Protein AF-0000000066988384 (afdb_homodimer)

Structure (mmCIF, N/CA/C/O backbone):
data_AF-0000000066988384-model_v1
#
loop_
_entity.id
_entity.type
_entity.pdbx_description
1 polymer 'Beta-lactamase-like protein 2'
#
loop_
_atom_site.group_PDB
_atom_site.id
_atom_site.type_symbol
_atom_site.label_atom_id
_atom_site.label_alt_id
_atom_site.label_comp_id
_atom_site.label_asym_id
_atom_site.label_entity_id
_atom_site.label_seq_id
_atom_site.pdbx_PDB_ins_code
_atom_site.Cartn_x
_atom_site.Cartn_y
_atom_site.Cartn_z
_atom_site.occupancy
_atom_site.B_iso_or_equiv
_atom_site.auth_seq_id
_atom_site.auth_comp_id
_atom_site.auth_asym_id
_atom_site.auth_atom_id
_atom_site.pdbx_PDB_model_num
ATOM 1 N N . MET A 1 1 ? -15.297 34.312 -57.562 1 18.7 1 MET A N 1
ATOM 2 C CA . MET A 1 1 ? -14.156 34.062 -56.656 1 18.7 1 MET A CA 1
ATOM 3 C C . MET A 1 1 ? -14.609 33.281 -55.438 1 18.7 1 MET A C 1
ATOM 5 O O . MET A 1 1 ? -14.172 32.156 -55.188 1 18.7 1 MET A O 1
ATOM 9 N N . LYS A 1 2 ? -14.352 33.844 -54.031 1 24.3 2 LYS A N 1
ATOM 10 C CA . LYS A 1 2 ? -13.492 33.5 -52.875 1 24.3 2 LYS A CA 1
ATOM 11 C C . LYS A 1 2 ? -14.242 32.656 -51.844 1 24.3 2 LYS A C 1
ATOM 13 O O . LYS A 1 2 ? -15.133 33.156 -51.156 1 24.3 2 LYS A O 1
ATOM 18 N N . LEU A 1 3 ? -14.469 31.438 -52.031 1 27.95 3 LEU A N 1
ATOM 19 C CA . LEU A 1 3 ? -15.047 30.469 -51.094 1 27.95 3 LEU A CA 1
ATOM 20 C C . LEU A 1 3 ? -14.148 30.266 -49.906 1 27.95 3 LEU A C 1
ATOM 22 O O . LEU A 1 3 ? -13.031 29.75 -50.031 1 27.95 3 LEU A O 1
ATOM 26 N N . ARG A 1 4 ? -14.102 31.203 -48.938 1 29.36 4 ARG A N 1
ATOM 27 C CA . ARG A 1 4 ? -13.352 31.156 -47.688 1 29.36 4 ARG A CA 1
ATOM 28 C C . ARG A 1 4 ? -13.672 29.891 -46.906 1 29.36 4 ARG A C 1
ATOM 30 O O . ARG A 1 4 ? -14.797 29.703 -46.469 1 29.36 4 ARG A O 1
ATOM 37 N N . LEU A 1 5 ? -12.984 28.734 -47.125 1 30.89 5 LEU A N 1
ATOM 38 C CA . LEU A 1 5 ? -13.039 27.562 -46.281 1 30.89 5 LEU A CA 1
ATOM 39 C C . LEU A 1 5 ? -12.562 27.891 -44.875 1 30.89 5 LEU A C 1
ATOM 41 O O . LEU A 1 5 ? -11.375 28.188 -44.656 1 30.89 5 LEU A O 1
ATOM 45 N N . ALA A 1 6 ? -13.367 28.516 -44.125 1 32.84 6 ALA A N 1
ATOM 46 C CA . ALA A 1 6 ? -13.078 28.703 -42.688 1 32.84 6 ALA A CA 1
ATOM 47 C C . ALA A 1 6 ? -12.797 27.375 -42 1 32.84 6 ALA A C 1
ATOM 49 O O . ALA A 1 6 ? -13.664 26.5 -41.969 1 32.84 6 ALA A O 1
ATOM 50 N N . HIS A 1 7 ? -11.492 26.891 -42.031 1 31.17 7 HIS A N 1
ATOM 51 C CA . HIS A 1 7 ? -11.008 25.766 -41.219 1 31.17 7 HIS A CA 1
ATOM 52 C C . HIS A 1 7 ? -11.328 25.969 -39.75 1 31.17 7 HIS A C 1
ATOM 54 O O . HIS A 1 7 ? -10.867 26.938 -39.125 1 31.17 7 HIS A O 1
ATOM 60 N N . TYR A 1 8 ? -12.453 25.531 -39.281 1 34.94 8 TYR A N 1
ATOM 61 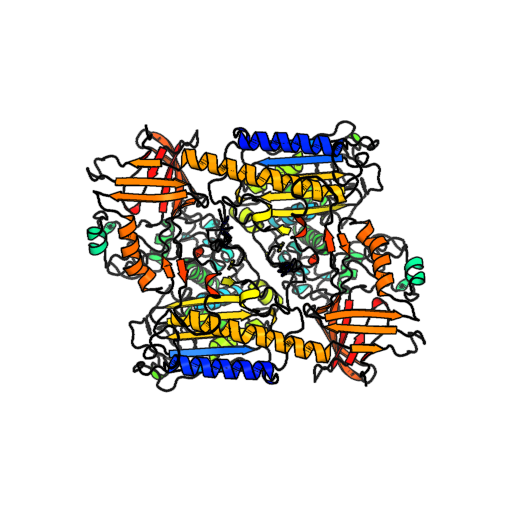C CA . TYR A 1 8 ? -12.719 25.375 -37.844 1 34.94 8 TYR A CA 1
ATOM 62 C C . TYR A 1 8 ? -11.734 24.406 -37.219 1 34.94 8 TYR A C 1
ATOM 64 O O . TYR A 1 8 ? -11.789 23.203 -37.469 1 34.94 8 TYR A O 1
ATOM 72 N N . LEU A 1 9 ? -10.531 24.859 -36.906 1 31.22 9 LEU A N 1
ATOM 73 C CA . LEU A 1 9 ? -9.68 24.109 -35.969 1 31.22 9 LEU A CA 1
ATOM 74 C C . LEU A 1 9 ? -10.328 23.984 -34.594 1 31.22 9 LEU A C 1
ATOM 76 O O . LEU A 1 9 ? -10.484 24.984 -33.906 1 31.22 9 LEU A O 1
ATOM 80 N N . ALA A 1 10 ? -11.148 22.969 -34.312 1 34.12 10 ALA A N 1
ATOM 81 C CA . ALA A 1 10 ? -11.562 22.578 -32.969 1 34.12 10 ALA A CA 1
ATOM 82 C C . ALA A 1 10 ? -10.344 22.297 -32.094 1 34.12 10 ALA A C 1
ATOM 84 O O . ALA A 1 10 ? -9.633 21.312 -32.312 1 34.12 10 ALA A O 1
ATOM 85 N N . THR A 1 11 ? -9.852 23.281 -31.516 1 32.22 11 THR A N 1
ATOM 86 C CA . THR A 1 11 ? -8.891 23.016 -30.438 1 32.22 11 THR A CA 1
ATOM 87 C C . THR A 1 11 ? -9.484 22.094 -29.391 1 32.22 11 THR A C 1
ATOM 89 O O . THR A 1 11 ? -10.508 22.406 -28.781 1 32.22 11 THR A O 1
ATOM 92 N N . ILE A 1 12 ? -9.398 20.797 -29.594 1 35.62 12 ILE A N 1
ATOM 93 C CA . ILE A 1 12 ? -9.617 19.891 -28.484 1 35.62 12 ILE A CA 1
ATOM 94 C C . ILE A 1 12 ? -8.836 20.375 -27.266 1 35.62 12 ILE A C 1
ATOM 96 O O . ILE A 1 12 ? -7.609 20.281 -27.219 1 35.62 12 ILE A O 1
ATOM 100 N N . GLN A 1 13 ? -9.352 21.359 -26.656 1 30.22 13 GLN A N 1
ATOM 101 C CA . GLN A 1 13 ? -8.797 21.641 -25.328 1 30.22 13 GLN A CA 1
ATOM 102 C C . GLN A 1 13 ? -8.805 20.406 -24.453 1 30.22 13 GLN A C 1
ATOM 104 O O . GLN A 1 13 ? -9.859 19.859 -24.141 1 30.22 13 GLN A O 1
ATOM 109 N N . ALA A 1 14 ? -7.785 19.703 -24.484 1 35.88 14 ALA A N 1
ATOM 110 C CA . ALA A 1 14 ? -7.594 18.75 -23.391 1 35.88 14 ALA A CA 1
ATOM 111 C C . ALA A 1 14 ? -7.863 19.391 -22.047 1 35.88 14 ALA A C 1
ATOM 113 O O . ALA A 1 14 ? -7.109 20.281 -21.609 1 35.88 14 ALA A O 1
ATOM 114 N N . ALA A 1 15 ? -9 19.438 -21.641 1 35.81 15 ALA A N 1
ATOM 115 C CA . ALA A 1 15 ? -9.211 19.781 -20.234 1 35.81 15 ALA A CA 1
ATOM 116 C C . ALA A 1 15 ? -8.195 19.078 -19.344 1 35.81 15 ALA A C 1
ATOM 118 O O . ALA A 1 15 ? -8.062 17.859 -19.375 1 35.81 15 ALA A O 1
ATOM 119 N N . ALA A 1 16 ? -7.18 19.672 -18.953 1 40.66 16 ALA A N 1
ATOM 120 C CA . ALA A 1 16 ? -6.301 19.203 -17.891 1 40.66 16 ALA A CA 1
ATOM 121 C C . ALA A 1 16 ? -7.098 18.516 -16.781 1 40.66 16 ALA A C 1
ATOM 123 O O . ALA A 1 16 ? -7.949 19.141 -16.141 1 40.66 16 ALA A O 1
ATOM 124 N N . VAL A 1 17 ? -7.367 17.234 -16.922 1 46.34 17 VAL A N 1
ATOM 125 C CA . VAL A 1 17 ? -8.016 16.5 -15.844 1 46.34 17 VAL A CA 1
ATOM 126 C C . VAL A 1 17 ? -7.406 16.906 -14.5 1 46.34 17 VAL A C 1
ATOM 128 O O . VAL A 1 17 ? -6.207 16.734 -14.281 1 46.34 17 VAL A O 1
ATOM 131 N N . ALA A 1 18 ? -8.008 17.75 -13.773 1 58.94 18 ALA A N 1
ATOM 132 C CA . ALA A 1 18 ? -7.625 18.125 -12.414 1 58.94 18 ALA A CA 1
ATOM 133 C C . ALA A 1 18 ? -7.199 16.906 -11.609 1 58.94 18 ALA A C 1
ATOM 135 O O . ALA A 1 18 ? -7.746 15.812 -11.789 1 58.94 18 ALA A O 1
ATOM 136 N N . LEU A 1 19 ? -6.035 17.047 -10.969 1 65.88 19 LEU A N 1
ATOM 137 C CA . LEU A 1 19 ? -5.539 16 -10.078 1 65.88 19 LEU A CA 1
ATOM 138 C C . LEU A 1 19 ? -6.652 15.477 -9.18 1 65.88 19 LEU A C 1
ATOM 140 O O . LEU A 1 19 ? -7.352 16.266 -8.531 1 65.88 19 LEU A O 1
ATOM 144 N N . GLU A 1 20 ? -6.941 14.242 -9.344 1 84 20 GLU A N 1
ATOM 145 C CA . GLU A 1 20 ? -7.766 13.609 -8.312 1 84 20 GLU A CA 1
ATOM 146 C C . GLU A 1 20 ? -7.094 13.672 -6.949 1 84 20 GLU A C 1
ATOM 148 O O . GLU A 1 20 ? -6.008 13.117 -6.762 1 84 20 GLU A O 1
ATOM 153 N N . CYS A 1 21 ? -7.629 14.406 -6.047 1 89.81 21 CYS A N 1
ATOM 154 C CA . CYS A 1 21 ? -7.066 14.547 -4.707 1 89.81 21 CYS A CA 1
ATOM 155 C C . CYS A 1 21 ? -8.172 14.695 -3.668 1 89.81 21 CYS A C 1
ATOM 157 O O . CYS A 1 21 ? -8.688 15.797 -3.459 1 89.81 21 CYS A O 1
ATOM 159 N N . HIS A 1 22 ? -8.609 13.641 -3.074 1 90.88 22 HIS A N 1
ATOM 160 C CA . HIS A 1 22 ? -9.609 13.578 -2.018 1 90.88 22 HIS A CA 1
ATOM 161 C C . HIS A 1 22 ? -9.211 12.578 -0.938 1 90.88 22 HIS A C 1
ATOM 163 O O . HIS A 1 22 ? -8.312 11.758 -1.145 1 90.88 22 HIS A O 1
ATOM 169 N N . PRO A 1 23 ? -9.812 12.695 0.206 1 93.19 23 PRO A N 1
ATOM 170 C CA . PRO A 1 23 ? -9.508 11.672 1.212 1 93.19 23 PRO A CA 1
ATOM 171 C C . PRO A 1 23 ? -9.852 10.266 0.749 1 93.19 23 PRO A C 1
ATOM 173 O O . PRO A 1 23 ? -10.867 10.062 0.075 1 93.19 23 PRO A O 1
ATOM 176 N N . GLN A 1 24 ? -8.961 9.336 1.068 1 93.38 24 GLN A N 1
ATOM 177 C CA . GLN A 1 24 ? -9.25 7.938 0.756 1 93.38 24 GLN A CA 1
ATOM 178 C C . GLN A 1 24 ? -10.555 7.488 1.403 1 93.38 24 GLN A C 1
ATOM 180 O O . GLN A 1 24 ? -10.805 7.781 2.576 1 93.38 24 GLN A O 1
ATOM 185 N N . GLY A 1 25 ? -11.375 6.77 0.621 1 92.5 25 GLY A N 1
ATOM 186 C CA . GLY A 1 25 ? -12.672 6.332 1.118 1 92.5 25 GLY A CA 1
ATOM 187 C C . GLY A 1 25 ? -13.828 6.82 0.271 1 92.5 25 GLY A C 1
ATOM 188 O O . GLY A 1 25 ? -13.625 7.316 -0.84 1 92.5 25 GLY A O 1
ATOM 189 N N . PRO A 1 26 ? -15 6.766 0.813 1 95 26 PRO A N 1
ATOM 190 C CA . PRO A 1 26 ? -16.188 7.156 0.039 1 95 26 PRO A CA 1
ATOM 191 C C . PRO A 1 26 ? -16.234 8.656 -0.239 1 95 26 PRO A C 1
ATOM 193 O O . PRO A 1 26 ? -15.891 9.461 0.629 1 95 26 PRO A O 1
ATOM 196 N N . ILE A 1 27 ? -16.656 9 -1.405 1 94.5 27 ILE A N 1
ATOM 197 C CA . ILE A 1 27 ? -16.828 10.391 -1.798 1 94.5 27 ILE A CA 1
ATOM 198 C C . ILE A 1 27 ? -18.141 10.93 -1.233 1 94.5 27 ILE A C 1
ATOM 200 O O . ILE A 1 27 ? -18.219 12.078 -0.808 1 94.5 27 ILE A O 1
ATOM 204 N N . VAL A 1 28 ? -19.125 10.141 -1.332 1 96.38 28 VAL A N 1
ATOM 205 C CA . VAL A 1 28 ? -20.422 10.32 -0.669 1 96.38 28 VAL A CA 1
ATOM 206 C C . VAL A 1 28 ? -20.75 9.086 0.167 1 96.38 28 VAL A C 1
ATOM 208 O O . VAL A 1 28 ? -20.109 8.039 0.011 1 96.38 28 VAL A O 1
ATOM 211 N N . PRO A 1 29 ? -21.641 9.25 1.114 1 95.75 29 PRO A N 1
ATOM 212 C CA . PRO A 1 29 ? -21.953 8.07 1.932 1 95.75 29 PRO A CA 1
ATOM 213 C C . PRO A 1 29 ? -22.375 6.867 1.097 1 95.75 29 PRO A C 1
ATOM 215 O O . PRO A 1 29 ? -23.016 7.031 0.057 1 95.75 29 PRO A O 1
ATOM 218 N N . ARG A 1 30 ? -22.016 5.672 1.595 1 93.44 30 ARG A N 1
ATOM 219 C CA . ARG A 1 30 ? -22.453 4.426 0.962 1 93.44 30 ARG A CA 1
ATOM 220 C C . ARG A 1 30 ? -23.953 4.402 0.769 1 93.44 30 ARG A C 1
ATOM 222 O O . ARG A 1 30 ? -24.703 4.906 1.609 1 93.44 30 ARG A O 1
ATOM 229 N N . PRO A 1 31 ? -24.312 3.877 -0.341 1 86.69 31 PRO A N 1
ATOM 230 C CA . PRO A 1 31 ? -25.766 3.852 -0.577 1 86.69 31 PRO A CA 1
ATOM 231 C C . PRO A 1 31 ? -26.5 2.941 0.399 1 86.69 31 PRO A C 1
ATOM 233 O O . PRO A 1 31 ? -26.016 1.87 0.751 1 86.69 31 PRO A O 1
ATOM 236 N N . LEU A 1 32 ? -27.5 3.594 0.838 1 79.81 32 LEU A N 1
ATOM 237 C CA . LEU A 1 32 ? -28.422 2.799 1.647 1 79.81 32 LEU A CA 1
ATOM 238 C C . LEU A 1 32 ? -29.625 2.342 0.823 1 79.81 32 LEU A C 1
ATOM 240 O O . LEU A 1 32 ? -30.078 3.064 -0.066 1 79.81 32 LEU A O 1
ATOM 244 N N . ASN A 1 33 ? -30.078 1.243 0.959 1 84.75 33 ASN A N 1
ATOM 245 C CA . ASN A 1 33 ? -31.234 0.698 0.268 1 84.75 33 ASN A CA 1
ATOM 246 C C . ASN A 1 33 ? -31.047 0.691 -1.245 1 84.75 33 ASN A C 1
ATOM 248 O O . ASN A 1 33 ? -31.859 1.243 -1.985 1 84.75 33 ASN A O 1
ATOM 252 N N . LEU A 1 34 ? -29.969 0.211 -1.708 1 90.81 34 LEU A N 1
ATOM 253 C CA . LEU A 1 34 ? -29.594 0.144 -3.117 1 90.81 34 LEU A CA 1
ATOM 254 C C . LEU A 1 34 ? -30.75 -0.408 -3.957 1 90.81 34 LEU A C 1
ATOM 256 O O . LEU A 1 34 ? -30.984 0.059 -5.07 1 90.81 34 LEU A O 1
ATOM 260 N N . SER A 1 35 ? -31.453 -1.311 -3.416 1 89.19 35 SER A N 1
ATOM 261 C CA . SER A 1 35 ? -32.5 -1.999 -4.156 1 89.19 35 SER A CA 1
ATOM 262 C C . SER A 1 35 ? -33.656 -1.06 -4.469 1 89.19 35 SER A C 1
ATOM 264 O O . SER A 1 35 ? -34.5 -1.364 -5.316 1 89.19 35 SER A O 1
ATOM 266 N N . ALA A 1 36 ? -33.688 0.049 -3.814 1 88.56 36 ALA A N 1
ATOM 267 C CA . ALA A 1 36 ? -34.781 1 -4.031 1 88.56 36 ALA A CA 1
ATOM 268 C C . ALA A 1 36 ? -34.438 1.975 -5.156 1 88.56 36 ALA A C 1
ATOM 270 O O . ALA A 1 36 ? -35.312 2.703 -5.637 1 88.56 36 ALA A O 1
ATOM 271 N N . SER A 1 37 ? -33.25 2.002 -5.598 1 92.31 37 SER A N 1
ATOM 272 C CA . SER A 1 37 ? -32.812 2.906 -6.66 1 92.31 37 SER A CA 1
ATOM 273 C C . SER A 1 37 ? -33.25 2.387 -8.031 1 92.31 37 SER A C 1
ATOM 275 O O . SER A 1 37 ? -32.844 1.292 -8.43 1 92.31 37 SER A O 1
ATOM 277 N N . ASP A 1 38 ? -33.906 3.264 -8.812 1 93.06 38 ASP A N 1
ATOM 278 C CA . ASP A 1 38 ? -34.312 2.885 -10.156 1 93.06 38 ASP A CA 1
ATOM 279 C C . ASP A 1 38 ? -33.125 2.672 -11.07 1 93.06 38 ASP A C 1
ATOM 281 O O . ASP A 1 38 ? -33.094 1.744 -11.883 1 93.06 38 ASP A O 1
ATOM 285 N N . THR A 1 39 ? -32.156 3.541 -10.891 1 91.12 39 THR A N 1
ATOM 286 C CA . THR A 1 39 ? -30.953 3.438 -11.688 1 91.12 39 THR A CA 1
ATOM 287 C C . THR A 1 39 ? -30.25 2.1 -11.445 1 91.12 39 THR A C 1
ATOM 289 O O . THR A 1 39 ? -29.828 1.436 -12.391 1 91.12 39 THR A O 1
ATOM 292 N N . PHE A 1 40 ? -30.219 1.744 -10.297 1 94.81 40 PHE A N 1
ATOM 293 C CA . PHE A 1 40 ? -29.562 0.502 -9.906 1 94.81 40 PHE A CA 1
ATOM 294 C C . PHE A 1 40 ? -30.359 -0.705 -10.391 1 94.81 40 PHE A C 1
ATOM 296 O O . PHE A 1 40 ? -29.797 -1.644 -10.953 1 94.81 40 PHE A O 1
ATOM 303 N N . ARG A 1 41 ? -31.594 -0.66 -10.242 1 96.12 41 ARG A N 1
ATOM 304 C CA . ARG A 1 41 ? -32.469 -1.759 -10.664 1 96.12 41 ARG A CA 1
ATOM 305 C C . ARG A 1 41 ? -32.375 -1.961 -12.18 1 96.12 41 ARG A C 1
ATOM 307 O O . ARG A 1 41 ? -32.375 -3.096 -12.656 1 96.12 41 ARG A O 1
ATOM 314 N N . ARG A 1 42 ? -32.375 -0.882 -12.883 1 96.62 42 ARG A N 1
ATOM 315 C CA . ARG A 1 42 ? -32.281 -0.974 -14.336 1 96.62 42 ARG A CA 1
ATOM 316 C C . ARG A 1 42 ? -30.953 -1.629 -14.742 1 96.62 42 ARG A C 1
ATOM 318 O O . ARG A 1 42 ? -30.922 -2.432 -15.68 1 96.62 42 ARG A O 1
ATOM 325 N N . ALA A 1 43 ? -29.938 -1.255 -14.055 1 96.94 43 ALA A N 1
ATOM 326 C CA . ALA A 1 43 ? -28.641 -1.85 -14.344 1 96.94 43 ALA A CA 1
ATOM 327 C C . ALA A 1 43 ? -28.656 -3.352 -14.07 1 96.94 43 ALA A C 1
ATOM 329 O O . ALA A 1 43 ? -28.078 -4.129 -14.844 1 96.94 43 ALA A O 1
ATOM 330 N N . LEU A 1 44 ? -29.281 -3.795 -12.984 1 97.44 44 LEU A N 1
ATOM 331 C CA . LEU A 1 44 ? -29.375 -5.211 -12.641 1 97.44 44 LEU A CA 1
ATOM 332 C C . LEU A 1 44 ? -30.172 -5.969 -13.703 1 97.44 44 LEU A C 1
ATOM 334 O O . LEU A 1 44 ? -29.781 -7.07 -14.102 1 97.44 44 LEU A O 1
ATOM 338 N N . ASP A 1 45 ? -31.25 -5.316 -14.117 1 97.69 45 ASP A N 1
ATOM 339 C CA . ASP A 1 45 ? -32.094 -5.934 -15.148 1 97.69 45 ASP A CA 1
ATOM 340 C C . ASP A 1 45 ? -31.297 -6.102 -16.453 1 97.69 45 ASP A C 1
ATOM 342 O O . ASP A 1 45 ? -31.375 -7.148 -17.094 1 97.69 45 ASP A O 1
ATOM 346 N N . ASN A 1 46 ? -30.641 -5.082 -16.766 1 97.44 46 ASN A N 1
ATOM 347 C CA . ASN A 1 46 ? -29.828 -5.129 -17.984 1 97.44 46 ASN A CA 1
ATOM 348 C C . ASN A 1 46 ? -28.734 -6.199 -17.891 1 97.44 46 ASN A C 1
ATOM 350 O O . ASN A 1 46 ? -28.469 -6.902 -18.875 1 97.44 46 ASN A O 1
ATOM 354 N N . LEU A 1 47 ? -28.094 -6.27 -16.797 1 98.19 47 LEU A N 1
ATOM 355 C CA . LEU A 1 47 ? -27.047 -7.258 -16.609 1 98.19 47 LEU A CA 1
ATOM 356 C C . LEU A 1 47 ? -27.594 -8.672 -16.703 1 98.19 47 LEU A C 1
ATOM 358 O O . LEU A 1 47 ? -26.984 -9.547 -17.312 1 98.19 47 LEU A O 1
ATOM 362 N N . THR A 1 48 ? -28.75 -8.891 -16.109 1 98.5 48 THR A N 1
ATOM 363 C CA . THR A 1 48 ? -29.422 -10.188 -16.172 1 98.5 48 THR A CA 1
ATOM 364 C C . THR A 1 48 ? -29.719 -10.57 -17.609 1 98.5 48 THR A C 1
ATOM 366 O O . THR A 1 48 ? -29.422 -11.688 -18.047 1 98.5 48 THR A O 1
ATOM 369 N N . LYS A 1 49 ? -30.281 -9.641 -18.359 1 98.19 49 LYS A N 1
ATOM 370 C CA . LYS A 1 49 ? -30.594 -9.875 -19.766 1 98.19 49 LYS A CA 1
ATOM 371 C C . LYS A 1 49 ? -29.328 -10.188 -20.562 1 98.19 49 LYS A C 1
ATOM 373 O O . LYS A 1 49 ? -29.359 -11.031 -21.453 1 98.19 49 LYS A O 1
ATOM 378 N N . THR A 1 50 ? -28.328 -9.469 -20.203 1 98.12 50 THR A N 1
ATOM 379 C CA . THR A 1 50 ? -27.047 -9.672 -20.875 1 98.12 50 THR A CA 1
ATOM 380 C C . THR A 1 50 ? -26.516 -11.086 -20.625 1 98.12 50 THR A C 1
ATOM 382 O O . THR A 1 50 ? -26.078 -11.766 -21.547 1 98.12 50 THR A O 1
ATOM 385 N N . PHE A 1 51 ? -26.578 -11.57 -19.391 1 98.12 51 PHE A N 1
ATOM 386 C CA . PHE A 1 51 ? -26.078 -12.898 -19.047 1 98.12 51 PHE A CA 1
ATOM 387 C C . PHE A 1 51 ? -26.984 -13.977 -19.641 1 98.12 51 PHE A C 1
ATOM 389 O O . PHE A 1 51 ? -26.516 -15.031 -20.062 1 98.12 51 PHE A O 1
ATOM 396 N N . ASP A 1 52 ? -28.281 -13.695 -19.734 1 97.75 52 ASP A N 1
ATOM 397 C CA . ASP A 1 52 ? -29.203 -14.609 -20.422 1 97.75 52 ASP A CA 1
ATOM 398 C C . ASP A 1 52 ? -28.812 -14.766 -21.891 1 97.75 52 ASP A C 1
ATOM 400 O O . ASP A 1 52 ? -28.734 -15.883 -22.406 1 97.75 52 ASP A O 1
ATOM 404 N N . ALA A 1 53 ? -28.594 -13.664 -22.484 1 97.81 53 ALA A N 1
ATOM 405 C CA . ALA A 1 53 ? -28.234 -13.664 -23.906 1 97.81 53 ALA A CA 1
ATOM 406 C C . ALA A 1 53 ? -26.922 -14.391 -24.141 1 97.81 53 ALA A C 1
ATOM 408 O O . ALA A 1 53 ? -26.781 -15.133 -25.125 1 97.81 53 ALA A O 1
ATOM 409 N N . ALA A 1 54 ? -25.984 -14.156 -23.297 1 96.75 54 ALA A N 1
ATOM 410 C CA . ALA A 1 54 ? -24.688 -14.812 -23.422 1 96.75 54 ALA A CA 1
ATOM 411 C C . ALA A 1 54 ? -24.797 -16.312 -23.172 1 96.75 54 ALA A C 1
ATOM 413 O O . ALA A 1 54 ? -24.172 -17.109 -23.859 1 96.75 54 ALA A O 1
ATOM 414 N N . SER A 1 55 ? -25.641 -16.688 -22.172 1 95.06 55 SER A N 1
ATOM 415 C CA . SER A 1 55 ? -25.75 -18.078 -21.75 1 95.06 55 SER A CA 1
ATOM 416 C C . SER A 1 55 ? -26.547 -18.891 -22.766 1 95.06 55 SER A C 1
ATOM 418 O O . SER A 1 55 ? -26.453 -20.125 -22.797 1 95.06 55 SER A O 1
ATOM 420 N N . THR A 1 56 ? -27.297 -18.203 -23.656 1 93.31 56 THR A N 1
ATOM 421 C CA . THR A 1 56 ? -28.078 -18.891 -24.688 1 93.31 56 THR A CA 1
ATOM 422 C C . THR A 1 56 ? -27.375 -18.781 -26.031 1 93.31 56 THR A C 1
ATOM 424 O O . THR A 1 56 ? -27.812 -19.406 -27.016 1 93.31 56 THR A O 1
ATOM 427 N N . GLY A 1 57 ? -26.375 -18 -26.078 1 93.75 57 GLY A N 1
ATOM 428 C CA . GLY A 1 57 ? -25.594 -17.859 -27.297 1 93.75 57 GLY A CA 1
ATOM 429 C C . GLY A 1 57 ? -26.109 -16.75 -28.203 1 93.75 57 GLY A C 1
ATOM 430 O O . GLY A 1 57 ? -25.656 -16.609 -29.344 1 93.75 57 GLY A O 1
ATOM 431 N N . GLU A 1 58 ? -27.078 -16.047 -27.75 1 96.44 58 GLU A N 1
ATOM 432 C CA . GLU A 1 58 ? -27.562 -14.914 -28.531 1 96.44 58 GLU A CA 1
ATOM 433 C C . GLU A 1 58 ? -26.469 -13.875 -28.75 1 96.44 58 GLU A C 1
ATOM 435 O O . GLU A 1 58 ? -26.406 -13.234 -29.797 1 96.44 58 GLU A O 1
ATOM 440 N N . ILE A 1 59 ? -25.625 -13.664 -27.766 1 96.56 59 ILE A N 1
ATOM 441 C CA . ILE A 1 59 ? -24.406 -12.867 -27.891 1 96.56 59 ILE A CA 1
ATOM 442 C C . ILE A 1 59 ? -23.203 -13.703 -27.484 1 96.56 59 ILE A C 1
ATOM 444 O O . ILE A 1 59 ? -23.344 -14.734 -26.812 1 96.56 59 ILE A O 1
ATOM 448 N N . LYS A 1 60 ? -22.094 -13.211 -27.906 1 95.69 60 LYS A N 1
ATOM 449 C CA . LYS A 1 60 ? -20.859 -13.938 -27.594 1 95.69 60 LYS A CA 1
ATOM 450 C C . LYS A 1 60 ? -20.391 -13.625 -26.188 1 95.69 60 LYS A C 1
ATOM 452 O O . LYS A 1 60 ? -19.953 -12.508 -25.906 1 95.69 60 LYS A O 1
ATOM 457 N N . GLY A 1 61 ? -20.422 -14.633 -25.375 1 93.06 61 GLY A N 1
ATOM 458 C CA . GLY A 1 61 ? -19.922 -14.461 -24.016 1 93.06 61 GLY A CA 1
ATOM 459 C C . GLY A 1 61 ? -18.422 -14.672 -23.922 1 93.06 61 GLY A C 1
ATOM 460 O O . GLY A 1 61 ? -17.766 -14.141 -23.016 1 93.06 61 GLY A O 1
ATOM 461 N N . GLY A 1 62 ? -17.891 -15.375 -24.844 1 89 62 GLY A N 1
ATOM 462 C CA . GLY A 1 62 ? -16.484 -15.695 -24.828 1 89 62 GLY A CA 1
ATOM 463 C C . GLY A 1 62 ? -16.172 -17.078 -24.297 1 89 62 GLY A C 1
ATOM 464 O O . GLY A 1 62 ? -15.047 -17.375 -23.922 1 89 62 GLY A O 1
ATOM 465 N N . TRP A 1 63 ? -17.234 -17.922 -24.109 1 90.5 63 TRP A N 1
ATOM 466 C CA . TRP A 1 63 ? -17.109 -19.297 -23.641 1 90.5 63 TRP A CA 1
ATOM 467 C C . TRP A 1 63 ? -18.094 -20.203 -24.344 1 90.5 63 TRP A C 1
ATOM 469 O O . TRP A 1 63 ? -19.031 -19.734 -25 1 90.5 63 TRP A O 1
ATOM 479 N N . ASP A 1 64 ? -17.844 -21.5 -24.266 1 89.62 64 ASP A N 1
ATOM 480 C CA . ASP A 1 64 ? -18.812 -22.469 -24.766 1 89.62 64 ASP A CA 1
ATOM 481 C C . ASP A 1 64 ? -20.031 -22.547 -23.844 1 89.62 64 ASP A C 1
ATOM 483 O O . ASP A 1 64 ? -19.953 -23.078 -22.734 1 89.62 64 ASP A O 1
ATOM 487 N N . VAL A 1 65 ? -21.156 -22.172 -24.359 1 91.12 65 VAL A N 1
ATOM 488 C CA . VAL A 1 65 ? -22.359 -21.984 -23.562 1 91.12 65 VAL A CA 1
ATOM 489 C C . VAL A 1 65 ? -22.797 -23.328 -22.969 1 91.12 65 VAL A C 1
ATOM 491 O O . VAL A 1 65 ? -23.422 -23.375 -21.906 1 91.12 65 VAL A O 1
ATOM 494 N N . ARG A 1 66 ? -22.469 -24.422 -23.594 1 93.31 66 ARG A N 1
ATOM 495 C CA . ARG A 1 66 ? -22.906 -25.734 -23.109 1 93.31 66 ARG A CA 1
ATOM 496 C C . ARG A 1 66 ? -22.062 -26.188 -21.922 1 93.31 66 ARG A C 1
ATOM 498 O O . ARG A 1 66 ? -22.438 -27.109 -21.203 1 93.31 66 ARG A O 1
ATOM 505 N N . ASN A 1 67 ? -21.016 -25.469 -21.672 1 94.06 67 ASN A N 1
ATOM 506 C CA . ASN A 1 67 ? -20.031 -26.031 -20.766 1 94.06 67 ASN A CA 1
ATOM 507 C C . ASN A 1 67 ? -19.859 -25.172 -19.516 1 94.06 67 ASN A C 1
ATOM 509 O O . ASN A 1 67 ? -19.141 -25.562 -18.578 1 94.06 67 ASN A O 1
ATOM 513 N N . VAL A 1 68 ? -20.469 -24.031 -19.422 1 96.12 68 VAL A N 1
ATOM 514 C CA . VAL A 1 68 ? -20.156 -23.141 -18.297 1 96.12 68 VAL A CA 1
ATOM 515 C C . VAL A 1 68 ? -21.406 -22.938 -17.453 1 96.12 68 VAL A C 1
ATOM 517 O O . VAL A 1 68 ? -22.391 -22.359 -17.906 1 96.12 68 VAL A O 1
ATOM 520 N N . SER A 1 69 ? -21.375 -23.469 -16.25 1 97.69 69 SER A N 1
ATOM 521 C CA . SER A 1 69 ? -22.328 -23.109 -15.203 1 97.69 69 SER A CA 1
ATOM 522 C C . SER A 1 69 ? -21.797 -21.969 -14.344 1 97.69 69 SER A C 1
ATOM 524 O O . SER A 1 69 ? -20.594 -21.812 -14.188 1 97.69 69 SER A O 1
ATOM 526 N N . MET A 1 70 ? -22.703 -21.156 -13.836 1 98.25 70 MET A N 1
ATOM 527 C CA . MET A 1 70 ? -22.219 -20 -13.094 1 98.25 70 MET A CA 1
ATOM 528 C C . MET A 1 70 ? -23.203 -19.578 -12.016 1 98.25 70 MET A C 1
ATOM 530 O O . MET A 1 70 ? -24.406 -19.812 -12.148 1 98.25 70 MET A O 1
ATOM 534 N N . SER A 1 71 ? -22.703 -19.078 -10.953 1 98.81 71 SER A N 1
ATOM 535 C CA . SER A 1 71 ? -23.406 -18.344 -9.898 1 98.81 71 SER A CA 1
ATOM 536 C C . SER A 1 71 ? -22.734 -17.016 -9.609 1 98.81 71 SER A C 1
ATOM 538 O O . SER A 1 71 ? -21.547 -16.969 -9.289 1 98.81 71 SER A O 1
ATOM 540 N N . ILE A 1 72 ? -23.422 -15.93 -9.766 1 98.81 72 ILE A N 1
ATOM 541 C CA . ILE A 1 72 ? -22.938 -14.57 -9.562 1 98.81 72 ILE A CA 1
ATOM 542 C C . ILE A 1 72 ? -23.766 -13.867 -8.492 1 98.81 72 ILE A C 1
ATOM 544 O O . ILE A 1 72 ? -25 -14.023 -8.453 1 98.81 72 ILE A O 1
ATOM 548 N N . GLY A 1 73 ? -23.125 -13.211 -7.598 1 98.81 73 GLY A N 1
ATOM 549 C CA . GLY A 1 73 ? -23.844 -12.477 -6.57 1 98.81 73 GLY A CA 1
ATOM 550 C C . GLY A 1 73 ? -23.281 -11.094 -6.316 1 98.81 73 GLY A C 1
ATOM 551 O O . GLY A 1 73 ? -22.062 -10.898 -6.336 1 98.81 73 GLY A O 1
ATOM 552 N N . LEU A 1 74 ? -24.141 -10.141 -6.145 1 98.56 74 LEU A N 1
ATOM 553 C CA . LEU A 1 74 ? -23.812 -8.836 -5.582 1 98.56 74 LEU A CA 1
ATOM 554 C C . LEU A 1 74 ? -24.219 -8.766 -4.113 1 98.56 74 LEU A C 1
ATOM 556 O O . LEU A 1 74 ? -25.406 -8.852 -3.783 1 98.56 74 LEU A O 1
ATOM 560 N N . VAL A 1 75 ? -23.234 -8.641 -3.301 1 98.5 75 VAL A N 1
ATOM 561 C CA . VAL A 1 75 ? -23.438 -8.531 -1.861 1 98.5 75 VAL A CA 1
ATOM 562 C C . VAL A 1 75 ? -23.422 -7.066 -1.442 1 98.5 75 VAL A C 1
ATOM 564 O O . VAL A 1 75 ? -22.578 -6.293 -1.892 1 98.5 75 VAL A O 1
ATOM 567 N N . SER A 1 76 ? -24.391 -6.652 -0.642 1 97.5 76 SER A N 1
ATOM 568 C CA . SER A 1 76 ? -24.453 -5.277 -0.158 1 97.5 76 SER A CA 1
ATOM 569 C C . SER A 1 76 ? -24.531 -5.23 1.365 1 97.5 76 SER A C 1
ATOM 571 O O . SER A 1 76 ? -25.109 -6.113 1.992 1 97.5 76 SER A O 1
ATOM 573 N N . LEU A 1 77 ? -23.953 -4.266 1.901 1 95.75 77 LEU A N 1
ATOM 574 C CA . LEU A 1 77 ? -23.969 -4.035 3.342 1 95.75 77 LEU A CA 1
ATOM 575 C C . LEU A 1 77 ? -25.391 -3.947 3.863 1 95.75 77 LEU A C 1
ATOM 577 O O . LEU A 1 77 ? -25.672 -4.371 4.984 1 95.75 77 LEU A O 1
ATOM 581 N N . ASP A 1 78 ? -26.328 -3.496 3.088 1 92.12 78 ASP A N 1
ATOM 582 C CA . ASP A 1 78 ? -27.672 -3.23 3.566 1 92.12 78 ASP A CA 1
ATOM 583 C C . ASP A 1 78 ? -28.609 -4.402 3.256 1 92.12 78 ASP A C 1
ATOM 585 O O . ASP A 1 78 ? -29.828 -4.273 3.369 1 92.12 78 ASP A O 1
ATOM 589 N N . GLN A 1 79 ? -28.031 -5.527 2.801 1 95.25 79 GLN A N 1
ATOM 590 C CA . GLN A 1 79 ? -28.906 -6.66 2.5 1 95.25 79 GLN A CA 1
ATOM 591 C C . GLN A 1 79 ? -29.547 -7.215 3.768 1 95.25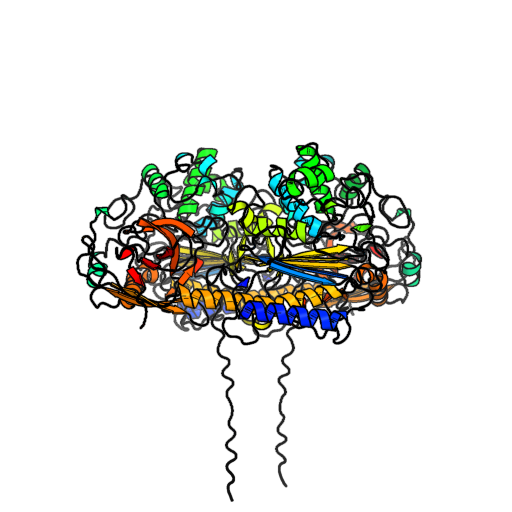 79 GLN A C 1
ATOM 593 O O . GLN A 1 79 ? -29 -7.066 4.863 1 95.25 79 GLN A O 1
ATOM 598 N N . ALA A 1 80 ? -30.656 -7.855 3.639 1 94.25 80 ALA A N 1
ATOM 599 C CA . ALA A 1 80 ? -31.453 -8.305 4.773 1 94.25 80 ALA A CA 1
ATOM 600 C C . ALA A 1 80 ? -30.797 -9.484 5.484 1 94.25 80 ALA A C 1
ATOM 602 O O . ALA A 1 80 ? -30.812 -9.555 6.715 1 94.25 80 ALA A O 1
ATOM 603 N N . GLU A 1 81 ? -30.266 -10.383 4.75 1 97.38 81 GLU A N 1
ATOM 604 C CA . GLU A 1 81 ? -29.594 -11.578 5.273 1 97.38 81 GLU A CA 1
ATOM 605 C C . GLU A 1 81 ? -28.203 -11.727 4.68 1 97.38 81 GLU A C 1
ATOM 607 O O . GLU A 1 81 ? -28.016 -11.633 3.465 1 97.38 81 GLU A O 1
ATOM 612 N N . PRO A 1 82 ? -27.219 -11.969 5.59 1 98.31 82 PRO A N 1
ATOM 613 C CA . PRO A 1 82 ? -25.844 -12.07 5.105 1 98.31 82 PRO A CA 1
ATOM 614 C C . PRO A 1 82 ? -25.672 -13.109 4.004 1 98.31 82 PRO A C 1
ATOM 616 O O . PRO A 1 82 ? -24.891 -12.914 3.074 1 98.31 82 PRO A O 1
ATOM 619 N N . ALA A 1 83 ? -26.453 -14.164 4.016 1 98.62 83 ALA A N 1
ATOM 620 C CA . ALA A 1 83 ? -26.25 -15.297 3.119 1 98.62 83 ALA A CA 1
ATOM 621 C C . ALA A 1 83 ? -27.031 -15.102 1.816 1 98.62 83 ALA A C 1
ATOM 623 O O . ALA A 1 83 ? -26.891 -15.898 0.882 1 98.62 83 ALA A O 1
ATOM 624 N N . VAL A 1 84 ? -27.875 -14.094 1.697 1 98.44 84 VAL A N 1
ATOM 625 C CA . VAL A 1 84 ? -28.688 -13.852 0.514 1 98.44 84 VAL A CA 1
ATOM 626 C C . VAL A 1 84 ? -28.25 -12.555 -0.166 1 98.44 84 VAL A C 1
ATOM 628 O O . VAL A 1 84 ? -28.641 -11.469 0.247 1 98.44 84 VAL A O 1
ATOM 631 N N . PRO A 1 85 ? -27.547 -12.672 -1.231 1 98.06 85 PRO A N 1
ATOM 632 C CA . PRO A 1 85 ? -27.078 -11.469 -1.928 1 98.06 85 PRO A CA 1
ATOM 633 C C . PRO A 1 85 ? -28.234 -10.57 -2.369 1 98.06 85 PRO A C 1
ATOM 635 O O . PRO A 1 85 ? -29.344 -11.047 -2.6 1 98.06 85 PRO A O 1
ATOM 638 N N . THR A 1 86 ? -27.938 -9.305 -2.537 1 96.69 86 THR A N 1
ATOM 639 C CA . THR A 1 86 ? -28.891 -8.32 -3.039 1 96.69 86 THR A CA 1
ATOM 640 C C . THR A 1 86 ? -29.359 -8.695 -4.441 1 96.69 86 THR A C 1
ATOM 642 O O . THR A 1 86 ? -30.516 -8.43 -4.805 1 96.69 86 THR A O 1
ATOM 645 N N . TRP A 1 87 ? -28.547 -9.25 -5.176 1 97.75 87 TRP A N 1
ATOM 646 C CA . TRP A 1 87 ? -28.828 -9.773 -6.508 1 97.75 87 TRP A CA 1
ATOM 647 C C . TRP A 1 87 ? -28.031 -11.047 -6.77 1 97.75 87 TRP A C 1
ATOM 649 O O . TRP A 1 87 ? -26.875 -11.156 -6.355 1 97.75 87 TRP A O 1
ATOM 659 N N . GLU A 1 88 ? -28.625 -12.016 -7.406 1 98.31 88 GLU A N 1
ATOM 660 C CA . GLU A 1 88 ? -27.922 -13.234 -7.781 1 98.31 88 GLU A CA 1
ATOM 661 C C . GLU A 1 88 ? -28.391 -13.742 -9.148 1 98.31 88 GLU A C 1
ATOM 663 O O . GLU A 1 88 ? -29.531 -13.523 -9.539 1 98.31 88 GLU A O 1
ATOM 668 N N . TYR A 1 89 ? -27.547 -14.289 -9.867 1 98.62 89 TYR A N 1
ATOM 669 C CA . TYR A 1 89 ? -27.766 -14.914 -11.164 1 98.62 89 TYR A CA 1
ATOM 670 C C . TYR A 1 89 ? -27.203 -16.328 -11.195 1 98.62 89 TYR A C 1
ATOM 672 O O . TYR A 1 89 ? -26.062 -16.547 -10.766 1 98.62 89 TYR A O 1
ATOM 680 N N . HIS A 1 90 ? -28.031 -17.281 -11.664 1 98.44 90 HIS A N 1
ATOM 681 C CA . HIS A 1 90 ? -27.609 -18.656 -11.789 1 98.44 90 HIS A CA 1
ATOM 682 C C . HIS A 1 90 ? -27.906 -19.203 -13.18 1 98.44 90 HIS A C 1
ATOM 684 O O . HIS A 1 90 ? -28.953 -18.891 -13.766 1 98.44 90 HIS A O 1
ATOM 690 N N . HIS A 1 91 ? -26.984 -19.938 -13.688 1 97.81 91 HIS A N 1
ATOM 691 C CA . HIS A 1 91 ? -27.156 -20.641 -14.945 1 97.81 91 HIS A CA 1
ATOM 692 C C . HIS A 1 91 ? -26.5 -22.016 -14.891 1 97.81 91 HIS A C 1
ATOM 694 O O . HIS A 1 91 ? -25.297 -22.125 -14.625 1 97.81 91 HIS A O 1
ATOM 700 N N . LEU A 1 92 ? -27.281 -23.047 -15.07 1 97.19 92 LEU A N 1
ATOM 701 C CA . LEU A 1 92 ? -26.766 -24.406 -15.203 1 97.19 92 LEU A CA 1
ATOM 702 C C . LEU A 1 92 ? -26.609 -24.781 -16.672 1 97.19 92 LEU A C 1
ATOM 704 O O . LEU A 1 92 ? -27.594 -24.859 -17.406 1 97.19 92 LEU A O 1
ATOM 708 N N . ALA A 1 93 ? -25.438 -25.016 -17.062 1 95.56 93 ALA A N 1
ATOM 709 C CA . ALA A 1 93 ? -25.172 -25.344 -18.453 1 95.56 93 ALA A CA 1
ATOM 710 C C . ALA A 1 93 ? -25.781 -26.703 -18.828 1 95.56 93 ALA A C 1
ATOM 712 O O . ALA A 1 93 ? -25.828 -27.609 -18 1 95.56 93 ALA A O 1
ATOM 713 N N . SER A 1 94 ? -26.156 -26.844 -20.125 1 93.69 94 SER A N 1
ATOM 714 C CA . SER A 1 94 ? -26.828 -28.047 -20.594 1 93.69 94 SER A CA 1
ATOM 715 C C . SER A 1 94 ? -25.891 -29.25 -20.562 1 93.69 94 SER A C 1
ATOM 717 O O . SER A 1 94 ? -26.328 -30.391 -20.453 1 93.69 94 SER A O 1
ATOM 719 N N . GLY A 1 95 ? -24.672 -29 -20.594 1 93 95 GLY A N 1
ATOM 720 C CA . GLY A 1 95 ? -23.688 -30.078 -20.578 1 93 95 GLY A CA 1
ATOM 721 C C . GLY A 1 95 ? -23.406 -30.594 -19.188 1 93 95 GLY A C 1
ATOM 722 O O . GLY A 1 95 ? -22.75 -31.625 -19.031 1 93 95 GLY A O 1
ATOM 723 N N . ASN A 1 96 ? -23.828 -29.875 -18.234 1 91.19 96 ASN A N 1
ATOM 724 C CA . ASN A 1 96 ? -23.625 -30.312 -16.859 1 91.19 96 ASN A CA 1
ATOM 725 C C . ASN A 1 96 ? -24.547 -31.484 -16.5 1 91.19 96 ASN A C 1
ATOM 727 O O . ASN A 1 96 ? -25.656 -31.281 -16.031 1 91.19 96 ASN A O 1
ATOM 731 N N . VAL A 1 97 ? -24.047 -32.656 -16.672 1 88.75 97 VAL A N 1
ATOM 732 C CA . VAL A 1 97 ? -24.906 -33.812 -16.453 1 88.75 97 VAL A CA 1
ATOM 733 C C . VAL A 1 97 ? -24.641 -34.406 -15.078 1 88.75 97 VAL A C 1
ATOM 735 O O . VAL A 1 97 ? -25.516 -35.031 -14.484 1 88.75 97 VAL A O 1
ATOM 738 N N . ASN A 1 98 ? -23.484 -34.219 -14.656 1 91.25 98 ASN A N 1
ATOM 739 C CA . ASN A 1 98 ? -23.141 -34.688 -13.312 1 91.25 98 ASN A CA 1
ATOM 740 C C . ASN A 1 98 ? -23.375 -33.594 -12.266 1 91.25 98 ASN A C 1
ATOM 742 O O . ASN A 1 98 ? -23.422 -32.406 -12.586 1 91.25 98 ASN A O 1
ATOM 746 N N . GLY A 1 99 ? -23.828 -33.969 -11.039 1 94.12 99 GLY A N 1
ATOM 747 C CA . GLY A 1 99 ? -23.969 -33.031 -9.945 1 94.12 99 GLY A CA 1
ATOM 748 C C . GLY A 1 99 ? -25.391 -32.531 -9.773 1 94.12 99 GLY A C 1
ATOM 749 O O . GLY A 1 99 ? -26.344 -33.281 -9.961 1 94.12 99 GLY A O 1
ATOM 750 N N . THR A 1 100 ? -25.438 -31.234 -9.43 1 95.38 100 THR A N 1
ATOM 751 C CA . THR A 1 100 ? -26.734 -30.688 -9.102 1 95.38 100 THR A CA 1
ATOM 752 C C . THR A 1 100 ? -27.609 -30.547 -10.344 1 95.38 100 THR A C 1
ATOM 754 O O . THR A 1 100 ? -27.094 -30.281 -11.438 1 95.38 100 THR A O 1
ATOM 757 N N . LYS A 1 101 ? -28.922 -30.656 -10.133 1 94.88 101 LYS A N 1
ATOM 758 C CA . LYS A 1 101 ? -29.891 -30.438 -11.203 1 94.88 101 LYS A CA 1
ATOM 759 C C . LYS A 1 101 ? -30.672 -29.141 -10.984 1 94.88 101 LYS A C 1
ATOM 761 O O . LYS A 1 101 ? -31.422 -28.703 -11.859 1 94.88 101 LYS A O 1
ATOM 766 N N . SER A 1 102 ? -30.453 -28.625 -9.891 1 94.62 102 SER A N 1
ATOM 767 C CA . SER A 1 102 ? -31.062 -27.359 -9.508 1 94.62 102 SER A CA 1
ATOM 768 C C . SER A 1 102 ? -30.031 -26.391 -8.945 1 94.62 102 SER A C 1
ATOM 770 O O . SER A 1 102 ? -29.828 -26.344 -7.73 1 94.62 102 SER A O 1
ATOM 772 N N . LEU A 1 103 ? -29.484 -25.609 -9.797 1 97.62 103 LEU A N 1
ATOM 773 C CA . LEU A 1 103 ? -28.422 -24.703 -9.391 1 97.62 103 LEU A CA 1
ATOM 774 C C . LEU A 1 103 ? -28.984 -23.5 -8.648 1 97.62 103 LEU A C 1
ATOM 776 O O . LEU A 1 103 ? -29.891 -22.828 -9.156 1 97.62 103 LEU A O 1
ATOM 780 N N . ASN A 1 104 ? -28.562 -23.281 -7.461 1 97.88 104 ASN A N 1
ATOM 781 C CA . ASN A 1 104 ? -28.938 -22.141 -6.637 1 97.88 104 ASN A CA 1
ATOM 782 C C . ASN A 1 104 ? -27.766 -21.672 -5.77 1 97.88 104 ASN A C 1
ATOM 784 O O . ASN A 1 104 ? -26.641 -22.109 -5.957 1 97.88 104 ASN A O 1
ATOM 788 N N . ARG A 1 105 ? -27.984 -20.734 -4.844 1 98.38 105 ARG A N 1
ATOM 789 C CA . ARG A 1 105 ? -26.906 -20.078 -4.113 1 98.38 105 ARG A CA 1
ATOM 790 C C . ARG A 1 105 ? -26.25 -21.031 -3.127 1 98.38 105 ARG A C 1
ATOM 792 O O . ARG A 1 105 ? -25.141 -20.766 -2.635 1 98.38 105 ARG A O 1
ATOM 799 N N . ASP A 1 106 ? -26.812 -22.219 -2.877 1 97.25 106 ASP A N 1
ATOM 800 C CA . ASP A 1 106 ? -26.281 -23.172 -1.923 1 97.25 106 ASP A CA 1
ATOM 801 C C . ASP A 1 106 ? -25.5 -24.281 -2.637 1 97.25 106 ASP A C 1
ATOM 803 O O . ASP A 1 106 ? -24.906 -25.141 -1.991 1 97.25 106 ASP A O 1
ATOM 807 N N . SER A 1 107 ? -25.531 -24.25 -3.953 1 97.75 107 SER A N 1
ATOM 808 C CA . SER A 1 107 ? -24.766 -25.234 -4.707 1 97.75 107 SER A CA 1
ATOM 809 C C . SER A 1 107 ? -23.266 -25.062 -4.469 1 97.75 107 SER A C 1
ATOM 811 O O . SER A 1 107 ? -22.797 -23.953 -4.242 1 97.75 107 SER A O 1
ATOM 813 N N . GLN A 1 108 ? -22.562 -26.203 -4.508 1 96.94 108 GLN A N 1
ATOM 814 C CA . GLN A 1 108 ? -21.172 -26.25 -4.074 1 96.94 108 GLN A CA 1
ATOM 815 C C . GLN A 1 108 ? -20.219 -26.141 -5.266 1 96.94 108 GLN A C 1
ATOM 817 O O . GLN A 1 108 ? -20.422 -26.797 -6.289 1 96.94 108 GLN A O 1
ATOM 822 N N . TYR A 1 109 ? -19.219 -25.25 -5.156 1 97.69 109 TYR A N 1
ATOM 823 C CA . TYR A 1 109 ? -18.141 -25.062 -6.117 1 97.69 109 TYR A CA 1
ATOM 824 C C . TYR A 1 109 ? -16.781 -25.281 -5.461 1 97.69 109 TYR A C 1
ATOM 826 O O . TYR A 1 109 ? -16.609 -25.031 -4.266 1 97.69 109 TYR A O 1
ATOM 834 N N . LEU A 1 110 ? -15.789 -25.812 -6.207 1 97.44 110 LEU A N 1
ATOM 835 C CA . LEU A 1 110 ? -14.398 -25.578 -5.824 1 97.44 110 LEU A CA 1
ATOM 836 C C . LEU A 1 110 ? -14.023 -24.125 -6.043 1 97.44 110 LEU A C 1
ATOM 838 O O . LEU A 1 110 ? -14.227 -23.578 -7.129 1 97.44 110 LEU A O 1
ATOM 842 N N . ILE A 1 111 ? -13.445 -23.469 -5 1 98.25 111 ILE A N 1
ATOM 843 C CA . ILE A 1 111 ? -13.281 -22.031 -5.109 1 98.25 111 ILE A CA 1
ATOM 844 C C . ILE A 1 111 ? -11.805 -21.688 -5.277 1 98.25 111 ILE A C 1
ATOM 846 O O . ILE A 1 111 ? -11.43 -20.516 -5.34 1 98.25 111 ILE A O 1
ATOM 850 N N . GLY A 1 112 ? -10.938 -22.672 -5.371 1 97.44 112 GLY A N 1
ATOM 851 C CA . GLY A 1 112 ? -9.531 -22.453 -5.645 1 97.44 112 GLY A CA 1
ATOM 852 C C . GLY A 1 112 ? -8.867 -21.516 -4.652 1 97.44 112 GLY A C 1
ATOM 853 O O . GLY A 1 112 ? -9.023 -21.672 -3.441 1 97.44 112 GLY A O 1
ATOM 854 N N . SER A 1 113 ? -8.141 -20.547 -5.09 1 98.19 113 SER A N 1
ATOM 855 C CA . SER A 1 113 ? -7.262 -19.688 -4.301 1 98.19 113 SER A CA 1
ATOM 856 C C . SER A 1 113 ? -8.055 -18.719 -3.434 1 98.19 113 SER A C 1
ATOM 858 O O . SER A 1 113 ? -7.492 -18.031 -2.58 1 98.19 113 SER A O 1
ATOM 860 N N . ILE A 1 114 ? -9.344 -18.641 -3.586 1 98.69 114 ILE A N 1
ATOM 861 C CA . ILE A 1 114 ? -10.125 -17.891 -2.604 1 98.69 114 ILE A CA 1
ATOM 862 C C . ILE A 1 114 ? -9.93 -18.516 -1.22 1 98.69 114 ILE A C 1
ATOM 864 O O . ILE A 1 114 ? -10.094 -17.828 -0.203 1 98.69 114 ILE A O 1
ATOM 868 N N . SER A 1 115 ? -9.523 -19.781 -1.215 1 98.81 115 SER A N 1
ATOM 869 C CA . SER A 1 115 ? -9.141 -20.453 0.021 1 98.81 115 SER A CA 1
ATOM 870 C C . SER A 1 115 ? -8.133 -19.625 0.812 1 98.81 115 SER A C 1
ATOM 872 O O . SER A 1 115 ? -8.141 -19.641 2.045 1 98.81 115 SER A O 1
ATOM 874 N N . LYS A 1 116 ? -7.312 -18.922 0.136 1 98.81 116 LYS A N 1
ATOM 875 C CA . LYS A 1 116 ? -6.277 -18.125 0.791 1 98.81 116 LYS A CA 1
ATOM 876 C C . LYS A 1 116 ? -6.887 -17 1.616 1 98.81 116 LYS A C 1
ATOM 878 O O . LYS A 1 116 ? -6.34 -16.609 2.652 1 98.81 116 LYS A O 1
ATOM 883 N N . VAL A 1 117 ? -8.008 -16.438 1.212 1 98.88 117 VAL A N 1
ATOM 884 C CA . VAL A 1 117 ? -8.711 -15.438 2.002 1 98.88 117 VAL A CA 1
ATOM 885 C C . VAL A 1 117 ? -9.164 -16.047 3.328 1 98.88 117 VAL A C 1
ATOM 887 O O . VAL A 1 117 ? -8.984 -15.438 4.387 1 98.88 117 VAL A O 1
ATOM 890 N N . ILE A 1 118 ? -9.703 -17.219 3.258 1 98.88 118 ILE A N 1
ATOM 891 C CA . ILE A 1 118 ? -10.172 -17.938 4.445 1 98.88 118 ILE A CA 1
ATOM 892 C C . ILE A 1 118 ? -8.977 -18.266 5.344 1 98.88 118 ILE A C 1
ATOM 894 O O . ILE A 1 118 ? -9.039 -18.062 6.562 1 98.88 118 ILE A O 1
ATOM 898 N N . SER A 1 119 ? -7.926 -18.719 4.762 1 98.88 119 SER A N 1
ATOM 899 C CA . SER A 1 119 ? -6.727 -19.078 5.516 1 98.88 119 SER A CA 1
ATOM 900 C C . SER A 1 119 ? -6.129 -17.844 6.203 1 98.88 119 SER A C 1
ATOM 902 O O . SER A 1 119 ? -5.672 -17.938 7.344 1 98.88 119 SER A O 1
ATOM 904 N N . ASP A 1 120 ? -6.066 -16.719 5.535 1 98.75 120 ASP A N 1
ATOM 905 C CA . ASP A 1 120 ? -5.578 -15.5 6.16 1 98.75 120 ASP A CA 1
ATOM 906 C C . ASP A 1 120 ? -6.492 -15.07 7.305 1 98.75 120 ASP A C 1
ATOM 908 O O . ASP A 1 120 ? -6.02 -14.57 8.328 1 98.75 120 ASP A O 1
ATOM 912 N N . ALA A 1 121 ? -7.816 -15.188 7.094 1 98.81 121 ALA A N 1
ATOM 913 C CA . ALA A 1 121 ? -8.734 -14.891 8.188 1 98.81 121 ALA A CA 1
ATOM 914 C C . ALA A 1 121 ? -8.469 -15.781 9.391 1 98.81 121 ALA A C 1
ATOM 916 O O . ALA A 1 121 ? -8.5 -15.32 10.531 1 98.81 121 ALA A O 1
ATOM 917 N N . ILE A 1 122 ? -8.211 -17.078 9.156 1 98.81 122 ILE A N 1
ATOM 918 C CA . ILE A 1 122 ? -7.859 -18 10.227 1 98.81 122 ILE A CA 1
ATOM 919 C C . ILE A 1 122 ? -6.609 -17.516 10.945 1 98.81 122 ILE A C 1
ATOM 921 O O . ILE A 1 122 ? -6.566 -17.469 12.18 1 98.81 122 ILE A O 1
ATOM 925 N N . LEU A 1 123 ? -5.598 -17.109 10.188 1 98.75 123 LEU A N 1
ATOM 926 C CA . LEU A 1 123 ? -4.371 -16.578 10.766 1 98.75 123 LEU A CA 1
ATOM 927 C C . LEU A 1 123 ? -4.68 -15.398 11.68 1 98.75 123 LEU A C 1
ATOM 929 O O . LEU A 1 123 ? -4.227 -15.359 12.828 1 98.75 123 LEU A O 1
ATOM 933 N N . LEU A 1 124 ? -5.461 -14.477 11.195 1 98.12 124 LEU A N 1
ATOM 934 C CA . LEU A 1 124 ? -5.742 -13.234 11.906 1 98.12 124 LEU A CA 1
ATOM 935 C C . LEU A 1 124 ? -6.617 -13.492 13.133 1 98.12 124 LEU A C 1
ATOM 937 O O . LEU A 1 124 ? -6.578 -12.734 14.102 1 98.12 124 LEU A O 1
ATOM 941 N N . ARG A 1 125 ? -7.367 -14.594 13.125 1 97.88 125 ARG A N 1
ATOM 942 C CA . ARG A 1 125 ? -8.258 -14.938 14.234 1 97.88 125 ARG A CA 1
ATOM 943 C C . ARG A 1 125 ? -7.574 -15.898 15.203 1 97.88 125 ARG A C 1
ATOM 945 O O . ARG A 1 125 ? -8.086 -16.156 16.297 1 97.88 125 ARG A O 1
ATOM 952 N N . SER A 1 126 ? -6.438 -16.406 14.883 1 96.94 126 SER A N 1
ATOM 953 C CA . SER A 1 126 ? -5.84 -17.516 15.602 1 96.94 126 SER A CA 1
ATOM 954 C C . SER A 1 126 ? -5.176 -17.047 16.891 1 96.94 126 SER A C 1
ATOM 956 O O . SER A 1 126 ? -4.879 -17.859 17.781 1 96.94 126 SER A O 1
ATOM 958 N N . GLY A 1 127 ? -4.785 -15.812 16.984 1 93.12 127 GLY A N 1
ATOM 959 C CA . GLY A 1 127 ? -4.141 -15.273 18.172 1 93.12 127 GLY A CA 1
ATOM 960 C C . GLY A 1 127 ? -2.627 -15.312 18.094 1 93.12 127 GLY A C 1
ATOM 961 O O . GLY A 1 127 ? -1.942 -14.797 18.984 1 93.12 127 GLY A O 1
ATOM 962 N N . VAL A 1 128 ? -2.088 -15.828 17 1 95 128 VAL A N 1
ATOM 963 C CA . VAL A 1 128 ? -0.635 -15.836 16.859 1 95 128 VAL A CA 1
ATOM 964 C C . VAL A 1 128 ? -0.139 -14.422 16.562 1 95 128 VAL A C 1
ATOM 966 O O . VAL A 1 128 ? -0.886 -13.594 16.047 1 95 128 VAL A O 1
ATOM 969 N N . ASN A 1 129 ? 1.08 -14.156 17.016 1 94.56 129 ASN A N 1
ATOM 970 C CA . ASN A 1 129 ? 1.729 -12.93 16.562 1 94.56 129 ASN A CA 1
ATOM 971 C C . ASN A 1 129 ? 2.242 -13.055 15.133 1 94.56 129 ASN A C 1
ATOM 973 O O . ASN A 1 129 ? 3.211 -13.773 14.875 1 94.56 129 ASN A O 1
ATOM 977 N N . ILE A 1 130 ? 1.666 -12.344 14.227 1 96.56 130 ILE A N 1
ATOM 978 C CA . ILE A 1 130 ? 1.908 -12.617 12.812 1 96.56 130 ILE A CA 1
ATOM 979 C C . ILE A 1 130 ? 3.246 -12.008 12.391 1 96.56 130 ILE A C 1
ATOM 981 O O . ILE A 1 130 ? 3.727 -12.258 11.289 1 96.56 130 ILE A O 1
ATOM 985 N N . ASP A 1 131 ? 3.941 -11.242 13.281 1 95.62 131 ASP A N 1
ATOM 986 C CA . ASP A 1 131 ? 5.262 -10.703 12.977 1 95.62 131 ASP A CA 1
ATOM 987 C C . ASP A 1 131 ? 6.367 -11.609 13.508 1 95.62 131 ASP A C 1
ATOM 989 O O . ASP A 1 131 ? 7.551 -11.297 13.383 1 95.62 131 ASP A O 1
ATOM 993 N N . ASP A 1 132 ? 6.008 -12.758 14.062 1 96.75 132 ASP A N 1
ATOM 994 C CA . ASP A 1 132 ? 6.996 -13.758 14.453 1 96.75 132 ASP A CA 1
ATOM 995 C C . ASP A 1 132 ? 7.59 -14.453 13.227 1 96.75 132 ASP A C 1
ATOM 997 O O . ASP A 1 132 ? 6.883 -14.711 12.25 1 96.75 132 ASP A O 1
ATOM 1001 N N . PRO A 1 133 ? 8.898 -14.766 13.328 1 97.75 133 PRO A N 1
ATOM 1002 C CA . PRO A 1 133 ? 9.453 -15.617 12.273 1 97.75 133 PRO A CA 1
ATOM 1003 C C . PRO A 1 133 ? 8.797 -17 12.219 1 97.75 133 PRO A C 1
ATOM 1005 O O . PRO A 1 133 ? 8.469 -17.562 13.266 1 97.75 133 PRO A O 1
ATOM 1008 N N . VAL A 1 134 ? 8.625 -17.531 11.086 1 98.62 134 VAL A N 1
ATOM 1009 C CA . VAL A 1 134 ? 7.961 -18.812 10.898 1 98.62 134 VAL A CA 1
ATOM 1010 C C . VAL A 1 134 ? 8.711 -19.906 11.656 1 98.62 134 VAL A C 1
ATOM 1012 O O . VAL A 1 134 ? 8.102 -20.875 12.133 1 98.62 134 VAL A O 1
ATOM 1015 N N . THR A 1 135 ? 10.031 -19.781 11.945 1 98.62 135 THR A N 1
ATOM 1016 C CA . THR A 1 135 ? 10.867 -20.781 12.586 1 98.62 135 THR A CA 1
ATOM 1017 C C . THR A 1 135 ? 10.508 -20.922 14.07 1 98.62 135 THR A C 1
ATOM 1019 O O . THR A 1 135 ? 10.852 -21.906 14.711 1 98.62 135 THR A O 1
ATOM 1022 N N . ASP A 1 136 ? 9.812 -19.891 14.648 1 98.12 136 ASP A N 1
ATOM 1023 C CA . ASP A 1 136 ? 9.336 -20.016 16.016 1 98.12 136 ASP A CA 1
ATOM 1024 C C . ASP A 1 136 ? 8.281 -21.109 16.141 1 98.12 136 ASP A C 1
ATOM 1026 O O . ASP A 1 136 ? 8.094 -21.688 17.219 1 98.12 136 ASP A O 1
ATOM 1030 N N . TYR A 1 137 ? 7.656 -21.422 15.047 1 98.44 137 TYR A N 1
ATOM 1031 C CA . TYR A 1 137 ? 6.555 -22.375 15.055 1 98.44 137 TYR A CA 1
ATOM 1032 C C . TYR A 1 137 ? 6.953 -23.672 14.359 1 98.44 137 TYR A C 1
ATOM 1034 O O . TYR A 1 137 ? 6.383 -24.719 14.625 1 98.44 137 TYR A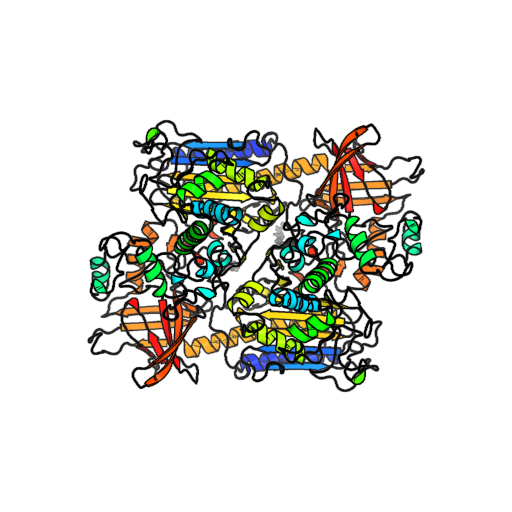 O 1
ATOM 1042 N N . ILE A 1 138 ? 7.902 -23.516 13.461 1 98.5 138 ILE A N 1
ATOM 1043 C CA . ILE A 1 138 ? 8.43 -24.672 12.742 1 98.5 138 ILE A CA 1
ATOM 1044 C C . ILE A 1 138 ? 9.953 -24.703 12.852 1 98.5 138 ILE A C 1
ATOM 1046 O O . ILE A 1 138 ? 10.656 -24.422 11.875 1 98.5 138 ILE A O 1
ATOM 1050 N N . PRO A 1 139 ? 10.484 -25.172 13.859 1 97.81 139 PRO A N 1
ATOM 1051 C CA . PRO A 1 139 ? 11.922 -25.062 14.148 1 97.81 139 PRO A CA 1
ATOM 1052 C C . PRO A 1 139 ? 12.781 -25.828 13.133 1 97.81 139 PRO A C 1
ATOM 1054 O O . PRO A 1 139 ? 13.953 -25.484 12.938 1 97.81 139 PRO A O 1
ATOM 1057 N N . SER A 1 140 ? 12.227 -26.844 12.453 1 97.12 140 SER A N 1
ATOM 1058 C CA . SER A 1 140 ? 13 -27.625 11.492 1 97.12 140 SER A CA 1
ATOM 1059 C C . SER A 1 140 ? 13.438 -26.781 10.305 1 97.12 140 SER A C 1
ATOM 1061 O O . SER A 1 140 ? 14.352 -27.156 9.562 1 97.12 140 SER A O 1
ATOM 1063 N N . LEU A 1 141 ? 12.805 -25.656 10.125 1 98.19 141 LEU A N 1
ATOM 1064 C CA . LEU A 1 141 ? 13.172 -24.766 9.023 1 98.19 141 LEU A CA 1
ATOM 1065 C C . LEU A 1 141 ? 14.406 -23.953 9.375 1 98.19 141 LEU A C 1
ATOM 1067 O O . LEU A 1 141 ? 15.039 -23.359 8.5 1 98.19 141 LEU A O 1
ATOM 1071 N N . ASP A 1 142 ? 14.656 -23.812 10.648 1 96.62 142 ASP A N 1
ATOM 1072 C CA . ASP A 1 142 ? 15.852 -23.094 11.078 1 96.62 142 ASP A CA 1
ATOM 1073 C C . ASP A 1 142 ? 17.109 -23.938 10.883 1 96.62 142 ASP A C 1
ATOM 1075 O O . ASP A 1 142 ? 17.625 -24.531 11.836 1 96.62 142 ASP A O 1
ATOM 1079 N N . ASN A 1 143 ? 17.578 -24 9.68 1 95.19 143 ASN A N 1
ATOM 1080 C CA . ASN A 1 143 ? 18.688 -24.844 9.266 1 95.19 143 ASN A CA 1
ATOM 1081 C C . ASN A 1 143 ? 19.703 -24.062 8.43 1 95.19 143 ASN A C 1
ATOM 1083 O O . ASN A 1 143 ? 19.359 -23.5 7.391 1 95.19 143 ASN A O 1
ATOM 1087 N N . PRO A 1 144 ? 20.938 -24.062 8.844 1 91.75 144 PRO A N 1
ATOM 1088 C CA . PRO A 1 144 ? 21.953 -23.281 8.148 1 91.75 144 PRO A CA 1
ATOM 1089 C C . PRO A 1 144 ? 22.219 -23.781 6.73 1 91.75 144 PRO A C 1
ATOM 1091 O O . PRO A 1 144 ? 22.797 -23.062 5.914 1 91.75 144 PRO A O 1
ATOM 1094 N N . SER A 1 145 ? 21.844 -24.953 6.453 1 92.81 145 SER A N 1
ATOM 1095 C CA . SER A 1 145 ? 22.078 -25.516 5.121 1 92.81 145 SER A CA 1
ATOM 1096 C C . SER A 1 145 ? 21.016 -25.031 4.137 1 92.81 145 SER A C 1
ATOM 1098 O O . SER A 1 145 ? 21.141 -25.25 2.928 1 92.81 145 SER A O 1
ATOM 1100 N N . SER A 1 146 ? 19.953 -24.453 4.668 1 95.62 146 SER A N 1
ATOM 1101 C CA . SER A 1 146 ? 18.875 -23.984 3.799 1 95.62 146 SER A CA 1
ATOM 1102 C C . SER A 1 146 ? 19.344 -22.859 2.889 1 95.62 146 SER A C 1
ATOM 1104 O O . SER A 1 146 ? 20.094 -21.969 3.318 1 95.62 146 SER A O 1
ATOM 1106 N N . LEU A 1 147 ? 18.906 -22.875 1.673 1 92.62 147 LEU A N 1
ATOM 1107 C CA . LEU A 1 147 ? 19.188 -21.797 0.74 1 92.62 147 LEU A CA 1
ATOM 1108 C C . LEU A 1 147 ? 18.344 -20.562 1.061 1 92.62 147 LEU A C 1
ATOM 1110 O O . LEU A 1 147 ? 18.703 -19.453 0.7 1 92.62 147 LEU A O 1
ATOM 1114 N N . ILE A 1 148 ? 17.219 -20.781 1.662 1 96.5 148 ILE A N 1
ATOM 1115 C CA . ILE A 1 148 ? 16.328 -19.719 2.125 1 96.5 148 ILE A CA 1
ATOM 1116 C C . ILE A 1 148 ? 16.547 -19.469 3.613 1 96.5 148 ILE A C 1
ATOM 1118 O O . ILE A 1 148 ? 16.641 -20.406 4.406 1 96.5 148 ILE A O 1
ATOM 1122 N N . SER A 1 149 ? 16.719 -18.172 3.982 1 95.38 149 SER A N 1
ATOM 1123 C CA . SER A 1 149 ? 16.812 -17.812 5.391 1 95.38 149 SER A CA 1
ATOM 1124 C C . SER A 1 149 ? 15.438 -17.719 6.035 1 95.38 149 SER A C 1
ATOM 1126 O O . SER A 1 149 ? 14.922 -16.625 6.25 1 95.38 149 SER A O 1
ATOM 1128 N N . TRP A 1 150 ? 14.945 -18.812 6.473 1 98.12 150 TRP A N 1
ATOM 1129 C CA . TRP A 1 150 ? 13.57 -18.922 6.953 1 98.12 150 TRP A CA 1
ATOM 1130 C C . TRP A 1 150 ? 13.375 -18.109 8.227 1 98.12 150 TRP A C 1
ATOM 1132 O O . TRP A 1 150 ? 12.258 -17.688 8.531 1 98.12 150 TRP A O 1
ATOM 1142 N N . ASP A 1 151 ? 14.422 -17.891 9.016 1 96.81 151 ASP A N 1
ATOM 1143 C CA . ASP A 1 151 ? 14.344 -17.109 10.25 1 96.81 151 ASP A CA 1
ATOM 1144 C C . ASP A 1 151 ? 14.102 -15.633 9.961 1 96.81 151 ASP A C 1
ATOM 1146 O O . ASP A 1 151 ? 13.734 -14.867 10.859 1 96.81 151 ASP A O 1
ATOM 1150 N N . ASN A 1 152 ? 14.188 -15.219 8.727 1 96.12 152 ASN A N 1
ATOM 1151 C CA . ASN A 1 152 ? 13.906 -13.844 8.32 1 96.12 152 ASN A CA 1
ATOM 1152 C C . ASN A 1 152 ? 12.523 -13.719 7.688 1 96.12 152 ASN A C 1
ATOM 1154 O O . ASN A 1 152 ? 12.172 -12.656 7.16 1 96.12 152 ASN A O 1
ATOM 1158 N N . ILE A 1 153 ? 11.773 -14.734 7.688 1 98.44 153 ILE A N 1
ATOM 1159 C CA . ILE A 1 153 ? 10.445 -14.734 7.09 1 98.44 153 ILE A CA 1
ATOM 1160 C C . ILE A 1 153 ? 9.383 -14.82 8.18 1 98.44 153 ILE A C 1
ATOM 1162 O O . ILE A 1 153 ? 9.32 -15.805 8.922 1 98.44 153 ILE A O 1
ATOM 1166 N N . THR A 1 154 ? 8.586 -13.805 8.305 1 98.38 154 THR A N 1
ATOM 1167 C CA . THR A 1 154 ? 7.52 -13.773 9.305 1 98.38 154 THR A CA 1
ATOM 1168 C C . THR A 1 154 ? 6.246 -14.414 8.758 1 98.38 154 THR A C 1
ATOM 1170 O O . THR A 1 154 ? 6.145 -14.68 7.562 1 98.38 154 THR A O 1
ATOM 1173 N N . LEU A 1 155 ? 5.285 -14.68 9.664 1 98.56 155 LEU A N 1
ATOM 1174 C CA . LEU A 1 155 ? 3.973 -15.148 9.227 1 98.56 155 LEU A CA 1
ATOM 1175 C C . LEU A 1 155 ? 3.289 -14.094 8.359 1 98.56 155 LEU A C 1
ATOM 1177 O O . LEU A 1 155 ? 2.598 -14.438 7.395 1 98.56 155 LEU A O 1
ATOM 1181 N N . ARG A 1 156 ? 3.51 -12.836 8.672 1 98.06 156 ARG A N 1
ATOM 1182 C CA . ARG A 1 156 ? 2.98 -11.75 7.859 1 98.06 156 ARG A CA 1
ATOM 1183 C C . ARG A 1 156 ? 3.535 -11.805 6.441 1 98.06 156 ARG A C 1
ATOM 1185 O O . ARG A 1 156 ? 2.803 -11.594 5.473 1 98.06 156 ARG A O 1
ATOM 1192 N N . ALA A 1 157 ? 4.82 -12.039 6.332 1 98.62 157 ALA A N 1
ATOM 1193 C CA . ALA A 1 157 ? 5.445 -12.141 5.012 1 98.62 157 ALA A CA 1
ATOM 1194 C C . ALA A 1 157 ? 4.828 -13.281 4.203 1 98.62 157 ALA A C 1
ATOM 1196 O O . ALA A 1 157 ? 4.566 -13.125 3.006 1 98.62 157 ALA A O 1
ATOM 1197 N N . LEU A 1 158 ? 4.586 -14.391 4.848 1 98.81 158 LEU A N 1
ATOM 1198 C CA . LEU A 1 158 ? 3.945 -15.516 4.18 1 98.81 158 LEU A CA 1
ATOM 1199 C C . LEU A 1 158 ? 2.537 -15.148 3.727 1 98.81 158 LEU A C 1
ATOM 1201 O O . LEU A 1 158 ? 2.203 -15.297 2.549 1 98.81 158 LEU A O 1
ATOM 1205 N N . ALA A 1 159 ? 1.769 -14.555 4.562 1 98.69 159 ALA A N 1
ATOM 1206 C CA . ALA A 1 159 ? 0.353 -14.281 4.324 1 98.69 159 ALA A CA 1
ATOM 1207 C C . ALA A 1 159 ? 0.173 -13.219 3.246 1 98.69 159 ALA A C 1
ATOM 1209 O O . ALA A 1 159 ? -0.83 -13.219 2.527 1 98.69 159 ALA A O 1
ATOM 1210 N N . SER A 1 160 ? 1.14 -12.336 3.086 1 98.19 160 SER A N 1
ATOM 1211 C CA . SER A 1 160 ? 1.029 -11.219 2.152 1 98.19 160 SER A CA 1
ATOM 1212 C C . SER A 1 160 ? 1.775 -11.508 0.854 1 98.19 160 SER A C 1
ATOM 1214 O O . SER A 1 160 ? 1.978 -10.609 0.036 1 98.19 160 SER A O 1
ATOM 1216 N N . GLN A 1 161 ? 2.285 -12.766 0.679 1 98.38 161 GLN A N 1
ATOM 1217 C CA . GLN A 1 161 ? 3 -13.172 -0.526 1 98.38 161 GLN A CA 1
ATOM 1218 C C . GLN A 1 161 ? 4.301 -12.383 -0.684 1 98.38 161 GLN A C 1
ATOM 1220 O O . GLN A 1 161 ? 4.672 -12 -1.796 1 98.38 161 GLN A O 1
ATOM 1225 N N . LEU A 1 162 ? 4.934 -12.055 0.455 1 98.5 162 LEU A N 1
ATOM 1226 C CA . LEU A 1 162 ? 6.164 -11.273 0.425 1 98.5 162 LEU A CA 1
ATOM 1227 C C . LEU A 1 162 ? 7.328 -12.078 0.995 1 98.5 162 LEU A C 1
ATOM 1229 O O . LEU A 1 162 ? 8.344 -11.508 1.396 1 98.5 162 LEU A O 1
ATOM 1233 N N . ALA A 1 163 ? 7.188 -13.367 1.051 1 98.62 163 ALA A N 1
ATOM 1234 C CA . ALA A 1 163 ? 8.25 -14.219 1.565 1 98.62 163 ALA A CA 1
ATOM 1235 C C . ALA A 1 163 ? 9.344 -14.43 0.52 1 98.62 163 ALA A C 1
ATOM 1237 O O . ALA A 1 163 ? 10.477 -14.797 0.855 1 98.62 163 ALA A O 1
ATOM 1238 N N . GLY A 1 164 ? 9.016 -14.266 -0.783 1 98.12 164 GLY A N 1
ATOM 1239 C CA . GLY A 1 164 ? 9.992 -14.453 -1.846 1 98.12 164 GLY A CA 1
ATOM 1240 C C . GLY A 1 164 ? 10.32 -15.914 -2.098 1 98.12 164 GLY A C 1
ATOM 1241 O O . GLY A 1 164 ? 11.461 -16.25 -2.445 1 98.12 164 GLY A O 1
ATOM 1242 N N . ILE A 1 165 ? 9.383 -16.828 -1.899 1 98.44 165 ILE A N 1
ATOM 1243 C CA . ILE A 1 165 ? 9.625 -18.25 -2.025 1 98.44 165 ILE A CA 1
ATOM 1244 C C . ILE A 1 165 ? 8.805 -18.828 -3.182 1 98.44 165 ILE A C 1
ATOM 1246 O O . ILE A 1 165 ? 7.891 -18.172 -3.682 1 98.44 165 ILE A O 1
ATOM 1250 N N . PRO A 1 166 ? 9.047 -20.031 -3.613 1 97.69 166 PRO A N 1
ATOM 1251 C CA . PRO A 1 166 ? 8.367 -20.609 -4.773 1 97.69 166 PRO A CA 1
ATOM 1252 C C . PRO A 1 166 ? 6.879 -20.844 -4.531 1 97.69 166 PRO A C 1
ATOM 1254 O O . PRO A 1 166 ? 6.445 -20.969 -3.381 1 97.69 166 PRO A O 1
ATOM 1257 N N . PRO A 1 167 ? 6.145 -20.938 -5.578 1 96.81 167 PRO A N 1
ATOM 1258 C CA . PRO A 1 167 ? 4.707 -21.172 -5.469 1 96.81 167 PRO A CA 1
ATOM 1259 C C . PRO A 1 167 ? 4.375 -22.609 -5.051 1 96.81 167 PRO A C 1
ATOM 1261 O O . PRO A 1 167 ? 3.426 -22.828 -4.297 1 96.81 167 PRO A O 1
ATOM 1264 N N . ASN A 1 168 ? 5.211 -23.547 -5.598 1 95.38 168 ASN A N 1
ATOM 1265 C CA . ASN A 1 168 ? 4.898 -24.969 -5.383 1 95.38 168 ASN A CA 1
ATOM 1266 C C . ASN A 1 168 ? 6.16 -25.781 -5.109 1 95.38 168 ASN A C 1
ATOM 1268 O O . ASN A 1 168 ? 7.273 -25.297 -5.328 1 95.38 168 ASN A O 1
ATOM 1272 N N . TYR A 1 169 ? 5.949 -26.969 -4.625 1 95.19 169 TYR A N 1
ATOM 1273 C CA . TYR A 1 169 ? 6.996 -27.984 -4.473 1 95.19 169 TYR A CA 1
ATOM 1274 C C . TYR A 1 169 ? 6.586 -29.297 -5.117 1 95.19 169 TYR A C 1
ATOM 1276 O O . TYR A 1 169 ? 5.605 -29.922 -4.703 1 95.19 169 TYR A O 1
ATOM 1284 N N . GLY A 1 170 ? 7.246 -29.703 -6.078 1 91.56 170 GLY A N 1
ATOM 1285 C CA . GLY A 1 170 ? 6.961 -30.938 -6.801 1 91.56 170 GLY A CA 1
ATOM 1286 C C . GLY A 1 170 ? 6.016 -30.734 -7.969 1 91.56 170 GLY A C 1
ATOM 1287 O O . GLY A 1 170 ? 6.312 -31.141 -9.094 1 91.56 170 GLY A O 1
ATOM 1288 N N . PHE A 1 171 ? 4.969 -30.031 -7.812 1 86.62 171 PHE A N 1
ATOM 1289 C CA . PHE A 1 171 ? 3.889 -29.828 -8.773 1 86.62 171 PHE A CA 1
ATOM 1290 C C . PHE A 1 171 ? 4.418 -29.203 -10.055 1 86.62 171 PHE A C 1
ATOM 1292 O O . PHE A 1 171 ? 3.949 -29.516 -11.148 1 86.62 171 PHE A O 1
ATOM 1299 N N . SER A 1 172 ? 5.48 -28.422 -10.023 1 89.75 172 SER A N 1
ATOM 1300 C CA . SER A 1 172 ? 5.973 -27.609 -11.133 1 89.75 172 SER A CA 1
ATOM 1301 C C . SER A 1 172 ? 6.887 -28.422 -12.039 1 89.75 172 SER A C 1
ATOM 1303 O O . SER A 1 172 ? 7.336 -27.938 -13.078 1 89.75 172 SER A O 1
ATOM 1305 N N . GLU A 1 173 ? 7.305 -29.719 -11.836 1 91.56 173 GLU A N 1
ATOM 1306 C CA . GLU A 1 173 ? 8.234 -30.562 -12.586 1 91.56 173 GLU A CA 1
ATOM 1307 C C . GLU A 1 173 ? 7.57 -31.156 -13.828 1 91.56 173 GLU A C 1
ATOM 1309 O O . GLU A 1 173 ? 8.25 -31.516 -14.789 1 91.56 173 GLU A O 1
ATOM 1314 N N . TYR A 1 174 ? 6.391 -31.094 -14.125 1 92.69 174 TYR A N 1
ATOM 1315 C CA . TYR A 1 174 ? 5.621 -31.672 -15.219 1 92.69 174 TYR A CA 1
ATOM 1316 C C . TYR A 1 174 ? 6.324 -32.875 -15.797 1 92.69 174 TYR A C 1
ATOM 1318 O O . TYR A 1 174 ? 6.523 -32.969 -17.016 1 92.69 174 TYR A O 1
ATOM 1326 N N . TYR A 1 175 ? 6.734 -33.844 -15.008 1 95 175 TYR A N 1
ATOM 1327 C CA . TYR A 1 175 ? 7.496 -35.031 -15.344 1 95 175 TYR A CA 1
ATOM 1328 C C . TYR A 1 175 ? 6.723 -35.906 -16.328 1 95 175 TYR A C 1
ATOM 1330 O O . TYR A 1 175 ? 7.324 -36.594 -17.156 1 95 175 TYR A O 1
ATOM 1338 N N . TYR A 1 176 ? 5.438 -35.906 -16.281 1 93.12 176 TYR A N 1
ATOM 1339 C CA . TYR A 1 176 ? 4.59 -36.781 -17.078 1 93.12 176 TYR A CA 1
ATOM 1340 C C . TYR A 1 176 ? 4.73 -36.469 -18.562 1 93.12 176 TYR A C 1
ATOM 1342 O O . TYR A 1 176 ? 4.336 -37.25 -19.422 1 93.12 176 TYR A O 1
ATOM 1350 N N . ILE A 1 177 ? 5.34 -35.312 -18.906 1 95.19 177 ILE A N 1
ATOM 1351 C CA . ILE A 1 177 ? 5.613 -35 -20.312 1 95.19 177 ILE A CA 1
ATOM 1352 C C . ILE A 1 177 ? 7.121 -34.906 -20.531 1 95.19 177 ILE A C 1
ATOM 1354 O O . ILE A 1 177 ? 7.574 -34.125 -21.391 1 95.19 177 ILE A O 1
ATOM 1358 N N . LYS A 1 178 ? 7.871 -35.5 -19.75 1 95.62 178 LYS A N 1
ATOM 1359 C CA . LYS A 1 178 ? 9.328 -35.469 -19.844 1 95.62 178 LYS A CA 1
ATOM 1360 C C . LYS A 1 178 ? 9.797 -35.812 -21.25 1 95.62 178 LYS A C 1
ATOM 1362 O O . LYS A 1 178 ? 10.703 -35.156 -21.781 1 95.62 178 LYS A O 1
ATOM 1367 N N . GLY A 1 179 ? 9.195 -36.875 -21.891 1 95.94 179 GLY A N 1
ATOM 1368 C CA . GLY A 1 179 ? 9.539 -37.219 -23.266 1 95.94 179 GLY A CA 1
ATOM 1369 C C . GLY A 1 179 ? 9.336 -36.062 -24.234 1 95.94 179 GLY A C 1
ATOM 1370 O O . GLY A 1 179 ? 10.109 -35.906 -25.188 1 95.94 179 GLY A O 1
ATOM 1371 N N . TYR A 1 180 ? 8.297 -35.344 -23.984 1 96.44 180 TYR A N 1
ATOM 1372 C CA . TYR A 1 180 ? 8.016 -34.188 -24.844 1 96.44 180 TYR A CA 1
ATOM 1373 C C . TYR A 1 180 ? 9.07 -33.125 -24.672 1 96.44 180 TYR A C 1
ATOM 1375 O O . TYR A 1 180 ? 9.523 -32.531 -25.656 1 96.44 180 TYR A O 1
ATOM 1383 N N . PHE A 1 181 ? 9.539 -32.812 -23.453 1 96.38 181 PHE A N 1
ATOM 1384 C CA . PHE A 1 181 ? 10.648 -31.906 -23.219 1 96.38 181 PHE A CA 1
ATOM 1385 C C . PHE A 1 181 ? 11.867 -32.312 -24.031 1 96.38 181 PHE A C 1
ATOM 1387 O O . PHE A 1 181 ? 12.453 -31.484 -24.734 1 96.38 181 PHE A O 1
ATOM 1394 N N . GLU A 1 182 ? 12.164 -33.594 -23.969 1 95.44 182 GLU A N 1
ATOM 1395 C CA . GLU A 1 182 ? 13.344 -34.094 -24.641 1 95.44 182 GLU A CA 1
ATOM 1396 C C . GLU A 1 182 ? 13.203 -33.969 -26.156 1 95.44 182 GLU A C 1
ATOM 1398 O O . GLU A 1 182 ? 14.172 -33.625 -26.844 1 95.44 182 GLU A O 1
ATOM 1403 N N . SER A 1 183 ? 12.039 -34.156 -26.625 1 96.81 183 SER A N 1
ATOM 1404 C CA . SER A 1 183 ? 11.805 -34.031 -28.062 1 96.81 183 SER A CA 1
ATOM 1405 C C . SER A 1 183 ? 11.938 -32.594 -28.531 1 96.81 183 SER A C 1
ATOM 1407 O O . SER A 1 183 ? 12.18 -32.344 -29.719 1 96.81 183 SER A O 1
ATOM 1409 N N . LEU A 1 184 ? 11.805 -31.688 -27.594 1 96.69 184 LEU A N 1
ATOM 1410 C CA . LEU A 1 184 ? 11.875 -30.266 -27.922 1 96.69 184 LEU A CA 1
ATOM 1411 C C . LEU A 1 184 ? 13.266 -29.719 -27.625 1 96.69 184 LEU A C 1
ATOM 1413 O O . LEU A 1 184 ? 13.438 -28.5 -27.5 1 96.69 184 LEU A O 1
ATOM 1417 N N . GLY A 1 185 ? 14.195 -30.516 -27.406 1 94.44 185 GLY A N 1
ATOM 1418 C CA . GLY A 1 185 ? 15.594 -30.094 -27.359 1 94.44 185 GLY A CA 1
ATOM 1419 C C . GLY A 1 185 ? 16.125 -30 -25.938 1 94.44 185 GLY A C 1
ATOM 1420 O O . GLY A 1 185 ? 17.297 -29.641 -25.734 1 94.44 185 GLY A O 1
ATOM 1421 N N . PHE A 1 186 ? 15.344 -30.344 -24.938 1 94.69 186 PHE A N 1
ATOM 1422 C CA . PHE A 1 186 ? 15.82 -30.359 -23.562 1 94.69 186 PHE A CA 1
ATOM 1423 C C . PHE A 1 186 ? 16.75 -31.547 -23.312 1 94.69 186 PHE A C 1
ATOM 1425 O O . PHE A 1 186 ? 16.656 -32.562 -24 1 94.69 186 PHE A O 1
ATOM 1432 N N . PRO A 1 187 ? 17.656 -31.422 -22.391 1 93 187 PRO A N 1
ATOM 1433 C CA . PRO A 1 187 ? 18.562 -32.531 -22.141 1 93 187 PRO A CA 1
ATOM 1434 C C . PRO A 1 187 ? 17.859 -33.719 -21.469 1 93 187 PRO A C 1
ATOM 1436 O O . PRO A 1 187 ? 16.875 -33.531 -20.75 1 93 187 PRO A O 1
ATOM 1439 N N . GLN A 1 188 ? 18.438 -34.875 -21.734 1 92.81 188 GLN A N 1
ATOM 1440 C CA . GLN A 1 188 ? 17.984 -36.031 -20.984 1 92.81 188 GLN A CA 1
ATOM 1441 C C . GLN A 1 188 ? 18.484 -36 -19.547 1 92.81 188 GLN A C 1
ATOM 1443 O O . GLN A 1 188 ? 19.688 -35.812 -19.297 1 92.81 188 GLN A O 1
ATOM 1448 N N . ILE A 1 189 ? 17.547 -36.125 -18.672 1 92.25 189 ILE A N 1
ATOM 1449 C CA . ILE A 1 189 ? 17.875 -36.031 -17.25 1 92.25 189 ILE A CA 1
ATOM 1450 C C . ILE A 1 189 ? 17.406 -37.312 -16.531 1 92.25 189 ILE A C 1
ATOM 1452 O O . ILE A 1 189 ? 16.328 -37.844 -16.828 1 92.25 189 ILE A O 1
ATOM 1456 N N . ASN A 1 190 ? 18.281 -37.719 -15.57 1 94 190 ASN A N 1
ATOM 1457 C CA . ASN A 1 190 ? 17.906 -38.875 -14.75 1 94 190 ASN A CA 1
ATOM 1458 C C . ASN A 1 190 ? 16.75 -38.531 -13.828 1 94 190 ASN A C 1
ATOM 1460 O O . ASN A 1 190 ? 16.625 -37.406 -13.328 1 94 190 ASN A O 1
ATOM 1464 N N . ASP A 1 191 ? 15.945 -39.562 -13.539 1 94.75 191 ASP A N 1
ATOM 1465 C CA . ASP A 1 191 ? 14.766 -39.375 -12.695 1 94.75 191 ASP A CA 1
ATOM 1466 C C . ASP A 1 191 ? 15.156 -38.875 -11.305 1 94.75 191 ASP A C 1
ATOM 1468 O O . ASP A 1 191 ? 14.367 -38.219 -10.633 1 94.75 191 ASP A O 1
ATOM 1472 N N . SER A 1 192 ? 16.375 -39.156 -10.859 1 94.12 192 SER A N 1
ATOM 1473 C CA . SER A 1 192 ? 16.844 -38.781 -9.531 1 94.12 192 SER A CA 1
ATOM 1474 C C . SER A 1 192 ? 17 -37.281 -9.406 1 94.12 192 SER A C 1
ATOM 1476 O O . SER A 1 192 ? 17.141 -36.75 -8.305 1 94.12 192 SER A O 1
ATOM 1478 N N . ALA A 1 193 ? 16.969 -36.594 -10.531 1 93.62 193 ALA A N 1
ATOM 1479 C CA . ALA A 1 193 ? 17.109 -35.125 -10.516 1 93.62 193 ALA A CA 1
ATOM 1480 C C . ALA A 1 193 ? 15.805 -34.469 -10.109 1 93.62 193 ALA A C 1
ATOM 1482 O O . ALA A 1 193 ? 15.797 -33.281 -9.734 1 93.62 193 ALA A O 1
ATOM 1483 N N . PHE A 1 194 ? 14.773 -35.25 -10.25 1 94.88 194 PHE A N 1
ATOM 1484 C CA . PHE A 1 194 ? 13.461 -34.719 -9.883 1 94.88 194 PHE A CA 1
ATOM 1485 C C . PHE A 1 194 ? 13.219 -34.875 -8.383 1 94.88 194 PHE A C 1
ATOM 1487 O O . PHE A 1 194 ? 13.867 -35.688 -7.73 1 94.88 194 PHE A O 1
ATOM 1494 N N . GLY A 1 195 ? 12.375 -34.156 -7.793 1 91.25 195 GLY A N 1
ATOM 1495 C CA . GLY A 1 195 ? 12.102 -34.188 -6.363 1 91.25 195 GLY A CA 1
ATOM 1496 C C . GLY A 1 195 ? 11.656 -35.531 -5.855 1 91.25 195 GLY A C 1
ATOM 1497 O O . GLY A 1 195 ? 11.117 -36.344 -6.613 1 91.25 195 GLY A O 1
ATOM 1498 N N . PRO A 1 196 ? 11.812 -35.781 -4.586 1 93.56 196 PRO A N 1
ATOM 1499 C CA . PRO A 1 196 ? 11.547 -37.094 -4.008 1 93.56 196 PRO A CA 1
ATOM 1500 C C . PRO A 1 196 ? 10.062 -37.312 -3.734 1 93.56 196 PRO A C 1
ATOM 1502 O O . PRO A 1 196 ? 9.656 -38.438 -3.441 1 93.56 196 PRO A O 1
ATOM 1505 N N . CYS A 1 197 ? 9.242 -36.344 -3.814 1 94.31 197 CYS A N 1
ATOM 1506 C CA . CYS A 1 197 ? 7.801 -36.438 -3.602 1 94.31 197 CYS A CA 1
ATOM 1507 C C . CYS A 1 197 ? 7.059 -35.344 -4.336 1 94.31 197 CYS A C 1
ATOM 1509 O O . CYS A 1 197 ? 7.668 -34.344 -4.75 1 94.31 197 CYS A O 1
ATOM 1511 N N . GLY A 1 198 ? 5.754 -35.625 -4.609 1 93 198 GLY A N 1
ATOM 1512 C CA . GLY A 1 198 ? 4.871 -34.594 -5.133 1 93 198 GLY A CA 1
ATOM 1513 C C . GLY A 1 198 ? 5.031 -34.375 -6.625 1 93 198 GLY A C 1
ATOM 1514 O O . GLY A 1 198 ? 4.426 -33.438 -7.188 1 93 198 GLY A O 1
ATOM 1515 N N . VAL A 1 199 ? 5.82 -35.156 -7.266 1 95.25 199 VAL A N 1
ATOM 1516 C CA . VAL A 1 199 ? 6.035 -35.031 -8.703 1 95.25 199 VAL A CA 1
ATOM 1517 C C . VAL A 1 199 ? 5.043 -35.938 -9.445 1 95.25 199 VAL A C 1
ATOM 1519 O O . VAL A 1 199 ? 5.18 -37.156 -9.453 1 95.25 199 VAL A O 1
ATOM 1522 N N . ILE A 1 200 ? 4.137 -35.281 -10.117 1 90.88 200 ILE A N 1
ATOM 1523 C CA . ILE A 1 200 ? 3.072 -36.031 -10.797 1 90.88 200 ILE A CA 1
ATOM 1524 C C . ILE A 1 200 ? 3.668 -36.938 -11.875 1 90.88 200 ILE A C 1
ATOM 1526 O O . ILE A 1 200 ? 4.449 -36.469 -12.711 1 90.88 200 ILE A O 1
ATOM 1530 N N . GLY A 1 201 ? 3.281 -38.156 -11.859 1 92.44 201 GLY A N 1
ATOM 1531 C CA . GLY A 1 201 ? 3.754 -39.125 -12.844 1 92.44 201 GLY A CA 1
ATOM 1532 C C . GLY A 1 201 ? 4.996 -39.875 -12.391 1 92.44 201 GLY A C 1
ATOM 1533 O O . GLY A 1 201 ? 5.398 -40.844 -13.023 1 92.44 201 GLY A O 1
ATOM 1534 N N . LEU A 1 202 ? 5.594 -39.438 -11.289 1 94.69 202 LEU A N 1
ATOM 1535 C CA . LEU A 1 202 ? 6.84 -40.062 -10.859 1 94.69 202 LEU A CA 1
ATOM 1536 C C . LEU A 1 202 ? 6.695 -40.688 -9.469 1 94.69 202 LEU A C 1
ATOM 1538 O O . LEU A 1 202 ? 7.094 -41.812 -9.242 1 94.69 202 LEU A O 1
ATOM 1542 N N . ASN A 1 203 ? 6.195 -39.938 -8.539 1 94.31 203 ASN A N 1
ATOM 1543 C CA . ASN A 1 203 ? 6.113 -40.406 -7.16 1 94.31 203 ASN A CA 1
ATOM 1544 C C . ASN A 1 203 ? 4.871 -39.875 -6.457 1 94.31 203 ASN A C 1
ATOM 1546 O O . ASN A 1 203 ? 4.082 -39.125 -7.055 1 94.31 203 ASN A O 1
ATOM 1550 N N . ASP A 1 204 ? 4.645 -40.312 -5.172 1 91.75 204 ASP A N 1
ATOM 1551 C CA . ASP A 1 204 ? 3.451 -39.938 -4.406 1 91.75 204 ASP A CA 1
ATOM 1552 C C . ASP A 1 204 ? 3.564 -38.562 -3.816 1 91.75 204 ASP A C 1
ATOM 1554 O O . ASP A 1 204 ? 4.629 -37.938 -3.871 1 91.75 204 ASP A O 1
ATOM 1558 N N . GLY A 1 205 ? 2.447 -38.094 -3.275 1 92.12 205 GLY A N 1
ATOM 1559 C CA . GLY A 1 205 ? 2.439 -36.812 -2.566 1 92.12 205 GLY A CA 1
ATOM 1560 C C . GLY A 1 205 ? 3.393 -36.781 -1.388 1 92.12 205 GLY A C 1
ATOM 1561 O O . GLY A 1 205 ? 3.793 -37.844 -0.876 1 92.12 205 GLY A O 1
ATOM 1562 N N . CYS A 1 206 ? 3.748 -35.625 -1.004 1 95.19 206 CYS A N 1
ATOM 1563 C CA . CYS A 1 206 ? 4.695 -35.469 0.094 1 95.19 206 CYS A CA 1
ATOM 1564 C C . CYS A 1 206 ? 4.012 -35.688 1.439 1 95.19 206 CYS A C 1
ATOM 1566 O O . CYS A 1 206 ? 2.893 -35.219 1.651 1 95.19 206 CYS A O 1
ATOM 1568 N N . SER A 1 207 ? 4.734 -36.375 2.357 1 95.31 207 SER A N 1
ATOM 1569 C CA . SER A 1 207 ? 4.402 -36.25 3.771 1 95.31 207 SER A CA 1
ATOM 1570 C C . SER A 1 207 ? 4.809 -34.875 4.305 1 95.31 207 SER A C 1
ATOM 1572 O O . SER A 1 207 ? 5.555 -34.156 3.654 1 95.31 207 SER A O 1
ATOM 1574 N N . LYS A 1 208 ? 4.25 -34.594 5.477 1 96.19 208 LYS A N 1
ATOM 1575 C CA . LYS A 1 208 ? 4.637 -33.344 6.105 1 96.19 208 LYS A CA 1
ATOM 1576 C C . LYS A 1 208 ? 6.148 -33.25 6.301 1 96.19 208 LYS A C 1
ATOM 1578 O O . LYS A 1 208 ? 6.762 -32.219 6.031 1 96.19 208 LYS A O 1
ATOM 1583 N N . GLU A 1 209 ? 6.746 -34.312 6.762 1 96.5 209 GLU A N 1
ATOM 1584 C CA . GLU A 1 209 ? 8.188 -34.344 6.996 1 96.5 209 GLU A CA 1
ATOM 1585 C C . GLU A 1 209 ? 8.961 -34.156 5.695 1 96.5 209 GLU A C 1
ATOM 1587 O O . GLU A 1 209 ? 9.945 -33.406 5.648 1 96.5 209 GLU A O 1
ATOM 1592 N N . GLN A 1 210 ? 8.547 -34.875 4.652 1 96.25 210 GLN A N 1
ATOM 1593 C CA . GLN A 1 210 ? 9.195 -34.75 3.348 1 96.25 210 GLN A CA 1
ATOM 1594 C C . GLN A 1 210 ? 9.07 -33.312 2.814 1 96.25 210 GLN A C 1
ATOM 1596 O O . GLN A 1 210 ? 10.031 -32.781 2.268 1 96.25 210 GLN A O 1
ATOM 1601 N N . PHE A 1 211 ? 7.902 -32.812 2.98 1 96.81 211 PHE A N 1
ATOM 1602 C CA . PHE A 1 211 ? 7.641 -31.469 2.529 1 96.81 211 PHE A CA 1
ATOM 1603 C C . PHE A 1 211 ? 8.57 -30.469 3.219 1 96.81 211 PHE A C 1
ATOM 1605 O O . PHE A 1 211 ? 9.242 -29.688 2.557 1 96.81 211 PHE A O 1
ATOM 1612 N N . LEU A 1 212 ? 8.648 -30.5 4.555 1 97.62 212 LEU A N 1
ATOM 1613 C CA . LEU A 1 212 ? 9.477 -29.578 5.328 1 97.62 212 LEU A CA 1
ATOM 1614 C C . LEU A 1 212 ? 10.953 -29.766 4.988 1 97.62 212 LEU A C 1
ATOM 1616 O O . LEU A 1 212 ? 11.703 -28.781 4.93 1 97.62 212 LEU A O 1
ATOM 1620 N N . HIS A 1 213 ? 11.375 -30.953 4.762 1 96.44 213 HIS A N 1
ATOM 1621 C CA . HIS A 1 213 ? 12.742 -31.188 4.324 1 96.44 213 HIS A CA 1
ATOM 1622 C C . HIS A 1 213 ? 13.008 -30.562 2.961 1 96.44 213 HIS A C 1
ATOM 1624 O O . HIS A 1 213 ? 14.078 -30 2.723 1 96.44 213 HIS A O 1
ATOM 1630 N N . GLY A 1 214 ? 12 -30.656 2.068 1 96.31 214 GLY A N 1
ATOM 1631 C CA . GLY A 1 214 ? 12.109 -30.062 0.748 1 96.31 214 GLY A CA 1
ATOM 1632 C C . GLY A 1 214 ? 12.289 -28.562 0.79 1 96.31 214 GLY A C 1
ATOM 1633 O O . GLY A 1 214 ? 12.953 -27.984 -0.075 1 96.31 214 GLY A O 1
ATOM 1634 N N . MET A 1 215 ? 11.703 -27.875 1.802 1 97.75 215 MET A N 1
ATOM 1635 C CA . MET A 1 215 ? 11.789 -26.422 1.937 1 97.75 215 MET A CA 1
ATOM 1636 C C . MET A 1 215 ? 13.234 -25.984 2.094 1 97.75 215 MET A C 1
ATOM 1638 O O . MET A 1 215 ? 13.586 -24.844 1.75 1 97.75 215 MET A O 1
ATOM 1642 N N . LEU A 1 216 ? 14.102 -26.891 2.596 1 96.94 216 LEU A N 1
ATOM 1643 C CA . LEU A 1 216 ? 15.492 -26.547 2.854 1 96.94 216 LEU A CA 1
ATOM 1644 C C . LEU A 1 216 ? 16.281 -26.484 1.552 1 96.94 216 LEU A C 1
ATOM 1646 O O . LEU A 1 216 ? 17.391 -25.922 1.518 1 96.94 216 LEU A O 1
ATOM 1650 N N . ASN A 1 217 ? 15.719 -27 0.444 1 94.25 217 ASN A N 1
ATOM 1651 C CA . ASN A 1 217 ? 16.453 -27.094 -0.815 1 94.25 217 ASN A CA 1
ATOM 1652 C C . ASN A 1 217 ? 15.867 -26.156 -1.874 1 94.25 217 ASN A C 1
ATOM 1654 O O . ASN A 1 217 ? 16.344 -26.141 -3.014 1 94.25 217 ASN A O 1
ATOM 1658 N N . LEU A 1 218 ? 14.898 -25.406 -1.523 1 95.94 218 LEU A N 1
ATOM 1659 C CA . LEU A 1 218 ? 14.281 -24.5 -2.471 1 95.94 218 LEU A CA 1
ATOM 1660 C C . LEU A 1 218 ? 15.172 -23.281 -2.715 1 95.94 218 LEU A C 1
ATOM 1662 O O . LEU A 1 218 ? 15.82 -22.781 -1.79 1 95.94 218 LEU A O 1
ATOM 1666 N N . TYR A 1 219 ? 15.156 -22.812 -4.004 1 96.38 219 TYR A N 1
ATOM 1667 C CA . TYR A 1 219 ? 15.805 -21.547 -4.32 1 96.38 219 TYR A CA 1
ATOM 1668 C C . TYR A 1 219 ? 14.914 -20.359 -3.938 1 96.38 219 TYR A C 1
ATOM 1670 O O . TYR A 1 219 ? 13.719 -20.359 -4.242 1 96.38 219 TYR A O 1
ATOM 1678 N N . PRO A 1 220 ? 15.445 -19.344 -3.201 1 97.62 220 PRO A N 1
ATOM 1679 C CA . PRO A 1 220 ? 14.664 -18.125 -3.062 1 97.62 220 PRO A CA 1
ATOM 1680 C C . PRO A 1 220 ? 14.398 -17.438 -4.402 1 97.62 220 PRO A C 1
ATOM 1682 O O . PRO A 1 220 ? 15.242 -17.484 -5.301 1 97.62 220 PRO A O 1
ATOM 1685 N N . ILE A 1 221 ? 13.312 -16.797 -4.559 1 97.75 221 ILE A N 1
ATOM 1686 C CA . ILE A 1 221 ? 12.945 -16.109 -5.793 1 97.75 221 ILE A CA 1
ATOM 1687 C C . ILE A 1 221 ? 13.258 -14.617 -5.664 1 97.75 221 ILE A C 1
ATOM 1689 O O . ILE A 1 221 ? 13.711 -13.984 -6.621 1 97.75 221 ILE A O 1
ATOM 1693 N N . ALA A 1 222 ? 13.016 -14.031 -4.539 1 97.5 222 ALA A N 1
ATOM 1694 C CA . ALA A 1 222 ? 13.289 -12.641 -4.191 1 97.5 222 ALA A CA 1
ATOM 1695 C C . ALA A 1 222 ? 13.594 -12.5 -2.701 1 97.5 222 ALA A C 1
ATOM 1697 O O . ALA A 1 222 ? 13.25 -13.383 -1.906 1 97.5 222 ALA A O 1
ATOM 1698 N N . PRO A 1 223 ? 14.273 -11.406 -2.312 1 97.75 223 PRO A N 1
ATOM 1699 C CA . PRO A 1 223 ? 14.438 -11.188 -0.873 1 97.75 223 PRO A CA 1
ATOM 1700 C C . PRO A 1 223 ? 13.109 -11.008 -0.144 1 97.75 223 PRO A C 1
ATOM 1702 O O . PRO A 1 223 ? 12.188 -10.391 -0.682 1 97.75 223 PRO A O 1
ATOM 1705 N N . PRO A 1 224 ? 13.031 -11.539 1.094 1 98.12 224 PRO A N 1
ATOM 1706 C CA . PRO A 1 224 ? 11.797 -11.344 1.855 1 98.12 224 PRO A CA 1
ATOM 1707 C C . PRO A 1 224 ? 11.406 -9.867 1.97 1 98.12 224 PRO A C 1
ATOM 1709 O O . PRO A 1 224 ? 12.273 -9.008 2.131 1 98.12 224 PRO A O 1
ATOM 1712 N N . MET A 1 225 ? 10.102 -9.555 1.791 1 97.94 225 MET A N 1
ATOM 1713 C CA . MET A 1 225 ? 9.469 -8.258 1.979 1 97.94 225 MET A CA 1
ATOM 1714 C C . MET A 1 225 ? 9.883 -7.281 0.884 1 97.94 225 MET A C 1
ATOM 1716 O O . MET A 1 225 ? 9.727 -6.07 1.031 1 97.94 225 MET A O 1
ATOM 1720 N N . SER A 1 226 ? 10.406 -7.77 -0.273 1 96.88 226 SER A N 1
ATOM 1721 C CA . SER A 1 226 ? 10.852 -6.879 -1.341 1 96.88 226 SER A CA 1
ATOM 1722 C C . SER A 1 226 ? 9.773 -6.711 -2.404 1 96.88 226 SER A C 1
ATOM 1724 O O . SER A 1 226 ? 9.523 -5.598 -2.873 1 96.88 226 SER A O 1
ATOM 1726 N N . ARG A 1 227 ? 9.133 -7.809 -2.787 1 96.75 227 ARG A N 1
ATOM 1727 C CA . ARG A 1 227 ? 8.141 -7.82 -3.854 1 96.75 227 ARG A CA 1
ATOM 1728 C C . ARG A 1 227 ? 7.234 -9.039 -3.748 1 96.75 227 ARG A C 1
ATOM 1730 O O . ARG A 1 227 ? 7.594 -10.031 -3.107 1 96.75 227 ARG A O 1
ATOM 1737 N N . PRO A 1 228 ? 6.102 -8.961 -4.348 1 97 228 PRO A N 1
ATOM 1738 C CA . PRO A 1 228 ? 5.223 -10.125 -4.277 1 97 228 PRO A CA 1
ATOM 1739 C C . PRO A 1 228 ? 5.691 -11.273 -5.168 1 97 228 PRO A C 1
ATOM 1741 O O . PRO A 1 228 ? 6.105 -11.047 -6.309 1 97 228 PRO A O 1
ATOM 1744 N N . VAL A 1 229 ? 5.633 -12.414 -4.625 1 97.31 229 VAL A N 1
ATOM 1745 C CA . VAL A 1 229 ? 5.812 -13.695 -5.297 1 97.31 229 VAL A CA 1
ATOM 1746 C C . VAL A 1 229 ? 4.707 -14.664 -4.875 1 97.31 229 VAL A C 1
ATOM 1748 O O . VAL A 1 229 ? 4.555 -14.961 -3.688 1 97.31 229 VAL A O 1
ATOM 1751 N N . TYR A 1 230 ? 3.988 -15.039 -5.844 1 96.56 230 TYR A N 1
ATOM 1752 C CA . TYR A 1 230 ? 2.891 -15.953 -5.535 1 96.56 230 TYR A CA 1
ATOM 1753 C C . TYR A 1 230 ? 3.408 -17.25 -4.918 1 96.56 230 TYR A C 1
ATOM 1755 O O . TYR A 1 230 ? 4.371 -17.828 -5.414 1 96.56 230 TYR A O 1
ATOM 1763 N N . SER A 1 231 ? 2.697 -17.719 -3.787 1 98.31 231 SER A N 1
ATOM 1764 C CA . SER A 1 231 ? 3.176 -18.953 -3.164 1 98.31 231 SER A CA 1
ATOM 1765 C C . SER A 1 231 ? 2.035 -19.719 -2.504 1 98.31 231 SER A C 1
ATOM 1767 O O . SER A 1 231 ? 1.413 -19.234 -1.56 1 98.31 231 SER A O 1
ATOM 1769 N N . ASN A 1 232 ? 1.773 -20.922 -2.988 1 97.94 232 ASN A N 1
ATOM 1770 C CA . ASN A 1 232 ? 0.913 -21.875 -2.287 1 97.94 232 ASN A CA 1
ATOM 1771 C C . ASN A 1 232 ? 1.604 -22.453 -1.059 1 97.94 232 ASN A C 1
ATOM 1773 O O . ASN A 1 232 ? 0.957 -22.734 -0.045 1 97.94 232 ASN A O 1
ATOM 1777 N N . ILE A 1 233 ? 2.91 -22.594 -1.146 1 97.94 233 ILE A N 1
ATOM 1778 C CA . ILE A 1 233 ? 3.727 -23.125 -0.062 1 97.94 233 ILE A CA 1
ATOM 1779 C C . ILE A 1 233 ? 3.527 -22.297 1.199 1 97.94 233 ILE A C 1
ATOM 1781 O O . ILE A 1 233 ? 3.438 -22.828 2.303 1 97.94 233 ILE A O 1
ATOM 1785 N N . ALA A 1 234 ? 3.434 -21.016 1.028 1 98.75 234 ALA A N 1
ATOM 1786 C CA . ALA A 1 234 ? 3.27 -20.094 2.15 1 98.75 234 ALA A CA 1
ATOM 1787 C C . ALA A 1 234 ? 2.057 -20.469 2.996 1 98.75 234 ALA A C 1
ATOM 1789 O O . ALA A 1 234 ? 2.115 -20.438 4.227 1 98.75 234 ALA A O 1
ATOM 1790 N N . TYR A 1 235 ? 1.026 -20.891 2.387 1 98.75 235 TYR A N 1
ATOM 1791 C CA . TYR A 1 235 ? -0.217 -21.156 3.1 1 98.75 235 TYR A CA 1
ATOM 1792 C C . TYR A 1 235 ? -0.179 -22.531 3.773 1 98.75 235 TYR A C 1
ATOM 1794 O O . TYR A 1 235 ? -0.783 -22.719 4.832 1 98.75 235 TYR A O 1
ATOM 1802 N N . THR A 1 236 ? 0.54 -23.453 3.16 1 98.5 236 THR A N 1
ATOM 1803 C CA . THR A 1 236 ? 0.802 -24.703 3.871 1 98.5 236 THR A CA 1
ATOM 1804 C C . THR A 1 236 ? 1.59 -24.438 5.152 1 98.5 236 THR A C 1
ATOM 1806 O O . THR A 1 236 ? 1.214 -24.906 6.227 1 98.5 236 THR A O 1
ATOM 1809 N N . LEU A 1 237 ? 2.613 -23.641 5.039 1 98.81 237 LEU A N 1
ATOM 1810 C CA . LEU A 1 237 ? 3.463 -23.344 6.188 1 98.81 237 LEU A CA 1
ATOM 1811 C C . LEU A 1 237 ? 2.691 -22.547 7.242 1 98.81 237 LEU A C 1
ATOM 1813 O O . LEU A 1 237 ? 2.863 -22.781 8.445 1 98.81 237 LEU A O 1
ATOM 1817 N N . LEU A 1 238 ? 1.847 -21.594 6.836 1 98.81 238 LEU A N 1
ATOM 1818 C CA . LEU A 1 238 ? 1.024 -20.828 7.766 1 98.81 238 LEU A CA 1
ATOM 1819 C C . LEU A 1 238 ? 0.157 -21.75 8.609 1 98.81 238 LEU A C 1
ATOM 1821 O O . LEU A 1 238 ? 0.089 -21.609 9.836 1 98.81 238 LEU A O 1
ATOM 1825 N N . MET A 1 239 ? -0.465 -22.719 7.98 1 98.69 239 MET A N 1
ATOM 1826 C CA . MET A 1 239 ? -1.371 -23.594 8.711 1 98.69 239 MET A CA 1
ATOM 1827 C C . MET A 1 239 ? -0.595 -24.547 9.609 1 98.69 239 MET A C 1
ATOM 1829 O O . MET A 1 239 ? -1.058 -24.906 10.695 1 98.69 239 MET A O 1
ATOM 1833 N N . TYR A 1 240 ? 0.647 -25.031 9.141 1 98.5 240 TYR A N 1
ATOM 1834 C CA . TYR A 1 240 ? 1.507 -25.797 10.039 1 98.5 240 TYR A CA 1
ATOM 1835 C C . TYR A 1 240 ? 1.845 -24.984 11.289 1 98.5 240 TYR A C 1
ATOM 1837 O O . TYR A 1 240 ? 1.825 -25.531 12.398 1 98.5 240 TYR A O 1
ATOM 1845 N N . ALA A 1 241 ? 2.141 -23.703 11.102 1 98.56 241 ALA A N 1
ATOM 1846 C CA . ALA A 1 241 ? 2.475 -22.844 12.227 1 98.56 241 ALA A CA 1
ATOM 1847 C C . ALA A 1 241 ? 1.3 -22.719 13.195 1 98.56 241 ALA A C 1
ATOM 1849 O O . ALA A 1 241 ? 1.466 -22.875 14.406 1 98.56 241 ALA A O 1
ATOM 1850 N N . ILE A 1 242 ? 0.111 -22.469 12.68 1 98.56 242 ILE A N 1
ATOM 1851 C CA . ILE A 1 242 ? -1.073 -22.281 13.516 1 98.56 242 ILE A CA 1
ATOM 1852 C C . ILE A 1 242 ? -1.413 -23.594 14.219 1 98.56 242 ILE A C 1
ATOM 1854 O O . ILE A 1 242 ? -1.831 -23.594 15.383 1 98.56 242 ILE A O 1
ATOM 1858 N N . GLU A 1 243 ? -1.258 -24.688 13.516 1 98.12 243 GLU A N 1
ATOM 1859 C CA . GLU A 1 243 ? -1.485 -26 14.117 1 98.12 243 GLU A CA 1
ATOM 1860 C C . GLU A 1 243 ? -0.556 -26.219 15.305 1 98.12 243 GLU A C 1
ATOM 1862 O O . GLU A 1 243 ? -0.968 -26.781 16.328 1 98.12 243 GLU A O 1
ATOM 1867 N N . THR A 1 244 ? 0.653 -25.844 15.141 1 97.38 244 THR A N 1
ATOM 1868 C CA . THR A 1 244 ? 1.614 -25.969 16.234 1 97.38 244 THR A CA 1
ATOM 1869 C C . THR A 1 244 ? 1.146 -25.188 17.453 1 97.38 244 THR A C 1
ATOM 1871 O O . THR A 1 244 ? 1.261 -25.672 18.578 1 97.38 244 THR A O 1
ATOM 1874 N N . LYS A 1 245 ? 0.586 -24.062 17.234 1 95.81 245 LYS A N 1
ATOM 1875 C CA . LYS A 1 245 ? 0.177 -23.188 18.328 1 95.81 245 LYS A CA 1
ATOM 1876 C C . LYS A 1 245 ? -1.144 -23.641 18.938 1 95.81 245 LYS A C 1
ATOM 1878 O O . LYS A 1 245 ? -1.319 -23.594 20.156 1 95.81 245 LYS A O 1
ATOM 1883 N N . THR A 1 246 ? -2.057 -24.125 18.125 1 97 246 THR A N 1
ATOM 1884 C CA . THR A 1 246 ? -3.432 -24.328 18.578 1 97 246 THR A CA 1
ATOM 1885 C C . THR A 1 246 ? -3.719 -25.797 18.812 1 97 246 THR A C 1
ATOM 1887 O O . THR A 1 246 ? -4.691 -26.156 19.484 1 97 246 THR A O 1
ATOM 1890 N N . GLY A 1 247 ? -2.988 -26.719 18.125 1 97.69 247 GLY A N 1
ATOM 1891 C CA . GLY A 1 247 ? -3.264 -28.141 18.156 1 97.69 247 GLY A CA 1
ATOM 1892 C C . GLY A 1 247 ? -4.359 -28.547 17.188 1 97.69 247 GLY A C 1
ATOM 1893 O O . GLY A 1 247 ? -4.73 -29.719 17.125 1 97.69 247 GLY A O 1
ATOM 1894 N N . LYS A 1 248 ? -4.844 -27.672 16.406 1 97.81 248 LYS A N 1
ATOM 1895 C CA . LYS A 1 248 ? -5.949 -27.953 15.492 1 97.81 248 LYS A CA 1
ATOM 1896 C C . LYS A 1 248 ? -5.461 -28.047 14.047 1 97.81 248 LYS A C 1
ATOM 1898 O O . LYS A 1 248 ? -4.613 -27.25 13.625 1 97.81 248 LYS A O 1
ATOM 1903 N N . ASN A 1 249 ? -5.945 -29.031 13.312 1 96.94 249 ASN A N 1
ATOM 1904 C CA . ASN A 1 249 ? -5.598 -29.125 11.898 1 96.94 249 ASN A CA 1
ATOM 1905 C C . ASN A 1 249 ? -6.441 -28.172 11.055 1 96.94 249 ASN A C 1
ATOM 1907 O O . ASN A 1 249 ? -7.332 -27.5 11.578 1 96.94 249 ASN A O 1
ATOM 1911 N N . TYR A 1 250 ? -6.219 -28.109 9.789 1 97.62 250 TYR A N 1
ATOM 1912 C CA . TYR A 1 250 ? -6.84 -27.125 8.922 1 97.62 250 TYR A CA 1
ATOM 1913 C C . TYR A 1 250 ? -8.352 -27.312 8.859 1 97.62 250 TYR A C 1
ATOM 1915 O O . TYR A 1 250 ? -9.109 -26.344 8.875 1 97.62 250 TYR A O 1
ATOM 1923 N N . THR A 1 251 ? -8.781 -28.516 8.727 1 97.06 251 THR A N 1
ATOM 1924 C CA . THR A 1 251 ? -10.203 -28.797 8.672 1 97.06 251 THR A CA 1
ATOM 1925 C C . THR A 1 251 ? -10.914 -28.266 9.914 1 97.06 251 THR A C 1
ATOM 1927 O O . THR A 1 251 ? -11.969 -27.625 9.805 1 97.06 251 THR A O 1
ATOM 1930 N N . GLU A 1 252 ? -10.336 -28.5 11.047 1 97.38 252 GLU A N 1
ATOM 1931 C CA . GLU A 1 252 ? -10.891 -28.016 12.305 1 97.38 252 GLU A CA 1
ATOM 1932 C C . GLU A 1 252 ? -10.859 -26.484 12.367 1 97.38 252 GLU A C 1
ATOM 1934 O O . GLU A 1 252 ? -11.805 -25.859 12.844 1 97.38 252 GLU A O 1
ATOM 1939 N N . LEU A 1 253 ? -9.773 -25.922 11.898 1 98.25 253 LEU A N 1
ATOM 1940 C CA . LEU A 1 253 ? -9.633 -24.469 11.93 1 98.25 253 LEU A CA 1
ATOM 1941 C C . LEU A 1 253 ? -10.68 -23.812 11.039 1 98.25 253 LEU A C 1
ATOM 1943 O O . LEU A 1 253 ? -11.281 -22.797 11.43 1 98.25 253 LEU A O 1
ATOM 1947 N N . VAL A 1 254 ? -10.922 -24.344 9.836 1 98.38 254 VAL A N 1
ATOM 1948 C CA . VAL A 1 254 ? -11.945 -23.812 8.945 1 98.38 254 VAL A CA 1
ATOM 1949 C C . VAL A 1 254 ? -13.312 -23.906 9.617 1 98.38 254 VAL A C 1
ATOM 1951 O O . VAL A 1 254 ? -14.078 -22.938 9.609 1 98.38 254 VAL A O 1
ATOM 1954 N N . ARG A 1 255 ? -13.594 -25.016 10.195 1 97.12 255 ARG A N 1
ATOM 1955 C CA . ARG A 1 255 ? -14.883 -25.234 10.852 1 97.12 255 ARG A CA 1
ATOM 1956 C C . ARG A 1 255 ? -15.055 -24.281 12.031 1 97.12 255 ARG A C 1
ATOM 1958 O O . ARG A 1 255 ? -16.047 -23.547 12.102 1 97.12 255 ARG A O 1
ATOM 1965 N N . ASP A 1 256 ? -14.062 -24.203 12.945 1 97.75 256 ASP A N 1
ATOM 1966 C CA . ASP A 1 256 ? -14.211 -23.562 14.25 1 97.75 256 ASP A CA 1
ATOM 1967 C C . ASP A 1 256 ? -14.094 -22.047 14.125 1 97.75 256 ASP A C 1
ATOM 1969 O O . ASP A 1 256 ? -14.766 -21.297 14.852 1 97.75 256 ASP A O 1
ATOM 1973 N N . LEU A 1 257 ? -13.242 -21.594 13.195 1 98.38 257 LEU A N 1
ATOM 1974 C CA . LEU A 1 257 ? -12.922 -20.172 13.195 1 98.38 257 LEU A CA 1
ATOM 1975 C C . LEU A 1 257 ? -13.664 -19.453 12.07 1 98.38 257 LEU A C 1
ATOM 1977 O O . LEU A 1 257 ? -13.781 -18.219 12.078 1 98.38 257 LEU A O 1
ATOM 1981 N N . ILE A 1 258 ? -14.219 -20.188 11.117 1 98.56 258 ILE A N 1
ATOM 1982 C CA . ILE A 1 258 ? -14.812 -19.5 9.977 1 98.56 258 ILE A CA 1
ATOM 1983 C C . ILE A 1 258 ? -16.203 -20.047 9.711 1 98.56 258 ILE A C 1
ATOM 1985 O O . ILE A 1 258 ? -17.203 -19.359 9.891 1 98.56 258 ILE A O 1
ATOM 1989 N N . ALA A 1 259 ? -16.328 -21.328 9.414 1 97.81 259 ALA A N 1
ATOM 1990 C CA . ALA A 1 259 ? -17.578 -21.906 8.922 1 97.81 259 ALA A CA 1
ATOM 1991 C C . ALA A 1 259 ? -18.688 -21.781 9.977 1 97.81 259 ALA A C 1
ATOM 1993 O O . ALA A 1 259 ? -19.812 -21.391 9.664 1 97.81 259 ALA A O 1
ATOM 1994 N N . THR A 1 260 ? -18.375 -22.125 11.203 1 97.88 260 THR A N 1
ATOM 1995 C CA . THR A 1 260 ? -19.375 -22.109 12.258 1 97.88 260 THR A CA 1
ATOM 1996 C C . THR A 1 260 ? -19.75 -20.672 12.617 1 97.88 260 THR A C 1
ATOM 1998 O O . THR A 1 260 ? -20.922 -20.297 12.57 1 97.88 260 THR A O 1
ATOM 2001 N N . PRO A 1 261 ? -18.781 -19.828 12.875 1 98.31 261 PRO A N 1
ATOM 2002 C CA . PRO A 1 261 ? -19.141 -18.469 13.281 1 98.31 261 PRO A CA 1
ATOM 2003 C C . PRO A 1 261 ? -19.922 -17.719 12.211 1 98.31 261 PRO A C 1
ATOM 2005 O O . PRO A 1 261 ? -20.75 -16.859 12.531 1 98.31 261 PRO A O 1
ATOM 2008 N N . PHE A 1 262 ? -19.734 -18.062 10.961 1 98.5 262 PHE A N 1
ATOM 2009 C CA . PHE A 1 262 ? -20.375 -17.281 9.898 1 98.5 262 PHE A CA 1
ATOM 2010 C C . PHE A 1 262 ? -21.438 -18.125 9.18 1 98.5 262 PHE A C 1
ATOM 2012 O O . PHE A 1 262 ? -21.891 -17.75 8.102 1 98.5 262 PHE A O 1
ATOM 2019 N N . ASN A 1 263 ? -21.75 -19.281 9.734 1 97.69 263 ASN A N 1
ATOM 2020 C CA . ASN A 1 263 ? -22.781 -20.172 9.227 1 97.69 263 ASN A CA 1
ATOM 2021 C C . ASN A 1 263 ? -22.516 -20.562 7.777 1 97.69 263 ASN A C 1
ATOM 2023 O O . ASN A 1 263 ? -23.406 -20.438 6.93 1 97.69 263 ASN A O 1
ATOM 2027 N N . MET A 1 264 ? -21.328 -20.922 7.516 1 97.88 264 MET A N 1
ATOM 2028 C CA . MET A 1 264 ? -20.891 -21.328 6.188 1 97.88 264 MET A CA 1
ATOM 2029 C C . MET A 1 264 ? -20.844 -22.859 6.082 1 97.88 264 MET A C 1
ATOM 2031 O O . MET A 1 264 ? -19.766 -23.438 5.906 1 97.88 264 MET A O 1
ATOM 2035 N N . THR A 1 265 ? -21.906 -23.438 5.938 1 93.75 265 THR A N 1
ATOM 2036 C CA . THR A 1 265 ? -22.031 -24.891 6.074 1 93.75 265 THR A CA 1
ATOM 2037 C C . THR A 1 265 ? -21.547 -25.594 4.812 1 93.75 265 THR A C 1
ATOM 2039 O O . THR A 1 265 ? -21.281 -26.797 4.828 1 93.75 265 THR A O 1
ATOM 2042 N N . ASN A 1 266 ? -21.469 -24.891 3.705 1 95.69 266 ASN A N 1
ATOM 2043 C CA . ASN A 1 266 ? -20.984 -25.484 2.459 1 95.69 266 ASN A CA 1
ATOM 2044 C C . ASN A 1 266 ? -19.484 -25.234 2.264 1 95.69 266 ASN A C 1
ATOM 2046 O O . ASN A 1 266 ? -18.953 -25.438 1.169 1 95.69 266 ASN A O 1
ATOM 2050 N N . THR A 1 267 ? -18.781 -24.75 3.268 1 97.5 267 THR A N 1
ATOM 2051 C CA . THR A 1 267 ? -17.359 -24.406 3.143 1 97.5 267 THR A CA 1
ATOM 2052 C C . THR A 1 267 ? -16.5 -25.375 3.961 1 97.5 267 THR A C 1
ATOM 2054 O O . THR A 1 267 ? -16.609 -25.406 5.188 1 97.5 267 THR A O 1
ATOM 2057 N N . PHE A 1 268 ? -15.734 -26.125 3.301 1 96.81 268 PHE A N 1
ATOM 2058 C CA . PHE A 1 268 ? -14.867 -27.141 3.896 1 96.81 268 PHE A CA 1
ATOM 2059 C C . PHE A 1 268 ? -13.797 -27.578 2.908 1 96.81 268 PHE A C 1
ATOM 2061 O O . PHE A 1 268 ? -13.906 -27.328 1.707 1 96.81 268 PHE A O 1
ATOM 2068 N N . PRO A 1 269 ? -12.727 -28.172 3.438 1 96.69 269 PRO A N 1
ATOM 2069 C CA . PRO A 1 269 ? -11.727 -28.719 2.51 1 96.69 269 PRO A CA 1
ATOM 2070 C C . PRO A 1 269 ? -12.281 -29.828 1.629 1 96.69 269 PRO A C 1
ATOM 2072 O O . PRO A 1 269 ? -13 -30.703 2.119 1 96.69 269 PRO A O 1
ATOM 2075 N N . SER A 1 270 ? -11.984 -29.734 0.338 1 94 270 SER A N 1
ATOM 2076 C CA . SER A 1 270 ? -12.398 -30.75 -0.618 1 94 270 SER A CA 1
ATOM 2077 C C . SER A 1 270 ? -11.977 -32.156 -0.157 1 94 270 SER A C 1
ATOM 2079 O O . SER A 1 270 ? -10.852 -32.344 0.311 1 94 270 SER A O 1
ATOM 2081 N N . GLY A 1 271 ? -12.883 -33.094 -0.276 1 86.44 271 GLY A N 1
ATOM 2082 C CA . GLY A 1 271 ? -12.633 -34.469 0.146 1 86.44 271 GLY A CA 1
ATOM 2083 C C . GLY A 1 271 ? -12.922 -34.688 1.616 1 86.44 271 GLY A C 1
ATOM 2084 O O . GLY A 1 271 ? -12.891 -35.844 2.09 1 86.44 271 GLY A O 1
ATOM 2085 N N . HIS A 1 272 ? -13.188 -33.656 2.314 1 81.19 272 HIS A N 1
ATOM 2086 C CA . HIS A 1 272 ? -13.445 -33.75 3.746 1 81.19 272 HIS A CA 1
ATOM 2087 C C . HIS A 1 272 ? -14.734 -33.031 4.129 1 81.19 272 HIS A C 1
ATOM 2089 O O . HIS A 1 272 ? -14.711 -32.094 4.934 1 81.19 272 HIS A O 1
ATOM 2095 N N . PRO A 1 273 ? -15.844 -33.531 3.674 1 77.88 273 PRO A N 1
ATOM 2096 C CA . PRO A 1 273 ? -17.109 -32.875 4.035 1 77.88 273 PRO A CA 1
ATOM 2097 C C . PRO A 1 273 ? -17.5 -33.125 5.492 1 77.88 273 PRO A C 1
ATOM 2099 O O . PRO A 1 273 ? -17.016 -34.062 6.117 1 77.88 273 PRO A O 1
ATOM 2102 N N . PRO A 1 274 ? -18.203 -32.062 6.059 1 70.12 274 PRO A N 1
ATOM 2103 C CA . PRO A 1 274 ? -18.656 -32.281 7.434 1 70.12 274 PRO A CA 1
ATOM 2104 C C . PRO A 1 274 ? -19.453 -33.562 7.594 1 70.12 274 PRO A C 1
ATOM 2106 O O . PRO A 1 274 ? -19.438 -34.188 8.664 1 70.12 274 PRO A O 1
ATOM 2109 N N . SER A 1 275 ? -20.344 -33.75 6.645 1 63.09 275 SER A N 1
ATOM 2110 C CA . SER A 1 275 ? -21.016 -35.062 6.641 1 63.09 275 SER A CA 1
ATOM 2111 C C . SER A 1 275 ? -20.172 -36.125 5.969 1 63.09 275 SER A C 1
ATOM 2113 O O . SER A 1 275 ? -19.25 -35.812 5.211 1 63.09 275 SER A O 1
ATOM 2115 N N . PRO A 1 276 ? -20.281 -37.281 6.43 1 62.41 276 PRO A N 1
ATOM 2116 C CA . PRO A 1 276 ? -19.344 -38.344 6.051 1 62.41 276 PRO A CA 1
ATOM 2117 C C . PRO A 1 276 ? -19.047 -38.344 4.551 1 62.41 276 PRO A C 1
ATOM 2119 O O . PRO A 1 276 ? -17.938 -38.719 4.141 1 62.41 276 PRO A O 1
ATOM 2122 N N . ASP A 1 277 ? -20.016 -38.031 3.65 1 60.44 277 ASP A N 1
ATOM 2123 C CA . ASP A 1 277 ? -19.703 -38.094 2.227 1 60.44 277 ASP A CA 1
ATOM 2124 C C . ASP A 1 277 ? -20 -36.781 1.523 1 60.44 277 ASP A C 1
ATOM 2126 O O . ASP A 1 277 ? -20.875 -36.031 1.95 1 60.44 277 ASP A O 1
ATOM 2130 N N . MET A 1 278 ? -19.094 -36.562 0.617 1 68.06 278 MET A N 1
ATOM 2131 C CA . MET A 1 278 ? -19.422 -35.469 -0.308 1 68.06 278 MET A CA 1
ATOM 2132 C C . MET A 1 278 ? -20.766 -35.719 -0.978 1 68.06 278 MET A C 1
ATOM 2134 O O . MET A 1 278 ? -21.031 -36.844 -1.44 1 68.06 278 MET A O 1
ATOM 2138 N N . ASP A 1 279 ? -21.688 -34.875 -0.937 1 81.19 279 ASP A N 1
ATOM 2139 C CA . ASP A 1 279 ? -22.984 -34.969 -1.604 1 81.19 279 ASP A CA 1
ATOM 2140 C C . ASP A 1 279 ? -22.938 -34.312 -2.98 1 81.19 279 ASP A C 1
ATOM 2142 O O . ASP A 1 279 ? -23.125 -33.094 -3.1 1 81.19 279 ASP A O 1
ATOM 2146 N N . ASP A 1 280 ? -22.75 -35.094 -3.957 1 88.88 280 ASP A N 1
ATOM 2147 C CA . ASP A 1 280 ? -22.609 -34.625 -5.324 1 88.88 280 ASP A CA 1
ATOM 2148 C C . ASP A 1 280 ? -23.891 -33.938 -5.797 1 88.88 280 ASP A C 1
ATOM 2150 O O . ASP A 1 280 ? -23.875 -33.188 -6.777 1 88.88 280 ASP A O 1
ATOM 2154 N N . SER A 1 281 ? -24.953 -34.219 -5.133 1 90.62 281 SER A N 1
ATOM 2155 C CA . SER A 1 281 ? -26.219 -33.625 -5.562 1 90.62 281 SER A CA 1
ATOM 2156 C C . SER A 1 281 ? -26.25 -32.125 -5.324 1 90.62 281 SER A C 1
ATOM 2158 O O . SER A 1 281 ? -27.094 -31.422 -5.875 1 90.62 281 SER A O 1
ATOM 2160 N N . LEU A 1 282 ? -25.328 -31.609 -4.57 1 93.31 282 LEU A N 1
ATOM 2161 C CA . LEU A 1 282 ? -25.234 -30.172 -4.312 1 93.31 282 LEU A CA 1
ATOM 2162 C C . LEU A 1 282 ? -24.141 -29.531 -5.145 1 93.31 282 LEU A C 1
ATOM 2164 O O . LEU A 1 282 ? -24.016 -28.312 -5.191 1 93.31 282 LEU A O 1
ATOM 2168 N N . ALA A 1 283 ? -23.422 -30.375 -5.832 1 95.81 283 ALA A N 1
ATOM 2169 C CA . ALA A 1 283 ? -22.188 -29.922 -6.473 1 95.81 283 ALA A CA 1
ATOM 2170 C C . ALA A 1 283 ? -22.453 -29.469 -7.91 1 95.81 283 ALA A C 1
ATOM 2172 O O . ALA A 1 283 ? -23.234 -30.094 -8.625 1 95.81 283 ALA A O 1
ATOM 2173 N N . VAL A 1 284 ? -21.828 -28.406 -8.281 1 97.38 284 VAL A N 1
ATOM 2174 C CA 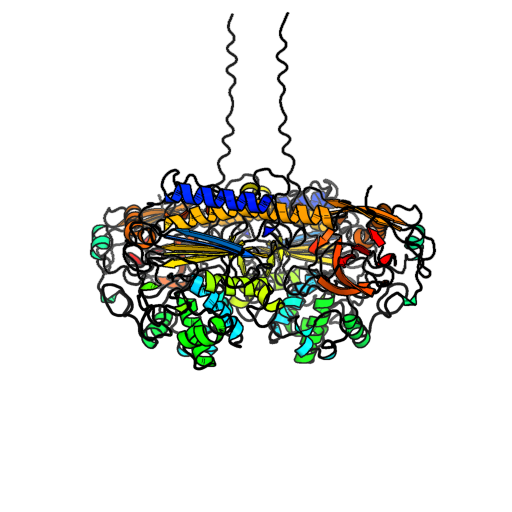. VAL A 1 284 ? -21.766 -28.016 -9.688 1 97.38 284 VAL A CA 1
ATOM 2175 C C . VAL A 1 284 ? -20.547 -28.672 -10.344 1 97.38 284 VAL A C 1
ATOM 2177 O O . VAL A 1 284 ? -19.438 -28.141 -10.273 1 97.38 284 VAL A O 1
ATOM 2180 N N . ILE A 1 285 ? -20.766 -29.75 -11.078 1 96.44 285 ILE A N 1
ATOM 2181 C CA . ILE A 1 285 ? -19.672 -30.516 -11.68 1 96.44 285 ILE A CA 1
ATOM 2182 C C . ILE A 1 285 ? -19.656 -30.297 -13.188 1 96.44 285 ILE A C 1
ATOM 2184 O O . ILE A 1 285 ? -20.562 -30.734 -13.898 1 96.44 285 ILE A O 1
ATOM 2188 N N . PRO A 1 286 ? -18.703 -29.578 -13.68 1 95.06 286 PRO A N 1
ATOM 2189 C CA . PRO A 1 286 ? -18.688 -29.281 -15.109 1 95.06 286 PRO A CA 1
ATOM 2190 C C . PRO A 1 286 ? -18.406 -30.516 -15.969 1 95.06 286 PRO A C 1
ATOM 2192 O O . PRO A 1 286 ? -17.875 -31.5 -15.477 1 95.06 286 PRO A O 1
ATOM 2195 N N . PRO A 1 287 ? -18.734 -30.469 -17.312 1 93.06 287 PRO A N 1
ATOM 2196 C CA . PRO A 1 287 ? -18.547 -31.609 -18.219 1 93.06 287 PRO A CA 1
ATOM 2197 C C . PRO A 1 287 ? -17.125 -31.672 -18.781 1 93.06 287 PRO A C 1
ATOM 2199 O O . PRO A 1 287 ? -16.875 -32.438 -19.719 1 93.06 287 PRO A O 1
ATOM 2202 N N . VAL A 1 288 ? -16.25 -30.891 -18.297 1 90.25 288 VAL A N 1
ATOM 2203 C CA . VAL A 1 288 ? -14.852 -30.906 -18.703 1 90.25 288 VAL A CA 1
ATOM 2204 C C . VAL A 1 288 ? -14 -31.562 -17.625 1 90.25 288 VAL A C 1
ATOM 2206 O O . VAL A 1 288 ? -14.484 -31.844 -16.531 1 90.25 288 VAL A O 1
ATOM 2209 N N . ASP A 1 289 ? -12.773 -31.906 -18 1 89.25 289 ASP A N 1
ATOM 2210 C CA . ASP A 1 289 ? -11.859 -32.406 -16.969 1 89.25 289 ASP A CA 1
ATOM 2211 C C . ASP A 1 289 ? -11.797 -31.453 -15.781 1 89.25 289 ASP A C 1
ATOM 2213 O O . ASP A 1 289 ? -11.719 -30.234 -15.969 1 89.25 289 ASP A O 1
ATOM 2217 N N . ASN A 1 290 ? -12.008 -31.984 -14.586 1 91.75 290 ASN A N 1
ATOM 2218 C CA . ASN A 1 290 ? -12.039 -31.172 -13.383 1 91.75 290 ASN A CA 1
ATOM 2219 C C . ASN A 1 290 ? -11.508 -31.922 -12.172 1 91.75 290 ASN A C 1
ATOM 2221 O O . ASN A 1 290 ? -11.25 -33.125 -12.242 1 91.75 290 ASN A O 1
ATOM 2225 N N . THR A 1 291 ? -11.406 -31.203 -11.055 1 91.62 291 THR A N 1
ATOM 2226 C CA . THR A 1 291 ? -10.828 -31.812 -9.859 1 91.62 291 THR A CA 1
ATOM 2227 C C . THR A 1 291 ? -11.859 -31.875 -8.734 1 91.62 291 THR A C 1
ATOM 2229 O O . THR A 1 291 ? -11.5 -31.859 -7.559 1 91.62 291 THR A O 1
ATOM 2232 N N . TRP A 1 292 ? -13.141 -31.891 -9.047 1 93.44 292 TRP A N 1
ATOM 2233 C CA . TRP A 1 292 ? -14.156 -32.031 -8 1 93.44 292 TRP A CA 1
ATOM 2234 C C . TRP A 1 292 ? -13.93 -33.281 -7.184 1 93.44 292 TRP A C 1
ATOM 2236 O O . TRP A 1 292 ? -13.719 -34.375 -7.742 1 93.44 292 TRP A O 1
ATOM 2246 N N . GLY A 1 293 ? -13.898 -33.125 -5.926 1 90.56 293 GLY A N 1
ATOM 2247 C CA . GLY A 1 293 ? -13.797 -34.281 -5.043 1 90.56 293 GLY A CA 1
ATOM 2248 C C . GLY A 1 293 ? -12.367 -34.656 -4.723 1 90.56 293 GLY A C 1
ATOM 2249 O O . GLY A 1 293 ? -12.117 -35.5 -3.857 1 90.56 293 GLY A O 1
ATOM 2250 N N . SER A 1 294 ? -11.438 -34 -5.352 1 90.5 294 SER A N 1
ATOM 2251 C CA . SER A 1 294 ? -10.039 -34.312 -5.102 1 90.5 294 SER A CA 1
ATOM 2252 C C . SER A 1 294 ? -9.633 -33.906 -3.684 1 90.5 294 SER A C 1
ATOM 2254 O O . SER A 1 294 ? -10.07 -32.875 -3.168 1 90.5 294 SER A O 1
ATOM 2256 N N . ASP A 1 295 ? -8.82 -34.719 -3.086 1 91.31 295 ASP A N 1
ATOM 2257 C CA . ASP A 1 295 ? -8.219 -34.406 -1.793 1 91.31 295 ASP A CA 1
ATOM 2258 C C . ASP A 1 295 ? -6.949 -33.562 -1.966 1 91.31 295 ASP A C 1
ATOM 2260 O O . ASP A 1 295 ? -5.93 -34.094 -2.436 1 91.31 295 ASP A O 1
ATOM 2264 N N . TYR A 1 296 ? -6.973 -32.375 -1.5 1 92.38 296 TYR A N 1
ATOM 2265 C CA . TYR A 1 296 ? -5.844 -31.469 -1.648 1 92.38 296 TYR A CA 1
ATOM 2266 C C . TYR A 1 296 ? -4.848 -31.641 -0.507 1 92.38 296 TYR A C 1
ATOM 2268 O O . TYR A 1 296 ? -3.719 -31.156 -0.579 1 92.38 296 TYR A O 1
ATOM 2276 N N . GLY A 1 297 ? -5.246 -32.312 0.538 1 91.94 297 GLY A N 1
ATOM 2277 C CA . GLY A 1 297 ? -4.352 -32.531 1.666 1 91.94 297 GLY A CA 1
ATOM 2278 C C . GLY A 1 297 ? -3.785 -31.266 2.234 1 91.94 297 GLY A C 1
ATOM 2279 O O . GLY A 1 297 ? -4.527 -30.312 2.52 1 91.94 297 GLY A O 1
ATOM 2280 N N . ASP A 1 298 ? -2.455 -31.234 2.354 1 94.44 298 ASP A N 1
ATOM 2281 C CA . ASP A 1 298 ? -1.772 -30.109 2.965 1 94.44 298 ASP A CA 1
ATOM 2282 C C . ASP A 1 298 ? -1.792 -28.891 2.041 1 94.44 298 ASP A C 1
ATOM 2284 O O . ASP A 1 298 ? -1.483 -27.781 2.467 1 94.44 298 ASP A O 1
ATOM 2288 N N . ALA A 1 299 ? -2.234 -29.031 0.843 1 95.25 299 ALA A N 1
ATOM 2289 C CA . ALA A 1 299 ? -2.307 -27.922 -0.107 1 95.25 299 ALA A CA 1
ATOM 2290 C C . ALA A 1 299 ? -3.66 -27.219 -0.027 1 95.25 299 ALA A C 1
ATOM 2292 O O . ALA A 1 299 ? -3.863 -26.188 -0.655 1 95.25 299 ALA A O 1
ATOM 2293 N N . ALA A 1 300 ? -4.609 -27.719 0.768 1 97.19 300 ALA A N 1
ATOM 2294 C CA . ALA A 1 300 ? -5.973 -27.203 0.836 1 97.19 300 ALA A CA 1
ATOM 2295 C C . ALA A 1 300 ? -5.984 -25.734 1.249 1 97.19 300 ALA A C 1
ATOM 2297 O O . ALA A 1 300 ? -6.738 -24.938 0.695 1 97.19 300 ALA A O 1
ATOM 2298 N N . PRO A 1 301 ? -5.09 -25.312 2.166 1 98.44 301 PRO A N 1
ATOM 2299 C CA . PRO A 1 301 ? -5.109 -23.906 2.586 1 98.44 301 PRO A CA 1
ATOM 2300 C C . PRO A 1 301 ? -4.848 -22.938 1.433 1 98.44 301 PRO A C 1
ATOM 2302 O O . PRO A 1 301 ? -5.281 -21.797 1.479 1 98.44 301 PRO A O 1
ATOM 2305 N N . GLY A 1 302 ? -4.195 -23.422 0.444 1 98 302 GLY A N 1
ATOM 2306 C CA . GLY A 1 302 ? -3.855 -22.562 -0.683 1 98 302 GLY A CA 1
ATOM 2307 C C . GLY A 1 302 ? -4.898 -22.594 -1.785 1 98 302 GLY A C 1
ATOM 2308 O O . GLY A 1 302 ? -4.961 -21.688 -2.607 1 98 302 GLY A O 1
ATOM 2309 N N . GLY A 1 303 ? -5.75 -23.719 -1.815 1 97.62 303 GLY A N 1
ATOM 2310 C CA . GLY A 1 303 ? -6.621 -23.719 -2.979 1 97.62 303 GLY A CA 1
ATOM 2311 C C . GLY A 1 303 ? -7.66 -24.828 -2.949 1 97.62 303 GLY A C 1
ATOM 2312 O O . GLY A 1 303 ? -8.32 -25.078 -3.955 1 97.62 303 GLY A O 1
ATOM 2313 N N . GLY A 1 304 ? -7.883 -25.484 -1.831 1 97.38 304 GLY A N 1
ATOM 2314 C CA . GLY A 1 304 ? -8.656 -26.719 -1.864 1 97.38 304 GLY A CA 1
ATOM 2315 C C . GLY A 1 304 ? -9.969 -26.609 -1.113 1 97.38 304 GLY A C 1
ATOM 2316 O O . GLY A 1 304 ? -10.453 -27.609 -0.554 1 97.38 304 GLY A O 1
ATOM 2317 N N . LEU A 1 305 ? -10.547 -25.453 -1.037 1 98 305 LEU A N 1
ATOM 2318 C CA . LEU A 1 305 ? -11.828 -25.344 -0.343 1 98 305 LEU A CA 1
ATOM 2319 C C . LEU A 1 305 ? -12.992 -25.438 -1.327 1 98 305 LEU A C 1
ATOM 2321 O O . LEU A 1 305 ? -12.891 -24.938 -2.453 1 98 305 LEU A O 1
ATOM 2325 N N . VAL A 1 306 ? -14.016 -26.062 -0.877 1 97.56 306 VAL A N 1
ATOM 2326 C CA . VAL A 1 306 ? -15.359 -26 -1.448 1 97.56 306 VAL A CA 1
ATOM 2327 C C . VAL A 1 306 ? -16.172 -24.906 -0.75 1 97.56 306 VAL A C 1
ATOM 2329 O O . VAL A 1 306 ? -16.047 -24.703 0.46 1 97.56 306 VAL A O 1
ATOM 2332 N N . SER A 1 307 ? -16.969 -24.219 -1.496 1 98.19 307 SER A N 1
ATOM 2333 C CA . SER A 1 307 ? -17.891 -23.266 -0.902 1 98.19 307 SER A CA 1
ATOM 2334 C C . SER A 1 307 ? -19.078 -23 -1.822 1 98.19 307 SER A C 1
ATOM 2336 O O . SER A 1 307 ? -19.328 -23.75 -2.76 1 98.19 307 SER A O 1
ATOM 2338 N N . SER A 1 308 ? -19.922 -22.078 -1.423 1 98.44 308 SER A N 1
ATOM 2339 C CA . SER A 1 308 ? -21.125 -21.703 -2.176 1 98.44 308 SER A CA 1
ATOM 2340 C C . SER A 1 308 ? -21.312 -20.188 -2.195 1 98.44 308 SER A C 1
ATOM 2342 O O . SER A 1 308 ? -20.641 -19.453 -1.464 1 98.44 308 SER A O 1
ATOM 2344 N N . LEU A 1 309 ? -22.125 -19.75 -3.104 1 98.88 309 LEU A N 1
ATOM 2345 C CA . LEU A 1 309 ? -22.438 -18.328 -3.176 1 98.88 309 LEU A CA 1
ATOM 2346 C C . LEU A 1 309 ? -23 -17.828 -1.852 1 98.88 309 LEU A C 1
ATOM 2348 O O . LEU A 1 309 ? -22.609 -16.75 -1.378 1 98.88 309 LEU A O 1
ATOM 2352 N N . SER A 1 310 ? -23.906 -18.594 -1.21 1 98.81 310 SER A N 1
ATOM 2353 C CA . SER A 1 310 ? -24.5 -18.172 0.052 1 98.81 310 SER A CA 1
ATOM 2354 C C . SER A 1 310 ? -23.453 -18.031 1.146 1 98.81 310 SER A C 1
ATOM 2356 O O . SER A 1 310 ? -23.453 -17.062 1.899 1 98.81 310 SER A O 1
ATOM 2358 N N . ASP A 1 311 ? -22.594 -19.047 1.255 1 98.81 311 ASP A N 1
ATOM 2359 C CA . ASP A 1 311 ? -21.547 -19.016 2.271 1 98.81 311 ASP A CA 1
ATOM 2360 C C . ASP A 1 311 ? -20.609 -17.828 2.057 1 98.81 311 ASP A C 1
ATOM 2362 O O . ASP A 1 311 ? -20.312 -17.094 2.996 1 98.81 311 ASP A O 1
ATOM 2366 N N . LEU A 1 312 ? -20.141 -17.656 0.815 1 98.94 312 LEU A N 1
ATOM 2367 C CA . LEU A 1 312 ? -19.219 -16.562 0.515 1 98.94 312 LEU A CA 1
ATOM 2368 C C . LEU A 1 312 ? -19.906 -15.219 0.699 1 98.94 312 LEU A C 1
ATOM 2370 O O . LEU A 1 312 ? -19.266 -14.242 1.097 1 98.94 312 LEU A O 1
ATOM 2374 N N . SER A 1 313 ? -21.172 -15.164 0.406 1 98.94 313 SER A N 1
ATOM 2375 C CA . SER A 1 313 ? -21.938 -13.953 0.679 1 98.94 313 SER A CA 1
ATOM 2376 C C . SER A 1 313 ? -21.906 -13.602 2.164 1 98.94 313 SER A C 1
ATOM 2378 O O . SER A 1 313 ? -21.703 -12.438 2.529 1 98.94 313 SER A O 1
ATOM 2380 N N . SER A 1 314 ? -22.094 -14.57 3.012 1 98.94 314 SER A N 1
ATOM 2381 C CA . SER A 1 314 ? -22.078 -14.359 4.453 1 98.94 314 SER A CA 1
ATOM 2382 C C . SER A 1 314 ? -20.734 -13.812 4.91 1 98.94 314 SER A C 1
ATOM 2384 O O . SER A 1 314 ? -20.672 -12.867 5.703 1 98.94 314 SER A O 1
ATOM 2386 N N . PHE A 1 315 ? -19.734 -14.453 4.43 1 98.94 315 PHE A N 1
ATOM 2387 C CA . PHE A 1 315 ? -18.406 -14.047 4.848 1 98.94 315 PHE A CA 1
ATOM 2388 C C . PHE A 1 315 ? -18.078 -12.648 4.324 1 98.94 315 PHE A C 1
ATOM 2390 O O . PHE A 1 315 ? -17.5 -11.828 5.043 1 98.94 315 PHE A O 1
ATOM 2397 N N . LEU A 1 316 ? -18.359 -12.391 3.01 1 98.94 316 LEU A N 1
ATOM 2398 C CA . LEU A 1 316 ? -18.156 -11.07 2.42 1 98.94 316 LEU A CA 1
ATOM 2399 C C . LEU A 1 316 ? -18.922 -10 3.188 1 98.94 316 LEU A C 1
ATOM 2401 O O . LEU A 1 316 ? -18.391 -8.922 3.453 1 98.94 316 LEU A O 1
ATOM 2405 N N . HIS A 1 317 ? -20.141 -10.297 3.576 1 98.75 317 HIS A N 1
ATOM 2406 C CA . HIS A 1 317 ? -20.953 -9.367 4.355 1 98.75 317 HIS A CA 1
ATOM 2407 C C . HIS A 1 317 ? -20.297 -9.062 5.703 1 98.75 317 HIS A C 1
ATOM 2409 O O . HIS A 1 317 ? -20.312 -7.918 6.16 1 98.75 317 HIS A O 1
ATOM 2415 N N . ALA A 1 318 ? -19.703 -10.07 6.324 1 98.88 318 ALA A N 1
ATOM 2416 C CA . ALA A 1 318 ? -19.016 -9.883 7.594 1 98.88 318 ALA A CA 1
ATOM 2417 C C . ALA A 1 318 ? -17.828 -8.938 7.434 1 98.88 318 ALA A C 1
ATOM 2419 O O . ALA A 1 318 ? -17.5 -8.18 8.352 1 98.88 318 ALA A O 1
ATOM 2420 N N . ILE A 1 319 ? -17.125 -9.008 6.305 1 98.81 319 ILE A N 1
ATOM 2421 C CA . ILE A 1 319 ? -16.047 -8.07 6.023 1 98.81 319 ILE A CA 1
ATOM 2422 C C . ILE A 1 319 ? -16.609 -6.652 5.895 1 98.81 319 ILE A C 1
ATOM 2424 O O . ILE A 1 319 ? -16.094 -5.715 6.5 1 98.81 319 ILE A O 1
ATOM 2428 N N . LEU A 1 320 ? -17.703 -6.508 5.18 1 98.25 320 LEU A N 1
ATOM 2429 C CA . LEU A 1 320 ? -18.312 -5.203 4.926 1 98.25 320 LEU A CA 1
ATOM 2430 C C . LEU A 1 320 ? -18.828 -4.59 6.219 1 98.25 320 LEU A C 1
ATOM 2432 O O . LEU A 1 320 ? -18.734 -3.377 6.422 1 98.25 320 LEU A O 1
ATOM 2436 N N . ASP A 1 321 ? -19.375 -5.422 7.082 1 97.44 321 ASP A N 1
ATOM 2437 C CA . ASP A 1 321 ? -19.969 -4.859 8.297 1 97.44 321 ASP A CA 1
ATOM 2438 C C . ASP A 1 321 ? -18.969 -4.844 9.445 1 97.44 321 ASP A C 1
ATOM 2440 O O . ASP A 1 321 ? -19.328 -4.555 10.586 1 97.44 321 ASP A O 1
ATOM 2444 N N . ARG A 1 322 ? -17.734 -5.25 9.188 1 98.06 322 ARG A N 1
ATOM 2445 C CA . ARG A 1 322 ? -16.578 -5.098 10.07 1 98.06 322 ARG A CA 1
ATOM 2446 C C . ARG A 1 322 ? -16.641 -6.105 11.211 1 98.06 322 ARG A C 1
ATOM 2448 O O . ARG A 1 322 ? -16.125 -5.844 12.305 1 98.06 322 ARG A O 1
ATOM 2455 N N . THR A 1 323 ? -17.188 -7.293 10.977 1 98.38 323 THR A N 1
ATOM 2456 C CA . THR A 1 323 ? -17.297 -8.281 12.047 1 98.38 323 THR A CA 1
ATOM 2457 C C . THR A 1 323 ? -16.484 -9.531 11.703 1 98.38 323 THR A C 1
ATOM 2459 O O . THR A 1 323 ? -16.469 -10.492 12.477 1 98.38 323 THR A O 1
ATOM 2462 N N . ALA A 1 324 ? -15.82 -9.516 10.57 1 98.69 324 ALA A N 1
ATOM 2463 C CA . ALA A 1 324 ? -15.109 -10.703 10.109 1 98.69 324 ALA A CA 1
ATOM 2464 C C . ALA A 1 324 ? -13.953 -11.055 11.047 1 98.69 324 ALA A C 1
ATOM 2466 O O . ALA A 1 324 ? -13.516 -12.203 11.102 1 98.69 324 ALA A O 1
ATOM 2467 N N . LEU A 1 325 ? -13.461 -10.039 11.742 1 98.25 325 LEU A N 1
ATOM 2468 C CA . LEU A 1 325 ? -12.352 -10.219 12.664 1 98.25 325 LEU A CA 1
ATOM 2469 C C . LEU A 1 325 ? -12.711 -9.695 14.055 1 98.25 325 LEU A C 1
ATOM 2471 O O . LEU A 1 325 ? -13.891 -9.602 14.398 1 98.25 325 LEU A O 1
ATOM 2475 N N . GLY A 1 326 ? -11.672 -9.453 14.891 1 96.19 326 GLY A N 1
ATOM 2476 C CA . GLY A 1 326 ? -11.922 -9.148 16.297 1 96.19 326 GLY A CA 1
ATOM 2477 C C . GLY A 1 326 ? -12.391 -7.73 16.516 1 96.19 326 GLY A C 1
ATOM 2478 O O . GLY A 1 326 ? -13.016 -7.434 17.531 1 96.19 326 GLY A O 1
ATOM 2479 N N . SER A 1 327 ? -12.164 -6.797 15.609 1 96.81 327 SER A N 1
ATOM 2480 C CA . SER A 1 327 ? -12.594 -5.406 15.68 1 96.81 327 SER A CA 1
ATOM 2481 C C . SER A 1 327 ? -12.742 -4.801 14.289 1 96.81 327 SER A C 1
ATOM 2483 O O . SER A 1 327 ? -12.227 -5.344 13.312 1 96.81 327 SER A O 1
ATOM 2485 N N . ALA A 1 328 ? -13.469 -3.721 14.211 1 97.75 328 ALA A N 1
ATOM 2486 C CA . ALA A 1 328 ? -13.625 -3.004 12.945 1 97.75 328 ALA A CA 1
ATOM 2487 C C . ALA A 1 328 ? -12.273 -2.516 12.43 1 97.75 328 ALA A C 1
ATOM 2489 O O . ALA A 1 328 ? -12.008 -2.566 11.227 1 97.75 328 ALA A O 1
ATOM 2490 N N . ALA A 1 329 ? -11.414 -2.082 13.32 1 97.88 329 ALA A N 1
ATOM 2491 C CA . ALA A 1 329 ? -10.094 -1.59 12.938 1 97.88 329 ALA A CA 1
ATOM 2492 C C . ALA A 1 329 ? -9.258 -2.699 12.305 1 97.88 329 ALA A C 1
ATOM 2494 O O . ALA A 1 329 ? -8.547 -2.467 11.328 1 97.88 329 ALA A O 1
ATOM 2495 N N . GLU A 1 330 ? -9.336 -3.887 12.828 1 97.62 330 GLU A N 1
ATOM 2496 C CA . GLU A 1 330 ? -8.594 -5.02 12.281 1 97.62 330 GLU A CA 1
ATOM 2497 C C . GLU A 1 330 ? -9.062 -5.348 10.867 1 97.62 330 GLU A C 1
ATOM 2499 O O . GLU A 1 330 ? -8.25 -5.688 10 1 97.62 330 GLU A O 1
ATOM 2504 N N . VAL A 1 331 ? -10.367 -5.305 10.648 1 98.56 331 VAL A N 1
ATOM 2505 C CA . VAL A 1 331 ? -10.898 -5.582 9.312 1 98.56 331 VAL A CA 1
ATOM 2506 C C . VAL A 1 331 ? -10.422 -4.516 8.336 1 98.56 331 VAL A C 1
ATOM 2508 O O . VAL A 1 331 ? -10.016 -4.828 7.211 1 98.56 331 VAL A O 1
ATOM 2511 N N . ARG A 1 332 ? -10.445 -3.23 8.75 1 98.12 332 ARG A N 1
ATOM 2512 C CA . ARG A 1 332 ? -9.953 -2.16 7.891 1 98.12 332 ARG A CA 1
ATOM 2513 C C . ARG A 1 332 ? -8.469 -2.342 7.582 1 98.12 332 ARG A C 1
ATOM 2515 O O . ARG A 1 332 ? -8.039 -2.133 6.445 1 98.12 332 ARG A O 1
ATOM 2522 N N . GLU A 1 333 ? -7.707 -2.709 8.586 1 97.75 333 GLU A N 1
ATOM 2523 C CA . GLU A 1 333 ? -6.285 -2.973 8.367 1 97.75 333 GLU A CA 1
ATOM 2524 C C . GLU A 1 333 ? -6.086 -4.105 7.359 1 97.75 333 GLU A C 1
ATOM 2526 O O . GLU A 1 333 ? -5.188 -4.043 6.52 1 97.75 333 GLU A O 1
ATOM 2531 N N . TRP A 1 334 ? -6.918 -5.152 7.492 1 98.38 334 TRP A N 1
ATOM 2532 C CA . TRP A 1 334 ? -6.836 -6.309 6.609 1 98.38 334 TRP A CA 1
ATOM 2533 C C . TRP A 1 334 ? -7.031 -5.898 5.152 1 98.38 334 TRP A C 1
ATOM 2535 O O . TRP A 1 334 ? -6.441 -6.496 4.25 1 98.38 334 TRP A O 1
ATOM 2545 N N . LEU A 1 335 ? -7.746 -4.824 4.906 1 97.94 335 LEU A N 1
ATOM 2546 C CA . LEU A 1 335 ? -8.062 -4.367 3.557 1 97.94 335 LEU A CA 1
ATOM 2547 C C . LEU A 1 335 ? -7.016 -3.373 3.062 1 97.94 335 LEU A C 1
ATOM 2549 O O . LEU A 1 335 ? -7.109 -2.873 1.939 1 97.94 335 LEU A O 1
ATOM 2553 N N . GLN A 1 336 ? -5.988 -3.105 3.807 1 97.12 336 GLN A N 1
ATOM 2554 C CA . GLN A 1 336 ? -4.969 -2.152 3.385 1 97.12 336 GLN A CA 1
ATOM 2555 C C . GLN A 1 336 ? -3.934 -2.818 2.482 1 97.12 336 GLN A C 1
ATOM 2557 O O . GLN A 1 336 ? -3.725 -4.031 2.559 1 97.12 336 GLN A O 1
ATOM 2562 N N . PRO A 1 337 ? -3.242 -2.072 1.593 1 97.5 337 PRO A N 1
ATOM 2563 C CA . PRO A 1 337 ? -2.156 -2.627 0.781 1 97.5 337 PRO A CA 1
ATOM 2564 C C . PRO A 1 337 ? -0.911 -2.951 1.604 1 97.5 337 PRO A C 1
ATOM 2566 O O . PRO A 1 337 ? -0.682 -2.342 2.65 1 97.5 337 PRO A O 1
ATOM 2569 N N . ARG A 1 338 ? -0.138 -3.9 1.055 1 97.69 338 ARG A N 1
ATOM 2570 C CA . ARG A 1 338 ? 1.098 -4.297 1.721 1 97.69 338 ARG A CA 1
ATOM 2571 C C . ARG A 1 338 ? 2.297 -4.133 0.793 1 97.69 338 ARG A C 1
ATOM 2573 O O . ARG A 1 338 ? 3.441 -4.102 1.249 1 97.69 338 ARG A O 1
ATOM 2580 N N . SER A 1 339 ? 2 -4.082 -0.503 1 97.69 339 SER A N 1
ATOM 2581 C CA . SER A 1 339 ? 3.092 -3.906 -1.456 1 97.69 339 SER A CA 1
ATOM 2582 C C . SER A 1 339 ? 2.578 -3.402 -2.801 1 97.69 339 SER A C 1
ATOM 2584 O O . SER A 1 339 ? 1.382 -3.488 -3.086 1 97.69 339 SER A O 1
ATOM 2586 N N . PHE A 1 340 ? 3.459 -2.812 -3.477 1 96 340 PHE A N 1
ATOM 2587 C CA . PHE A 1 340 ? 3.225 -2.531 -4.887 1 96 340 PHE A CA 1
ATOM 2588 C C . PHE A 1 340 ? 3.426 -3.785 -5.73 1 96 340 PHE A C 1
ATOM 2590 O O . PHE A 1 340 ? 4.117 -4.719 -5.312 1 96 340 PHE A O 1
ATOM 2597 N N . ALA A 1 341 ? 2.674 -3.602 -6.793 1 90.19 341 ALA A N 1
ATOM 2598 C CA . ALA A 1 341 ? 2.922 -4.609 -7.82 1 90.19 341 ALA A CA 1
ATOM 2599 C C . ALA A 1 341 ? 3.445 -3.967 -9.102 1 90.19 341 ALA A C 1
ATOM 2601 O O . ALA A 1 341 ? 3.627 -2.75 -9.164 1 90.19 341 ALA A O 1
ATOM 2602 N N . GLY A 1 342 ? 4.062 -4.551 -10.055 1 80.75 342 GLY A N 1
ATOM 2603 C CA . GLY A 1 342 ? 4.852 -4.133 -11.203 1 80.75 342 GLY A CA 1
ATOM 2604 C C . GLY A 1 342 ? 4.105 -3.195 -12.133 1 80.75 342 GLY A C 1
ATOM 2605 O O . GLY A 1 342 ? 4.488 -3.029 -13.289 1 80.75 342 GLY A O 1
ATOM 2606 N N . SER A 1 343 ? 2.844 -2.559 -11.672 1 86.81 343 SER A N 1
ATOM 2607 C CA . SER A 1 343 ? 2.121 -1.54 -12.43 1 86.81 343 SER A CA 1
ATOM 2608 C C . SER A 1 343 ? 1.57 -0.455 -11.508 1 86.81 343 SER A C 1
ATOM 2610 O O . SER A 1 343 ? 1.465 -0.656 -10.297 1 86.81 343 SER A O 1
ATOM 2612 N N . PRO A 1 344 ? 1.16 0.709 -12.133 1 90.5 344 PRO A N 1
ATOM 2613 C CA . PRO A 1 344 ? 0.583 1.76 -11.289 1 90.5 344 PRO A CA 1
ATOM 2614 C C . PRO A 1 344 ? -0.806 1.4 -10.766 1 90.5 344 PRO A C 1
ATOM 2616 O O . PRO A 1 344 ? -1.341 2.094 -9.898 1 90.5 344 PRO A O 1
ATOM 2619 N N . HIS A 1 345 ? -1.382 0.226 -11.211 1 93.88 345 HIS A N 1
ATOM 2620 C CA . HIS A 1 345 ? -2.779 -0.063 -10.914 1 93.88 345 HIS A CA 1
ATOM 2621 C C . HIS A 1 345 ? -2.91 -1.319 -10.055 1 93.88 345 HIS A C 1
ATOM 2623 O O . HIS A 1 345 ? -4.012 -1.672 -9.625 1 93.88 345 HIS A O 1
ATOM 2629 N N . SER A 1 346 ? -1.791 -1.974 -9.797 1 95.19 346 SER A N 1
ATOM 2630 C CA . SER A 1 346 ? -1.843 -3.279 -9.148 1 95.19 346 SER A CA 1
ATOM 2631 C C . SER A 1 346 ? -1.08 -3.268 -7.828 1 95.19 346 SER A C 1
ATOM 2633 O O . SER A 1 346 ? 0.045 -2.768 -7.758 1 95.19 346 SER A O 1
ATOM 2635 N N . PHE A 1 347 ? -1.714 -3.803 -6.812 1 97.06 347 PHE A N 1
ATOM 2636 C CA . PHE A 1 347 ? -1.146 -3.873 -5.473 1 97.06 347 PHE A CA 1
ATOM 2637 C C . PHE A 1 347 ? -1.499 -5.199 -4.805 1 97.06 347 PHE A C 1
ATOM 2639 O O . PHE A 1 347 ? -2.363 -5.934 -5.289 1 97.06 347 PHE A O 1
ATOM 2646 N N . LEU A 1 348 ? -0.774 -5.48 -3.746 1 97.5 348 LEU A N 1
ATOM 2647 C CA . LEU A 1 348 ? -1.083 -6.684 -2.982 1 97.5 348 LEU A CA 1
ATOM 2648 C C . LEU A 1 348 ? -1.344 -6.344 -1.518 1 97.5 348 LEU A C 1
ATOM 2650 O O . LEU A 1 348 ? -0.685 -5.469 -0.951 1 97.5 348 LEU A O 1
ATOM 2654 N N . GLY A 1 349 ? -2.361 -7.031 -0.985 1 97.75 349 GLY A N 1
ATOM 2655 C CA . GLY A 1 349 ? -2.629 -7.047 0.444 1 97.75 349 GLY A CA 1
ATOM 2656 C C . GLY A 1 349 ? -2.361 -8.391 1.088 1 97.75 349 GLY A C 1
ATOM 2657 O O . GLY A 1 349 ? -1.351 -9.039 0.798 1 97.75 349 GLY A O 1
ATOM 2658 N N . THR A 1 350 ? -3.266 -8.766 1.971 1 96.38 350 THR A N 1
ATOM 2659 C CA . THR A 1 350 ? -3.166 -10.031 2.697 1 96.38 350 THR A CA 1
ATOM 2660 C C . THR A 1 350 ? -4.453 -10.836 2.561 1 96.38 350 THR A C 1
ATOM 2662 O O . THR A 1 350 ? -5.336 -10.758 3.42 1 96.38 350 THR A O 1
ATOM 2665 N N . PRO A 1 351 ? -4.812 -11.641 1.59 1 95.44 351 PRO A N 1
ATOM 2666 C CA . PRO A 1 351 ? -3.963 -11.711 0.398 1 95.44 351 PRO A CA 1
ATOM 2667 C C . PRO A 1 351 ? -4.586 -11.023 -0.812 1 95.44 351 PRO A C 1
ATOM 2669 O O . PRO A 1 351 ? -4.582 -11.578 -1.914 1 95.44 351 PRO A O 1
ATOM 2672 N N . TRP A 1 352 ? -5.133 -9.898 -0.621 1 98.06 352 TRP A N 1
ATOM 2673 C CA . TRP A 1 352 ? -5.906 -9.18 -1.626 1 98.06 352 TRP A CA 1
ATOM 2674 C C . TRP A 1 352 ? -5.035 -8.82 -2.826 1 98.06 352 TRP A C 1
ATOM 2676 O O . TRP A 1 352 ? -3.928 -8.305 -2.664 1 98.06 352 TRP A O 1
ATOM 2686 N N . GLU A 1 353 ? -5.543 -9.242 -3.969 1 97.12 353 GLU A N 1
ATOM 2687 C CA . GLU A 1 353 ? -5.027 -8.734 -5.234 1 97.12 353 GLU A CA 1
ATOM 2688 C C . GLU A 1 353 ? -5.73 -7.438 -5.637 1 97.12 353 GLU A C 1
ATOM 2690 O O . GLU A 1 353 ? -6.699 -7.457 -6.395 1 97.12 353 GLU A O 1
ATOM 2695 N N . ILE A 1 354 ? -5.188 -6.34 -5.156 1 97.88 354 ILE A N 1
ATOM 2696 C CA . ILE A 1 354 ? -5.871 -5.055 -5.211 1 97.88 354 ILE A CA 1
ATOM 2697 C C . ILE A 1 354 ? -5.688 -4.43 -6.59 1 97.88 354 ILE A C 1
ATOM 2699 O O . ILE A 1 354 ? -4.562 -4.332 -7.09 1 97.88 354 ILE A O 1
ATOM 2703 N N . PHE A 1 355 ? -6.809 -4.051 -7.16 1 96.56 355 PHE A N 1
ATOM 2704 C CA . PHE A 1 355 ? -6.824 -3.441 -8.484 1 96.56 355 PHE A CA 1
ATOM 2705 C C . PHE A 1 355 ? -7.496 -2.074 -8.445 1 96.56 355 PHE A C 1
ATOM 2707 O O . PHE A 1 355 ? -8.602 -1.938 -7.922 1 96.56 355 PHE A O 1
ATOM 2714 N N . ARG A 1 356 ? -6.805 -1.058 -8.891 1 95.81 356 ARG A N 1
ATOM 2715 C CA . ARG A 1 356 ? -7.34 0.281 -9.117 1 95.81 356 ARG A CA 1
ATOM 2716 C C . ARG A 1 356 ? -7.355 0.625 -10.602 1 95.81 356 ARG A C 1
ATOM 2718 O O . ARG A 1 356 ? -6.422 1.245 -11.109 1 95.81 356 ARG A O 1
ATOM 2725 N N . PRO A 1 357 ? -8.469 0.305 -11.281 1 94.12 357 PRO A N 1
ATOM 2726 C CA . PRO A 1 357 ? -8.516 0.555 -12.719 1 94.12 357 PRO A CA 1
ATOM 2727 C C . PRO A 1 357 ? -8.484 2.043 -13.062 1 94.12 357 PRO A C 1
ATOM 2729 O O . PRO A 1 357 ? -8.953 2.871 -12.281 1 94.12 357 PRO A O 1
ATOM 2732 N N . PRO A 1 358 ? -7.984 2.352 -14.266 1 90.62 358 PRO A N 1
ATOM 2733 C CA . PRO A 1 358 ? -8.227 3.719 -14.734 1 90.62 358 PRO A CA 1
ATOM 2734 C C . PRO A 1 358 ? -9.703 4.105 -14.68 1 90.62 358 PRO A C 1
ATOM 2736 O O . PRO A 1 358 ? -10.562 3.346 -15.141 1 90.62 358 PRO A O 1
ATOM 2739 N N . PRO A 1 359 ? -9.953 5.246 -14.148 1 91.44 359 PRO A N 1
ATOM 2740 C CA . PRO A 1 359 ? -11.352 5.625 -13.922 1 91.44 359 PRO A CA 1
ATOM 2741 C C . PRO A 1 359 ? -12.188 5.574 -15.203 1 91.44 359 PRO A C 1
ATOM 2743 O O . PRO A 1 359 ? -13.375 5.258 -15.156 1 91.44 359 PRO A O 1
ATOM 2746 N N . GLU A 1 360 ? -11.594 5.793 -16.391 1 90.62 360 GLU A N 1
ATOM 2747 C CA . GLU A 1 360 ? -12.328 5.855 -17.641 1 90.62 360 GLU A CA 1
ATOM 2748 C C . GLU A 1 360 ? -12.898 4.492 -18.016 1 90.62 360 GLU A C 1
ATOM 2750 O O . GLU A 1 360 ? -13.828 4.402 -18.812 1 90.62 360 GLU A O 1
ATOM 2755 N N . LEU A 1 361 ? -12.336 3.473 -17.453 1 90.88 361 LEU A N 1
ATOM 2756 C CA . LEU A 1 361 ? -12.812 2.131 -17.766 1 90.88 361 LEU A CA 1
ATOM 2757 C C . LEU A 1 361 ? -14.102 1.822 -17 1 90.88 361 LEU A C 1
ATOM 2759 O O . LEU A 1 361 ? -14.93 1.036 -17.469 1 90.88 361 LEU A O 1
ATOM 2763 N N . LEU A 1 362 ? -14.273 2.432 -15.867 1 93.25 362 LEU A N 1
ATOM 2764 C CA . LEU A 1 362 ? -15.461 2.213 -15.055 1 93.25 362 LEU A CA 1
ATOM 2765 C C . LEU A 1 362 ? -16.5 3.303 -15.312 1 93.25 362 LEU A C 1
ATOM 2767 O O . LEU A 1 362 ? -17.703 3.07 -15.164 1 93.25 362 LEU A O 1
ATOM 2771 N N . PHE A 1 363 ? -15.977 4.473 -15.641 1 92.38 363 PHE A N 1
ATOM 2772 C CA . PHE A 1 363 ? -16.828 5.637 -15.852 1 92.38 363 PHE A CA 1
ATOM 2773 C C . PHE A 1 363 ? -16.594 6.246 -17.234 1 92.38 363 PHE A C 1
ATOM 2775 O O . PHE A 1 363 ? -16.062 7.355 -17.344 1 92.38 363 PHE A O 1
ATOM 2782 N N . PRO A 1 364 ? -17.062 5.66 -18.266 1 82.94 364 PRO A N 1
ATOM 2783 C CA . PRO A 1 364 ? -16.734 6.109 -19.625 1 82.94 364 PRO A CA 1
ATOM 2784 C C . PRO A 1 364 ? -17.312 7.484 -19.938 1 82.94 364 PRO A C 1
ATOM 2786 O O . PRO A 1 364 ? -16.797 8.203 -20.797 1 82.94 364 PRO A O 1
ATOM 2789 N N . GLU A 1 365 ? -18.344 7.906 -19.328 1 78.81 365 GLU A N 1
ATOM 2790 C CA . GLU A 1 365 ? -18.953 9.195 -19.625 1 78.81 365 GLU A CA 1
ATOM 2791 C C . GLU A 1 365 ? -18.219 10.328 -18.906 1 78.81 365 GLU A C 1
ATOM 2793 O O . GLU A 1 365 ? -18.469 11.508 -19.188 1 78.81 365 GLU A O 1
ATOM 2798 N N . GLY A 1 366 ? -17.266 9.992 -18.109 1 69.12 366 GLY A N 1
ATOM 2799 C CA . GLY A 1 366 ? -16.359 10.953 -17.5 1 69.12 366 GLY A CA 1
ATOM 2800 C C . GLY A 1 366 ? -16.953 11.664 -16.312 1 69.12 366 GLY A C 1
ATOM 2801 O O . GLY A 1 366 ? -16.234 12.078 -15.398 1 69.12 366 GLY A O 1
ATOM 2802 N N . ALA A 1 367 ? -18.188 11.844 -16.312 1 68.56 367 ALA A N 1
ATOM 2803 C CA . ALA A 1 367 ? -18.75 12.633 -15.219 1 68.56 367 ALA A CA 1
ATOM 2804 C C . ALA A 1 367 ? -18.656 11.883 -13.891 1 68.56 367 ALA A C 1
ATOM 2806 O O . ALA A 1 367 ? -19.219 10.789 -13.75 1 68.56 367 ALA A O 1
ATOM 2807 N N . GLY A 1 368 ? -17.703 12.414 -12.992 1 76.5 368 GLY A N 1
ATOM 2808 C CA . GLY A 1 368 ? -17.594 11.859 -11.648 1 76.5 368 GLY A CA 1
ATOM 2809 C C . GLY A 1 368 ? -16.609 10.711 -11.562 1 76.5 368 GLY A C 1
ATOM 2810 O O . GLY A 1 368 ? -16.531 10.031 -10.531 1 76.5 368 GLY A O 1
ATOM 2811 N N . GLY A 1 369 ? -16.031 10.461 -12.68 1 86.69 369 GLY A N 1
ATOM 2812 C CA . GLY A 1 369 ? -15.062 9.375 -12.656 1 86.69 369 GLY A CA 1
ATOM 2813 C C . GLY A 1 369 ? -13.945 9.586 -11.656 1 86.69 369 GLY A C 1
ATOM 2814 O O . GLY A 1 369 ? -13.453 10.711 -11.5 1 86.69 369 GLY A O 1
ATOM 2815 N N . HIS A 1 370 ? -13.695 8.57 -10.836 1 91.88 370 HIS A N 1
ATOM 2816 C CA . HIS A 1 370 ? -12.648 8.578 -9.82 1 91.88 370 HIS A CA 1
ATOM 2817 C C . HIS A 1 370 ? -12.055 7.191 -9.633 1 91.88 370 HIS A C 1
ATOM 2819 O O . HIS A 1 370 ? -12.578 6.207 -10.164 1 91.88 370 HIS A O 1
ATOM 2825 N N . THR A 1 371 ? -10.969 7.176 -9.023 1 93.25 371 THR A N 1
ATOM 2826 C CA . THR A 1 371 ? -10.305 5.906 -8.742 1 93.25 371 THR A CA 1
ATOM 2827 C C . THR A 1 371 ? -11.125 5.078 -7.75 1 93.25 371 THR A C 1
ATOM 2829 O O . THR A 1 371 ? -11.523 5.578 -6.699 1 93.25 371 THR A O 1
ATOM 2832 N N . VAL A 1 372 ? -11.438 3.889 -8.156 1 95.5 372 VAL A N 1
ATOM 2833 C CA . VAL A 1 372 ? -12.117 2.926 -7.293 1 95.5 372 VAL A CA 1
ATOM 2834 C C . VAL A 1 372 ? -11.141 1.823 -6.883 1 95.5 372 VAL A C 1
ATOM 2836 O O . VAL A 1 372 ? -10.422 1.279 -7.719 1 95.5 372 VAL A O 1
ATOM 2839 N N . THR A 1 373 ? -11.055 1.552 -5.629 1 96.69 373 THR A N 1
ATOM 2840 C CA . THR A 1 373 ? -10.195 0.477 -5.133 1 96.69 373 THR A CA 1
ATOM 2841 C C . THR A 1 373 ? -10.977 -0.832 -5.039 1 96.69 373 THR A C 1
ATOM 2843 O O . THR A 1 373 ? -11.992 -0.907 -4.34 1 96.69 373 THR A O 1
ATOM 2846 N N . ILE A 1 374 ? -10.508 -1.851 -5.68 1 97.88 374 ILE A N 1
ATOM 2847 C CA . ILE A 1 374 ? -11.148 -3.164 -5.664 1 97.88 374 ILE A CA 1
ATOM 2848 C C . ILE A 1 374 ? -10.234 -4.168 -4.961 1 97.88 374 ILE A C 1
ATOM 2850 O O . ILE A 1 374 ? -9.133 -4.453 -5.434 1 97.88 374 ILE A O 1
ATOM 2854 N N . PHE A 1 375 ? -10.672 -4.68 -3.842 1 98.44 375 PHE A N 1
ATOM 2855 C CA . PHE A 1 375 ? -9.961 -5.738 -3.131 1 98.44 375 PHE A CA 1
ATOM 2856 C C . PHE A 1 375 ? -10.422 -7.109 -3.605 1 98.44 375 PHE A C 1
ATOM 2858 O O . PHE A 1 375 ? -11.445 -7.625 -3.139 1 98.44 375 PHE A O 1
ATOM 2865 N N . ASN A 1 376 ? -9.609 -7.676 -4.422 1 97.31 376 ASN A N 1
ATOM 2866 C CA . ASN A 1 376 ? -10.008 -8.891 -5.129 1 97.31 376 ASN A CA 1
ATOM 2867 C C . ASN A 1 376 ? -9.148 -10.078 -4.727 1 97.31 376 ASN A C 1
ATOM 2869 O O . ASN A 1 376 ? -8.039 -9.906 -4.223 1 97.31 376 ASN A O 1
ATOM 2873 N N . LYS A 1 377 ? -9.711 -11.211 -4.805 1 98.19 377 LYS A N 1
ATOM 2874 C CA . LYS A 1 377 ? -8.961 -12.469 -4.824 1 98.19 377 LYS A CA 1
ATOM 2875 C C . LYS A 1 377 ? -9.523 -13.422 -5.879 1 98.19 377 LYS A C 1
ATOM 2877 O O . LYS A 1 377 ? -10.703 -13.773 -5.836 1 98.19 377 LYS A O 1
ATOM 2882 N N . ASP A 1 378 ? -8.695 -13.82 -6.793 1 95.25 378 ASP A N 1
ATOM 2883 C CA . ASP A 1 378 ? -9.055 -14.805 -7.809 1 95.25 378 ASP A CA 1
ATOM 2884 C C . ASP A 1 378 ? -8.852 -16.219 -7.285 1 95.25 378 ASP A C 1
ATOM 2886 O O . ASP A 1 378 ? -8.031 -16.453 -6.391 1 95.25 378 ASP A O 1
ATOM 2890 N N . GLY A 1 379 ? -9.664 -17.156 -7.766 1 96.38 379 GLY A N 1
ATOM 2891 C CA . GLY A 1 379 ? -9.523 -18.578 -7.496 1 96.38 379 GLY A CA 1
ATOM 2892 C C . GLY A 1 379 ? -9.602 -19.438 -8.742 1 96.38 379 GLY A C 1
ATOM 2893 O O . GLY A 1 379 ? -10.453 -19.203 -9.609 1 96.38 379 GLY A O 1
ATOM 2894 N N . ALA A 1 380 ? -8.672 -20.344 -8.828 1 94.94 380 ALA A N 1
ATOM 2895 C CA . ALA A 1 380 ? -8.688 -21.281 -9.945 1 94.94 380 ALA A CA 1
ATOM 2896 C C . ALA A 1 380 ? -8.367 -22.703 -9.484 1 94.94 380 ALA A C 1
ATOM 2898 O O . ALA A 1 380 ? -7.512 -22.906 -8.617 1 94.94 380 ALA A O 1
ATOM 2899 N N . ALA A 1 381 ? -9.125 -23.594 -9.891 1 94.44 381 ALA A N 1
ATOM 2900 C CA . ALA A 1 381 ? -8.914 -25.047 -9.875 1 94.44 381 ALA A CA 1
ATOM 2901 C C . ALA A 1 381 ? -9.305 -25.672 -11.219 1 94.44 381 ALA A C 1
ATOM 2903 O O . ALA A 1 381 ? -9.984 -25.031 -12.023 1 94.44 381 ALA A O 1
ATOM 2904 N N . TYR A 1 382 ? -8.828 -26.828 -11.5 1 92.12 382 TYR A N 1
ATOM 2905 C CA . TYR A 1 382 ? -9.148 -27.438 -12.789 1 92.12 382 TYR A CA 1
ATOM 2906 C C . TYR A 1 382 ? -10.648 -27.531 -12.992 1 92.12 382 TYR A C 1
ATOM 2908 O O . TYR A 1 382 ? -11.352 -28.172 -12.211 1 92.12 382 TYR A O 1
ATOM 2916 N N . GLY A 1 383 ? -11.109 -26.828 -13.945 1 93.81 383 GLY A N 1
ATOM 2917 C CA . GLY A 1 383 ? -12.516 -26.828 -14.297 1 93.81 383 GLY A CA 1
ATOM 2918 C C . GLY A 1 383 ? -13.32 -25.781 -13.547 1 93.81 383 GLY A C 1
ATOM 2919 O O . GLY A 1 383 ? -14.531 -25.656 -13.742 1 93.81 383 GLY A O 1
ATOM 2920 N N . TYR A 1 384 ? -12.711 -25.016 -12.688 1 95.62 384 TYR A N 1
ATOM 2921 C CA . TYR A 1 384 ? -13.406 -24.016 -11.883 1 95.62 384 TYR A CA 1
ATOM 2922 C C . TYR A 1 384 ? -12.648 -22.688 -11.875 1 95.62 384 TYR A C 1
ATOM 2924 O O . TYR A 1 384 ? -11.414 -22.688 -11.883 1 95.62 384 TYR A O 1
ATOM 2932 N N . ARG A 1 385 ? -13.281 -21.562 -11.875 1 95.69 385 ARG A N 1
ATOM 2933 C CA . ARG A 1 385 ? -12.766 -20.203 -11.68 1 95.69 385 ARG A CA 1
ATOM 2934 C C . ARG A 1 385 ? -13.695 -19.391 -10.797 1 95.69 385 ARG A C 1
ATOM 2936 O O . ARG A 1 385 ? -14.922 -19.531 -10.883 1 95.69 385 ARG A O 1
ATOM 2943 N N . ALA A 1 386 ? -13.117 -18.625 -9.953 1 97.12 386 ALA A N 1
ATOM 2944 C CA . ALA A 1 386 ? -13.93 -17.844 -9.016 1 97.12 386 ALA A CA 1
ATOM 2945 C C . ALA A 1 386 ? -13.305 -16.469 -8.773 1 97.12 386 ALA A C 1
ATOM 2947 O O . ALA A 1 386 ? -12.117 -16.266 -9.031 1 97.12 386 ALA A O 1
ATOM 2948 N N . ARG A 1 387 ? -14.141 -15.547 -8.43 1 97.62 387 ARG A N 1
ATOM 2949 C CA . ARG A 1 387 ? -13.742 -14.203 -8.016 1 97.62 387 ARG A CA 1
ATOM 2950 C C . ARG A 1 387 ? -14.461 -13.781 -6.734 1 97.62 387 ARG A C 1
ATOM 2952 O O . ARG A 1 387 ? -15.656 -14.055 -6.574 1 97.62 387 ARG A O 1
ATOM 2959 N N . PHE A 1 388 ? -13.742 -13.297 -5.809 1 98.69 388 PHE A N 1
ATOM 2960 C CA . PHE A 1 388 ? -14.211 -12.719 -4.555 1 98.69 388 PHE A CA 1
ATOM 2961 C C . PHE A 1 388 ? -13.711 -11.289 -4.395 1 98.69 388 PHE A C 1
ATOM 2963 O O . PHE A 1 388 ? -12.523 -11.07 -4.148 1 98.69 388 PHE A O 1
ATOM 2970 N N . SER A 1 389 ? -14.641 -10.258 -4.492 1 98.62 389 SER A N 1
ATOM 2971 C CA . SER A 1 389 ? -14.195 -8.867 -4.555 1 98.62 389 SER A CA 1
ATOM 2972 C C . SER A 1 389 ? -14.961 -8 -3.553 1 98.62 389 SER A C 1
ATOM 2974 O O . SER A 1 389 ? -16.172 -8.148 -3.396 1 98.62 389 SER A O 1
ATOM 2976 N N . VAL A 1 390 ? -14.227 -7.137 -2.908 1 98.75 390 VAL A N 1
ATOM 2977 C CA . VAL A 1 390 ? -14.789 -6.172 -1.973 1 98.75 390 VAL A CA 1
ATOM 2978 C C . VAL A 1 390 ? -14.594 -4.754 -2.512 1 98.75 390 VAL A C 1
ATOM 2980 O O . VAL A 1 390 ? -13.469 -4.352 -2.818 1 98.75 390 VAL A O 1
ATOM 2983 N N . LEU A 1 391 ? -15.641 -4.062 -2.719 1 98.19 391 LEU A N 1
ATOM 2984 C CA . LEU A 1 391 ? -15.633 -2.629 -2.994 1 98.19 391 LEU A CA 1
ATOM 2985 C C . LEU A 1 391 ? -16.109 -1.841 -1.777 1 98.19 391 LEU A C 1
ATOM 2987 O O . LEU A 1 391 ? -17.219 -1.305 -1.773 1 98.19 391 LEU A O 1
ATOM 2991 N N . ASP A 1 392 ? -15.219 -1.668 -0.916 1 97.44 392 ASP A N 1
ATOM 2992 C CA . ASP A 1 392 ? -15.523 -1.188 0.429 1 97.44 392 ASP A CA 1
ATOM 2993 C C . ASP A 1 392 ? -16.125 0.216 0.39 1 97.44 392 ASP A C 1
ATOM 2995 O O . ASP A 1 392 ? -17 0.548 1.193 1 97.44 392 ASP A O 1
ATOM 2999 N N . GLU A 1 393 ? -15.68 1.105 -0.45 1 95.38 393 GLU A N 1
ATOM 3000 C CA . GLU A 1 393 ? -16.141 2.49 -0.472 1 95.38 393 GLU A CA 1
ATOM 3001 C C . GLU A 1 393 ? -17.609 2.574 -0.841 1 95.38 393 GLU A C 1
ATOM 3003 O O . GLU A 1 393 ? -18.266 3.594 -0.603 1 95.38 393 GLU A O 1
ATOM 3008 N N . TYR A 1 394 ? -18.094 1.496 -1.436 1 96.88 394 TYR A N 1
ATOM 3009 C CA . TYR A 1 394 ? -19.516 1.462 -1.808 1 96.88 394 TYR A CA 1
ATOM 3010 C C . TYR A 1 394 ? -20.297 0.545 -0.879 1 96.88 394 TYR A C 1
ATOM 3012 O O . TYR A 1 394 ? -21.531 0.466 -0.968 1 96.88 394 TYR A O 1
ATOM 3020 N N . GLY A 1 395 ? -19.578 -0.213 -0.03 1 97.38 395 GLY A N 1
ATOM 3021 C CA . GLY A 1 395 ? -20.25 -1.159 0.842 1 97.38 395 GLY A CA 1
ATOM 3022 C C . GLY A 1 395 ? -20.859 -2.332 0.095 1 97.38 395 GLY A C 1
ATOM 3023 O O . GLY A 1 395 ? -21.953 -2.797 0.438 1 97.38 395 GLY A O 1
ATOM 3024 N N . VAL A 1 396 ? -20.156 -2.736 -0.951 1 98.31 396 VAL A N 1
ATOM 3025 C CA . VAL A 1 396 ? -20.672 -3.873 -1.713 1 98.31 396 VAL A CA 1
ATOM 3026 C C . VAL A 1 396 ? -19.531 -4.852 -1.999 1 98.31 396 VAL A C 1
ATOM 3028 O O . VAL A 1 396 ? -18.359 -4.543 -1.748 1 98.31 396 VAL A O 1
ATOM 3031 N N . GLY A 1 397 ? -19.891 -6.004 -2.43 1 98.56 397 GLY A N 1
ATOM 3032 C CA . GLY A 1 397 ? -18.953 -7.008 -2.93 1 98.56 397 GLY A CA 1
ATOM 3033 C C . GLY A 1 397 ? -19.531 -7.844 -4.059 1 98.56 397 GLY A C 1
ATOM 3034 O O . GLY A 1 397 ? -20.75 -7.832 -4.289 1 98.56 397 GLY A O 1
ATOM 3035 N N . ILE A 1 398 ? -18.656 -8.445 -4.836 1 98.81 398 ILE A N 1
ATOM 3036 C CA . ILE A 1 398 ? -19.016 -9.258 -5.996 1 98.81 398 ILE A CA 1
ATOM 3037 C C . ILE A 1 398 ? -18.422 -10.656 -5.852 1 98.81 398 ILE A C 1
ATOM 3039 O O . ILE A 1 398 ? -17.266 -10.812 -5.488 1 98.81 398 ILE A O 1
ATOM 3043 N N . ILE A 1 399 ? -19.219 -11.648 -6.074 1 98.94 399 ILE A N 1
ATOM 3044 C CA . ILE A 1 399 ? -18.781 -13.039 -6.109 1 98.94 399 ILE A CA 1
ATOM 3045 C C . ILE A 1 399 ? -19.125 -13.648 -7.469 1 98.94 399 ILE A C 1
ATOM 3047 O O . ILE A 1 399 ? -20.266 -13.547 -7.934 1 98.94 399 ILE A O 1
ATOM 3051 N N . VAL A 1 400 ? -18.172 -14.188 -8.133 1 98.75 400 VAL A N 1
ATOM 3052 C CA . VAL A 1 400 ? -18.359 -14.93 -9.375 1 98.75 400 VAL A CA 1
ATOM 3053 C C . VAL A 1 400 ? -17.828 -16.344 -9.219 1 98.75 400 VAL A C 1
ATOM 3055 O O . VAL A 1 400 ? -16.641 -16.547 -8.914 1 98.75 400 VAL A O 1
ATOM 3058 N N . LEU A 1 401 ? -18.672 -17.312 -9.359 1 98.69 401 LEU A N 1
ATOM 3059 C CA . LEU A 1 401 ? -18.312 -18.734 -9.352 1 98.69 401 LEU A CA 1
ATOM 3060 C C . LEU A 1 401 ? -18.656 -19.391 -10.68 1 98.69 401 LEU A C 1
ATOM 3062 O O . LEU A 1 401 ? -19.812 -19.328 -11.125 1 98.69 401 LEU A O 1
ATOM 3066 N N . THR A 1 402 ? -17.688 -19.984 -11.312 1 97.38 402 THR A N 1
ATOM 3067 C CA . THR A 1 402 ? -17.938 -20.656 -12.578 1 97.38 402 THR A CA 1
ATOM 3068 C C . THR A 1 402 ? -17.344 -22.078 -12.555 1 97.38 402 THR A C 1
ATOM 3070 O O . THR A 1 402 ? -16.359 -22.328 -11.867 1 97.38 402 THR A O 1
ATOM 3073 N N . ALA A 1 403 ? -18 -23 -13.188 1 97.31 403 ALA A N 1
ATOM 3074 C CA . ALA A 1 403 ? -17.547 -24.375 -13.461 1 97.31 403 ALA A CA 1
ATOM 3075 C C . ALA A 1 403 ? -17.594 -24.672 -14.953 1 97.31 403 ALA A C 1
ATOM 3077 O O . ALA A 1 403 ? -18.641 -24.609 -15.578 1 97.31 403 ALA A O 1
ATOM 3078 N N . GLY A 1 404 ? -16.516 -24.922 -15.547 1 94.38 404 GLY A N 1
ATOM 3079 C CA . GLY A 1 404 ? -16.375 -25.125 -16.984 1 94.38 404 GLY A CA 1
ATOM 3080 C C . GLY A 1 404 ? -15.188 -24.406 -17.578 1 94.38 404 GLY A C 1
ATOM 3081 O O . GLY A 1 404 ? -14.094 -24.438 -17.016 1 94.38 404 GLY A O 1
ATOM 3082 N N . ASP A 1 405 ? -15.445 -23.812 -18.719 1 88.56 405 ASP A N 1
ATOM 3083 C CA . ASP A 1 405 ? -14.406 -23.031 -19.391 1 88.56 405 ASP A CA 1
ATOM 3084 C C . ASP A 1 405 ? -13.867 -21.938 -18.484 1 88.56 405 ASP A C 1
ATOM 3086 O O . ASP A 1 405 ? -14.609 -21.047 -18.078 1 88.56 405 ASP A O 1
ATOM 3090 N N . GLN A 1 406 ? -12.617 -21.875 -18.297 1 87.25 406 GLN A N 1
ATOM 3091 C CA . GLN A 1 406 ? -12.016 -21.031 -17.266 1 87.25 406 GLN A CA 1
ATOM 3092 C C . GLN A 1 406 ? -11.883 -19.594 -17.75 1 87.25 406 GLN A C 1
ATOM 3094 O O . GLN A 1 406 ? -11.656 -18.672 -16.953 1 87.25 406 GLN A O 1
ATOM 3099 N N . THR A 1 407 ? -12.055 -19.328 -18.953 1 85.88 407 THR A N 1
ATOM 3100 C CA . THR A 1 407 ? -11.93 -17.984 -19.5 1 85.88 407 THR A CA 1
ATOM 3101 C C . THR A 1 407 ? -13.203 -17.172 -19.234 1 85.88 407 THR A C 1
ATOM 3103 O O . THR A 1 407 ? -13.203 -15.953 -19.359 1 85.88 407 THR A O 1
ATOM 3106 N N . ALA A 1 408 ? -14.242 -17.828 -18.828 1 91.62 408 ALA A N 1
ATOM 3107 C CA . ALA A 1 408 ? -15.547 -17.203 -18.688 1 91.62 408 ALA A CA 1
ATOM 3108 C C . ALA A 1 408 ? -15.547 -16.203 -17.531 1 91.62 408 ALA A C 1
ATOM 3110 O O . ALA A 1 408 ? -16.094 -15.102 -17.656 1 91.62 408 ALA A O 1
ATOM 3111 N N . ALA A 1 409 ? -14.93 -16.547 -16.453 1 92.44 409 ALA A N 1
ATOM 3112 C CA . ALA A 1 409 ? -15.047 -15.789 -15.211 1 92.44 409 ALA A CA 1
ATOM 3113 C C . ALA A 1 409 ? -14.57 -14.352 -15.398 1 92.44 409 ALA A C 1
ATOM 3115 O O . ALA A 1 409 ? -15.164 -13.422 -14.844 1 92.44 409 ALA A O 1
ATOM 3116 N N . THR A 1 410 ? -13.492 -14.125 -16.156 1 91.75 410 THR A N 1
ATOM 3117 C CA . THR A 1 410 ? -12.945 -12.781 -16.344 1 91.75 410 THR A CA 1
ATOM 3118 C C . THR A 1 410 ? -13.938 -11.891 -17.078 1 91.75 410 THR A C 1
ATOM 3120 O O . THR A 1 410 ? -14.172 -10.75 -16.688 1 91.75 410 THR A O 1
ATOM 3123 N N . SER A 1 411 ? -14.5 -12.438 -18.172 1 93.81 411 SER A N 1
ATOM 3124 C CA . SER A 1 411 ? -15.461 -11.672 -18.953 1 93.81 411 SER A CA 1
ATOM 3125 C C . SER A 1 411 ? -16.703 -11.352 -18.141 1 93.81 411 SER A C 1
ATOM 3127 O O . SER A 1 411 ? -17.25 -10.25 -18.234 1 93.81 411 SER A O 1
ATOM 3129 N N . ILE A 1 412 ? -17.109 -12.336 -17.406 1 96.31 412 ILE A N 1
ATOM 3130 C CA . ILE A 1 412 ? -18.281 -12.164 -16.562 1 96.31 412 ILE A CA 1
ATOM 3131 C C . ILE A 1 412 ? -18 -11.086 -15.5 1 96.31 412 ILE A C 1
ATOM 3133 O O . ILE A 1 412 ? -18.812 -10.172 -15.32 1 96.31 412 ILE A O 1
ATOM 3137 N N . TYR A 1 413 ? -16.922 -11.203 -14.891 1 96 413 TYR A N 1
ATOM 3138 C CA . TYR A 1 413 ? -16.531 -10.273 -13.844 1 96 413 TYR A CA 1
ATOM 3139 C C . TYR A 1 413 ? -16.422 -8.852 -14.383 1 96 413 TYR A C 1
ATOM 3141 O O . TYR A 1 413 ? -16.922 -7.906 -13.766 1 96 413 TYR A O 1
ATOM 3149 N N . ASP A 1 414 ? -15.781 -8.656 -15.516 1 95.62 414 ASP A N 1
ATOM 3150 C CA . ASP A 1 414 ? -15.641 -7.348 -16.141 1 95.62 414 ASP A CA 1
ATOM 3151 C C . ASP A 1 414 ? -17 -6.738 -16.453 1 95.62 414 ASP A C 1
ATOM 3153 O O . ASP A 1 414 ? -17.219 -5.539 -16.266 1 95.62 414 ASP A O 1
ATOM 3157 N N . ALA A 1 415 ? -17.859 -7.574 -16.906 1 97.25 415 ALA A N 1
ATOM 3158 C CA . ALA A 1 415 ? -19.203 -7.105 -17.203 1 97.25 415 ALA A CA 1
ATOM 3159 C C . ALA A 1 415 ? -19.922 -6.609 -15.953 1 97.25 415 ALA A C 1
ATOM 3161 O O . ALA A 1 415 ? -20.578 -5.578 -15.977 1 97.25 415 ALA A O 1
ATOM 3162 N N . VAL A 1 416 ? -19.75 -7.383 -14.867 1 98.25 416 VAL A N 1
ATOM 3163 C CA . VAL A 1 416 ? -20.375 -7 -13.602 1 98.25 416 VAL A CA 1
ATOM 3164 C C . VAL A 1 416 ? -19.812 -5.652 -13.141 1 98.25 416 VAL A C 1
ATOM 3166 O O . VAL A 1 416 ? -20.578 -4.738 -12.82 1 98.25 416 VAL A O 1
ATOM 3169 N N . LEU A 1 417 ? -18.547 -5.438 -13.172 1 97.44 417 LEU A N 1
ATOM 3170 C CA . LEU A 1 417 ? -17.906 -4.199 -12.727 1 97.44 417 LEU A CA 1
ATOM 3171 C C . LEU A 1 417 ? -18.344 -3.027 -13.602 1 97.44 417 LEU A C 1
ATOM 3173 O O . LEU A 1 417 ? -18.781 -1.991 -13.094 1 97.44 417 LEU A O 1
ATOM 3177 N N . ALA A 1 418 ? -18.25 -3.254 -14.875 1 95.88 418 ALA A N 1
ATOM 3178 C CA . ALA A 1 418 ? -18.5 -2.17 -15.828 1 95.88 418 ALA A CA 1
ATOM 3179 C C . ALA A 1 418 ? -19.953 -1.718 -15.773 1 95.88 418 ALA A C 1
ATOM 3181 O O . ALA A 1 418 ? -20.266 -0.546 -16.016 1 95.88 418 ALA A O 1
ATOM 3182 N N . THR A 1 419 ? -20.812 -2.637 -15.422 1 96.81 419 THR A N 1
ATOM 3183 C CA . THR A 1 419 ? -22.234 -2.318 -15.391 1 96.81 419 THR A CA 1
ATOM 3184 C C . THR A 1 419 ? -22.641 -1.785 -14.016 1 96.81 419 THR A C 1
ATOM 3186 O O . THR A 1 419 ? -23.359 -0.789 -13.922 1 96.81 419 THR A O 1
ATOM 3189 N N . LEU A 1 420 ? -22.141 -2.355 -12.977 1 96.56 420 LEU A N 1
ATOM 3190 C CA . LEU A 1 420 ? -22.734 -2.107 -11.664 1 96.56 420 LEU A CA 1
ATOM 3191 C C . LEU A 1 420 ? -22.016 -0.978 -10.945 1 96.56 420 LEU A C 1
ATOM 3193 O O . LEU A 1 420 ? -22.625 -0.229 -10.18 1 96.56 420 LEU A O 1
ATOM 3197 N N . VAL A 1 421 ? -20.734 -0.78 -11.109 1 96.25 421 VAL A N 1
ATOM 3198 C CA . VAL A 1 421 ? -20 0.218 -10.344 1 96.25 421 VAL A CA 1
ATOM 3199 C C . VAL A 1 421 ? -20.531 1.612 -10.656 1 96.25 421 VAL A C 1
ATOM 3201 O O . VAL A 1 421 ? -20.891 2.367 -9.75 1 96.25 421 VAL A O 1
ATOM 3204 N N . PRO A 1 422 ? -20.672 1.981 -11.961 1 94.94 422 PRO A N 1
ATOM 3205 C CA . PRO A 1 422 ? -21.219 3.311 -12.219 1 94.94 422 PRO A CA 1
ATOM 3206 C C . PRO A 1 422 ? -22.672 3.453 -11.727 1 94.94 422 PRO A C 1
ATOM 3208 O O . PRO A 1 422 ? -23.062 4.535 -11.297 1 94.94 422 PRO A O 1
ATOM 3211 N N . ALA A 1 423 ? -23.406 2.363 -11.797 1 95.06 423 ALA A N 1
ATOM 3212 C CA . ALA A 1 423 ? -24.797 2.408 -11.336 1 95.06 423 ALA A CA 1
ATOM 3213 C C . ALA A 1 423 ? -24.859 2.605 -9.82 1 95.06 423 ALA A C 1
ATOM 3215 O O . ALA A 1 423 ? -25.703 3.357 -9.328 1 95.06 423 ALA A O 1
ATOM 3216 N N . ILE A 1 424 ? -24.031 1.917 -9.109 1 96.31 424 ILE A N 1
ATOM 3217 C CA . ILE A 1 424 ? -23.984 2.037 -7.66 1 96.31 424 ILE A CA 1
ATOM 3218 C C . ILE A 1 424 ? -23.516 3.441 -7.273 1 96.31 424 ILE A C 1
ATOM 3220 O O . ILE A 1 424 ? -24.078 4.059 -6.367 1 96.31 424 ILE A O 1
ATOM 3224 N N . ASP A 1 425 ? -22.5 3.947 -7.934 1 95.25 425 ASP A N 1
ATOM 3225 C CA . ASP A 1 425 ? -22.047 5.316 -7.711 1 95.25 425 ASP A CA 1
ATOM 3226 C C . ASP A 1 425 ? -23.172 6.316 -7.969 1 95.25 425 ASP A C 1
ATOM 3228 O O . ASP A 1 425 ? -23.375 7.246 -7.188 1 95.25 425 ASP A O 1
ATOM 3232 N N . GLY A 1 426 ? -23.828 6.074 -9.094 1 92.94 426 GLY A N 1
ATOM 3233 C CA . GLY A 1 426 ? -24.969 6.93 -9.406 1 92.94 426 GLY A CA 1
ATOM 3234 C C . GLY A 1 426 ? -26.031 6.918 -8.336 1 92.94 426 GLY A C 1
ATOM 3235 O O . GLY A 1 426 ? -26.562 7.965 -7.961 1 92.94 426 GLY A O 1
ATOM 3236 N N . ALA A 1 427 ? -26.344 5.762 -7.832 1 94.44 427 ALA A N 1
ATOM 3237 C CA . ALA A 1 427 ? -27.344 5.629 -6.773 1 94.44 427 ALA A CA 1
ATOM 3238 C C . ALA A 1 427 ? -26.891 6.348 -5.508 1 94.44 427 ALA A C 1
ATOM 3240 O O . ALA A 1 427 ? -27.703 7 -4.836 1 94.44 427 ALA A O 1
ATOM 3241 N N . ALA A 1 428 ? -25.688 6.18 -5.16 1 94.62 428 ALA A N 1
ATOM 3242 C CA . ALA A 1 428 ? -25.125 6.855 -3.988 1 94.62 428 ALA A CA 1
ATOM 3243 C C . ALA A 1 428 ? -25.219 8.375 -4.137 1 94.62 428 ALA A C 1
ATOM 3245 O O . ALA A 1 428 ? -25.594 9.07 -3.197 1 94.62 428 ALA A O 1
ATOM 3246 N N . ARG A 1 429 ? -24.891 8.844 -5.289 1 93.94 429 ARG A N 1
ATOM 3247 C CA . ARG A 1 429 ? -24.906 10.281 -5.547 1 93.94 429 ARG A CA 1
ATOM 3248 C C . ARG A 1 429 ? -26.328 10.82 -5.547 1 93.94 429 ARG A C 1
ATOM 3250 O O . ARG A 1 429 ? -26.578 11.938 -5.09 1 93.94 429 ARG A O 1
ATOM 3257 N N . GLU A 1 430 ? -27.203 10.047 -6.121 1 92.94 430 GLU A N 1
ATOM 3258 C CA . GLU A 1 430 ? -28.609 10.438 -6.078 1 92.94 430 GLU A CA 1
ATOM 3259 C C . GLU A 1 430 ? -29.109 10.578 -4.641 1 92.94 430 GLU A C 1
ATOM 3261 O O . GLU A 1 430 ? -29.781 11.555 -4.297 1 92.94 430 GLU A O 1
ATOM 3266 N N . SER A 1 431 ? -28.797 9.617 -3.906 1 93.06 431 SER A N 1
ATOM 3267 C CA . SER A 1 431 ? -29.156 9.664 -2.494 1 93.06 431 SER A CA 1
ATOM 3268 C C . SER A 1 431 ? -28.516 10.852 -1.792 1 93.06 431 SER A C 1
ATOM 3270 O O . SER A 1 431 ? -29.172 11.547 -1.006 1 93.06 431 SER A O 1
ATOM 3272 N N . ALA A 1 432 ? -27.281 11.117 -2.035 1 95.12 432 ALA A N 1
ATOM 3273 C CA . ALA A 1 432 ? -26.578 12.242 -1.434 1 95.12 432 ALA A CA 1
ATOM 3274 C C . ALA A 1 432 ? -27.203 13.57 -1.849 1 95.12 432 ALA A C 1
ATOM 3276 O O . ALA A 1 432 ? -27.328 14.484 -1.033 1 95.12 432 ALA A O 1
ATOM 3277 N N . GLY A 1 433 ? -27.547 13.648 -3.137 1 94.5 433 GLY A N 1
ATOM 3278 C CA . GLY A 1 433 ? -28.203 14.844 -3.625 1 94.5 433 GLY A CA 1
ATOM 3279 C C . GLY A 1 433 ? -29.516 15.148 -2.916 1 94.5 433 GLY A C 1
ATOM 3280 O O . GLY A 1 433 ? -29.828 16.312 -2.65 1 94.5 433 GLY A O 1
ATOM 3281 N N . ARG A 1 434 ? -30.188 14.141 -2.576 1 92.94 434 ARG A N 1
ATOM 3282 C CA . ARG A 1 434 ? -31.469 14.289 -1.897 1 92.94 434 ARG A CA 1
ATOM 3283 C C . ARG A 1 434 ? -31.266 14.641 -0.427 1 92.94 434 ARG A C 1
ATOM 3285 O O . ARG A 1 434 ? -32 15.469 0.12 1 92.94 434 ARG A O 1
ATOM 3292 N N . GLU A 1 435 ? -30.281 14.047 0.141 1 95.19 435 GLU A N 1
ATOM 3293 C CA . GLU A 1 435 ? -30.172 14.117 1.595 1 95.19 435 GLU A CA 1
ATOM 3294 C C . GLU A 1 435 ? -29.266 15.266 2.021 1 95.19 435 GLU A C 1
ATOM 3296 O O . GLU A 1 435 ? -29.594 16.031 2.93 1 95.19 435 GLU A O 1
ATOM 3301 N N . TYR A 1 436 ? -28.141 15.492 1.37 1 97.19 436 TYR A N 1
ATOM 3302 C CA . TYR A 1 436 ? -27.094 16.328 1.927 1 97.19 436 TYR A CA 1
ATOM 3303 C C . TYR A 1 436 ? -27.031 17.672 1.216 1 97.19 436 TYR A C 1
ATOM 3305 O O . TYR A 1 436 ? -26.219 18.531 1.578 1 97.19 436 TYR A O 1
ATOM 3313 N N . VAL A 1 437 ? -27.812 17.844 0.167 1 97.06 437 VAL A N 1
ATOM 3314 C CA . VAL A 1 437 ? -27.828 19.078 -0.6 1 97.06 437 VAL A CA 1
ATOM 3315 C C . VAL A 1 437 ? -29.016 19.953 -0.165 1 97.06 437 VAL A C 1
ATOM 3317 O O . VAL A 1 437 ? -30.125 19.453 0.016 1 97.06 437 VAL A O 1
ATOM 3320 N N . GLY A 1 438 ? -28.719 21.25 0.079 1 96.81 438 GLY A N 1
ATOM 3321 C CA . GLY A 1 438 ? -29.781 22.156 0.431 1 96.81 438 GLY A CA 1
ATOM 3322 C C . GLY A 1 438 ? -29.297 23.375 1.211 1 96.81 438 GLY A C 1
ATOM 3323 O O . GLY A 1 438 ? -28.094 23.578 1.358 1 96.81 438 GLY A O 1
ATOM 3324 N N . ARG A 1 439 ? -30.328 24.141 1.563 1 96.94 439 ARG A N 1
ATOM 3325 C CA . ARG A 1 439 ? -30.078 25.281 2.434 1 96.94 439 ARG A CA 1
ATOM 3326 C C . ARG A 1 439 ? -30.422 24.953 3.883 1 96.94 439 ARG A C 1
ATOM 3328 O O . ARG A 1 439 ? -31.438 24.312 4.156 1 96.94 439 ARG A O 1
ATOM 3335 N N . PHE A 1 440 ? -29.562 25.312 4.766 1 96.62 440 PHE A N 1
ATOM 3336 C CA . PHE A 1 440 ? -29.75 25.125 6.199 1 96.62 440 PHE A CA 1
ATOM 3337 C C . PHE A 1 440 ? -29.766 26.469 6.922 1 96.62 440 PHE A C 1
ATOM 3339 O O . PHE A 1 440 ? -28.812 27.25 6.797 1 96.62 440 PHE A O 1
ATOM 3346 N N . ALA A 1 441 ? -30.812 26.703 7.68 1 93.19 441 ALA A N 1
ATOM 3347 C CA . ALA A 1 441 ? -30.984 28 8.336 1 93.19 441 ALA A CA 1
ATOM 3348 C C . ALA A 1 441 ? -31.047 27.844 9.852 1 93.19 441 ALA A C 1
ATOM 3350 O O . ALA A 1 441 ? -31.766 26.969 10.359 1 93.19 441 ALA A O 1
ATOM 3351 N N . GLY A 1 442 ? -30.203 28.625 10.445 1 86.19 442 GLY A N 1
ATOM 3352 C CA . GLY A 1 442 ? -30.219 28.656 11.898 1 86.19 442 GLY A CA 1
ATOM 3353 C C . GLY A 1 442 ? -31.453 29.297 12.477 1 86.19 442 GLY A C 1
ATOM 3354 O O . GLY A 1 442 ? -32.094 30.109 11.812 1 86.19 442 GLY A O 1
ATOM 3355 N N . ARG A 1 443 ? -31.812 28.672 13.68 1 72.5 443 ARG A N 1
ATOM 3356 C CA . ARG A 1 443 ? -32.906 29.266 14.438 1 72.5 443 ARG A CA 1
ATOM 3357 C C . ARG A 1 443 ? -32.406 30.031 15.648 1 72.5 443 ARG A C 1
ATOM 3359 O O . ARG A 1 443 ? -31.328 29.719 16.188 1 72.5 443 ARG A O 1
ATOM 3366 N N . SER A 1 444 ? -32.875 31.172 15.75 1 64.69 444 SER A N 1
ATOM 3367 C CA . SER A 1 444 ? -32.562 31.891 16.984 1 64.69 444 SER A CA 1
ATOM 3368 C C . SER A 1 444 ? -32.875 31.047 18.203 1 64.69 444 SER A C 1
ATOM 3370 O O . SER A 1 444 ? -33.938 30.391 18.266 1 64.69 444 SER A O 1
ATOM 3372 N N . THR A 1 445 ? -31.734 30.625 18.828 1 58.78 445 THR A N 1
ATOM 3373 C CA . THR A 1 445 ? -31.969 29.969 20.109 1 58.78 445 THR A CA 1
ATOM 3374 C C . THR A 1 445 ? -31.641 30.891 21.266 1 58.78 445 THR A C 1
ATOM 3376 O O . THR A 1 445 ? -31.188 32.031 21.062 1 58.78 445 THR A O 1
ATOM 3379 N N . ALA A 1 446 ? -32.062 30.516 22.5 1 56.38 446 ALA A N 1
ATOM 3380 C CA . ALA A 1 446 ? -31.672 31.266 23.703 1 56.38 446 ALA A CA 1
ATOM 3381 C C . ALA A 1 446 ? -30.172 31.438 23.781 1 56.38 446 ALA A C 1
ATOM 3383 O O . ALA A 1 446 ? -29.688 32.5 24.219 1 56.38 446 ALA A O 1
ATOM 3384 N N . GLU A 1 447 ? -29.422 30.531 23.344 1 53.19 447 GLU A N 1
ATOM 3385 C CA . GLU A 1 447 ? -27.969 30.5 23.438 1 53.19 447 GLU A CA 1
ATOM 3386 C C . GLU A 1 447 ? -27.328 31.312 22.312 1 53.19 447 GLU A C 1
ATOM 3388 O O . GLU A 1 447 ? -26.328 32 22.531 1 53.19 447 GLU A O 1
ATOM 3393 N N . THR A 1 448 ? -27.859 31.125 21.172 1 56.47 448 THR A N 1
ATOM 3394 C CA . THR A 1 448 ? -27.188 31.719 20.031 1 56.47 448 THR A CA 1
ATOM 3395 C C . THR A 1 448 ? -27.719 33.125 19.781 1 56.47 448 THR A C 1
ATOM 3397 O O . THR A 1 448 ? -27.078 33.938 19.078 1 56.47 448 THR A O 1
ATOM 3400 N N . GLY A 1 449 ? -28.703 33.469 20.578 1 59.97 449 GLY A N 1
ATOM 3401 C CA . GLY A 1 449 ? -29.391 34.719 20.266 1 59.97 449 GLY A CA 1
ATOM 3402 C C . GLY A 1 449 ? -29.938 34.75 18.859 1 59.97 449 GLY A C 1
ATOM 3403 O O . GLY A 1 449 ? -30.219 33.719 18.266 1 59.97 449 GLY A O 1
ATOM 3404 N N . ALA A 1 450 ? -30.297 35.969 18.312 1 64.56 450 ALA A N 1
ATOM 3405 C CA . ALA A 1 450 ? -31 36.219 17.062 1 64.56 450 ALA A CA 1
ATOM 3406 C C . ALA A 1 450 ? -30.031 36.312 15.883 1 64.56 450 ALA A C 1
ATOM 3408 O O . ALA A 1 450 ? -30.359 36.844 14.828 1 64.56 450 ALA A O 1
ATOM 3409 N N . VAL A 1 451 ? -28.75 35.75 16.109 1 84.44 451 VAL A N 1
ATOM 3410 C CA . VAL A 1 451 ? -27.859 36 14.984 1 84.44 451 VAL A CA 1
ATOM 3411 C C . VAL A 1 451 ? -28.094 34.938 13.906 1 84.44 451 VAL A C 1
ATOM 3413 O O . VAL A 1 451 ? -27.906 33.75 14.141 1 84.44 451 VAL A O 1
ATOM 3416 N N . PRO A 1 452 ? -28.531 35.375 12.789 1 88.12 452 PRO A N 1
ATOM 3417 C CA . PRO A 1 452 ? -28.828 34.406 11.719 1 88.12 452 PRO A CA 1
ATOM 3418 C C . PRO A 1 452 ? -27.562 33.75 11.172 1 88.12 452 PRO A C 1
ATOM 3420 O O . PRO A 1 452 ? -26.562 34.406 10.938 1 88.12 452 PRO A O 1
ATOM 3423 N N . VAL A 1 453 ? -27.609 32.406 11.047 1 93.5 453 VAL A N 1
ATOM 3424 C CA . VAL A 1 453 ? -26.578 31.609 10.375 1 93.5 453 VAL A CA 1
ATOM 3425 C C . VAL A 1 453 ? -27.203 30.766 9.281 1 93.5 453 VAL A C 1
ATOM 3427 O O . VAL A 1 453 ? -28.281 30.172 9.477 1 93.5 453 VAL A O 1
ATOM 3430 N N . ASP A 1 454 ? -26.594 30.828 8.102 1 93.75 454 ASP A N 1
ATOM 3431 C CA . ASP A 1 454 ? -27.078 30.062 6.961 1 93.75 454 ASP A CA 1
ATOM 3432 C C . ASP A 1 454 ? -25.938 29.297 6.297 1 93.75 454 ASP A C 1
ATOM 3434 O O . ASP A 1 454 ? -24.812 29.812 6.188 1 93.75 454 ASP A O 1
ATOM 3438 N N . ALA A 1 455 ? -26.234 28.094 5.895 1 96.81 455 ALA A N 1
ATOM 3439 C CA . ALA A 1 455 ? -25.297 27.297 5.098 1 96.81 455 ALA A CA 1
ATOM 3440 C C . ALA A 1 455 ? -26.016 26.688 3.893 1 96.81 455 ALA A C 1
ATOM 3442 O O . ALA A 1 455 ? -27.188 26.328 3.965 1 96.81 455 ALA A O 1
ATOM 3443 N N . THR A 1 456 ? -25.297 26.625 2.793 1 97.31 456 THR A N 1
ATOM 3444 C CA . THR A 1 456 ? -25.844 26 1.586 1 97.31 456 THR A CA 1
ATOM 3445 C C . THR A 1 456 ? -24.859 24.984 1.022 1 97.31 456 THR A C 1
ATOM 3447 O O . THR A 1 456 ? -23.672 25.281 0.844 1 97.31 456 THR A O 1
ATOM 3450 N N . THR A 1 457 ? -25.328 23.766 0.789 1 97.69 457 THR A N 1
ATOM 3451 C CA . THR A 1 457 ? -24.531 22.703 0.19 1 97.69 457 THR A CA 1
ATOM 3452 C C . THR A 1 457 ? -25.078 22.328 -1.185 1 97.69 457 THR A C 1
ATOM 3454 O O . THR A 1 457 ? -26.266 22.438 -1.436 1 97.69 457 THR A O 1
ATOM 3457 N N . GLU A 1 458 ? -24.172 21.953 -2.037 1 96.81 458 GLU A N 1
ATOM 3458 C CA . GLU A 1 458 ? -24.484 21.438 -3.363 1 96.81 458 GLU A CA 1
ATOM 3459 C C . GLU A 1 458 ? -23.703 20.156 -3.658 1 96.81 458 GLU A C 1
ATOM 3461 O O . GLU A 1 458 ? -22.797 19.797 -2.906 1 96.81 458 GLU A O 1
ATOM 3466 N N . LEU A 1 459 ? -24.125 19.453 -4.641 1 95.88 459 LEU A N 1
ATOM 3467 C CA . LEU A 1 459 ? -23.406 18.281 -5.168 1 95.88 459 LEU A CA 1
ATOM 3468 C C . LEU A 1 459 ? -23.016 18.516 -6.625 1 95.88 459 LEU A C 1
ATOM 3470 O O . LEU A 1 459 ? -23.875 18.781 -7.469 1 95.88 459 LEU A O 1
ATOM 3474 N N . ASP A 1 460 ? -21.703 18.516 -6.906 1 92.56 460 ASP A N 1
ATOM 3475 C CA . ASP A 1 460 ? -21.25 18.547 -8.297 1 92.56 460 ASP A CA 1
ATOM 3476 C C . ASP A 1 460 ? -20.672 17.203 -8.711 1 92.56 460 ASP A C 1
ATOM 3478 O O . ASP A 1 460 ? -20.953 16.172 -8.102 1 92.56 460 ASP A O 1
ATOM 3482 N N . SER A 1 461 ? -20 17.141 -9.797 1 89.5 461 SER A N 1
ATOM 3483 C CA . SER A 1 461 ? -19.516 15.875 -10.344 1 89.5 461 SER A CA 1
ATOM 3484 C C . SER A 1 461 ? -18.438 15.266 -9.461 1 89.5 461 SER A C 1
ATOM 3486 O O . SER A 1 461 ? -18.094 14.094 -9.617 1 89.5 461 SER A O 1
ATOM 3488 N N . VAL A 1 462 ? -17.906 16 -8.508 1 89.94 462 VAL A N 1
ATOM 3489 C CA . VAL A 1 462 ? -16.797 15.531 -7.688 1 89.94 462 VAL A CA 1
ATOM 3490 C C . VAL A 1 462 ? -17.312 15.102 -6.316 1 89.94 462 VAL A C 1
ATOM 3492 O O . VAL A 1 462 ? -17.234 13.922 -5.957 1 89.94 462 VAL A O 1
ATOM 3495 N N . SER A 1 463 ? -17.969 16.016 -5.637 1 94.44 463 SER A N 1
ATOM 3496 C CA . SER A 1 463 ? -18.422 15.742 -4.277 1 94.44 463 SER A CA 1
ATOM 3497 C C . SER A 1 463 ? -19.469 16.75 -3.828 1 94.44 463 SER A C 1
ATOM 3499 O O . SER A 1 463 ? -19.859 17.641 -4.59 1 94.44 463 SER A O 1
ATOM 3501 N N . VAL A 1 464 ? -19.969 16.531 -2.604 1 96.38 464 VAL A N 1
ATOM 3502 C CA . VAL A 1 464 ? -20.688 17.578 -1.894 1 96.38 464 VAL A CA 1
ATOM 3503 C C . VAL A 1 464 ? -19.734 18.734 -1.562 1 96.38 464 VAL A C 1
ATOM 3505 O O . VAL A 1 464 ? -18.547 18.516 -1.3 1 96.38 464 VAL A O 1
ATOM 3508 N N . LYS A 1 465 ? -20.266 19.953 -1.689 1 95.62 465 LYS A N 1
ATOM 3509 C CA . LYS A 1 465 ? -19.438 21.109 -1.356 1 95.62 465 LYS A CA 1
ATOM 3510 C C . LYS A 1 465 ? -20.266 22.188 -0.655 1 95.62 465 LYS A C 1
ATOM 3512 O O . LYS A 1 465 ? -21.484 22.234 -0.808 1 95.62 465 LYS A O 1
ATOM 3517 N N . LEU A 1 466 ? -19.625 22.875 0.175 1 95.5 466 LEU A N 1
ATOM 3518 C CA . LEU A 1 466 ? -20.203 24.078 0.782 1 95.5 466 LEU A CA 1
ATOM 3519 C C . LEU A 1 466 ? -20.094 25.266 -0.166 1 95.5 466 LEU A C 1
ATOM 3521 O O . LEU A 1 466 ? -19 25.656 -0.56 1 95.5 466 LEU A O 1
ATOM 3525 N N . VAL A 1 467 ? -21.219 25.812 -0.568 1 95.19 467 VAL A N 1
ATOM 3526 C CA . VAL A 1 467 ? -21.172 26.922 -1.523 1 95.19 467 VAL A CA 1
ATOM 3527 C C . VAL A 1 467 ? -21.5 28.234 -0.814 1 95.19 467 VAL A C 1
ATOM 3529 O O . VAL A 1 467 ? -21.266 29.312 -1.361 1 95.19 467 VAL A O 1
ATOM 3532 N N . GLY A 1 468 ? -22.016 28.078 0.405 1 95.44 468 GLY A N 1
ATOM 3533 C CA . GLY A 1 468 ? -22.281 29.25 1.208 1 95.44 468 GLY A CA 1
ATOM 3534 C C . GLY A 1 468 ? -22.266 28.984 2.699 1 95.44 468 GLY A C 1
ATOM 3535 O O . GLY A 1 468 ? -22.719 27.922 3.145 1 95.44 468 GLY A O 1
ATOM 3536 N N . LEU A 1 469 ? -21.766 29.859 3.434 1 96.56 469 LEU A N 1
ATOM 3537 C CA . LEU A 1 469 ? -21.812 29.922 4.891 1 96.56 469 LEU A CA 1
ATOM 3538 C C . LEU A 1 469 ? -21.781 31.375 5.363 1 96.56 469 LEU A C 1
ATOM 3540 O O . LEU A 1 469 ? -20.844 32.125 5.062 1 96.56 469 LEU A O 1
ATOM 3544 N N . SER A 1 470 ? -22.844 31.75 6.012 1 95.5 470 SER A N 1
ATOM 3545 C CA . SER A 1 470 ? -22.922 33.156 6.422 1 95.5 470 SER A CA 1
ATOM 3546 C C . SER A 1 470 ? -23.422 33.281 7.855 1 95.5 470 SER A C 1
ATOM 3548 O O . SER A 1 470 ? -24.172 32.438 8.336 1 95.5 470 SER A O 1
ATOM 3550 N N . ARG A 1 471 ? -23 34.219 8.516 1 93.81 471 ARG A N 1
ATOM 3551 C CA . ARG A 1 471 ? -23.422 34.594 9.859 1 93.81 471 ARG A CA 1
ATOM 3552 C C . ARG A 1 471 ? -23.594 36.125 9.961 1 93.81 471 ARG A C 1
ATOM 3554 O O . ARG A 1 471 ? -22.656 36.875 9.727 1 93.81 471 ARG A O 1
ATOM 3561 N N . ASN A 1 472 ? -24.797 36.5 10.305 1 90.62 472 ASN A N 1
ATOM 3562 C CA . ASN A 1 472 ? -25.125 37.906 10.438 1 90.62 472 ASN A CA 1
ATOM 3563 C C . ASN A 1 472 ? -24.703 38.688 9.203 1 90.62 472 ASN A C 1
ATOM 3565 O O . ASN A 1 472 ? -24.078 39.75 9.32 1 90.62 472 ASN A O 1
ATOM 3569 N N . GLY A 1 473 ? -24.891 38.125 8.094 1 90.06 473 GLY A N 1
ATOM 3570 C CA . GLY A 1 473 ? -24.656 38.781 6.824 1 90.06 473 GLY A CA 1
ATOM 3571 C C . GLY A 1 473 ? -23.219 38.688 6.355 1 90.06 473 GLY A C 1
ATOM 3572 O O . GLY A 1 473 ? -22.906 39.094 5.23 1 90.06 473 GLY A O 1
ATOM 3573 N N . THR A 1 474 ? -22.312 38.188 7.098 1 95.25 474 THR A N 1
ATOM 3574 C CA . THR A 1 474 ? -20.906 38.062 6.727 1 95.25 474 THR A CA 1
ATOM 3575 C C . THR A 1 474 ? -20.656 36.75 6.012 1 95.25 474 THR A C 1
ATOM 3577 O O . THR A 1 474 ? -21.156 35.688 6.438 1 95.25 474 THR A O 1
ATOM 3580 N N . ASP A 1 475 ? -19.922 36.781 4.93 1 96.5 475 ASP A N 1
ATOM 3581 C CA . ASP A 1 475 ? -19.516 35.562 4.211 1 96.5 475 ASP A CA 1
ATOM 3582 C C . ASP A 1 475 ? -18.359 34.875 4.926 1 96.5 475 ASP A C 1
ATOM 3584 O O . ASP A 1 475 ? -17.203 35.281 4.789 1 96.5 475 ASP A O 1
ATOM 3588 N N . LEU A 1 476 ? -18.625 33.844 5.516 1 96.12 476 LEU A N 1
ATOM 3589 C CA . LEU A 1 476 ? -17.641 33.188 6.348 1 96.12 476 LEU A CA 1
ATOM 3590 C C . LEU A 1 476 ? -16.672 32.344 5.496 1 96.12 476 LEU A C 1
ATOM 3592 O O . LEU A 1 476 ? -15.602 31.969 5.965 1 96.12 476 LEU A O 1
ATOM 3596 N N . LEU A 1 477 ? -17.016 31.953 4.312 1 94.44 477 LEU A N 1
ATOM 3597 C CA . LEU A 1 477 ? -16.062 31.266 3.445 1 94.44 477 LEU A CA 1
ATOM 3598 C C . LEU A 1 477 ? -14.914 32.188 3.066 1 94.44 477 LEU A C 1
ATOM 3600 O O . LEU A 1 477 ? -13.758 31.75 3.047 1 94.44 477 LEU A O 1
ATOM 3604 N N . GLU A 1 478 ? -15.234 33.375 2.779 1 94.06 478 GLU A N 1
ATOM 3605 C CA . GLU A 1 478 ? -14.188 34.375 2.547 1 94.06 478 GLU A CA 1
ATOM 3606 C C . GLU A 1 478 ? -13.352 34.594 3.803 1 94.06 478 GLU A C 1
ATOM 3608 O O . GLU A 1 478 ? -12.133 34.75 3.725 1 94.06 478 GLU A O 1
ATOM 3613 N N . SER A 1 479 ? -14.047 34.688 4.922 1 95.56 479 SER A N 1
ATOM 3614 C CA . SER A 1 479 ? -13.359 34.844 6.195 1 95.56 479 SER A CA 1
ATOM 3615 C C . SER A 1 479 ? -12.383 33.719 6.461 1 95.56 479 SER A C 1
ATOM 3617 O O . SER A 1 479 ? -11.273 33.938 6.945 1 95.56 479 SER A O 1
ATOM 3619 N N . LEU A 1 480 ? -12.82 32.531 6.191 1 93.25 480 LEU A N 1
ATOM 3620 C CA . LEU A 1 480 ? -11.977 31.359 6.41 1 93.25 480 LEU A CA 1
ATOM 3621 C C . LEU A 1 480 ? -10.75 31.406 5.504 1 93.25 480 LEU A C 1
ATOM 3623 O O . LEU A 1 480 ? -9.664 30.969 5.902 1 93.25 480 LEU A O 1
ATOM 3627 N N . GLU A 1 481 ? -10.867 31.844 4.301 1 91.25 481 GLU A N 1
ATOM 3628 C CA . GLU A 1 481 ? -9.719 32.031 3.42 1 91.25 481 GLU A CA 1
ATOM 3629 C C . GLU A 1 481 ? -8.703 33 4.027 1 91.25 481 GLU A C 1
ATOM 3631 O O . GLU A 1 481 ? -7.496 32.75 3.953 1 91.25 481 GLU A O 1
ATOM 3636 N N . GLU A 1 482 ? -9.258 34.031 4.578 1 92.62 482 GLU A N 1
ATOM 3637 C CA . GLU A 1 482 ? -8.398 35.031 5.223 1 92.62 482 GLU A CA 1
ATOM 3638 C C . GLU A 1 482 ? -7.672 34.438 6.426 1 92.62 482 GLU A C 1
ATOM 3640 O O . GLU A 1 482 ? -6.48 34.688 6.621 1 92.62 482 GLU A O 1
ATOM 3645 N N . ILE A 1 483 ? -8.414 33.719 7.207 1 93 483 ILE A N 1
ATOM 3646 C CA . ILE A 1 483 ? -7.828 33.094 8.391 1 93 483 ILE A CA 1
ATOM 3647 C C . ILE A 1 483 ? -6.75 32.125 7.969 1 93 483 ILE A C 1
ATOM 3649 O O . ILE A 1 483 ? -5.688 32.031 8.594 1 93 483 ILE A O 1
ATOM 3653 N N . TRP A 1 484 ? -7.016 31.312 6.953 1 90.06 484 TRP A N 1
ATOM 3654 C CA . TRP A 1 484 ? -6.027 30.375 6.441 1 90.06 484 TRP A CA 1
ATOM 3655 C C . TRP A 1 484 ? -4.73 31.078 6.074 1 90.06 484 TRP A C 1
ATOM 3657 O O . TRP A 1 484 ? -3.641 30.641 6.438 1 90.06 484 TRP A O 1
ATOM 3667 N N . LYS A 1 485 ? -4.812 32.125 5.395 1 87.88 485 LYS A N 1
ATOM 3668 C CA . LYS A 1 485 ? -3.646 32.906 4.957 1 87.88 485 LYS A CA 1
ATOM 3669 C C . LYS A 1 485 ? -2.809 33.344 6.148 1 87.88 485 LYS A C 1
ATOM 3671 O O . LYS A 1 485 ? -1.578 33.344 6.086 1 87.88 485 LYS A O 1
ATOM 3676 N N . GLU A 1 486 ? -3.49 33.688 7.199 1 90.06 486 GLU A N 1
ATOM 3677 C CA . GLU A 1 486 ? -2.822 34.25 8.359 1 90.06 486 GLU A CA 1
ATOM 3678 C C . GLU A 1 486 ? -2.307 33.188 9.305 1 90.06 486 GLU A C 1
ATOM 3680 O O . GLU A 1 486 ? -1.541 33.469 10.227 1 90.06 486 GLU A O 1
ATOM 3685 N N . THR A 1 487 ? -2.699 31.953 9.094 1 90.62 487 THR A N 1
ATOM 3686 C CA . THR A 1 487 ? -2.342 30.875 10.016 1 90.62 487 THR A CA 1
ATOM 3687 C C . THR A 1 487 ? -1.553 29.797 9.289 1 90.62 487 THR A C 1
ATOM 3689 O O . THR A 1 487 ? -0.359 29.953 9.031 1 90.62 487 THR A O 1
ATOM 3692 N N . VAL A 1 488 ? -2.27 28.766 8.781 1 86.06 488 VAL A N 1
ATOM 3693 C CA . VAL A 1 488 ? -1.627 27.609 8.164 1 86.06 488 VAL A CA 1
ATOM 3694 C C . VAL A 1 488 ? -0.866 28.047 6.91 1 86.06 488 VAL A C 1
ATOM 3696 O O . VAL A 1 488 ? 0.258 27.594 6.672 1 86.06 488 VAL A O 1
ATOM 3699 N N . GLY A 1 489 ? -1.45 28.891 6.141 1 80.88 489 GLY A N 1
ATOM 3700 C CA . GLY A 1 489 ? -0.815 29.375 4.926 1 80.88 489 GLY A CA 1
ATOM 3701 C C . GLY A 1 489 ? 0.433 30.188 5.199 1 80.88 489 GLY A C 1
ATOM 3702 O O . GLY A 1 489 ? 1.347 30.234 4.371 1 80.88 489 GLY A O 1
ATOM 3703 N N . GLY A 1 490 ? 0.436 30.875 6.262 1 77.75 490 GLY A N 1
ATOM 3704 C CA . GLY A 1 490 ? 1.629 31.609 6.664 1 77.75 490 GLY A CA 1
ATOM 3705 C C . GLY A 1 490 ? 2.77 30.703 7.078 1 77.75 490 GLY A C 1
ATOM 3706 O O . GLY A 1 490 ? 3.938 31 6.82 1 77.75 490 GLY A O 1
ATOM 3707 N N . PHE A 1 491 ? 2.367 29.672 7.621 1 77.38 491 PHE A N 1
ATOM 3708 C CA . PHE A 1 491 ? 3.344 28.688 8.07 1 77.38 491 PHE A CA 1
ATOM 3709 C C . PHE A 1 491 ? 3.811 27.828 6.902 1 77.38 491 PHE A C 1
ATOM 3711 O O . PHE A 1 491 ? 4.988 27.469 6.824 1 77.38 491 PHE A O 1
ATOM 3718 N N . LEU A 1 492 ? 2.855 27.516 6.008 1 77.62 492 LEU A N 1
ATOM 3719 C CA . LEU A 1 492 ? 3.143 26.688 4.832 1 77.62 492 LEU A CA 1
ATOM 3720 C C . LEU A 1 492 ? 2.764 27.438 3.553 1 77.62 492 LEU A C 1
ATOM 3722 O O . LEU A 1 492 ? 1.859 27.016 2.83 1 77.62 492 LEU A O 1
ATOM 3726 N N . PRO A 1 493 ? 3.572 28.375 3.211 1 67 493 PRO A N 1
ATOM 3727 C CA . PRO A 1 493 ? 3.182 29.234 2.096 1 67 493 PRO A CA 1
ATOM 3728 C C . PRO A 1 493 ? 3.162 28.5 0.757 1 67 493 PRO A C 1
ATOM 3730 O O . PRO A 1 493 ? 2.57 28.984 -0.209 1 67 493 PRO A O 1
ATOM 3733 N N . SER A 1 494 ? 3.717 27.391 0.801 1 68.06 494 SER A N 1
ATOM 3734 C CA . SER A 1 494 ? 3.744 26.625 -0.442 1 68.06 494 SER A CA 1
ATOM 3735 C C . SER A 1 494 ? 2.402 25.938 -0.705 1 68.06 494 SER A C 1
ATOM 3737 O O . SER A 1 494 ? 2.15 25.469 -1.812 1 68.06 494 SER A O 1
ATOM 3739 N N . LEU A 1 495 ? 1.55 25.938 0.26 1 71.62 495 LEU A N 1
ATOM 3740 C CA . LEU A 1 495 ? 0.24 25.312 0.106 1 71.62 495 LEU A CA 1
ATOM 3741 C C . LEU A 1 495 ? -0.836 26.375 -0.152 1 71.62 495 LEU A C 1
ATOM 3743 O O . LEU A 1 495 ? -1.298 27.031 0.779 1 71.62 495 LEU A O 1
ATOM 3747 N N . GLU A 1 496 ? -1.217 26.5 -1.405 1 71.25 496 GLU A N 1
ATOM 3748 C CA . GLU A 1 496 ? -2.256 27.453 -1.777 1 71.25 496 GLU A CA 1
ATOM 3749 C C . GLU A 1 496 ? -3.641 26.812 -1.711 1 71.25 496 GLU A C 1
ATOM 3751 O O . GLU A 1 496 ? -3.869 25.75 -2.289 1 71.25 496 GLU A O 1
ATOM 3756 N N . LEU A 1 497 ? -4.469 27.531 -0.982 1 78.31 497 LEU A N 1
ATOM 3757 C CA . LEU A 1 497 ? -5.844 27.062 -0.893 1 78.31 497 LEU A CA 1
ATOM 3758 C C . LEU A 1 497 ? -6.578 27.281 -2.213 1 78.31 497 LEU A C 1
ATOM 3760 O O . LEU A 1 497 ? -6.473 28.344 -2.822 1 78.31 497 LEU A O 1
ATOM 3764 N N . GLN A 1 498 ? -7.234 26.219 -2.809 1 71.88 498 GLN A N 1
ATOM 3765 C CA . GLN A 1 498 ? -7.91 26.281 -4.098 1 71.88 498 GLN A CA 1
ATOM 3766 C C . GLN A 1 498 ? -9.398 26.594 -3.922 1 71.88 498 GLN A C 1
ATOM 3768 O O . GLN A 1 498 ? -10.086 26.922 -4.891 1 71.88 498 GLN A O 1
ATOM 3773 N N . GLY A 1 499 ? -9.945 26.969 -2.842 1 65.44 499 GLY A N 1
ATOM 3774 C CA . GLY A 1 499 ? -11.266 27.5 -2.545 1 65.44 499 GLY A CA 1
ATOM 3775 C C . GLY A 1 499 ? -12.391 26.547 -2.902 1 65.44 499 GLY A C 1
ATOM 3776 O O . GLY A 1 499 ? -13.516 26.984 -3.154 1 65.44 499 GLY A O 1
ATOM 3777 N N . ALA A 1 500 ? -12.367 25.25 -3.08 1 74.94 500 ALA A N 1
ATOM 3778 C CA . ALA A 1 500 ? -13.484 24.406 -3.512 1 74.94 500 ALA A CA 1
ATOM 3779 C C . ALA A 1 500 ? -14.273 23.875 -2.314 1 74.94 500 ALA A C 1
ATOM 3781 O O . ALA A 1 500 ? -15.406 23.406 -2.465 1 74.94 500 ALA A O 1
ATOM 3782 N N . TRP A 1 501 ? -14.102 24.156 -1.149 1 91.38 501 TRP A N 1
ATOM 3783 C CA . TRP A 1 501 ? -14.734 23.812 0.117 1 91.38 501 TRP A CA 1
ATOM 3784 C C . TRP A 1 501 ? -15.484 22.484 0.005 1 91.38 501 TRP A C 1
ATOM 3786 O O . TRP A 1 501 ? -16.672 22.406 0.304 1 91.38 501 TRP A O 1
ATOM 3796 N N . ARG A 1 502 ? -14.75 21.516 -0.419 1 94.75 502 ARG A N 1
ATOM 3797 C CA . ARG A 1 502 ? -15.359 20.203 -0.635 1 94.75 502 ARG A CA 1
ATOM 3798 C C . ARG A 1 502 ? -15.586 19.484 0.688 1 94.75 502 ARG A C 1
ATOM 3800 O O . ARG A 1 502 ? -14.766 19.594 1.607 1 94.75 502 ARG A O 1
ATOM 3807 N N . LEU A 1 503 ? -16.719 18.781 0.743 1 96.88 503 LEU A N 1
ATOM 3808 C CA . LEU A 1 503 ? -17.094 18.016 1.922 1 96.88 503 LEU A CA 1
ATOM 3809 C C . LEU A 1 503 ? -17.031 16.516 1.633 1 96.88 503 LEU A C 1
ATOM 3811 O O . LEU A 1 503 ? -17.484 16.078 0.577 1 96.88 503 LEU A O 1
ATOM 3815 N N . TYR A 1 504 ? -16.484 15.805 2.549 1 96.75 504 TYR A N 1
ATOM 3816 C CA . TYR A 1 504 ? -16.438 14.344 2.459 1 96.75 504 TYR A CA 1
ATOM 3817 C C . TYR A 1 504 ? -16.875 13.703 3.773 1 96.75 504 TYR A C 1
ATOM 3819 O O . TYR A 1 504 ? -16.547 14.211 4.852 1 96.75 504 TYR A O 1
ATOM 3827 N N . PRO A 1 505 ? -17.641 12.594 3.697 1 97.62 505 PRO A N 1
ATOM 3828 C CA . PRO A 1 505 ? -17.984 11.875 4.926 1 97.62 505 PRO A CA 1
ATOM 3829 C C . PRO A 1 505 ? -16.766 11.234 5.594 1 97.62 505 PRO A C 1
ATOM 3831 O O . PRO A 1 505 ? -15.867 10.742 4.91 1 97.62 505 PRO A O 1
ATOM 3834 N N . THR A 1 506 ? -16.703 11.242 6.91 1 97.06 506 THR A N 1
ATOM 3835 C CA . THR A 1 506 ? -15.578 10.672 7.629 1 97.06 506 THR A CA 1
ATOM 3836 C C . THR A 1 506 ? -15.891 9.242 8.07 1 97.06 506 THR A C 1
ATOM 3838 O O . THR A 1 506 ? -14.992 8.508 8.492 1 97.06 506 THR A O 1
ATOM 3841 N N . GLU A 1 507 ? -17.125 8.844 8.008 1 95.94 507 GLU A N 1
ATOM 3842 C CA . GLU A 1 507 ? -17.656 7.559 8.461 1 95.94 507 GLU A CA 1
ATOM 3843 C C . GLU A 1 507 ? -17.672 7.469 9.984 1 95.94 507 GLU A C 1
ATOM 3845 O O . GLU A 1 507 ? -17.734 6.375 10.547 1 95.94 507 GLU A O 1
ATOM 3850 N N . ILE A 1 508 ? -17.516 8.602 10.656 1 97.12 508 ILE A N 1
ATOM 3851 C CA . ILE A 1 508 ? -17.766 8.734 12.094 1 97.12 508 ILE A CA 1
ATOM 3852 C C . ILE A 1 508 ? -19.188 9.211 12.328 1 97.12 508 ILE A C 1
ATOM 3854 O O . ILE A 1 508 ? -19.625 10.211 11.75 1 97.12 508 ILE A O 1
ATOM 3858 N N . ALA A 1 509 ? -19.906 8.477 13.094 1 96.12 509 ALA A N 1
ATOM 3859 C CA . ALA A 1 509 ? -21.281 8.828 13.461 1 96.12 509 ALA A CA 1
ATOM 3860 C C . ALA A 1 509 ? -21.594 8.414 14.898 1 96.12 509 ALA A C 1
ATOM 3862 O O . ALA A 1 509 ? -21.078 7.402 15.383 1 96.12 509 ALA A O 1
ATOM 3863 N N . LYS A 1 510 ? -22.391 9.18 15.547 1 95.12 510 LYS A N 1
ATOM 3864 C CA . LYS A 1 510 ? -22.797 8.883 16.922 1 95.12 510 LYS A CA 1
ATOM 3865 C C . LYS A 1 510 ? -24.297 9.086 17.109 1 95.12 510 LYS A C 1
ATOM 3867 O O . LYS A 1 510 ? -24.891 9.969 16.484 1 95.12 510 LYS A O 1
ATOM 3872 N N . PRO A 1 511 ? -24.875 8.297 18 1 95.88 511 PRO A N 1
ATOM 3873 C CA . PRO A 1 511 ? -26.281 8.547 18.312 1 95.88 511 PRO A CA 1
ATOM 3874 C C . PRO A 1 511 ? -26.484 9.82 19.141 1 95.88 511 PRO A C 1
ATOM 3876 O O . PRO A 1 511 ? -25.578 10.258 19.844 1 95.88 511 PRO A O 1
ATOM 3879 N N . GLY A 1 512 ? -27.625 10.391 18.906 1 95.38 512 GLY A N 1
ATOM 3880 C CA . GLY A 1 512 ? -28.016 11.57 19.656 1 95.38 512 GLY A CA 1
ATOM 3881 C C . GLY A 1 512 ? -29.516 11.742 19.766 1 95.38 512 GLY A C 1
ATOM 3882 O O . GLY A 1 512 ? -30.281 10.82 19.438 1 95.38 512 GLY A O 1
ATOM 3883 N N . THR A 1 513 ? -29.844 12.82 20.469 1 94.19 513 THR A N 1
ATOM 3884 C CA . THR A 1 513 ? -31.25 13.219 20.594 1 94.19 513 THR A CA 1
ATOM 3885 C C . THR A 1 513 ? -31.438 14.688 20.203 1 94.19 513 THR A C 1
ATOM 3887 O O . THR A 1 513 ? -30.688 15.547 20.672 1 94.19 513 THR A O 1
ATOM 3890 N N . SER A 1 514 ? -32.406 14.852 19.328 1 89.06 514 SER A N 1
ATOM 3891 C CA . SER A 1 514 ? -32.688 16.234 18.938 1 89.06 514 SER A CA 1
ATOM 3892 C C . SER A 1 514 ? -33.375 16.984 20.078 1 89.06 514 SER A C 1
ATOM 3894 O O . SER A 1 514 ? -33.75 16.391 21.094 1 89.06 514 SER A O 1
ATOM 3896 N N . GLU A 1 515 ? -33.5 18.297 19.875 1 79.44 515 GLU A N 1
ATOM 3897 C CA . GLU A 1 515 ? -34.156 19.141 20.875 1 79.44 515 GLU A CA 1
ATOM 3898 C C . GLU A 1 515 ? -35.594 18.719 21.125 1 79.44 515 GLU A C 1
ATOM 3900 O O . GLU A 1 515 ? -36.094 18.828 22.234 1 79.44 515 GLU A O 1
ATOM 3905 N N . ASP A 1 516 ? -36.25 18.234 20.109 1 83.5 516 ASP A N 1
ATOM 3906 C CA . ASP A 1 516 ? -37.656 17.828 20.219 1 83.5 516 ASP A CA 1
ATOM 3907 C C . ASP A 1 516 ? -37.75 16.391 20.688 1 83.5 516 ASP A C 1
ATOM 3909 O O . ASP A 1 516 ? -38.875 15.82 20.719 1 83.5 516 ASP A O 1
ATOM 3913 N N . GLY A 1 517 ? -36.625 15.734 20.984 1 89.31 517 GLY A N 1
ATOM 3914 C CA . GLY A 1 517 ? -36.656 14.406 21.562 1 89.31 517 GLY A CA 1
ATOM 3915 C C . GLY A 1 517 ? -36.531 13.297 20.547 1 89.31 517 GLY A C 1
ATOM 3916 O O . GLY A 1 517 ? -36.531 12.117 20.891 1 89.31 517 GLY A O 1
ATOM 3917 N N . ARG A 1 518 ? -36.344 13.625 19.297 1 91.88 518 ARG A N 1
ATOM 3918 C CA . ARG A 1 518 ? -36.219 12.633 18.234 1 91.88 518 ARG A CA 1
ATOM 3919 C C . ARG A 1 518 ? -34.844 11.992 18.266 1 91.88 518 ARG A C 1
ATOM 3921 O O . ARG A 1 518 ? -33.812 12.672 18.516 1 91.88 518 ARG A O 1
ATOM 3928 N N . GLU A 1 519 ? -34.844 10.648 18.125 1 97.31 519 GLU A N 1
ATOM 3929 C CA . GLU A 1 519 ? -33.562 9.961 18 1 97.31 519 GLU A CA 1
ATOM 3930 C C . GLU A 1 519 ? -32.875 10.312 16.688 1 97.31 519 GLU A C 1
ATOM 3932 O O . GLU A 1 519 ? -33.5 10.195 15.609 1 97.31 519 GLU A O 1
ATOM 3937 N N . VAL A 1 520 ? -31.625 10.789 16.812 1 97.62 520 VAL A N 1
ATOM 3938 C CA . VAL A 1 520 ? -30.906 11.211 15.617 1 97.62 520 VAL A CA 1
ATOM 3939 C C . VAL A 1 520 ? -29.531 10.562 15.586 1 97.62 520 VAL A C 1
ATOM 3941 O O . VAL A 1 520 ? -29.094 9.945 16.562 1 97.62 520 VAL A O 1
ATOM 3944 N N . VAL A 1 521 ? -28.969 10.539 14.461 1 97.56 521 VAL A N 1
ATOM 3945 C CA . VAL A 1 521 ? -27.562 10.188 14.25 1 97.56 521 VAL A CA 1
ATOM 3946 C C . VAL A 1 521 ? -26.781 11.43 13.828 1 97.56 521 VAL A C 1
ATOM 3948 O O . VAL A 1 521 ? -27.172 12.125 12.891 1 97.56 521 VAL A O 1
ATOM 3951 N N . LEU A 1 522 ? -25.719 11.742 14.578 1 97.81 522 LEU A N 1
ATOM 3952 C CA . LEU A 1 522 ? -24.812 12.828 14.242 1 97.81 522 LEU A CA 1
ATOM 3953 C C . LEU A 1 522 ? -23.656 12.328 13.375 1 97.81 522 LEU A C 1
ATOM 3955 O O . LEU A 1 522 ? -22.781 11.609 13.867 1 97.81 522 LEU A O 1
ATOM 3959 N N . GLU A 1 523 ? -23.703 12.688 12.102 1 98.06 523 GLU A N 1
ATOM 3960 C CA . GLU A 1 523 ? -22.734 12.188 11.133 1 98.06 523 GLU A CA 1
ATOM 3961 C C . GLU A 1 523 ? -21.672 13.234 10.828 1 98.06 523 GLU A C 1
ATOM 3963 O O . GLU A 1 523 ? -21.969 14.32 10.328 1 98.06 523 GLU A O 1
ATOM 3968 N N . ASP A 1 524 ? -20.422 12.883 11.031 1 98.12 524 ASP A N 1
ATOM 3969 C CA . ASP A 1 524 ? -19.312 13.82 10.906 1 98.12 524 ASP A CA 1
ATOM 3970 C C . ASP A 1 524 ? -18.844 13.914 9.453 1 98.12 524 ASP A C 1
ATOM 3972 O O . ASP A 1 524 ? -18.672 12.898 8.781 1 98.12 524 ASP A O 1
ATOM 3976 N N . TRP A 1 525 ? -18.688 15.094 9 1 98.25 525 TRP A N 1
ATOM 3977 C CA . TRP A 1 525 ? -18.094 15.438 7.715 1 98.25 525 TRP A CA 1
ATOM 3978 C C . TRP A 1 525 ? -16.938 16.422 7.906 1 98.25 525 TRP A C 1
ATOM 3980 O O . TRP A 1 525 ? -16.875 17.109 8.922 1 98.25 525 TRP A O 1
ATOM 3990 N N . ARG A 1 526 ? -16.031 16.453 6.953 1 97.19 526 ARG A N 1
ATOM 3991 C CA . ARG A 1 526 ? -14.914 17.391 7.008 1 97.19 526 ARG A CA 1
ATOM 3992 C C . ARG A 1 526 ? -14.781 18.156 5.695 1 97.19 526 ARG A C 1
ATOM 3994 O O . ARG A 1 526 ? -14.961 17.594 4.617 1 97.19 526 ARG A O 1
ATOM 4001 N N . ILE A 1 527 ? -14.445 19.391 5.848 1 95.31 527 ILE A N 1
ATOM 4002 C CA . ILE A 1 527 ? -13.992 20.188 4.707 1 95.31 527 ILE A CA 1
ATOM 4003 C C . ILE A 1 527 ? -12.578 19.75 4.312 1 95.31 527 ILE A C 1
ATOM 4005 O O . ILE A 1 527 ? -11.695 19.656 5.168 1 95.31 527 ILE A O 1
ATOM 4009 N N . THR A 1 528 ? -12.43 19.406 3.096 1 90.5 528 THR A N 1
ATOM 4010 C CA . THR A 1 528 ? -11.086 19.188 2.578 1 90.5 528 THR A CA 1
ATOM 4011 C C . THR A 1 528 ? -10.57 20.422 1.854 1 90.5 528 THR A C 1
ATOM 4013 O O . THR A 1 528 ? -11.164 20.875 0.873 1 90.5 528 THR A O 1
ATOM 4016 N N . TRP A 1 529 ? -9.453 20.844 2.408 1 84.56 529 TRP A N 1
ATOM 4017 C CA . TRP A 1 529 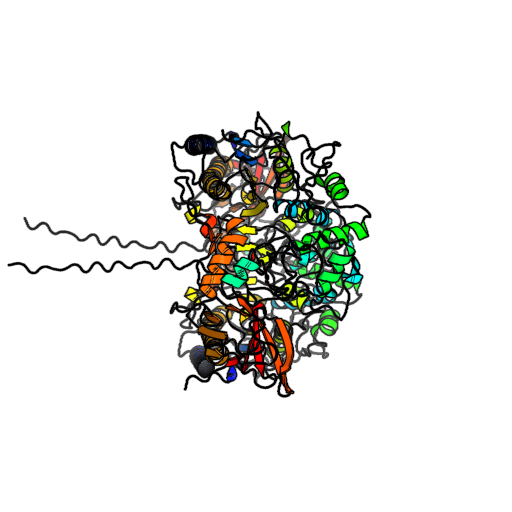? -8.797 21.984 1.791 1 84.56 529 TRP A CA 1
ATOM 4018 C C . TRP A 1 529 ? -8.016 21.562 0.553 1 84.56 529 TRP A C 1
ATOM 4020 O O . TRP A 1 529 ? -7.121 20.719 0.634 1 84.56 529 TRP A O 1
ATOM 4030 N N . GLY A 1 530 ? -8.469 21.969 -0.645 1 76.94 530 GLY A N 1
ATOM 4031 C CA . GLY A 1 530 ? -7.613 21.781 -1.808 1 76.94 530 GLY A CA 1
ATOM 4032 C C . GLY A 1 530 ? -6.34 22.594 -1.758 1 76.94 530 GLY A C 1
ATOM 4033 O O . GLY A 1 530 ? -6.383 23.812 -1.546 1 76.94 530 GLY A O 1
ATOM 4034 N N . VAL A 1 531 ? -5.223 21.875 -1.684 1 78 531 VAL A N 1
ATOM 4035 C CA . VAL A 1 531 ? -3.953 22.594 -1.636 1 78 531 VAL A CA 1
ATOM 4036 C C . VAL A 1 531 ? -3.074 22.172 -2.811 1 78 531 VAL A C 1
ATOM 4038 O O . VAL A 1 531 ? -3.143 21.016 -3.266 1 78 531 VAL A O 1
ATOM 4041 N N . GLN A 1 532 ? -2.477 23.156 -3.359 1 73.19 532 GLN A N 1
ATOM 4042 C CA . GLN A 1 532 ? -1.517 22.906 -4.43 1 73.19 532 GLN A CA 1
ATOM 4043 C C . GLN A 1 532 ? -0.182 23.594 -4.137 1 73.19 532 GLN A C 1
ATOM 4045 O O . GLN A 1 532 ? -0.148 24.672 -3.549 1 73.19 532 GLN A O 1
ATOM 4050 N N . MET A 1 533 ? 0.836 22.797 -4.512 1 75.56 533 MET A N 1
ATOM 4051 C CA . MET A 1 533 ? 2.164 23.406 -4.422 1 75.56 533 MET A CA 1
ATOM 4052 C C . MET A 1 533 ? 2.455 24.266 -5.648 1 75.56 533 MET A C 1
ATOM 4054 O O . MET A 1 533 ? 2.232 23.828 -6.781 1 75.56 533 MET A O 1
ATOM 4058 N N . ASN A 1 534 ? 2.621 25.531 -5.465 1 68.62 534 ASN A N 1
ATOM 4059 C CA . ASN A 1 534 ? 2.951 26.406 -6.586 1 68.62 534 ASN A CA 1
ATOM 4060 C C . ASN A 1 534 ? 4.379 26.938 -6.48 1 68.62 534 ASN A C 1
ATOM 4062 O O . ASN A 1 534 ? 4.812 27.359 -5.402 1 68.62 534 ASN A O 1
ATOM 4066 N N . ALA A 1 535 ? 5.023 26.609 -7.508 1 75.12 535 ALA A N 1
ATOM 4067 C CA . ALA A 1 535 ? 6.363 27.188 -7.523 1 75.12 535 ALA A CA 1
ATOM 4068 C C . ALA A 1 535 ? 6.574 28.047 -8.766 1 75.12 535 ALA A C 1
ATOM 4070 O O . ALA A 1 535 ? 6.289 27.609 -9.883 1 75.12 535 ALA A O 1
ATOM 4071 N N . ASP A 1 536 ? 6.836 29.297 -8.609 1 84.62 536 ASP A N 1
ATOM 4072 C CA . ASP A 1 536 ? 7.285 30.172 -9.695 1 84.62 536 ASP A CA 1
ATOM 4073 C C . ASP A 1 536 ? 8.797 30.109 -9.859 1 84.62 536 ASP A C 1
ATOM 4075 O O . ASP A 1 536 ? 9.531 30.922 -9.281 1 84.62 536 ASP A O 1
ATOM 4079 N N . THR A 1 537 ? 9.234 29.125 -10.609 1 94 537 THR A N 1
ATOM 4080 C CA . THR A 1 537 ? 10.656 28.828 -10.703 1 94 537 THR A CA 1
ATOM 4081 C C . THR A 1 537 ? 11.047 28.484 -12.141 1 94 537 THR A C 1
ATOM 4083 O O . THR A 1 537 ? 10.195 28.109 -12.945 1 94 537 THR A O 1
ATOM 4086 N N . GLU A 1 538 ? 12.258 28.781 -12.492 1 95.56 538 GLU A N 1
ATOM 4087 C CA . GLU A 1 538 ? 12.844 28.391 -13.773 1 95.56 538 GLU A CA 1
ATOM 4088 C C . GLU A 1 538 ? 13.68 27.125 -13.641 1 95.56 538 GLU A C 1
ATOM 4090 O O . GLU A 1 538 ? 14.297 26.672 -14.609 1 95.56 538 GLU A O 1
ATOM 4095 N N . LEU A 1 539 ? 13.664 26.562 -12.484 1 96.19 539 LEU A N 1
ATOM 4096 C CA . LEU A 1 539 ? 14.398 25.312 -12.273 1 96.19 539 LEU A CA 1
ATOM 4097 C C . LEU A 1 539 ? 13.75 24.172 -13.039 1 96.19 539 LEU A C 1
ATOM 4099 O O . LEU A 1 539 ? 12.547 24.203 -13.305 1 96.19 539 LEU A O 1
ATOM 4103 N N . PRO A 1 540 ? 14.516 23.188 -13.438 1 94.31 540 PRO A N 1
ATOM 4104 C CA . PRO A 1 540 ? 13.914 22 -14.07 1 94.31 540 PRO A CA 1
ATOM 4105 C C . PRO A 1 540 ? 12.969 21.25 -13.133 1 94.31 540 PRO A C 1
ATOM 4107 O O . PRO A 1 540 ? 13.086 21.375 -11.914 1 94.31 540 PRO A O 1
ATOM 4110 N N . GLY A 1 541 ? 12.062 20.531 -13.781 1 92.25 541 GLY A N 1
ATOM 4111 C CA . GLY A 1 541 ? 11.156 19.688 -13.016 1 92.25 541 GLY A CA 1
ATOM 4112 C C . GLY A 1 541 ? 9.984 20.453 -12.43 1 92.25 541 GLY A C 1
ATOM 4113 O O . GLY A 1 541 ? 9.234 19.906 -11.609 1 92.25 541 GLY A O 1
ATOM 4114 N N . LYS A 1 542 ? 9.844 21.672 -12.883 1 89.62 542 LYS A N 1
ATOM 4115 C CA . LYS A 1 542 ? 8.719 22.469 -12.398 1 89.62 542 LYS A CA 1
ATOM 4116 C C . LYS A 1 542 ? 7.402 21.719 -12.523 1 89.62 542 LYS A C 1
ATOM 4118 O O . LYS A 1 542 ? 7.102 21.156 -13.578 1 89.62 542 LYS A O 1
ATOM 4123 N N . GLY A 1 543 ? 6.684 21.562 -11.391 1 85.12 543 GLY A N 1
ATOM 4124 C CA . GLY A 1 543 ? 5.363 20.953 -11.414 1 85.12 543 GLY A CA 1
ATOM 4125 C C . GLY A 1 543 ? 5.379 19.484 -11.047 1 85.12 543 GLY A C 1
ATOM 4126 O O . GLY A 1 543 ? 4.324 18.875 -10.875 1 85.12 543 GLY A O 1
ATOM 4127 N N . LEU A 1 544 ? 6.516 18.859 -10.875 1 91.12 544 LEU A N 1
ATOM 4128 C CA . LEU A 1 544 ? 6.621 17.453 -10.547 1 91.12 544 LEU A CA 1
ATOM 4129 C C . LEU A 1 544 ? 5.867 17.125 -9.258 1 91.12 544 LEU A C 1
ATOM 4131 O O . LEU A 1 544 ? 4.988 16.266 -9.25 1 91.12 544 LEU A O 1
ATOM 4135 N N . SER A 1 545 ? 6.043 17.875 -8.242 1 89.5 545 SER A N 1
ATOM 4136 C CA . SER A 1 545 ? 5.465 17.609 -6.93 1 89.5 545 SER A CA 1
ATOM 4137 C C . SER A 1 545 ? 3.98 17.969 -6.902 1 89.5 545 SER A C 1
ATOM 4139 O O . SER A 1 545 ? 3.262 17.578 -5.98 1 89.5 545 SER A O 1
ATOM 4141 N N . GLU A 1 546 ? 3.471 18.672 -7.891 1 85.75 546 GLU A N 1
ATOM 4142 C CA . GLU A 1 546 ? 2.064 19.062 -7.957 1 85.75 546 GLU A CA 1
ATOM 4143 C C . GLU A 1 546 ? 1.169 17.844 -8.18 1 85.75 546 GLU A C 1
ATOM 4145 O O . GLU A 1 546 ? -0.046 17.922 -7.984 1 85.75 546 GLU A O 1
ATOM 4150 N N . ASN A 1 547 ? 1.747 16.75 -8.477 1 85.56 547 ASN A N 1
ATOM 4151 C CA . ASN A 1 547 ? 0.997 15.531 -8.75 1 85.56 547 ASN A CA 1
ATOM 4152 C C . ASN A 1 547 ? 0.858 14.672 -7.5 1 85.56 547 ASN A C 1
ATOM 4154 O O . ASN A 1 547 ? 0.222 13.617 -7.535 1 85.56 547 ASN A O 1
ATOM 4158 N N . ASP A 1 548 ? 1.414 15.125 -6.453 1 89.62 548 ASP A N 1
ATOM 4159 C CA . ASP A 1 548 ? 1.285 14.438 -5.168 1 89.62 548 ASP A CA 1
ATOM 4160 C C . ASP A 1 548 ? 0.12 15.008 -4.359 1 89.62 548 ASP A C 1
ATOM 4162 O O . ASP A 1 548 ? 0.061 16.219 -4.105 1 89.62 548 ASP A O 1
ATOM 4166 N N . CYS A 1 549 ? -0.823 14.203 -3.971 1 89.25 549 CYS A N 1
ATOM 4167 C CA . CYS A 1 549 ? -1.954 14.648 -3.162 1 89.25 549 CYS A CA 1
ATOM 4168 C C . CYS A 1 549 ? -1.562 14.766 -1.694 1 89.25 549 CYS A C 1
ATOM 4170 O O . CYS A 1 549 ? -1.289 13.766 -1.034 1 89.25 549 CYS A O 1
ATOM 4172 N N . LEU A 1 550 ? -1.645 15.984 -1.148 1 85.88 550 LEU A N 1
ATOM 4173 C CA . LEU A 1 550 ? -1.187 16.234 0.212 1 85.88 550 LEU A CA 1
ATOM 4174 C C . LEU A 1 550 ? -2.346 16.688 1.102 1 85.88 550 LEU A C 1
ATOM 4176 O O . LEU A 1 550 ? -2.133 17.109 2.236 1 85.88 550 LEU A O 1
ATOM 4180 N N . SER A 1 551 ? -3.562 16.5 0.631 1 86.94 551 SER A N 1
ATOM 4181 C CA . SER A 1 551 ? -4.719 16.969 1.388 1 86.94 551 SER A CA 1
ATOM 4182 C C . SER A 1 551 ? -4.805 16.281 2.748 1 86.94 551 SER A C 1
ATOM 4184 O O . SER A 1 551 ? -5.262 16.875 3.723 1 86.94 551 SER A O 1
ATOM 4186 N N . TRP A 1 552 ? -4.293 15.07 2.877 1 91.75 552 TRP A N 1
ATOM 4187 C CA . TRP A 1 552 ? -4.375 14.305 4.117 1 91.75 552 TRP A CA 1
ATOM 4188 C C . TRP A 1 552 ? -3.504 14.938 5.199 1 91.75 552 TRP A C 1
ATOM 4190 O O . TRP A 1 552 ? -3.674 14.641 6.387 1 91.75 552 TRP A O 1
ATOM 4200 N N . THR A 1 553 ? -2.617 15.883 4.852 1 91.56 553 THR A N 1
ATOM 4201 C CA . THR A 1 553 ? -1.672 16.453 5.805 1 91.56 553 THR A CA 1
ATOM 4202 C C . THR A 1 553 ? -2.252 17.703 6.453 1 91.56 553 THR A C 1
ATOM 4204 O O . THR A 1 553 ? -1.707 18.219 7.438 1 91.56 553 THR A O 1
ATOM 4207 N N . VAL A 1 554 ? -3.424 18.25 5.969 1 90.62 554 VAL A N 1
ATOM 4208 C CA . VAL A 1 554 ? -3.846 19.562 6.441 1 90.62 554 VAL A CA 1
ATOM 4209 C C . VAL A 1 554 ? -5.258 19.484 7.02 1 90.62 554 VAL A C 1
ATOM 4211 O O . VAL A 1 554 ? -5.953 20.484 7.129 1 90.62 554 VAL A O 1
ATOM 4214 N N . VAL A 1 555 ? -5.605 18.375 7.414 1 92.75 555 VAL A N 1
ATOM 4215 C CA . VAL A 1 555 ? -6.902 18.188 8.055 1 92.75 555 VAL A CA 1
ATOM 4216 C C . VAL A 1 555 ? -6.805 18.562 9.531 1 92.75 555 VAL A C 1
ATOM 4218 O O . VAL A 1 555 ? -5.812 18.25 10.195 1 92.75 555 VAL A O 1
ATOM 4221 N N . ASP A 1 556 ? -7.789 19.328 10.008 1 95.31 556 ASP A N 1
ATOM 4222 C CA . ASP A 1 556 ? -8 19.547 11.43 1 95.31 556 ASP A CA 1
ATOM 4223 C C . ASP A 1 556 ? -6.922 20.469 12.008 1 95.31 556 ASP A C 1
ATOM 4225 O O . ASP A 1 556 ? -6.566 20.344 13.18 1 95.31 556 ASP A O 1
ATOM 4229 N N . TRP A 1 557 ? -6.441 21.422 11.227 1 93.94 557 TRP A N 1
ATOM 4230 C CA . TRP A 1 557 ? -5.344 22.281 11.656 1 93.94 557 TRP A CA 1
ATOM 4231 C C . TRP A 1 557 ? -5.867 23.594 12.227 1 93.94 557 TRP A C 1
ATOM 4233 O O . TRP A 1 557 ? -5.109 24.375 12.805 1 93.94 557 TRP A O 1
ATOM 4243 N N . LEU A 1 558 ? -7.145 23.859 12.07 1 94.62 558 LEU A N 1
ATOM 4244 C CA . LEU A 1 558 ? -7.719 25.125 12.516 1 94.62 558 LEU A CA 1
ATOM 4245 C C . LEU A 1 558 ? -8.867 24.891 13.492 1 94.62 558 LEU A C 1
ATOM 4247 O O . LEU A 1 558 ? -9.828 24.188 13.164 1 94.62 558 LEU A O 1
ATOM 4251 N N . TYR A 1 559 ? -8.727 25.469 14.633 1 96.44 559 TYR A N 1
ATOM 4252 C CA . TYR A 1 559 ? -9.75 25.391 15.664 1 96.44 559 TYR A CA 1
ATOM 4253 C C . TYR A 1 559 ? -10.227 26.781 16.062 1 96.44 559 TYR A C 1
ATOM 4255 O O . TYR A 1 559 ? -9.516 27.766 15.875 1 96.44 559 TYR A O 1
ATOM 4263 N N . TYR A 1 560 ? -11.391 26.875 16.531 1 96.38 560 TYR A N 1
ATOM 4264 C CA . TYR A 1 560 ? -11.953 28.062 17.156 1 96.38 560 TYR A CA 1
ATOM 4265 C C . TYR A 1 560 ? -12.797 27.703 18.359 1 96.38 560 TYR A C 1
ATOM 4267 O O . TYR A 1 560 ? -13.883 27.141 18.219 1 96.38 560 TYR A O 1
ATOM 4275 N N . GLY A 1 561 ? -12.266 28 19.562 1 94.44 561 GLY A N 1
ATOM 4276 C CA . GLY A 1 561 ? -12.977 27.703 20.797 1 94.44 561 GLY A CA 1
ATOM 4277 C C . GLY A 1 561 ? -13.164 26.219 21.047 1 94.44 561 GLY A C 1
ATOM 4278 O O . GLY A 1 561 ? -14.273 25.766 21.328 1 94.44 561 GLY A O 1
ATOM 4279 N N . GLY A 1 562 ? -12.195 25.484 20.781 1 94.94 562 GLY A N 1
ATOM 4280 C CA . GLY A 1 562 ? -12.234 24.062 21.062 1 94.94 562 GLY A CA 1
ATOM 4281 C C . GLY A 1 562 ? -12.883 23.25 19.953 1 94.94 562 GLY A C 1
ATOM 4282 O O . GLY A 1 562 ? -12.93 22.016 20.031 1 94.94 562 GLY A O 1
ATOM 4283 N N . GLU A 1 563 ? -13.32 23.891 18.922 1 96.38 563 GLU A N 1
ATOM 4284 C CA . GLU A 1 563 ? -14.008 23.203 17.828 1 96.38 563 GLU A CA 1
ATOM 4285 C C . GLU A 1 563 ? -13.219 23.297 16.531 1 96.38 563 GLU A C 1
ATOM 4287 O O . GLU A 1 563 ? -12.773 24.375 16.141 1 96.38 563 GLU A O 1
ATOM 4292 N N . PRO A 1 564 ? -13.062 22.125 15.82 1 96.81 564 PRO A N 1
ATOM 4293 C CA . PRO A 1 564 ? -12.398 22.188 14.516 1 96.81 564 PRO A CA 1
ATOM 4294 C C . PRO A 1 564 ? -13.203 22.969 13.484 1 96.81 564 PRO A C 1
ATOM 4296 O O . PRO A 1 564 ? -14.406 22.719 13.312 1 96.81 564 PRO A O 1
ATOM 4299 N N . ILE A 1 565 ? -12.547 23.797 12.75 1 96.19 565 ILE A N 1
ATOM 4300 C CA . ILE A 1 565 ? -13.219 24.688 11.797 1 96.19 565 ILE A CA 1
ATOM 4301 C C . ILE A 1 565 ? -13.633 23.891 10.562 1 96.19 565 ILE A C 1
ATOM 4303 O O . ILE A 1 565 ? -14.578 24.281 9.867 1 96.19 565 ILE A O 1
ATOM 4307 N N . ASP A 1 566 ? -12.953 22.797 10.297 1 95.94 566 ASP A N 1
ATOM 4308 C CA . ASP A 1 566 ? -13.266 22.031 9.086 1 95.94 566 ASP A CA 1
ATOM 4309 C C . ASP A 1 566 ? -14.305 20.953 9.375 1 95.94 566 ASP A C 1
ATOM 4311 O O . ASP A 1 566 ? -14.625 20.141 8.5 1 95.94 566 ASP A O 1
ATOM 4315 N N . ARG A 1 567 ? -14.891 20.875 10.562 1 97.56 567 ARG A N 1
ATOM 4316 C CA . ARG A 1 567 ? -15.852 19.828 10.945 1 97.56 567 ARG A CA 1
ATOM 4317 C C . ARG A 1 567 ? -17.281 20.328 10.805 1 97.56 567 ARG A C 1
ATOM 4319 O O . ARG A 1 567 ? -17.625 21.406 11.312 1 97.56 567 ARG A O 1
ATOM 4326 N N . LEU A 1 568 ? -18.062 19.641 10.094 1 98.06 568 LEU A N 1
ATOM 4327 C CA . LEU A 1 568 ? -19.516 19.781 10.039 1 98.06 568 LEU A CA 1
ATOM 4328 C C . LEU A 1 568 ? -20.219 18.484 10.453 1 98.06 568 LEU A C 1
ATOM 4330 O O . LEU A 1 568 ? -19.656 17.406 10.297 1 98.06 568 LEU A O 1
ATOM 4334 N N . VAL A 1 569 ? -21.422 18.641 11 1 98.06 569 VAL A N 1
ATOM 4335 C CA . VAL A 1 569 ? -22.156 17.469 11.469 1 98.06 569 VAL A CA 1
ATOM 4336 C C . VAL A 1 569 ? -23.562 17.469 10.875 1 98.06 569 VAL A C 1
ATOM 4338 O O . VAL A 1 569 ? -24.375 18.328 11.195 1 98.06 569 VAL A O 1
ATOM 4341 N N . PHE A 1 570 ? -23.812 16.562 10.008 1 98.25 570 PHE A N 1
ATOM 4342 C CA . PHE A 1 570 ? -25.188 16.391 9.539 1 98.25 570 PHE A CA 1
ATOM 4343 C C . PHE A 1 570 ? -26.016 15.641 10.57 1 98.25 570 PHE A C 1
ATOM 4345 O O . PHE A 1 570 ? -25.578 14.633 11.125 1 98.25 570 PHE A O 1
ATOM 4352 N N . VAL A 1 571 ? -27.188 16.141 10.844 1 97.56 571 VAL A N 1
ATOM 4353 C CA . VAL A 1 571 ? -28.125 15.531 11.773 1 97.56 571 VAL A CA 1
ATOM 4354 C C . VAL A 1 571 ? -29.156 14.719 10.992 1 97.56 571 VAL A C 1
ATOM 4356 O O . VAL A 1 571 ? -29.938 15.266 10.211 1 97.56 571 VAL A O 1
ATOM 4359 N N . LYS A 1 572 ? -29.125 13.453 11.258 1 97.12 572 LYS A N 1
ATOM 4360 C CA . LYS A 1 572 ? -29.984 12.555 10.492 1 97.12 572 LYS A CA 1
ATOM 4361 C C . LYS A 1 572 ? -31.016 11.883 11.398 1 97.12 572 LYS A C 1
ATOM 4363 O O . LYS A 1 572 ? -30.734 11.586 12.562 1 97.12 572 LYS A O 1
ATOM 4368 N N . ASP A 1 573 ? -32.188 11.688 10.805 1 96.31 573 ASP A N 1
ATOM 4369 C CA . ASP A 1 573 ? -33.156 10.844 11.5 1 96.31 573 ASP A CA 1
ATOM 4370 C C . ASP A 1 573 ? -32.625 9.422 11.688 1 96.31 573 ASP A C 1
ATOM 4372 O O . ASP A 1 573 ? -32.156 8.797 10.727 1 96.31 573 ASP A O 1
ATOM 4376 N N . ALA A 1 574 ? -32.656 8.93 12.883 1 96 574 ALA A N 1
ATOM 4377 C CA . ALA A 1 574 ? -32.031 7.645 13.203 1 96 574 ALA A CA 1
ATOM 4378 C C . ALA A 1 574 ? -32.75 6.496 12.492 1 96 574 ALA A C 1
ATOM 4380 O O . ALA A 1 574 ? -32.125 5.484 12.156 1 96 574 ALA A O 1
ATOM 4381 N N . GLN A 1 575 ? -34 6.602 12.25 1 91.56 575 GLN A N 1
ATOM 4382 C CA . GLN A 1 575 ? -34.781 5.523 11.664 1 91.56 575 GLN A CA 1
ATOM 4383 C C . GLN A 1 575 ? -34.75 5.57 10.141 1 91.56 575 GLN A C 1
ATOM 4385 O O . GLN A 1 575 ? -34.531 4.547 9.492 1 91.56 575 GLN A O 1
ATOM 4390 N N . THR A 1 576 ? -34.844 6.77 9.586 1 90.25 576 THR A N 1
ATOM 4391 C CA . THR A 1 576 ? -35 6.867 8.141 1 90.25 576 THR A CA 1
ATOM 4392 C C . THR A 1 576 ? -33.688 7.211 7.453 1 90.25 576 THR A C 1
ATOM 4394 O O . THR A 1 576 ? -33.562 7.023 6.242 1 90.25 576 THR A O 1
ATOM 4397 N N . GLY A 1 577 ? -32.844 7.797 8.164 1 92.12 577 GLY A N 1
ATOM 4398 C CA . GLY A 1 577 ? -31.578 8.227 7.574 1 92.12 577 GLY A CA 1
ATOM 4399 C C . GLY A 1 577 ? -31.688 9.57 6.871 1 92.12 577 GLY A C 1
ATOM 4400 O O . GLY A 1 577 ? -30.703 10.062 6.312 1 92.12 577 GLY A O 1
ATOM 4401 N N . THR A 1 578 ? -32.812 10.188 6.934 1 93.94 578 THR A N 1
ATOM 4402 C CA . THR A 1 578 ? -33.031 11.477 6.297 1 93.94 578 THR A CA 1
ATOM 4403 C C . THR A 1 578 ? -32.281 12.578 7.031 1 93.94 578 THR A C 1
ATOM 4405 O O . THR A 1 578 ? -32.281 12.633 8.266 1 93.94 578 THR A O 1
ATOM 4408 N N . VAL A 1 579 ? -31.688 13.43 6.273 1 96.56 579 VAL A N 1
ATOM 4409 C CA . VAL A 1 579 ? -30.969 14.562 6.871 1 96.56 579 VAL A CA 1
ATOM 4410 C C . VAL A 1 579 ? -31.969 15.625 7.309 1 96.56 579 VAL A C 1
ATOM 4412 O O . VAL A 1 579 ? -32.719 16.156 6.484 1 96.56 579 VAL A O 1
ATOM 4415 N N . LEU A 1 580 ? -31.906 15.93 8.57 1 95.38 580 LEU A N 1
ATOM 4416 C CA . LEU A 1 580 ? -32.812 16.891 9.172 1 95.38 580 LEU A CA 1
ATOM 4417 C C . LEU A 1 580 ? -32.156 18.266 9.297 1 95.38 580 LEU A C 1
ATOM 4419 O O . LEU A 1 580 ? -32.875 19.281 9.305 1 95.38 580 LEU A O 1
ATOM 4423 N N . GLY A 1 581 ? -30.922 18.234 9.453 1 95.75 581 GLY A N 1
ATOM 4424 C CA . GLY A 1 581 ? -30.234 19.484 9.719 1 95.75 581 GLY A CA 1
ATOM 4425 C C . GLY A 1 581 ? -28.719 19.391 9.602 1 95.75 581 GLY A C 1
ATOM 4426 O O . GLY A 1 581 ? -28.203 18.359 9.188 1 95.75 581 GLY A O 1
ATOM 4427 N N . LEU A 1 582 ? -28.094 20.531 9.875 1 96.75 582 LEU A N 1
ATOM 4428 C CA . LEU A 1 582 ? -26.641 20.688 9.805 1 96.75 582 LEU A CA 1
ATOM 4429 C C . LEU A 1 582 ? -26.125 21.5 10.984 1 96.75 582 LEU A C 1
ATOM 4431 O O . LEU A 1 582 ? -26.703 22.531 11.328 1 96.75 582 LEU A O 1
ATOM 4435 N N . GLU A 1 583 ? -25.156 20.953 11.648 1 95.5 583 GLU A N 1
ATOM 4436 C CA . GLU A 1 583 ? -24.438 21.688 12.688 1 95.5 583 GLU A CA 1
ATOM 4437 C C . GLU A 1 583 ? -23.094 22.203 12.18 1 95.5 583 GLU A C 1
ATOM 4439 O O . GLU A 1 583 ? -22.391 21.5 11.445 1 95.5 583 GLU A O 1
ATOM 4444 N N . VAL A 1 584 ? -22.844 23.406 12.5 1 95.94 584 VAL A N 1
ATOM 4445 C CA . VAL A 1 584 ? -21.531 24 12.336 1 95.94 584 VAL A CA 1
ATOM 4446 C C . VAL A 1 584 ? -20.953 24.359 13.711 1 95.94 584 VAL A C 1
ATOM 4448 O O . VAL A 1 584 ? -21.062 25.5 14.156 1 95.94 584 VAL A O 1
ATOM 4451 N N . PRO A 1 585 ? -20.219 23.453 14.25 1 95.19 585 PRO A N 1
ATOM 4452 C CA . PRO A 1 585 ? -19.906 23.547 15.68 1 95.19 585 PRO A CA 1
ATOM 4453 C C . PRO A 1 585 ? -19.062 24.766 16.031 1 95.19 585 PRO A C 1
ATOM 4455 O O . PRO A 1 585 ? -19.25 25.375 17.078 1 95.19 585 PRO A O 1
ATOM 4458 N N . PHE A 1 586 ? -18.125 25.141 15.219 1 94.62 586 PHE A N 1
ATOM 4459 C CA . PHE A 1 586 ? -17.25 26.25 15.586 1 94.62 586 PHE A CA 1
ATOM 4460 C C . PHE A 1 586 ? -18.031 27.562 15.617 1 94.62 586 PHE A C 1
ATOM 4462 O O . PHE A 1 586 ? -17.578 28.547 16.203 1 94.62 586 PHE A O 1
ATOM 4469 N N . LEU A 1 587 ? -19.219 27.578 15.062 1 93.56 587 LEU A N 1
ATOM 4470 C CA . LEU A 1 587 ? -20.094 28.75 15.102 1 93.56 587 LEU A CA 1
ATOM 4471 C C . LEU A 1 587 ? -21.172 28.594 16.188 1 93.56 587 LEU A C 1
ATOM 4473 O O . LEU A 1 587 ? -22.016 29.469 16.344 1 93.56 587 LEU A O 1
ATOM 4477 N N . ARG A 1 588 ? -21.172 27.5 16.828 1 91.12 588 ARG A N 1
ATOM 4478 C CA . ARG A 1 588 ? -22.125 27.219 17.891 1 91.12 588 ARG A CA 1
ATOM 4479 C C . ARG A 1 588 ? -23.562 27.297 17.375 1 91.12 588 ARG A C 1
ATOM 4481 O O . ARG A 1 588 ? -24.422 27.891 18.016 1 91.12 588 ARG A O 1
ATOM 4488 N N . THR A 1 589 ? -23.797 26.734 16.234 1 90.56 589 THR A N 1
ATOM 4489 C CA . THR A 1 589 ? -25.078 26.938 15.562 1 90.56 589 THR A CA 1
ATOM 4490 C C . THR A 1 589 ? -26.156 26.047 16.172 1 90.56 589 THR A C 1
ATOM 4492 O O . THR A 1 589 ? -27.359 26.281 15.984 1 90.56 589 THR A O 1
ATOM 4495 N N . GLY A 1 590 ? -25.688 24.969 16.891 1 89.25 590 GLY A N 1
ATOM 4496 C CA . GLY A 1 590 ? -26.641 23.891 17.062 1 89.25 590 GLY A CA 1
ATOM 4497 C C . GLY A 1 590 ? -27.125 23.297 15.758 1 89.25 590 GLY A C 1
ATOM 4498 O O . GLY A 1 590 ? -26.422 23.359 14.742 1 89.25 590 GLY A O 1
ATOM 4499 N N . SER A 1 591 ? -28.25 22.609 15.82 1 91.94 591 SER A N 1
ATOM 4500 C CA . SER A 1 591 ? -28.766 21.969 14.617 1 91.94 591 SER A CA 1
ATOM 4501 C C . SER A 1 591 ? -29.594 22.953 13.789 1 91.94 591 SER A C 1
ATOM 4503 O O . SER A 1 591 ? -30.734 23.25 14.133 1 91.94 591 SER A O 1
ATOM 4505 N N . MET A 1 592 ? -29.016 23.422 12.742 1 93.31 592 MET A N 1
ATOM 4506 C CA . MET A 1 592 ? -29.766 24.219 11.781 1 93.31 592 MET A CA 1
ATOM 4507 C C . MET A 1 592 ? -30.734 23.359 10.992 1 93.31 592 MET A C 1
ATOM 4509 O O . MET A 1 592 ? -30.422 22.219 10.648 1 93.31 592 MET A O 1
ATOM 4513 N N . GLU A 1 593 ? -31.844 23.922 10.617 1 92.75 593 GLU A N 1
ATOM 4514 C CA . GLU A 1 593 ? -32.875 23.141 9.938 1 92.75 593 GLU A CA 1
ATOM 4515 C C . GLU A 1 593 ? -32.719 23.219 8.422 1 92.75 593 GLU A C 1
ATOM 4517 O O . GLU A 1 593 ? -32.375 24.266 7.879 1 92.75 593 GLU A O 1
ATOM 4522 N N . LYS A 1 594 ? -32.906 22.094 7.812 1 94.19 594 LYS A N 1
ATOM 4523 C CA . LYS A 1 594 ? -32.938 22.062 6.355 1 94.19 594 LYS A CA 1
ATOM 4524 C C . LYS A 1 594 ? -34.188 22.75 5.812 1 94.19 594 LYS A C 1
ATOM 4526 O O . LYS A 1 594 ? -35.312 22.422 6.195 1 94.19 594 LYS A O 1
ATOM 4531 N N . VAL A 1 595 ? -33.906 23.75 4.996 1 90.75 595 VAL A N 1
ATOM 4532 C CA . VAL A 1 595 ? -35.031 24.578 4.492 1 90.75 595 VAL A CA 1
ATOM 4533 C C . VAL A 1 595 ? -35.562 23.969 3.203 1 90.75 595 VAL A C 1
ATOM 4535 O O . VAL A 1 595 ? -34.812 23.531 2.338 1 90.75 595 VAL A O 1
ATOM 4538 N N . ASN A 1 596 ? -36.719 23.406 3.109 1 71.25 596 ASN A N 1
ATOM 4539 C CA . ASN A 1 596 ? -37.344 22.906 1.891 1 71.25 596 ASN A CA 1
ATOM 4540 C C . ASN A 1 596 ? -37.438 24 0.821 1 71.25 596 ASN A C 1
ATOM 4542 O O . ASN A 1 596 ? -37.844 25.125 1.105 1 71.25 596 ASN A O 1
ATOM 4546 N N . LEU A 1 597 ? -36.469 24.047 -0.133 1 49.81 597 LEU A N 1
ATOM 4547 C CA . LEU A 1 597 ? -36.719 24.984 -1.222 1 49.81 597 LEU A CA 1
ATOM 4548 C C . LEU A 1 597 ? -38.125 24.812 -1.803 1 49.81 597 LEU A C 1
ATOM 4550 O O . LEU A 1 597 ? -38.5 23.703 -2.18 1 49.81 597 LEU A O 1
ATOM 4554 N N . SER A 1 598 ? -39.062 25.422 -1.233 1 39.47 598 SER A N 1
ATOM 4555 C CA . SER A 1 598 ? -40.312 25.5 -1.996 1 39.47 598 SER A CA 1
ATOM 4556 C C . SER A 1 598 ? -40.062 25.859 -3.455 1 39.47 598 SER A C 1
ATOM 4558 O O . SER A 1 598 ? -39.094 26.594 -3.758 1 39.47 598 SER A O 1
ATOM 4560 N N . MET B 1 1 ? 0.395 23.969 -63.625 1 21.41 1 MET B N 1
ATOM 4561 C CA . MET B 1 1 ? 1.236 23.344 -62.625 1 21.41 1 MET B CA 1
ATOM 4562 C C . MET B 1 1 ? 0.572 23.406 -61.25 1 21.41 1 MET B C 1
ATOM 4564 O O . MET B 1 1 ? 0.608 24.453 -60.594 1 21.41 1 MET B O 1
ATOM 4568 N N . LYS B 1 2 ? -0.682 22.891 -61.094 1 29.64 2 LYS B N 1
ATOM 4569 C CA . LYS B 1 2 ? -1.605 22.672 -60 1 29.64 2 LYS B CA 1
ATOM 4570 C C . LYS B 1 2 ? -0.935 21.906 -58.844 1 29.64 2 LYS B C 1
ATOM 4572 O O . LYS B 1 2 ? -0.532 20.75 -59.031 1 29.64 2 LYS B O 1
ATOM 4577 N N . LEU B 1 3 ? -0.274 22.656 -57.875 1 23.97 3 LEU B N 1
ATOM 4578 C CA . LEU B 1 3 ? 0.37 22.203 -56.656 1 23.97 3 LEU B CA 1
ATOM 4579 C C . LEU B 1 3 ? -0.615 21.438 -55.781 1 23.97 3 LEU B C 1
ATOM 4581 O O . LEU B 1 3 ? -1.598 22.016 -55.281 1 23.97 3 LEU B O 1
ATOM 4585 N N . ARG B 1 4 ? -0.847 20.188 -56.062 1 30.25 4 ARG B N 1
ATOM 4586 C CA . ARG B 1 4 ? -1.585 19.281 -55.219 1 30.25 4 ARG B CA 1
ATOM 4587 C C . ARG B 1 4 ? -1.014 19.266 -53.812 1 30.25 4 ARG B C 1
ATOM 4589 O O . ARG B 1 4 ? 0.151 18.922 -53.594 1 30.25 4 ARG B O 1
ATOM 4596 N N . LEU B 1 5 ? -1.499 20.172 -52.844 1 31.41 5 LEU B N 1
ATOM 4597 C CA . LEU B 1 5 ? -1.23 20.141 -51.438 1 31.41 5 LEU B CA 1
ATOM 4598 C C . LEU B 1 5 ? -1.673 18.812 -50.812 1 31.41 5 LEU B C 1
ATOM 4600 O O . LEU B 1 5 ? -2.871 18.531 -50.75 1 31.41 5 LEU B O 1
ATOM 4604 N N . ALA B 1 6 ? -0.895 17.781 -51.062 1 35.62 6 ALA B N 1
ATOM 4605 C CA . ALA B 1 6 ? -1.077 16.531 -50.312 1 35.62 6 ALA B CA 1
ATOM 4606 C C . ALA B 1 6 ? -1.129 16.766 -48.812 1 35.62 6 ALA B C 1
ATOM 4608 O O . ALA B 1 6 ? -0.181 17.297 -48.25 1 35.62 6 ALA B O 1
ATOM 4609 N N . HIS B 1 7 ? -2.365 16.953 -48.281 1 33.38 7 HIS B N 1
ATOM 4610 C CA . HIS B 1 7 ? -2.607 16.984 -46.844 1 33.38 7 HIS B CA 1
ATOM 4611 C C . HIS B 1 7 ? -2.066 15.719 -46.188 1 33.38 7 HIS B C 1
ATOM 4613 O O . HIS B 1 7 ? -2.525 14.617 -46.469 1 33.38 7 HIS B O 1
ATOM 4619 N N . TYR B 1 8 ? -0.776 15.641 -45.844 1 35.34 8 TYR B N 1
ATOM 4620 C CA . TYR B 1 8 ? -0.272 14.633 -44.906 1 35.34 8 TYR B CA 1
ATOM 4621 C C . TYR B 1 8 ? -0.998 14.711 -43.562 1 35.34 8 TYR B C 1
ATOM 4623 O O . TYR B 1 8 ? -0.811 15.664 -42.812 1 35.34 8 TYR B O 1
ATOM 4631 N N . LEU B 1 9 ? -2.162 14.109 -43.5 1 31.84 9 LEU B N 1
ATOM 4632 C CA . LEU B 1 9 ? -2.717 13.805 -42.188 1 31.84 9 LEU B CA 1
ATOM 4633 C C . LEU B 1 9 ? -1.804 12.859 -41.406 1 31.84 9 LEU B C 1
ATOM 4635 O O . LEU B 1 9 ? -1.658 11.695 -41.781 1 31.84 9 LEU B O 1
ATOM 4639 N N . ALA B 1 10 ? -0.77 13.328 -40.656 1 33.16 10 ALA B N 1
ATOM 4640 C CA . ALA B 1 10 ? -0.06 12.547 -39.656 1 33.16 10 ALA B CA 1
ATOM 4641 C C . ALA B 1 10 ? -1.03 11.961 -38.625 1 33.16 10 ALA B C 1
ATOM 4643 O O . ALA B 1 10 ? -1.628 12.695 -37.844 1 33.16 10 ALA B O 1
ATOM 4644 N N . THR B 1 11 ? -1.496 10.836 -38.938 1 33.5 11 THR B N 1
ATOM 4645 C CA . THR B 1 11 ? -2.146 10.078 -37.875 1 33.5 11 THR B CA 1
ATOM 4646 C C . THR B 1 11 ? -1.21 9.906 -36.688 1 33.5 11 THR B C 1
ATOM 4648 O O . THR B 1 11 ? -0.134 9.32 -36.812 1 33.5 11 THR B O 1
ATOM 4651 N N . ILE B 1 12 ? -1.192 10.852 -35.812 1 35.31 12 ILE B N 1
ATOM 4652 C CA . ILE B 1 12 ? -0.605 10.586 -34.5 1 35.31 12 ILE B CA 1
ATOM 4653 C C . ILE B 1 12 ? -1.133 9.258 -33.969 1 35.31 12 ILE B C 1
ATOM 4655 O O . ILE B 1 12 ? -2.295 9.164 -33.562 1 35.31 12 ILE B O 1
ATOM 4659 N N . GLN B 1 13 ? -0.641 8.211 -34.531 1 31.94 13 GLN B N 1
ATOM 4660 C CA . GLN B 1 13 ? -0.876 6.949 -33.812 1 31.94 13 GLN B CA 1
ATOM 4661 C C . GLN B 1 13 ? -0.496 7.059 -32.344 1 31.94 13 GLN B C 1
ATOM 4663 O O . GLN B 1 13 ? 0.668 7.293 -32.031 1 31.94 13 GLN B O 1
ATOM 4668 N N . ALA B 1 14 ? -1.412 7.398 -31.562 1 35.62 14 ALA B N 1
ATOM 4669 C CA . ALA B 1 14 ? -1.196 7.141 -30.141 1 35.62 14 ALA B CA 1
ATOM 4670 C C . ALA B 1 14 ? -0.653 5.73 -29.922 1 35.62 14 ALA B C 1
ATOM 4672 O O . ALA B 1 14 ? -1.349 4.746 -30.156 1 35.62 14 ALA B O 1
ATOM 4673 N N . ALA B 1 15 ? 0.525 5.527 -30 1 33.75 15 ALA B N 1
ATOM 4674 C CA . ALA B 1 15 ? 1.063 4.27 -29.5 1 33.75 15 ALA B CA 1
ATOM 4675 C C . ALA B 1 15 ? 0.405 3.889 -28.172 1 33.75 15 ALA B C 1
ATOM 4677 O O . ALA B 1 15 ? 0.429 4.664 -27.219 1 33.75 15 ALA B O 1
ATOM 4678 N N . ALA B 1 16 ? -0.568 3.104 -28.156 1 39.62 16 ALA B N 1
ATOM 4679 C CA . ALA B 1 16 ? -1.067 2.479 -26.922 1 39.62 16 ALA B CA 1
ATOM 4680 C C . ALA B 1 16 ? 0.072 2.191 -25.953 1 39.62 16 ALA B C 1
ATOM 4682 O O . ALA B 1 16 ? 0.992 1.434 -26.266 1 39.62 16 ALA B O 1
ATOM 4683 N N . VAL B 1 17 ? 0.435 3.131 -25.141 1 48.03 17 VAL B N 1
ATOM 4684 C CA . VAL B 1 17 ? 1.445 2.859 -24.125 1 48.03 17 VAL B CA 1
ATOM 4685 C C . VAL B 1 17 ? 1.206 1.48 -23.516 1 48.03 17 VAL B C 1
ATOM 4687 O O . VAL B 1 17 ? 0.14 1.219 -22.953 1 48.03 17 VAL B O 1
ATOM 4690 N N . ALA B 1 18 ? 1.877 0.469 -23.953 1 59.53 18 ALA B N 1
ATOM 4691 C CA . ALA B 1 18 ? 1.848 -0.87 -23.375 1 59.53 18 ALA B CA 1
ATOM 4692 C C . ALA B 1 18 ? 1.825 -0.805 -21.859 1 59.53 18 ALA B C 1
ATOM 4694 O O . ALA B 1 18 ? 2.43 0.088 -21.25 1 59.53 18 ALA B O 1
ATOM 4695 N N . LEU B 1 19 ? 0.878 -1.571 -21.312 1 66.69 19 LEU B N 1
ATOM 4696 C CA . LEU B 1 19 ? 0.79 -1.684 -19.859 1 66.69 19 LEU B CA 1
ATOM 4697 C C . LEU B 1 19 ? 2.168 -1.916 -19.234 1 66.69 19 LEU B C 1
ATOM 4699 O O . LEU B 1 19 ? 2.902 -2.805 -19.672 1 66.69 19 LEU B O 1
ATOM 4703 N N . GLU B 1 20 ? 2.574 -0.985 -18.453 1 84.75 20 GLU B N 1
ATOM 4704 C CA . GLU B 1 20 ? 3.73 -1.271 -17.609 1 84.75 20 GLU B CA 1
ATOM 4705 C C . GLU B 1 20 ? 3.463 -2.457 -16.688 1 84.75 20 GLU B C 1
ATOM 4707 O O . GLU B 1 20 ? 2.553 -2.412 -15.852 1 84.75 20 GLU B O 1
ATOM 4712 N N . CYS B 1 21 ? 4.125 -3.529 -16.891 1 90 21 CYS B N 1
ATOM 4713 C CA . CYS B 1 21 ? 3.949 -4.73 -16.078 1 90 21 CYS B CA 1
ATOM 4714 C C . CYS B 1 21 ? 5.27 -5.473 -15.906 1 90 21 CYS B C 1
ATOM 4716 O O . CYS B 1 21 ? 5.684 -6.223 -16.797 1 90 21 CYS B O 1
ATOM 4718 N N . HIS B 1 22 ? 5.984 -5.242 -14.859 1 91.06 22 HIS B N 1
ATOM 4719 C CA . HIS B 1 22 ? 7.242 -5.883 -14.484 1 91.06 22 HIS B CA 1
ATOM 4720 C C . HIS B 1 22 ? 7.297 -6.152 -12.984 1 91.06 22 HIS B C 1
ATOM 4722 O O . HIS B 1 22 ? 6.5 -5.605 -12.219 1 91.06 22 HIS B O 1
ATOM 4728 N N . PRO B 1 23 ? 8.172 -7.039 -12.586 1 93.19 23 PRO B N 1
ATOM 4729 C CA . PRO B 1 23 ? 8.297 -7.223 -11.133 1 93.19 23 PRO B CA 1
ATOM 4730 C C . PRO B 1 23 ? 8.688 -5.938 -10.406 1 93.19 23 PRO B C 1
ATOM 4732 O O . PRO B 1 23 ? 9.492 -5.156 -10.922 1 93.19 23 PRO B O 1
ATOM 4735 N N . GLN B 1 24 ? 8.055 -5.727 -9.266 1 93.38 24 GLN B N 1
ATOM 4736 C CA . GLN B 1 24 ? 8.43 -4.578 -8.453 1 93.38 24 GLN B CA 1
ATOM 4737 C C . GLN B 1 24 ? 9.914 -4.621 -8.094 1 93.38 24 GLN B C 1
ATOM 4739 O O . GLN B 1 24 ? 10.438 -5.676 -7.723 1 93.38 24 GLN B O 1
ATOM 4744 N N . GLY B 1 25 ? 10.57 -3.459 -8.203 1 92.5 25 GLY B N 1
ATOM 4745 C CA . GLY B 1 25 ? 12 -3.396 -7.941 1 92.5 25 GLY B CA 1
ATOM 4746 C C . GLY B 1 25 ? 12.805 -2.883 -9.125 1 92.5 25 GLY B C 1
ATOM 4747 O O . GLY B 1 25 ? 12.234 -2.359 -10.086 1 92.5 25 GLY B O 1
ATOM 4748 N N . PRO B 1 26 ? 14.078 -3.102 -9.094 1 94.94 26 PRO B N 1
ATOM 4749 C CA . PRO B 1 26 ? 14.93 -2.58 -10.164 1 94.94 26 PRO B CA 1
ATOM 4750 C C . PRO B 1 26 ? 14.711 -3.291 -11.492 1 94.94 26 PRO B C 1
ATOM 4752 O O . PRO B 1 26 ? 14.516 -4.508 -11.523 1 94.94 26 PRO B O 1
ATOM 4755 N N . ILE B 1 27 ? 14.742 -2.551 -12.539 1 94.5 27 ILE B N 1
ATOM 4756 C CA . ILE B 1 27 ? 14.617 -3.092 -13.883 1 94.5 27 ILE B CA 1
ATOM 4757 C C . ILE B 1 27 ? 15.953 -3.686 -14.328 1 94.5 27 ILE B C 1
ATOM 4759 O O . ILE B 1 27 ? 15.984 -4.723 -15 1 94.5 27 ILE B O 1
ATOM 4763 N N . VAL B 1 28 ? 16.969 -2.988 -14.055 1 96.31 28 VAL B N 1
ATOM 4764 C CA . VAL B 1 28 ? 18.359 -3.439 -14.156 1 96.31 28 VAL B CA 1
ATOM 4765 C C . VAL B 1 28 ? 19.062 -3.271 -12.812 1 96.31 28 VAL B C 1
ATOM 4767 O O . VAL B 1 28 ? 18.547 -2.586 -11.922 1 96.31 28 VAL B O 1
ATOM 4770 N N . PRO B 1 29 ? 20.156 -3.988 -12.648 1 95.69 29 PRO B N 1
ATOM 4771 C CA . PRO B 1 29 ? 20.828 -3.842 -11.352 1 95.69 29 PRO B CA 1
ATOM 4772 C C . PRO B 1 29 ? 21.172 -2.389 -11.023 1 95.69 29 PRO B C 1
ATOM 4774 O O . PRO B 1 29 ? 21.469 -1.602 -11.922 1 95.69 29 PRO B O 1
ATOM 4777 N N . ARG B 1 30 ? 21.125 -2.078 -9.719 1 93.25 30 ARG B N 1
ATOM 4778 C CA . ARG B 1 30 ? 21.516 -0.759 -9.234 1 93.25 30 ARG B CA 1
ATOM 4779 C C . ARG B 1 30 ? 22.906 -0.389 -9.742 1 93.25 30 ARG B C 1
ATOM 4781 O O . ARG B 1 30 ? 23.797 -1.25 -9.844 1 93.25 30 ARG B O 1
ATOM 4788 N N . PRO B 1 31 ? 23.016 0.839 -10.078 1 86.62 31 PRO B N 1
ATOM 4789 C CA . PRO B 1 31 ? 24.344 1.23 -10.594 1 86.62 31 PRO B CA 1
ATOM 4790 C C . PRO B 1 31 ? 25.438 1.148 -9.531 1 86.62 31 PRO B C 1
ATOM 4792 O O . PRO B 1 31 ? 25.203 1.485 -8.367 1 86.62 31 PRO B O 1
ATOM 4795 N N . LEU B 1 32 ? 26.422 0.528 -10.047 1 79.62 32 LEU B N 1
ATOM 4796 C CA . LEU B 1 32 ? 27.609 0.53 -9.219 1 79.62 32 LEU B CA 1
ATOM 4797 C C . LEU B 1 32 ? 28.594 1.609 -9.68 1 79.62 32 LEU B C 1
ATOM 4799 O O . LEU B 1 32 ? 28.688 1.902 -10.875 1 79.62 32 LEU B O 1
ATOM 4803 N N . ASN B 1 33 ? 29.203 2.264 -8.891 1 84.81 33 ASN B N 1
ATOM 4804 C CA . ASN B 1 33 ? 30.203 3.293 -9.188 1 84.81 33 ASN B CA 1
ATOM 4805 C C . ASN B 1 33 ? 29.594 4.434 -10 1 84.81 33 ASN B C 1
ATOM 4807 O O . ASN B 1 33 ? 30.078 4.77 -11.078 1 84.81 33 ASN B O 1
ATOM 4811 N N . LEU B 1 34 ? 28.516 4.941 -9.594 1 90.81 34 LEU B N 1
ATOM 4812 C CA . LEU B 1 34 ? 27.781 6.023 -10.25 1 90.81 34 LEU B CA 1
ATOM 4813 C C . LEU B 1 34 ? 28.719 7.164 -10.625 1 90.81 34 LEU B C 1
ATOM 4815 O O . LEU B 1 34 ? 28.594 7.766 -11.688 1 90.81 34 LEU B O 1
ATOM 4819 N N . SER B 1 35 ? 29.672 7.398 -9.812 1 89.19 35 SER B N 1
ATOM 4820 C CA . SER B 1 35 ? 30.562 8.539 -9.992 1 89.19 35 SER B CA 1
ATOM 4821 C C . SER B 1 35 ? 31.453 8.344 -11.219 1 89.19 35 SER B C 1
ATOM 4823 O O . SER B 1 35 ? 32.062 9.305 -11.703 1 89.19 35 SER B O 1
ATOM 4825 N N . ALA B 1 36 ? 31.516 7.156 -11.711 1 88.69 36 ALA B N 1
ATOM 4826 C CA . ALA B 1 36 ? 32.344 6.879 -12.875 1 88.69 36 ALA B CA 1
ATOM 4827 C C . ALA B 1 36 ? 31.594 7.09 -14.172 1 88.69 36 ALA B C 1
ATOM 4829 O O . ALA B 1 36 ? 32.188 7.121 -15.258 1 88.69 36 ALA B O 1
ATOM 4830 N N . SER B 1 37 ? 30.344 7.266 -14.117 1 92.38 37 SER B N 1
ATOM 4831 C CA . SER B 1 37 ? 29.516 7.465 -15.305 1 92.38 37 SER B CA 1
ATOM 4832 C C . SER B 1 37 ? 29.609 8.906 -15.805 1 92.38 37 SER B C 1
ATOM 4834 O O . SER B 1 37 ? 29.266 9.836 -15.078 1 92.38 37 SER B O 1
ATOM 4836 N N . ASP B 1 38 ? 29.906 9.055 -17.109 1 93.06 38 ASP B N 1
ATOM 4837 C CA . ASP B 1 38 ? 29.984 10.383 -17.703 1 93.06 38 ASP B CA 1
ATOM 4838 C C . ASP B 1 38 ? 28.609 11.062 -17.734 1 93.06 38 ASP B C 1
ATOM 4840 O O . ASP B 1 38 ? 28.5 12.266 -17.484 1 93.06 38 ASP B O 1
ATOM 4844 N N . THR B 1 39 ? 27.641 10.25 -18.031 1 91.19 39 THR B N 1
ATOM 4845 C CA . THR B 1 39 ? 26.281 10.758 -18.078 1 91.19 39 THR B CA 1
ATOM 4846 C C . THR B 1 39 ? 25.875 11.312 -16.719 1 91.19 39 THR B C 1
ATOM 4848 O O . THR B 1 39 ? 25.281 12.391 -16.625 1 91.19 39 THR B O 1
ATOM 4851 N N . PHE B 1 40 ? 26.188 10.648 -15.766 1 94.88 40 PHE B N 1
ATOM 4852 C CA . PHE B 1 40 ? 25.844 11.023 -14.406 1 94.88 40 PHE B CA 1
ATOM 4853 C C . PHE B 1 40 ? 26.625 12.258 -13.961 1 94.88 40 PHE B C 1
ATOM 4855 O O . PHE B 1 40 ? 26.062 13.195 -13.406 1 94.88 40 PHE B O 1
ATOM 4862 N N . ARG B 1 41 ? 27.844 12.289 -14.258 1 96.12 41 ARG B N 1
ATOM 4863 C CA . ARG B 1 41 ? 28.688 13.414 -13.891 1 96.12 41 ARG B CA 1
ATOM 4864 C C . ARG B 1 41 ? 28.234 14.695 -14.578 1 96.12 41 ARG B C 1
ATOM 4866 O O . ARG B 1 41 ? 28.234 15.766 -13.969 1 96.12 41 ARG B O 1
ATOM 4873 N N . ARG B 1 42 ? 27.891 14.562 -15.812 1 96.62 42 ARG B N 1
ATOM 4874 C CA . ARG B 1 42 ? 27.406 15.719 -16.547 1 96.62 42 ARG B CA 1
ATOM 4875 C C . ARG B 1 42 ? 26.125 16.266 -15.922 1 96.62 42 ARG B C 1
ATOM 4877 O O . ARG B 1 42 ? 25.938 17.484 -15.828 1 96.62 42 ARG B O 1
ATOM 4884 N N . ALA B 1 43 ? 25.297 15.375 -15.531 1 96.94 43 ALA B N 1
ATOM 4885 C CA . ALA B 1 43 ? 24.062 15.789 -14.883 1 96.94 43 ALA B CA 1
ATOM 4886 C C . ALA B 1 43 ? 24.344 16.516 -13.57 1 96.94 43 ALA B C 1
ATOM 4888 O O . ALA B 1 43 ? 23.688 17.516 -13.266 1 96.94 43 ALA B O 1
ATOM 4889 N N . LEU B 1 44 ? 25.297 16.031 -12.773 1 97.44 44 LEU B N 1
ATOM 4890 C CA . LEU B 1 44 ? 25.672 16.656 -11.516 1 97.44 44 LEU B CA 1
ATOM 4891 C C . LEU B 1 44 ? 26.234 18.062 -11.758 1 97.44 44 LEU B C 1
ATOM 4893 O O . LEU B 1 44 ? 25.891 19 -11.039 1 97.44 44 LEU B O 1
ATOM 4897 N N . ASP B 1 45 ? 27.078 18.125 -12.781 1 97.69 45 ASP B N 1
ATOM 4898 C CA . ASP B 1 45 ? 27.656 19.406 -13.125 1 97.69 45 ASP B CA 1
ATOM 4899 C C . ASP B 1 45 ? 26.578 20.422 -13.539 1 97.69 45 ASP B C 1
ATOM 4901 O O . ASP B 1 45 ? 26.609 21.578 -13.125 1 97.69 45 ASP B O 1
ATOM 4905 N N . ASN B 1 46 ? 25.719 19.922 -14.328 1 97.38 46 ASN B N 1
ATOM 4906 C CA . ASN B 1 46 ? 24.625 20.781 -14.773 1 97.38 46 ASN B CA 1
ATOM 4907 C C . ASN B 1 46 ? 23.766 21.234 -13.602 1 97.38 46 ASN B C 1
ATOM 4909 O O . ASN B 1 46 ? 23.328 22.391 -13.555 1 97.38 46 ASN B O 1
ATOM 4913 N N . LEU B 1 47 ? 23.453 20.359 -12.734 1 98.19 47 LEU B N 1
ATOM 4914 C CA . LEU B 1 47 ? 22.641 20.672 -11.562 1 98.19 47 LEU B CA 1
ATOM 4915 C C . LEU B 1 47 ? 23.328 21.719 -10.68 1 98.19 47 LEU B C 1
ATOM 4917 O O . LEU B 1 47 ? 22.688 22.641 -10.195 1 98.19 47 LEU B O 1
ATOM 4921 N N . THR B 1 48 ? 24.625 21.547 -10.492 1 98.44 48 THR B N 1
ATOM 4922 C CA . THR B 1 48 ? 25.406 22.484 -9.711 1 98.44 48 THR B CA 1
ATOM 4923 C C . THR B 1 48 ? 25.359 23.891 -10.336 1 98.44 48 THR B C 1
ATOM 4925 O O . THR B 1 48 ? 25.109 24.875 -9.641 1 98.44 48 THR B O 1
ATOM 4928 N N . LYS B 1 49 ? 25.562 23.938 -11.625 1 98.19 49 LYS B N 1
ATOM 4929 C CA . LYS B 1 49 ? 25.516 25.219 -12.336 1 98.19 49 LYS B CA 1
ATOM 4930 C C . LYS B 1 49 ? 24.125 25.859 -12.211 1 98.19 49 LYS B C 1
ATOM 4932 O O . LYS B 1 49 ? 24.016 27.078 -12.078 1 98.19 49 LYS B O 1
ATOM 4937 N N . THR B 1 50 ? 23.172 25 -12.281 1 98.12 50 THR B N 1
ATOM 4938 C CA . THR B 1 50 ? 21.797 25.469 -12.164 1 98.12 50 THR B CA 1
ATOM 4939 C C . THR B 1 50 ? 21.547 26.078 -10.781 1 98.12 50 THR B C 1
ATOM 4941 O O . THR B 1 50 ? 20.969 27.156 -10.672 1 98.12 50 THR B O 1
ATOM 4944 N N . PHE B 1 51 ? 22.016 25.438 -9.711 1 98.06 51 PHE B N 1
ATOM 4945 C CA . PHE B 1 51 ? 21.812 25.953 -8.359 1 98.06 51 PHE B CA 1
ATOM 4946 C C . PHE B 1 51 ? 22.656 27.188 -8.117 1 98.06 51 PHE B C 1
ATOM 4948 O O . PHE B 1 51 ? 22.234 28.109 -7.414 1 98.06 51 PHE B O 1
ATOM 4955 N N . ASP B 1 52 ? 23.828 27.266 -8.734 1 97.69 52 ASP B N 1
ATOM 4956 C CA . ASP B 1 52 ? 24.625 28.484 -8.664 1 97.69 52 ASP B CA 1
ATOM 4957 C C . ASP B 1 52 ? 23.891 29.672 -9.289 1 97.69 52 ASP B C 1
ATOM 4959 O O . ASP B 1 52 ? 23.812 30.75 -8.703 1 97.69 52 ASP B O 1
ATOM 4963 N N . ALA B 1 53 ? 23.359 29.406 -10.422 1 97.75 53 ALA B N 1
ATOM 4964 C CA . ALA B 1 53 ? 22.625 30.453 -11.141 1 97.75 53 ALA B CA 1
ATOM 4965 C C . ALA B 1 53 ? 21.406 30.906 -10.359 1 97.75 53 ALA B C 1
ATOM 4967 O O . ALA B 1 53 ? 21.094 32.094 -10.312 1 97.75 53 ALA B O 1
ATOM 4968 N N . ALA B 1 54 ? 20.703 29.984 -9.797 1 96.75 54 ALA B N 1
ATOM 4969 C CA . ALA B 1 54 ? 19.531 30.328 -9.008 1 96.75 54 ALA B CA 1
ATOM 4970 C C . ALA B 1 54 ? 19.906 31.078 -7.742 1 96.75 54 ALA B C 1
ATOM 4972 O O . ALA B 1 54 ? 19.219 32.031 -7.348 1 96.75 54 ALA B O 1
ATOM 4973 N N . SER B 1 55 ? 21.031 30.641 -7.109 1 95 55 SER B N 1
ATOM 4974 C CA . SER B 1 55 ? 21.438 31.203 -5.828 1 95 55 SER B CA 1
ATOM 4975 C C . SER B 1 55 ? 22.031 32.594 -6.004 1 95 55 SER B C 1
ATOM 4977 O O . SER B 1 55 ? 22.109 33.375 -5.043 1 95 55 SER B O 1
ATOM 4979 N N . THR B 1 56 ? 22.406 32.969 -7.238 1 93.12 56 THR B N 1
ATOM 4980 C CA . THR B 1 56 ? 22.953 34.281 -7.516 1 93.12 56 THR B CA 1
ATOM 4981 C C . THR B 1 56 ? 21.891 35.188 -8.188 1 93.12 56 THR B C 1
ATOM 4983 O O . THR B 1 56 ? 22.125 36.375 -8.398 1 93.12 56 THR B O 1
ATOM 4986 N N . GLY B 1 57 ? 20.828 34.594 -8.547 1 93.62 57 GLY B N 1
ATOM 4987 C CA . GLY B 1 57 ? 19.734 35.344 -9.148 1 93.62 57 GLY B CA 1
ATOM 4988 C C . GLY B 1 57 ? 19.828 35.406 -10.664 1 93.62 57 GLY B C 1
ATOM 4989 O O . GLY B 1 57 ? 19.062 36.125 -11.305 1 93.62 57 GLY B O 1
ATOM 4990 N N . GLU B 1 58 ? 20.781 34.75 -11.211 1 96.38 58 GLU B N 1
ATOM 4991 C CA . GLU B 1 58 ? 20.875 34.719 -12.664 1 96.38 58 GLU B CA 1
ATOM 4992 C C . GLU B 1 58 ? 19.641 34.062 -13.289 1 96.38 58 GLU B C 1
ATOM 4994 O O . GLU B 1 58 ? 19.219 34.469 -14.375 1 96.38 58 GLU B O 1
ATOM 4999 N N . ILE B 1 59 ? 19.078 33.062 -12.656 1 96.5 59 ILE B N 1
ATOM 5000 C CA . ILE B 1 59 ? 17.766 32.5 -13.008 1 96.5 59 ILE B CA 1
ATOM 5001 C C . ILE B 1 59 ? 16.844 32.531 -11.797 1 96.5 59 ILE B C 1
ATOM 5003 O O . ILE B 1 59 ? 17.312 32.688 -10.664 1 96.5 59 ILE B O 1
ATOM 5007 N N . LYS B 1 60 ? 15.602 32.438 -12.109 1 95.62 60 LYS B N 1
ATOM 5008 C CA . LYS B 1 60 ? 14.617 32.469 -11.039 1 95.62 60 LYS B CA 1
ATOM 5009 C C . LYS B 1 60 ? 14.508 31.125 -10.328 1 95.62 60 LYS B C 1
ATOM 5011 O O . LYS B 1 60 ? 14.023 30.141 -10.914 1 95.62 60 LYS B O 1
ATOM 5016 N N . GLY B 1 61 ? 14.922 31.125 -9.094 1 93.06 61 GLY B N 1
ATOM 5017 C CA . GLY B 1 61 ? 14.781 29.906 -8.312 1 93.06 61 GLY B CA 1
ATOM 5018 C C . GLY B 1 61 ? 13.406 29.766 -7.68 1 93.06 61 GLY B C 1
ATOM 5019 O O . GLY B 1 61 ? 12.969 28.641 -7.398 1 93.06 61 GLY B O 1
ATOM 5020 N N . GLY B 1 62 ? 12.75 30.844 -7.516 1 89 62 GLY B N 1
ATOM 5021 C CA . GLY B 1 62 ? 11.445 30.844 -6.883 1 89 62 GLY B CA 1
ATOM 5022 C C . GLY B 1 62 ? 11.484 31.25 -5.422 1 89 62 GLY B C 1
ATOM 5023 O O . GLY B 1 62 ? 10.555 30.969 -4.668 1 89 62 GLY B O 1
ATOM 5024 N N . TRP B 1 63 ? 12.656 31.766 -4.965 1 90.56 63 TRP B N 1
ATOM 5025 C CA . TRP B 1 63 ? 12.844 32.25 -3.598 1 90.56 63 TRP B CA 1
ATOM 5026 C C . TRP B 1 63 ? 13.727 33.5 -3.568 1 90.56 63 TRP B C 1
ATOM 5028 O O . TRP B 1 63 ? 14.359 33.844 -4.57 1 90.56 63 TRP B O 1
ATOM 5038 N N . ASP B 1 64 ? 13.672 34.188 -2.439 1 89.62 64 ASP B N 1
ATOM 5039 C CA . ASP B 1 64 ? 14.586 35.312 -2.246 1 89.62 64 ASP B CA 1
ATOM 5040 C C . ASP B 1 64 ? 16.016 34.812 -1.996 1 89.62 64 ASP B C 1
ATOM 5042 O O . ASP B 1 64 ? 16.312 34.281 -0.93 1 89.62 64 ASP B O 1
ATOM 5046 N N . VAL B 1 65 ? 16.891 35.125 -2.889 1 91 65 VAL B N 1
ATOM 5047 C CA . VAL B 1 65 ? 18.234 34.562 -2.9 1 91 65 VAL B CA 1
ATOM 5048 C C . VAL B 1 65 ? 18.984 35 -1.648 1 91 65 VAL B C 1
ATOM 5050 O O . VAL B 1 65 ? 19.891 34.281 -1.179 1 91 65 VAL B O 1
ATOM 5053 N N . ARG B 1 66 ? 18.672 36.125 -1.074 1 93.12 66 ARG B N 1
ATOM 5054 C CA . ARG B 1 66 ? 19.391 36.625 0.091 1 93.12 66 ARG B CA 1
ATOM 5055 C C . ARG B 1 66 ? 18.969 35.875 1.355 1 93.12 66 ARG B C 1
ATOM 5057 O O . ARG B 1 66 ? 19.656 35.969 2.377 1 93.12 66 ARG B O 1
ATOM 5064 N N . ASN B 1 67 ? 17.953 35.094 1.241 1 94 67 ASN B N 1
ATOM 5065 C CA . ASN B 1 67 ? 17.344 34.625 2.477 1 94 67 ASN B CA 1
ATOM 5066 C C . ASN B 1 67 ? 17.391 33.094 2.578 1 94 67 ASN B C 1
ATOM 5068 O O . ASN B 1 67 ? 17.016 32.531 3.602 1 94 67 ASN B O 1
ATOM 5072 N N . VAL B 1 68 ? 17.859 32.406 1.577 1 96.19 68 VAL B N 1
ATOM 5073 C CA . VAL B 1 68 ? 17.766 30.938 1.617 1 96.19 68 VAL B CA 1
ATOM 5074 C C . VAL B 1 68 ? 19.156 30.328 1.609 1 96.19 68 VAL B C 1
ATOM 5076 O O . VAL B 1 68 ? 19.891 30.453 0.629 1 96.19 68 VAL B O 1
ATOM 5079 N N . SER B 1 69 ? 19.516 29.734 2.701 1 97.69 69 SER B N 1
ATOM 5080 C CA . SER B 1 69 ? 20.672 28.828 2.771 1 97.69 69 SER B CA 1
ATOM 5081 C C . SER B 1 69 ? 20.25 27.375 2.529 1 97.69 69 SER B C 1
ATOM 5083 O O . SER B 1 69 ? 19.109 27 2.818 1 97.69 69 SER B O 1
ATOM 5085 N N . MET B 1 70 ? 21.141 26.594 1.938 1 98.25 70 MET B N 1
ATOM 5086 C CA . MET B 1 70 ? 20.719 25.234 1.604 1 98.25 70 MET B CA 1
ATOM 5087 C C . MET B 1 70 ? 21.906 24.281 1.628 1 98.25 70 MET B C 1
ATOM 5089 O O . MET B 1 70 ? 23.047 24.688 1.403 1 98.25 70 MET B O 1
ATOM 5093 N N . SER B 1 71 ? 21.641 23.094 1.995 1 98.81 71 SER B N 1
ATOM 5094 C CA . SER B 1 71 ? 22.5 21.922 1.839 1 98.81 71 SER B CA 1
ATOM 5095 C C . SER B 1 71 ? 21.766 20.781 1.158 1 98.81 71 SER B C 1
ATOM 5097 O O . SER B 1 71 ? 20.719 20.344 1.634 1 98.81 71 SER B O 1
ATOM 5099 N N . ILE B 1 72 ? 22.25 20.312 0.045 1 98.88 72 ILE B N 1
ATOM 5100 C CA . ILE B 1 72 ? 21.641 19.25 -0.754 1 98.88 72 ILE B CA 1
ATOM 5101 C C . ILE B 1 72 ? 22.641 18.094 -0.909 1 98.88 72 ILE B C 1
ATOM 5103 O O . ILE B 1 72 ? 23.844 18.328 -1.106 1 98.88 72 ILE B O 1
ATOM 5107 N N . GLY B 1 73 ? 22.172 16.906 -0.723 1 98.81 73 GLY B N 1
ATOM 5108 C CA . GLY B 1 73 ? 23.047 15.758 -0.898 1 98.81 73 GLY B CA 1
ATOM 5109 C C . GLY B 1 73 ? 22.391 14.625 -1.666 1 98.81 73 GLY B C 1
ATOM 5110 O O . GLY B 1 73 ? 21.203 14.352 -1.492 1 98.81 73 GLY B O 1
ATOM 5111 N N . LEU B 1 74 ? 23.141 14.016 -2.539 1 98.56 74 LEU B N 1
ATOM 5112 C CA . LEU B 1 74 ? 22.812 12.727 -3.133 1 98.56 74 LEU B CA 1
ATOM 5113 C C . LEU B 1 74 ? 23.578 11.602 -2.451 1 98.56 74 LEU B C 1
ATOM 5115 O O . LEU B 1 74 ? 24.812 11.562 -2.514 1 98.56 74 LEU B O 1
ATOM 5119 N N . VAL B 1 75 ? 22.844 10.766 -1.819 1 98.5 75 VAL B N 1
ATOM 5120 C CA . VAL B 1 75 ? 23.422 9.617 -1.129 1 98.5 75 VAL B CA 1
ATOM 5121 C C . VAL B 1 75 ? 23.328 8.383 -2.016 1 98.5 75 VAL B C 1
ATOM 5123 O O . VAL B 1 75 ? 22.297 8.133 -2.645 1 98.5 75 VAL B O 1
ATOM 5126 N N . SER B 1 76 ? 24.422 7.633 -2.139 1 97.5 76 SER B N 1
ATOM 5127 C CA . SER B 1 76 ? 24.422 6.41 -2.934 1 97.5 76 SER B CA 1
ATOM 5128 C C . SER B 1 76 ? 24.906 5.215 -2.117 1 97.5 76 SER B C 1
ATOM 5130 O O . SER B 1 76 ? 25.75 5.363 -1.24 1 97.5 76 SER B O 1
ATOM 5132 N N . LEU B 1 77 ? 24.359 4.125 -2.408 1 95.69 77 LEU B N 1
ATOM 5133 C CA . LEU B 1 77 ? 24.734 2.875 -1.76 1 95.69 77 LEU B CA 1
ATOM 5134 C C . LEU B 1 77 ? 26.234 2.611 -1.917 1 95.69 77 LEU B C 1
ATOM 5136 O O . LEU B 1 77 ? 26.875 2.051 -1.02 1 95.69 77 LEU B O 1
ATOM 5140 N N . ASP B 1 78 ? 26.859 3.059 -2.959 1 92 78 ASP B N 1
ATOM 5141 C CA . ASP B 1 78 ? 28.234 2.707 -3.254 1 92 78 ASP B CA 1
ATOM 5142 C C . ASP B 1 78 ? 29.188 3.805 -2.789 1 92 78 ASP B C 1
ATOM 5144 O O . ASP B 1 78 ? 30.375 3.807 -3.154 1 92 78 ASP B O 1
ATOM 5148 N N . GLN B 1 79 ? 28.672 4.777 -2.029 1 95.25 79 GLN B N 1
ATOM 5149 C CA . GLN B 1 79 ? 29.578 5.836 -1.57 1 95.25 79 GLN B CA 1
ATOM 5150 C C . GLN B 1 79 ? 30.609 5.293 -0.592 1 95.25 79 GLN B C 1
ATOM 5152 O O . GLN B 1 79 ? 30.375 4.285 0.077 1 95.25 79 GLN B O 1
ATOM 5157 N N . ALA B 1 80 ? 31.719 5.941 -0.477 1 94.25 80 ALA B N 1
ATOM 5158 C CA . ALA B 1 80 ? 32.844 5.457 0.297 1 94.25 80 ALA B CA 1
ATOM 5159 C C . ALA B 1 80 ? 32.594 5.547 1.795 1 94.25 80 ALA B C 1
ATOM 5161 O O . ALA B 1 80 ? 32.938 4.645 2.555 1 94.25 80 ALA B O 1
ATOM 5162 N N . GLU B 1 81 ? 32 6.605 2.221 1 97.31 81 GLU B N 1
ATOM 5163 C CA . GLU B 1 81 ? 31.672 6.844 3.621 1 97.31 81 GLU B CA 1
ATOM 5164 C C . GLU B 1 81 ? 30.188 7.203 3.783 1 97.31 81 GLU B C 1
ATOM 5166 O O . GLU B 1 81 ? 29.672 8.055 3.061 1 97.31 81 GLU B O 1
ATOM 5171 N N . PRO B 1 82 ? 29.547 6.523 4.758 1 98.31 82 PRO B N 1
ATOM 5172 C CA . PRO B 1 82 ? 28.109 6.77 4.938 1 98.31 82 PRO B CA 1
ATOM 5173 C C . PRO B 1 82 ? 27.797 8.25 5.156 1 98.31 82 PRO B C 1
ATOM 5175 O O . PRO B 1 82 ? 26.766 8.734 4.684 1 98.31 82 PRO B O 1
ATOM 5178 N N . ALA B 1 83 ? 28.672 9 5.762 1 98.62 83 ALA B N 1
ATOM 5179 C CA . ALA B 1 83 ? 28.391 10.367 6.176 1 98.62 83 ALA B CA 1
ATOM 5180 C C . ALA B 1 83 ? 28.75 11.359 5.07 1 98.62 83 ALA B C 1
ATOM 5182 O O . ALA B 1 83 ? 28.453 12.555 5.188 1 98.62 83 ALA B O 1
ATOM 5183 N N . VAL B 1 84 ? 29.375 10.938 3.988 1 98.5 84 VAL B N 1
ATOM 5184 C CA . VAL B 1 84 ? 29.797 11.82 2.898 1 98.5 84 VAL B CA 1
ATOM 5185 C C . VAL B 1 84 ? 29.016 11.477 1.63 1 98.5 84 VAL B C 1
ATOM 5187 O O . VAL B 1 84 ? 29.359 10.531 0.914 1 98.5 84 VAL B O 1
ATOM 5190 N N . PRO B 1 85 ? 28.062 12.266 1.312 1 98.06 85 PRO B N 1
ATOM 5191 C CA . PRO B 1 85 ? 27.266 11.992 0.109 1 98.06 85 PRO B CA 1
ATOM 5192 C C . PRO B 1 85 ? 28.125 11.93 -1.155 1 98.06 85 PRO B C 1
ATOM 5194 O O . PRO B 1 85 ? 29.188 12.562 -1.226 1 98.06 85 PRO B O 1
ATOM 5197 N N . THR B 1 86 ? 27.625 11.234 -2.146 1 96.62 86 THR B N 1
ATOM 5198 C CA . THR B 1 86 ? 28.266 11.141 -3.453 1 96.62 86 THR B CA 1
ATOM 5199 C C . THR B 1 86 ? 28.391 12.516 -4.102 1 96.62 86 THR B C 1
ATOM 5201 O O . THR B 1 86 ? 29.344 12.789 -4.828 1 96.62 86 THR B O 1
ATOM 5204 N N . TRP B 1 87 ? 27.484 13.305 -3.871 1 97.75 87 TRP B N 1
ATOM 5205 C CA . TRP B 1 87 ? 27.453 14.695 -4.309 1 97.75 87 TRP B CA 1
ATOM 5206 C C . TRP B 1 87 ? 26.781 15.578 -3.258 1 97.75 87 TRP B C 1
ATOM 5208 O O . TRP B 1 87 ? 25.812 15.172 -2.615 1 97.75 87 TRP B O 1
ATOM 5218 N N . GLU B 1 88 ? 27.312 16.75 -3.051 1 98.31 88 GLU B N 1
ATOM 5219 C CA . GLU B 1 88 ? 26.703 17.719 -2.131 1 98.31 88 GLU B CA 1
ATOM 5220 C C . GLU B 1 88 ? 26.844 19.141 -2.65 1 98.31 88 GLU B C 1
ATOM 5222 O O . GLU B 1 88 ? 27.797 19.469 -3.355 1 98.31 88 GLU B O 1
ATOM 5227 N N . TYR B 1 89 ? 25.906 19.922 -2.406 1 98.62 89 TYR B N 1
ATOM 5228 C CA . TYR B 1 89 ? 25.859 21.344 -2.73 1 98.62 89 TYR B CA 1
ATOM 5229 C C . TYR B 1 89 ? 25.484 22.172 -1.502 1 98.62 89 TYR B C 1
ATOM 5231 O O . TYR B 1 89 ? 24.562 21.812 -0.768 1 98.62 89 TYR B O 1
ATOM 5239 N N . HIS B 1 90 ? 26.281 23.234 -1.265 1 98.38 90 HIS B N 1
ATOM 5240 C CA . HIS B 1 90 ? 26.031 24.125 -0.148 1 98.38 90 HIS B CA 1
ATOM 5241 C C . HIS B 1 90 ? 26 25.578 -0.61 1 98.38 90 HIS B C 1
ATOM 5243 O O . HIS B 1 90 ? 26.797 25.984 -1.467 1 98.38 90 HIS B O 1
ATOM 5249 N N . HIS B 1 91 ? 25.078 26.297 -0.084 1 97.81 91 HIS B N 1
ATOM 5250 C CA . HIS B 1 91 ? 25 27.734 -0.304 1 97.81 91 HIS B CA 1
ATOM 5251 C C . HIS B 1 91 ? 24.578 28.469 0.967 1 97.81 91 HIS B C 1
ATOM 5253 O O . HIS B 1 91 ? 23.516 28.172 1.535 1 97.81 91 HIS B O 1
ATOM 5259 N N . LEU B 1 92 ? 25.406 29.328 1.433 1 97.19 92 LEU B N 1
ATOM 5260 C CA . LEU B 1 92 ? 25.062 30.219 2.545 1 97.19 92 LEU B CA 1
ATOM 5261 C C . LEU B 1 92 ? 24.562 31.562 2.035 1 97.19 92 LEU B C 1
ATOM 5263 O O . LEU B 1 92 ? 25.312 32.312 1.4 1 97.19 92 LEU B O 1
ATOM 5267 N N . ALA B 1 93 ? 23.375 31.844 2.318 1 95.56 93 ALA B N 1
ATOM 5268 C CA . ALA B 1 93 ? 22.781 33.094 1.839 1 95.56 93 ALA B CA 1
ATOM 5269 C C . ALA B 1 93 ? 23.438 34.312 2.494 1 95.56 93 ALA B C 1
ATOM 5271 O O . ALA B 1 93 ? 23.844 34.25 3.66 1 95.56 93 ALA B O 1
ATOM 5272 N N . SER B 1 94 ? 23.453 35.438 1.762 1 93.69 94 SER B N 1
ATOM 5273 C CA . SER B 1 94 ? 24.141 36.656 2.24 1 93.69 94 SER B CA 1
ATOM 5274 C C . SER B 1 94 ? 23.406 37.25 3.438 1 93.69 94 SER B C 1
ATOM 5276 O O . SER B 1 94 ? 24.031 37.938 4.262 1 93.69 94 SER B O 1
ATOM 5278 N N . GLY B 1 95 ? 22.219 36.969 3.568 1 93.06 95 GLY B N 1
ATOM 5279 C CA . GLY B 1 95 ? 21.438 37.5 4.676 1 93.06 95 GLY B CA 1
ATOM 5280 C C . GLY B 1 95 ? 21.609 36.719 5.961 1 93.06 95 GLY B C 1
ATOM 5281 O O . GLY B 1 95 ? 21.188 37.156 7.027 1 93.06 95 GLY B O 1
ATOM 5282 N N . ASN B 1 96 ? 22.172 35.594 5.832 1 91.12 96 ASN B N 1
ATOM 5283 C CA . ASN B 1 96 ? 22.406 34.75 7.016 1 91.12 96 ASN B CA 1
ATOM 5284 C C . ASN B 1 96 ? 23.547 35.312 7.871 1 91.12 96 ASN B C 1
ATOM 5286 O O . ASN B 1 96 ? 24.703 34.938 7.699 1 91.12 96 ASN B O 1
ATOM 5290 N N . VAL B 1 97 ? 23.188 36.125 8.797 1 88.5 97 VAL B N 1
ATOM 5291 C CA . VAL B 1 97 ? 24.234 36.781 9.578 1 88.5 97 VAL B CA 1
ATOM 5292 C C . VAL B 1 97 ? 24.422 36.062 10.906 1 88.5 97 VAL B C 1
ATOM 5294 O O . VAL B 1 97 ? 25.516 36.125 11.492 1 88.5 97 VAL B O 1
ATOM 5297 N N . ASN B 1 98 ? 23.406 35.438 11.32 1 91.06 98 ASN B N 1
ATOM 5298 C CA . ASN B 1 98 ? 23.516 34.656 12.547 1 91.06 98 ASN B CA 1
ATOM 5299 C C . ASN B 1 98 ? 23.875 33.219 12.25 1 91.06 98 ASN B C 1
ATOM 5301 O O . ASN B 1 98 ? 23.656 32.719 11.141 1 91.06 98 ASN B O 1
ATOM 5305 N N . GLY B 1 99 ? 24.688 32.562 13.141 1 94.19 99 GLY B N 1
ATOM 5306 C CA . GLY B 1 99 ? 25 31.156 12.984 1 94.19 99 GLY B CA 1
ATOM 5307 C C . GLY B 1 99 ? 26.328 30.906 12.32 1 94.19 99 GLY B C 1
ATOM 5308 O O . GLY B 1 99 ? 27.297 31.656 12.547 1 94.19 99 GLY B O 1
ATOM 5309 N N . THR B 1 100 ? 26.297 29.844 11.508 1 95.31 100 THR B N 1
ATOM 5310 C CA . THR B 1 100 ? 27.562 29.406 10.914 1 95.31 100 THR B CA 1
ATOM 5311 C C . THR B 1 100 ? 28.016 30.406 9.852 1 95.31 100 THR B C 1
ATOM 5313 O O . THR B 1 100 ? 27.203 31.031 9.172 1 95.31 100 THR B O 1
ATOM 5316 N N . LYS B 1 101 ? 29.344 30.484 9.695 1 94.81 101 LYS B N 1
ATOM 5317 C CA . LYS B 1 101 ? 29.938 31.297 8.641 1 94.81 101 LYS B CA 1
ATOM 5318 C C . LYS B 1 101 ? 30.578 30.422 7.559 1 94.81 101 LYS B C 1
ATOM 5320 O O . LYS B 1 101 ? 30.984 30.922 6.512 1 94.81 101 LYS B O 1
ATOM 5325 N N . SER B 1 102 ? 30.594 29.234 7.855 1 94.69 102 SER B N 1
ATOM 5326 C CA . SER B 1 102 ? 31.109 28.234 6.93 1 94.69 102 SER B CA 1
ATOM 5327 C C . SER B 1 102 ? 30.156 27.062 6.789 1 94.69 102 SER B C 1
ATOM 5329 O O . SER B 1 102 ? 30.281 26.062 7.492 1 94.69 102 SER B O 1
ATOM 5331 N N . LEU B 1 103 ? 29.297 27.156 5.848 1 97.62 103 LEU B N 1
ATOM 5332 C CA . LEU B 1 103 ? 28.266 26.141 5.668 1 97.62 103 LEU B CA 1
ATOM 5333 C C . LEU B 1 103 ? 28.844 24.891 5.004 1 97.62 103 LEU B C 1
ATOM 5335 O O . LEU B 1 103 ? 29.469 24.984 3.947 1 97.62 103 LEU B O 1
ATOM 5339 N N . ASN B 1 104 ? 28.75 23.797 5.625 1 97.88 104 ASN B N 1
ATOM 5340 C CA . ASN B 1 104 ? 29.172 22.484 5.117 1 97.88 104 ASN B CA 1
ATOM 5341 C C . ASN B 1 104 ? 28.234 21.375 5.574 1 97.88 104 ASN B C 1
ATOM 5343 O O . ASN B 1 104 ? 27.156 21.641 6.113 1 97.88 104 ASN B O 1
ATOM 5347 N N . ARG B 1 105 ? 28.562 20.109 5.336 1 98.38 105 ARG B N 1
ATOM 5348 C CA . ARG B 1 105 ? 27.656 19 5.547 1 98.38 105 ARG B CA 1
ATOM 5349 C C . ARG B 1 105 ? 27.422 18.75 7.031 1 98.38 105 ARG B C 1
ATOM 5351 O O . ARG B 1 105 ? 26.484 18.047 7.41 1 98.38 105 ARG B O 1
ATOM 5358 N N . ASP B 1 106 ? 28.188 19.359 7.922 1 97.25 106 ASP B N 1
ATOM 5359 C CA . ASP B 1 106 ? 28.062 19.156 9.359 1 97.25 106 ASP B CA 1
ATOM 5360 C C . ASP B 1 106 ? 27.281 20.281 10.008 1 97.25 106 ASP B C 1
ATOM 5362 O O . ASP B 1 106 ? 27 20.25 11.211 1 97.25 106 ASP B O 1
ATOM 5366 N N . SER B 1 107 ? 26.953 21.297 9.219 1 97.75 107 SER B N 1
ATOM 5367 C CA . SER B 1 107 ? 26.141 22.391 9.758 1 97.75 107 SER B CA 1
ATOM 5368 C C . SER B 1 107 ? 24.766 21.891 10.172 1 97.75 107 SER B C 1
ATOM 5370 O O . SER B 1 107 ? 24.219 20.969 9.578 1 97.75 107 SER B O 1
ATOM 5372 N N . GLN B 1 108 ? 24.234 22.531 11.219 1 96.94 108 GLN B N 1
ATOM 5373 C CA . GLN B 1 108 ? 23.031 22.031 11.891 1 96.94 108 GLN B CA 1
ATOM 5374 C C . GLN B 1 108 ? 21.781 22.766 11.391 1 96.94 108 GLN B C 1
ATOM 5376 O O . GLN B 1 108 ? 21.781 23.984 11.258 1 96.94 108 GLN B O 1
ATOM 5381 N N . TYR B 1 109 ? 20.75 21.984 11.039 1 97.69 109 TYR B N 1
ATOM 5382 C CA . TYR B 1 109 ? 19.422 22.453 10.633 1 97.69 109 TYR B CA 1
ATOM 5383 C C . TYR B 1 109 ? 18.344 21.906 11.562 1 97.69 109 TYR B C 1
ATOM 5385 O O . TYR B 1 109 ? 18.484 20.797 12.102 1 97.69 109 TYR B O 1
ATOM 5393 N N . LEU B 1 110 ? 17.266 22.688 11.812 1 97.38 110 LEU B N 1
ATOM 5394 C CA . LEU B 1 110 ? 16.016 22.062 12.234 1 97.38 110 LEU B CA 1
ATOM 5395 C C . LEU B 1 110 ? 15.398 21.266 11.086 1 97.38 110 LEU B C 1
ATOM 5397 O O . LEU B 1 110 ? 15.219 21.797 9.984 1 97.38 110 LEU B O 1
ATOM 5401 N N . ILE B 1 111 ? 15.047 19.984 11.336 1 98.25 111 ILE B N 1
ATOM 5402 C CA . ILE B 1 111 ? 14.672 19.141 10.203 1 98.25 111 ILE B CA 1
ATOM 5403 C C . ILE B 1 111 ? 13.164 18.875 10.242 1 98.25 111 ILE B C 1
ATOM 5405 O O . ILE B 1 111 ? 12.641 18.156 9.398 1 98.25 111 ILE B O 1
ATOM 5409 N N . GLY B 1 112 ? 12.461 19.438 11.203 1 97.44 112 GLY B N 1
ATOM 5410 C CA . GLY B 1 112 ? 11.016 19.312 11.258 1 97.44 112 GLY B CA 1
ATOM 5411 C C . GLY B 1 112 ? 10.531 17.875 11.281 1 97.44 112 GLY B C 1
ATOM 5412 O O . GLY B 1 112 ? 11.031 17.062 12.062 1 97.44 112 GLY B O 1
ATOM 5413 N N . SER B 1 113 ? 9.586 17.516 10.469 1 98.19 113 SER B N 1
ATOM 5414 C CA . SER B 1 113 ? 8.852 16.25 10.508 1 98.19 113 SER B CA 1
ATOM 5415 C C . SER B 1 113 ? 9.719 15.094 10.039 1 98.19 113 SER B C 1
ATOM 5417 O O . SER B 1 113 ? 9.328 13.93 10.156 1 98.19 113 SER B O 1
ATOM 5419 N N . ILE B 1 114 ? 10.891 15.328 9.539 1 98.69 114 ILE B N 1
ATOM 5420 C CA . ILE B 1 114 ? 11.805 14.219 9.32 1 98.69 114 ILE B CA 1
ATOM 5421 C C . ILE B 1 114 ? 12.078 13.508 10.641 1 98.69 114 ILE B C 1
ATOM 5423 O O . ILE B 1 114 ? 12.43 12.32 10.656 1 98.69 114 ILE B O 1
ATOM 5427 N N . SER B 1 115 ? 11.867 14.234 11.734 1 98.81 115 SER B N 1
ATOM 5428 C CA . SER B 1 115 ? 11.93 13.648 13.07 1 98.81 115 SER B CA 1
ATOM 5429 C C . SER B 1 115 ? 11.078 12.391 13.156 1 98.81 115 SER B C 1
ATOM 5431 O O . SER B 1 115 ? 11.422 11.453 13.875 1 98.81 115 SER B O 1
ATOM 5433 N N . LYS B 1 116 ? 10.023 12.359 12.453 1 98.81 116 LYS B N 1
ATOM 5434 C CA . LYS B 1 116 ? 9.102 11.219 12.5 1 98.81 116 LYS B CA 1
ATOM 5435 C C . LYS B 1 116 ? 9.758 9.961 11.938 1 98.81 116 LYS B C 1
ATOM 5437 O O . LYS B 1 116 ? 9.477 8.852 12.391 1 98.81 116 LYS B O 1
ATOM 5442 N N . VAL B 1 117 ? 10.633 10.07 10.969 1 98.88 117 VAL B N 1
ATOM 5443 C CA . VAL B 1 117 ? 11.375 8.93 10.453 1 98.88 117 VAL B CA 1
ATOM 5444 C C . VAL B 1 117 ? 12.258 8.344 11.555 1 98.88 117 VAL B C 1
ATOM 5446 O O . VAL B 1 117 ? 12.297 7.125 11.75 1 98.88 117 VAL B O 1
ATOM 5449 N N . ILE B 1 118 ? 12.922 9.219 12.273 1 98.88 118 ILE B N 1
ATOM 5450 C CA . ILE B 1 118 ? 13.789 8.797 13.375 1 98.88 118 ILE B CA 1
ATOM 5451 C C . ILE B 1 118 ? 12.945 8.156 14.477 1 98.88 118 ILE B C 1
ATOM 5453 O O . ILE B 1 118 ? 13.312 7.105 15.008 1 98.88 118 ILE B O 1
ATOM 5457 N N . SER B 1 119 ? 11.844 8.742 14.781 1 98.88 119 SER B N 1
ATOM 5458 C CA . SER B 1 119 ? 10.953 8.219 15.812 1 98.88 119 SER B CA 1
ATOM 5459 C C . SER B 1 119 ? 10.414 6.844 15.43 1 98.88 119 SER B C 1
ATOM 5461 O O . SER B 1 119 ? 10.305 5.957 16.281 1 98.88 119 SER B O 1
ATOM 5463 N N . ASP B 1 120 ? 10.016 6.656 14.203 1 98.69 120 ASP B N 1
ATOM 5464 C CA . ASP B 1 120 ? 9.555 5.344 13.75 1 98.69 120 ASP B CA 1
ATOM 5465 C C . ASP B 1 120 ? 10.68 4.316 13.82 1 98.69 120 ASP B C 1
ATOM 5467 O O . ASP B 1 120 ? 10.445 3.152 14.156 1 98.69 120 ASP B O 1
ATOM 5471 N N . ALA B 1 121 ? 11.898 4.73 13.422 1 98.81 121 ALA B N 1
ATOM 5472 C CA . ALA B 1 121 ? 13.031 3.828 13.57 1 98.81 121 ALA B CA 1
ATOM 5473 C C . ALA B 1 121 ? 13.227 3.416 15.023 1 98.81 121 ALA B C 1
ATOM 5475 O O . ALA B 1 121 ? 13.516 2.252 15.312 1 98.81 121 ALA B O 1
ATOM 5476 N N . ILE B 1 122 ? 13.102 4.367 15.961 1 98.81 122 ILE B N 1
ATOM 5477 C CA . ILE B 1 122 ? 13.18 4.074 17.391 1 98.81 122 ILE B CA 1
ATOM 5478 C C . ILE B 1 122 ? 12.117 3.039 17.766 1 98.81 122 ILE B C 1
ATOM 5480 O O . ILE B 1 122 ? 12.414 2.061 18.453 1 98.81 122 ILE B O 1
ATOM 5484 N N . LEU B 1 123 ? 10.898 3.246 17.297 1 98.75 123 LEU B N 1
ATOM 5485 C CA . LEU B 1 123 ? 9.82 2.295 17.547 1 98.75 123 LEU B CA 1
ATOM 5486 C C . LEU B 1 123 ? 10.203 0.897 17.078 1 98.75 123 LEU B C 1
ATOM 5488 O O . LEU B 1 123 ? 10.078 -0.073 17.828 1 98.75 123 LEU B O 1
ATOM 5492 N N . LEU B 1 124 ? 10.688 0.8 15.883 1 98.06 124 LEU B N 1
ATOM 5493 C CA . LEU B 1 124 ? 10.984 -0.482 15.25 1 98.06 124 LEU B CA 1
ATOM 5494 C C . LEU B 1 124 ? 12.188 -1.146 15.914 1 98.06 124 LEU B C 1
ATOM 5496 O O . LEU B 1 124 ? 12.32 -2.373 15.891 1 98.06 124 LEU B O 1
ATOM 5500 N N . ARG B 1 125 ? 13.055 -0.349 16.562 1 97.88 125 ARG B N 1
ATOM 5501 C CA . ARG B 1 125 ? 14.25 -0.871 17.219 1 97.88 125 ARG B CA 1
ATOM 5502 C C . ARG B 1 125 ? 13.992 -1.11 18.703 1 97.88 125 ARG B C 1
ATOM 5504 O O . ARG B 1 125 ? 14.82 -1.713 19.391 1 97.88 125 ARG B O 1
ATOM 5511 N N . SER B 1 126 ? 12.898 -0.713 19.219 1 97 126 SER B N 1
ATOM 5512 C CA . SER B 1 126 ? 12.672 -0.654 20.656 1 97 126 SER B CA 1
ATOM 5513 C C . SER B 1 126 ? 12.328 -2.029 21.219 1 97 126 SER B C 1
ATOM 5515 O O . SER B 1 126 ? 12.398 -2.242 22.438 1 97 126 SER B O 1
ATOM 5517 N N . GLY B 1 127 ? 11.82 -2.922 20.422 1 93.19 127 GLY B N 1
ATOM 5518 C CA . GLY B 1 127 ? 11.461 -4.254 20.875 1 93.19 127 GLY B CA 1
ATOM 5519 C C . GLY B 1 127 ? 10.008 -4.375 21.281 1 93.19 127 GLY B C 1
ATOM 5520 O O . GLY B 1 127 ? 9.523 -5.469 21.578 1 93.19 127 GLY B O 1
ATOM 5521 N N . VAL B 1 128 ? 9.258 -3.285 21.188 1 95 128 VAL B N 1
ATOM 5522 C CA . VAL B 1 128 ? 7.84 -3.361 21.516 1 95 128 VAL B CA 1
ATOM 5523 C C . VAL B 1 128 ? 7.094 -4.078 20.391 1 95 128 VAL B C 1
ATOM 5525 O O . VAL B 1 128 ? 7.551 -4.094 19.234 1 95 128 VAL B O 1
ATOM 5528 N N . ASN B 1 129 ? 6.016 -4.75 20.766 1 94.5 129 ASN B N 1
ATOM 5529 C CA . ASN B 1 129 ? 5.113 -5.258 19.75 1 94.5 129 ASN B CA 1
ATOM 5530 C C . ASN B 1 129 ? 4.246 -4.145 19.156 1 94.5 129 ASN B C 1
ATOM 5532 O O . ASN B 1 129 ? 3.35 -3.633 19.828 1 94.5 129 ASN B O 1
ATOM 5536 N N . ILE B 1 130 ? 4.449 -3.818 17.938 1 96.56 130 ILE B N 1
ATOM 5537 C CA . ILE B 1 130 ? 3.871 -2.594 17.391 1 96.56 130 ILE B CA 1
ATOM 5538 C C . ILE B 1 130 ? 2.4 -2.824 17.062 1 96.56 130 ILE B C 1
ATOM 5540 O O . ILE B 1 130 ? 1.672 -1.879 16.734 1 96.56 130 ILE B O 1
ATOM 5544 N N . ASP B 1 131 ? 1.875 -4.078 17.172 1 95.62 131 ASP B N 1
ATOM 5545 C CA . ASP B 1 131 ? 0.461 -4.355 16.938 1 95.62 131 ASP B CA 1
ATOM 5546 C C . ASP B 1 131 ? -0.323 -4.348 18.25 1 95.62 131 ASP B C 1
ATOM 5548 O O . ASP B 1 131 ? -1.527 -4.609 18.266 1 95.62 131 ASP B O 1
ATOM 5552 N N . ASP B 1 132 ? 0.329 -4.02 19.344 1 96.75 132 ASP B N 1
ATOM 5553 C CA . ASP B 1 132 ? -0.372 -3.832 20.609 1 96.75 132 ASP B CA 1
ATOM 5554 C C . ASP B 1 132 ? -1.179 -2.535 20.609 1 96.75 132 ASP B C 1
ATOM 5556 O O . ASP B 1 132 ? -0.733 -1.522 20.062 1 96.75 132 ASP B O 1
ATOM 5560 N N . PRO B 1 133 ? -2.357 -2.586 21.266 1 97.81 133 PRO B N 1
ATOM 5561 C CA . PRO B 1 133 ? -3.061 -1.316 21.469 1 97.81 133 PRO B CA 1
ATOM 5562 C C . PRO B 1 133 ? -2.27 -0.33 22.328 1 97.81 133 PRO B C 1
ATOM 5564 O O . PRO B 1 133 ? -1.589 -0.734 23.281 1 97.81 133 PRO B O 1
ATOM 5567 N N . VAL B 1 134 ? -2.348 0.9 22.047 1 98.62 134 VAL B N 1
ATOM 5568 C CA . VAL B 1 134 ? -1.599 1.939 22.734 1 98.62 134 VAL B CA 1
ATOM 5569 C C . VAL B 1 134 ? -1.955 1.924 24.219 1 98.62 134 VAL B C 1
ATOM 5571 O O . VAL B 1 134 ? -1.119 2.242 25.078 1 98.62 134 VAL B O 1
ATOM 5574 N N . THR B 1 135 ? -3.154 1.445 24.656 1 98.62 135 THR B N 1
ATOM 5575 C CA . THR B 1 135 ? -3.639 1.457 26.031 1 98.62 135 THR B CA 1
ATOM 5576 C C . THR B 1 135 ? -2.873 0.448 26.875 1 98.62 135 THR B C 1
ATOM 5578 O O . THR B 1 135 ? -2.895 0.524 28.109 1 98.62 135 THR B O 1
ATOM 5581 N N . ASP B 1 136 ? -2.189 -0.537 26.234 1 98.12 136 ASP B N 1
ATOM 5582 C CA . ASP B 1 136 ? -1.34 -1.457 26.984 1 98.12 136 ASP B CA 1
ATOM 5583 C C . ASP B 1 136 ? -0.154 -0.724 27.609 1 98.12 136 ASP B C 1
ATOM 5585 O O . ASP B 1 136 ? 0.394 -1.168 28.625 1 98.12 136 ASP B O 1
ATOM 5589 N N . TYR B 1 137 ? 0.184 0.388 27.047 1 98.44 137 TYR B N 1
ATOM 5590 C CA . TYR B 1 137 ? 1.362 1.128 27.484 1 98.44 137 TYR B CA 1
ATOM 5591 C C . TYR B 1 137 ? 0.964 2.416 28.188 1 98.44 137 TYR B C 1
ATOM 5593 O O . TYR B 1 137 ? 1.725 2.943 29.016 1 98.44 137 TYR B O 1
ATOM 5601 N N . ILE B 1 138 ? -0.201 2.887 27.828 1 98.5 138 ILE B N 1
ATOM 5602 C CA . ILE B 1 138 ? -0.745 4.09 28.438 1 98.5 138 ILE B CA 1
ATOM 5603 C C . ILE B 1 138 ? -2.16 3.816 28.938 1 98.5 138 ILE B C 1
ATOM 5605 O O . ILE B 1 138 ? -3.137 4.301 28.359 1 98.5 138 ILE B O 1
ATOM 5609 N N . PRO B 1 139 ? -2.328 3.26 30.031 1 97.81 139 PRO B N 1
ATOM 5610 C CA . PRO B 1 139 ? -3.627 2.785 30.516 1 97.81 139 PRO B CA 1
ATOM 5611 C C . PRO B 1 139 ? -4.617 3.922 30.75 1 97.81 139 PRO B C 1
ATOM 5613 O O . PRO B 1 139 ? -5.832 3.707 30.703 1 97.81 139 PRO B O 1
ATOM 5616 N N . SER B 1 140 ? -4.145 5.156 31 1 97.06 140 SER B N 1
ATOM 5617 C CA . SER B 1 140 ? -5.035 6.281 31.281 1 97.06 140 SER B CA 1
ATOM 5618 C C . SER B 1 140 ? -5.895 6.609 30.062 1 97.06 140 SER B C 1
ATOM 5620 O O . SER B 1 140 ? -6.918 7.285 30.172 1 97.06 140 SER B O 1
ATOM 5622 N N . LEU B 1 141 ? -5.496 6.137 28.922 1 98.19 141 LEU B N 1
ATOM 5623 C CA . LEU B 1 141 ? -6.266 6.379 27.703 1 98.19 141 LEU B CA 1
ATOM 5624 C C . LEU B 1 141 ? -7.453 5.43 27.609 1 98.19 141 LEU B C 1
ATOM 5626 O O . LEU B 1 141 ? -8.375 5.652 26.828 1 98.19 141 LEU B O 1
ATOM 5630 N N . ASP B 1 142 ? -7.355 4.34 28.312 1 96.56 142 ASP B N 1
ATOM 5631 C CA . ASP B 1 142 ? -8.469 3.396 28.328 1 96.56 142 ASP B CA 1
ATOM 5632 C C . ASP B 1 142 ? -9.602 3.904 29.219 1 96.56 142 ASP B C 1
ATOM 5634 O O . ASP B 1 142 ? -9.75 3.465 30.359 1 96.56 142 ASP B O 1
ATOM 5638 N N . ASN B 1 143 ? -10.367 4.805 28.703 1 95.12 143 ASN B N 1
ATOM 5639 C CA . ASN B 1 143 ? -11.43 5.504 29.422 1 95.12 143 ASN B CA 1
ATOM 5640 C C . ASN B 1 143 ? -12.727 5.523 28.625 1 95.12 143 ASN B C 1
ATOM 5642 O O . ASN B 1 143 ? -12.758 6.02 27.5 1 95.12 143 ASN B O 1
ATOM 5646 N N . PRO B 1 144 ? -13.789 5.047 29.188 1 91.81 144 PRO B N 1
ATOM 5647 C CA . PRO B 1 144 ? -15.062 4.957 28.469 1 91.81 144 PRO B CA 1
ATOM 5648 C C . PRO B 1 144 ? -15.641 6.328 28.109 1 91.81 144 PRO B C 1
ATOM 5650 O O . PRO B 1 144 ? -16.516 6.426 27.25 1 91.81 144 PRO B O 1
ATOM 5653 N N . SER B 1 145 ? -15.211 7.324 28.75 1 92.69 145 SER B N 1
ATOM 5654 C CA . SER B 1 145 ? -15.719 8.664 28.484 1 92.69 145 SER B CA 1
ATOM 5655 C C . SER B 1 145 ? -15.039 9.266 27.25 1 92.69 145 SER B C 1
ATOM 5657 O O . SER B 1 145 ? -15.469 10.312 26.75 1 92.69 145 SER B O 1
ATOM 5659 N N . SER B 1 146 ? -13.969 8.625 26.797 1 95.62 146 SER B N 1
ATOM 5660 C CA . SER B 1 146 ? -13.242 9.156 25.656 1 95.62 146 SER B CA 1
ATOM 5661 C C . SER B 1 146 ? -14.094 9.086 24.391 1 95.62 146 SER B C 1
ATOM 5663 O O . SER B 1 146 ? -14.805 8.109 24.156 1 95.62 146 SER B O 1
ATOM 5665 N N . LEU B 1 147 ? -14 10.102 23.578 1 92.81 147 LEU B N 1
ATOM 5666 C CA . LEU B 1 147 ? -14.672 10.109 22.281 1 92.81 147 LEU B CA 1
ATOM 5667 C C . LEU B 1 147 ? -13.945 9.211 21.281 1 92.81 147 LEU B C 1
ATOM 5669 O O . LEU B 1 147 ? -14.531 8.75 20.312 1 92.81 147 LEU B O 1
ATOM 5673 N N . ILE B 1 148 ? -12.688 9.016 21.484 1 96.5 148 ILE B N 1
ATOM 5674 C CA . ILE B 1 148 ? -11.844 8.125 20.688 1 96.5 148 ILE B CA 1
ATOM 5675 C C . ILE B 1 148 ? -11.688 6.789 21.422 1 96.5 148 ILE B C 1
ATOM 5677 O O . ILE B 1 148 ? -11.43 6.754 22.625 1 96.5 148 ILE B O 1
ATOM 5681 N N . SER B 1 149 ? -11.914 5.68 20.688 1 95.44 149 SER B N 1
ATOM 5682 C CA . SER B 1 149 ? -11.664 4.352 21.234 1 95.44 149 SER B CA 1
ATOM 5683 C C . SER B 1 149 ? -10.188 3.988 21.156 1 95.44 149 SER B C 1
ATOM 5685 O O . SER B 1 149 ? -9.781 3.215 20.281 1 95.44 149 SER B O 1
ATOM 5687 N N . TRP B 1 150 ? -9.445 4.398 22.109 1 98.12 150 TRP B N 1
ATOM 5688 C CA . TRP B 1 150 ? -7.992 4.281 22.094 1 98.12 150 TRP B CA 1
ATOM 5689 C C . TRP B 1 150 ? -7.566 2.818 22.141 1 98.12 150 TRP B C 1
ATOM 5691 O O . TRP B 1 150 ? -6.477 2.469 21.688 1 98.12 150 TRP B O 1
ATOM 5701 N N . ASP B 1 151 ? -8.375 1.93 22.719 1 96.88 151 ASP B N 1
ATOM 5702 C CA . ASP B 1 151 ? -8.062 0.506 22.812 1 96.88 151 ASP B CA 1
ATOM 5703 C C . ASP B 1 151 ? -8.117 -0.156 21.438 1 96.88 151 ASP B C 1
ATOM 5705 O O . ASP B 1 151 ? -7.625 -1.274 21.266 1 96.88 151 ASP B O 1
ATOM 5709 N N . ASN B 1 152 ? -8.594 0.522 20.438 1 96.19 152 ASN B N 1
ATOM 5710 C CA . ASN B 1 152 ? -8.625 0.019 19.062 1 96.19 152 ASN B CA 1
ATOM 5711 C C . ASN B 1 152 ? -7.508 0.624 18.219 1 96.19 152 ASN B C 1
ATOM 5713 O O . ASN B 1 152 ? -7.465 0.422 17 1 96.19 152 ASN B O 1
ATOM 5717 N N . ILE B 1 153 ? -6.652 1.352 18.797 1 98.44 153 ILE B N 1
ATOM 5718 C CA . ILE B 1 153 ? -5.551 1.996 18.094 1 98.44 153 ILE B CA 1
ATOM 5719 C C . ILE B 1 153 ? -4.227 1.351 18.5 1 98.44 153 ILE B C 1
ATOM 5721 O O . ILE B 1 153 ? -3.834 1.407 19.656 1 98.44 153 ILE B O 1
ATOM 5725 N N . THR B 1 154 ? -3.568 0.73 17.562 1 98.38 154 THR B N 1
ATOM 5726 C CA . THR B 1 154 ? -2.287 0.083 17.812 1 98.38 154 THR B CA 1
ATOM 5727 C C . THR B 1 154 ? -1.138 1.073 17.641 1 98.38 154 THR B C 1
ATOM 5729 O O . THR B 1 154 ? -1.333 2.178 17.141 1 98.38 154 THR B O 1
ATOM 5732 N N . LEU B 1 155 ? 0.066 0.669 18.109 1 98.56 155 LEU B N 1
ATOM 5733 C CA . LEU B 1 155 ? 1.255 1.475 17.859 1 98.56 155 LEU B CA 1
ATOM 5734 C C . LEU B 1 155 ? 1.527 1.582 16.359 1 98.56 155 LEU B C 1
ATOM 5736 O O . LEU B 1 155 ? 1.966 2.629 15.875 1 98.56 155 LEU B O 1
ATOM 5740 N N . ARG B 1 156 ? 1.233 0.529 15.625 1 98.06 156 ARG B N 1
ATOM 5741 C CA . ARG B 1 156 ? 1.366 0.551 14.172 1 98.06 156 ARG B CA 1
ATOM 5742 C C . ARG B 1 156 ? 0.457 1.607 13.555 1 98.06 156 ARG B C 1
ATOM 5744 O O . ARG B 1 156 ? 0.859 2.318 12.633 1 98.06 156 ARG B O 1
ATOM 5751 N N . ALA B 1 157 ? -0.762 1.669 14.031 1 98.62 157 ALA B N 1
ATOM 5752 C CA . ALA B 1 157 ? -1.702 2.664 13.523 1 98.62 157 ALA B CA 1
ATOM 5753 C C . ALA B 1 157 ? -1.187 4.078 13.773 1 98.62 157 ALA B C 1
ATOM 5755 O O . ALA B 1 157 ? -1.293 4.945 12.898 1 98.62 157 ALA B O 1
ATOM 5756 N N . LEU B 1 158 ? -0.632 4.309 14.93 1 98.81 158 LEU B N 1
ATOM 5757 C CA . LEU B 1 158 ? -0.054 5.609 15.242 1 98.81 158 LEU B CA 1
ATOM 5758 C C . LEU B 1 158 ? 1.112 5.926 14.312 1 98.81 158 LEU B C 1
ATOM 5760 O O . LEU B 1 158 ? 1.127 6.973 13.656 1 98.81 158 LEU B O 1
ATOM 5764 N N . ALA B 1 159 ? 1.996 5.016 14.117 1 98.69 159 ALA B N 1
ATOM 5765 C CA . ALA B 1 159 ? 3.24 5.223 13.383 1 98.69 159 ALA B CA 1
ATOM 5766 C C . ALA B 1 159 ? 2.973 5.418 11.891 1 98.69 159 ALA B C 1
ATOM 5768 O O . ALA B 1 159 ? 3.727 6.109 11.203 1 98.69 159 ALA B O 1
ATOM 5769 N N . SER B 1 160 ? 1.889 4.855 11.391 1 98.19 160 SER B N 1
ATOM 5770 C CA . SER B 1 160 ? 1.587 4.895 9.961 1 98.19 160 SER B CA 1
ATOM 5771 C C . SER B 1 160 ? 0.561 5.977 9.641 1 98.19 160 SER B C 1
ATOM 5773 O O . SER B 1 160 ? 0.025 6.023 8.531 1 98.19 160 SER B O 1
ATOM 5775 N N . GLN B 1 161 ? 0.199 6.828 10.648 1 98.31 161 GLN B N 1
ATOM 5776 C CA . GLN B 1 161 ? -0.756 7.914 10.469 1 98.31 161 GLN B CA 1
ATOM 5777 C C . GLN B 1 161 ? -2.145 7.375 10.133 1 98.31 161 GLN B C 1
ATOM 5779 O O . GLN B 1 161 ? -2.857 7.949 9.305 1 98.31 161 GLN B O 1
ATOM 5784 N N . LEU B 1 162 ? -2.475 6.199 10.695 1 98.5 162 LEU B N 1
ATOM 5785 C CA . LEU B 1 162 ? -3.762 5.57 10.414 1 98.5 162 LEU B CA 1
ATOM 5786 C C . LEU B 1 162 ? -4.605 5.473 11.68 1 98.5 162 LEU B C 1
ATOM 5788 O O . LEU B 1 162 ? -5.547 4.676 11.75 1 98.5 162 LEU B O 1
ATOM 5792 N N . ALA B 1 163 ? -4.281 6.246 12.672 1 98.62 163 ALA B N 1
ATOM 5793 C CA . ALA B 1 163 ? -5.043 6.242 13.914 1 98.62 163 ALA B CA 1
ATOM 5794 C C . ALA B 1 163 ? -6.34 7.027 13.773 1 98.62 163 ALA B C 1
ATOM 5796 O O . ALA B 1 163 ? -7.273 6.848 14.555 1 98.62 163 ALA B O 1
ATOM 5797 N N . GLY B 1 164 ? -6.402 7.973 12.812 1 98.12 164 GLY B N 1
ATOM 5798 C CA . GLY B 1 164 ? -7.598 8.781 12.609 1 98.12 164 GLY B CA 1
ATOM 5799 C C . GLY B 1 164 ? -7.785 9.836 13.68 1 98.12 164 GLY B C 1
ATOM 5800 O O . GLY B 1 164 ? -8.922 10.164 14.047 1 98.12 164 GLY B O 1
ATOM 5801 N N . ILE B 1 165 ? -6.711 10.383 14.25 1 98.44 165 ILE B N 1
ATOM 5802 C CA . ILE B 1 165 ? -6.789 11.336 15.344 1 98.44 165 ILE B CA 1
ATOM 5803 C C . ILE B 1 165 ? -6.25 12.695 14.898 1 98.44 165 ILE B C 1
ATOM 5805 O O . ILE B 1 165 ? -5.605 12.797 13.852 1 98.44 165 ILE B O 1
ATOM 5809 N N . PRO B 1 166 ? -6.43 13.742 15.641 1 97.69 166 PRO B N 1
ATOM 5810 C CA . PRO B 1 166 ? -6.027 15.094 15.242 1 97.69 166 PRO B CA 1
ATOM 5811 C C . PRO B 1 166 ? -4.512 15.25 15.156 1 97.69 166 PRO B C 1
ATOM 5813 O O . PRO B 1 166 ? -3.768 14.492 15.789 1 97.69 166 PRO B O 1
ATOM 5816 N N . PRO B 1 167 ? -4.098 16.203 14.422 1 96.75 167 PRO B N 1
ATOM 5817 C CA . PRO B 1 167 ? -2.664 16.469 14.281 1 96.75 167 PRO B CA 1
ATOM 5818 C C . PRO B 1 167 ? -2.043 17.078 15.531 1 96.75 167 PRO B C 1
ATOM 5820 O O . PRO B 1 167 ? -0.902 16.766 15.883 1 96.75 167 PRO B O 1
ATOM 5823 N N . ASN B 1 168 ? -2.854 17.984 16.172 1 95.31 168 ASN B N 1
ATOM 5824 C CA . ASN B 1 168 ? -2.309 18.734 17.297 1 95.31 168 ASN B CA 1
ATOM 5825 C C . ASN B 1 168 ? -3.324 18.859 18.438 1 95.31 168 ASN B C 1
ATOM 5827 O O . ASN B 1 168 ? -4.508 18.578 18.25 1 95.31 168 ASN B O 1
ATOM 5831 N N . TYR B 1 169 ? -2.828 19.266 19.594 1 95.19 169 TYR B N 1
ATOM 5832 C CA . TYR B 1 169 ? -3.648 19.625 20.734 1 95.19 169 TYR B CA 1
ATOM 5833 C C . TYR B 1 169 ? -3.26 21 21.266 1 95.19 169 TYR B C 1
ATOM 5835 O O . TYR B 1 169 ? -2.125 21.203 21.703 1 95.19 169 TYR B O 1
ATOM 5843 N N . GLY B 1 170 ? -4.102 21.891 21.234 1 91.75 170 GLY B N 1
ATOM 5844 C CA . GLY B 1 170 ? -3.865 23.266 21.703 1 91.75 170 GLY B CA 1
ATOM 5845 C C . GLY B 1 170 ? -3.314 24.172 20.609 1 91.75 170 GLY B C 1
ATOM 5846 O O . GLY B 1 170 ? -3.852 25.25 20.375 1 91.75 170 GLY B O 1
ATOM 5847 N N . PHE B 1 171 ? -2.375 23.75 19.875 1 86.75 171 PHE B N 1
ATOM 5848 C CA . PHE B 1 171 ? -1.64 24.516 18.859 1 86.75 171 PHE B CA 1
ATOM 5849 C C . PHE B 1 171 ? -2.58 25.047 17.797 1 86.75 171 PHE B C 1
ATOM 5851 O O . PHE B 1 171 ? -2.398 26.156 17.297 1 86.75 171 PHE B O 1
ATOM 5858 N N . SER B 1 172 ? -3.688 24.375 17.5 1 90.12 172 SER B N 1
ATOM 5859 C CA . SER B 1 172 ? -4.566 24.656 16.359 1 90.12 172 SER B CA 1
ATOM 5860 C C . SER B 1 172 ? -5.594 25.734 16.734 1 90.12 172 SER B C 1
ATOM 5862 O O . SER B 1 172 ? -6.375 26.156 15.875 1 90.12 172 SER B O 1
ATOM 5864 N N . GLU B 1 173 ? -5.734 26.328 17.953 1 91.81 173 GLU B N 1
ATOM 5865 C CA . GLU B 1 173 ? -6.723 27.297 18.438 1 91.81 173 GLU B CA 1
ATOM 5866 C C . GLU B 1 173 ? -6.375 28.703 17.984 1 91.81 173 GLU B C 1
ATOM 5868 O O . GLU B 1 173 ? -7.254 29.562 17.891 1 91.81 173 GLU B O 1
ATOM 5873 N N . TYR B 1 174 ? -5.309 29.078 17.484 1 92.62 174 TYR B N 1
ATO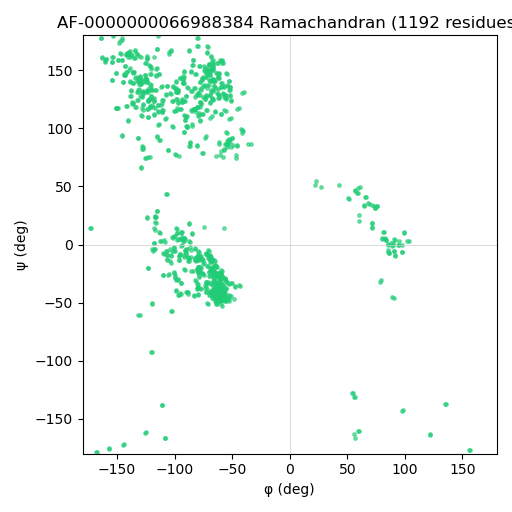M 5874 C CA . TYR B 1 174 ? -4.816 30.391 17.078 1 92.62 174 TYR B CA 1
ATOM 5875 C C . TYR B 1 174 ? -5.484 31.5 17.891 1 92.62 174 TYR B C 1
ATOM 5877 O O . TYR B 1 174 ? -6.012 32.438 17.312 1 92.62 174 TYR B O 1
ATOM 5885 N N . TYR B 1 175 ? -5.539 31.422 19.188 1 94.94 175 TYR B N 1
ATOM 5886 C CA . TYR B 1 175 ? -6.195 32.312 20.125 1 94.94 175 TYR B CA 1
ATOM 5887 C C . TYR B 1 175 ? -5.613 33.719 20.031 1 94.94 175 TYR B C 1
ATOM 5889 O O . TYR B 1 175 ? -6.32 34.719 20.234 1 94.94 175 TYR B O 1
ATOM 5897 N N . TYR B 1 176 ? -4.379 33.844 19.688 1 93.12 176 TYR B N 1
ATOM 5898 C CA . TYR B 1 176 ? -3.678 35.125 19.672 1 93.12 176 TYR B CA 1
ATOM 5899 C C . TYR B 1 176 ? -4.258 36.062 18.609 1 93.12 176 TYR B C 1
ATOM 5901 O O . TYR B 1 176 ? -4.016 37.281 18.625 1 93.12 176 TYR B O 1
ATOM 5909 N N . ILE B 1 177 ? -5.082 35.531 17.688 1 95.12 177 ILE B N 1
ATOM 5910 C CA . ILE B 1 177 ? -5.77 36.375 16.734 1 95.12 177 ILE B CA 1
ATOM 5911 C C . ILE B 1 177 ? -7.281 36.281 16.938 1 95.12 177 ILE B C 1
ATOM 5913 O O . ILE B 1 177 ? -8.047 36.406 15.977 1 95.12 177 ILE B O 1
ATOM 5917 N N . LYS B 1 178 ? -7.703 35.938 18.047 1 95.62 178 LYS B N 1
ATOM 5918 C CA . LYS B 1 178 ? -9.117 35.812 18.391 1 95.62 178 LYS B CA 1
ATOM 5919 C C . LYS B 1 178 ? -9.906 37.031 17.953 1 95.62 178 LYS B C 1
ATOM 5921 O O . LYS B 1 178 ? -11 36.906 17.406 1 95.62 178 LYS B O 1
ATOM 5926 N N . GLY B 1 179 ? -9.367 38.281 18.25 1 96 179 GLY B N 1
ATOM 5927 C CA . GLY B 1 179 ? -10.031 39.5 17.828 1 96 179 GLY B CA 1
ATOM 5928 C C . GLY B 1 179 ? -10.258 39.594 16.328 1 96 179 GLY B C 1
ATOM 5929 O O . GLY B 1 179 ? -11.273 40.125 15.867 1 96 179 GLY B O 1
ATOM 5930 N N . TYR B 1 180 ? -9.297 39.062 15.617 1 96.31 180 TYR B N 1
ATOM 5931 C CA . TYR B 1 180 ? -9.414 39.062 14.164 1 96.31 180 TYR B CA 1
ATOM 5932 C C . TYR B 1 180 ? -10.516 38.125 13.711 1 96.31 180 TYR B C 1
ATOM 5934 O O . TYR B 1 180 ? -11.297 38.438 12.812 1 96.31 180 TYR B O 1
ATOM 5942 N N . PHE B 1 181 ? -10.664 36.938 14.305 1 96.31 181 PHE B N 1
ATOM 5943 C CA . PHE B 1 181 ? -11.773 36.031 14.047 1 96.31 181 PHE B CA 1
ATOM 5944 C C . PHE B 1 181 ? -13.109 36.75 14.227 1 96.31 181 PHE B C 1
ATOM 5946 O O . PHE B 1 181 ? -13.969 36.688 13.344 1 96.31 181 PHE B O 1
ATOM 5953 N N . GLU B 1 182 ? -13.203 37.438 15.336 1 95.31 182 GLU B N 1
ATOM 5954 C CA . GLU B 1 182 ? -14.438 38.125 15.672 1 95.31 182 GLU B CA 1
ATOM 5955 C C . GLU B 1 182 ? -14.75 39.219 14.656 1 95.31 182 GLU B C 1
ATOM 5957 O O . GLU B 1 182 ? -15.898 39.406 14.266 1 95.31 182 GLU B O 1
ATOM 5962 N N . SER B 1 183 ? -13.742 39.875 14.211 1 96.69 183 SER B N 1
ATOM 5963 C CA . SER B 1 183 ? -13.922 40.938 13.227 1 96.69 183 SER B CA 1
ATOM 5964 C C . SER B 1 183 ? -14.367 40.375 11.883 1 96.69 183 SER B C 1
ATOM 5966 O O . SER B 1 183 ? -14.953 41.094 11.07 1 96.69 183 SER B O 1
ATOM 5968 N N . LEU B 1 184 ? -14.109 39.125 11.688 1 96.62 184 LEU B N 1
ATOM 5969 C CA . LEU B 1 184 ? -14.453 38.469 10.422 1 96.62 184 LEU B CA 1
ATOM 5970 C C . LEU B 1 184 ? -15.766 37.688 10.547 1 96.62 184 LEU B C 1
ATOM 5972 O O . LEU B 1 184 ? -16.062 36.844 9.727 1 96.62 184 LEU B O 1
ATOM 5976 N N . GLY B 1 185 ? -16.5 37.906 11.539 1 94.38 185 GLY B N 1
ATOM 5977 C CA . GLY B 1 185 ? -17.859 37.406 11.625 1 94.38 185 GLY B CA 1
ATOM 5978 C C . GLY B 1 185 ? -18 36.188 12.508 1 94.38 185 GLY B C 1
ATOM 5979 O O . GLY B 1 185 ? -19.094 35.656 12.672 1 94.38 185 GLY B O 1
ATOM 5980 N N . PHE B 1 186 ? -16.938 35.75 13.141 1 94.5 186 PHE B N 1
ATOM 5981 C CA . PHE B 1 186 ? -17.016 34.625 14.062 1 94.5 186 PHE B CA 1
ATOM 5982 C C . PHE B 1 186 ? -17.672 35.031 15.375 1 94.5 186 PHE B C 1
ATOM 5984 O O . PHE B 1 186 ? -17.641 36.219 15.734 1 94.5 186 PHE B O 1
ATOM 5991 N N . PRO B 1 187 ? -18.281 34.125 16.062 1 92.75 187 PRO B N 1
ATOM 5992 C CA . PRO B 1 187 ? -18.922 34.5 17.328 1 92.75 187 PRO B CA 1
ATOM 5993 C C . PRO B 1 187 ? -17.922 34.844 18.422 1 92.75 187 PRO B C 1
ATOM 5995 O O . PRO B 1 187 ? -16.797 34.312 18.422 1 92.75 187 PRO B O 1
ATOM 5998 N N . GLN B 1 188 ? -18.391 35.656 19.328 1 92.62 188 GLN B N 1
ATOM 5999 C CA . GLN B 1 188 ? -17.594 35.875 20.531 1 92.62 188 GLN B CA 1
ATOM 6000 C C . GLN B 1 188 ? -17.672 34.688 21.469 1 92.62 188 GLN B C 1
ATOM 6002 O O . GLN B 1 188 ? -18.766 34.219 21.781 1 92.62 188 GLN B O 1
ATOM 6007 N N . ILE B 1 189 ? -16.516 34.219 21.828 1 92.12 189 ILE B N 1
ATOM 6008 C CA . ILE B 1 189 ? -16.453 33 22.656 1 92.12 189 ILE B CA 1
ATOM 6009 C C . ILE B 1 189 ? -15.641 33.312 23.906 1 92.12 189 ILE B C 1
ATOM 6011 O O . ILE B 1 189 ? -14.641 34 23.859 1 92.12 189 ILE B O 1
ATOM 6015 N N . ASN B 1 190 ? -16.156 32.688 25.016 1 93.75 190 ASN B N 1
ATOM 6016 C CA . ASN B 1 190 ? -15.43 32.812 26.281 1 93.75 190 ASN B CA 1
ATOM 6017 C C . ASN B 1 190 ? -14.109 32.062 26.234 1 93.75 190 ASN B C 1
ATOM 6019 O O . ASN B 1 190 ? -14.008 31 25.625 1 93.75 190 ASN B O 1
ATOM 6023 N N . ASP B 1 191 ? -13.133 32.562 26.969 1 94.75 191 ASP B N 1
ATOM 6024 C CA . ASP B 1 191 ? -11.805 31.969 26.984 1 94.75 191 ASP B CA 1
ATOM 6025 C C . ASP B 1 191 ? -11.852 30.531 27.516 1 94.75 191 ASP B C 1
ATOM 6027 O O . ASP B 1 191 ? -11.008 29.719 27.156 1 94.75 191 ASP B O 1
ATOM 6031 N N . SER B 1 192 ? -12.852 30.203 28.297 1 94 192 SER B N 1
ATOM 6032 C CA . SER B 1 192 ? -12.984 28.875 28.891 1 94 192 SER B CA 1
ATOM 6033 C C . SER B 1 192 ? -13.312 27.828 27.844 1 94 192 SER B C 1
ATOM 6035 O O . SER B 1 192 ? -13.211 26.625 28.094 1 94 192 SER B O 1
ATOM 6037 N N . ALA B 1 193 ? -13.68 28.266 26.656 1 93.62 193 ALA B N 1
ATOM 6038 C CA . ALA B 1 193 ? -14 27.344 25.578 1 93.62 193 ALA B CA 1
ATOM 6039 C C . ALA B 1 193 ? -12.734 26.781 24.938 1 93.62 193 ALA B C 1
ATOM 6041 O O . ALA B 1 193 ? -12.781 25.781 24.234 1 93.62 193 ALA B O 1
ATOM 6042 N N . PHE B 1 194 ? -11.688 27.531 25.188 1 94.75 194 PHE B N 1
ATOM 6043 C CA . PHE B 1 194 ? -10.406 27.094 24.641 1 94.75 194 PHE B CA 1
ATOM 6044 C C . PHE B 1 194 ? -9.742 26.062 25.547 1 94.75 194 PHE B C 1
ATOM 6046 O O . PHE B 1 194 ? -10.07 25.984 26.734 1 94.75 194 PHE B O 1
ATOM 6053 N N . GLY B 1 195 ? -8.875 25.297 25.109 1 91.19 195 GLY B N 1
ATOM 6054 C CA . GLY B 1 195 ? -8.227 24.234 25.859 1 91.19 195 GLY B CA 1
ATOM 6055 C C . GLY B 1 195 ? -7.477 24.75 27.078 1 91.19 195 GLY B C 1
ATOM 6056 O O . GLY B 1 195 ? -7.062 25.906 27.109 1 91.19 195 GLY B O 1
ATOM 6057 N N . PRO B 1 196 ? -7.238 23.891 28.031 1 93.38 196 PRO B N 1
ATOM 6058 C CA . PRO B 1 196 ? -6.648 24.297 29.297 1 93.38 196 PRO B CA 1
ATOM 6059 C C . PRO B 1 196 ? -5.129 24.438 29.234 1 93.38 196 PRO B C 1
ATOM 6061 O O . PRO B 1 196 ? -4.512 24.969 30.156 1 93.38 196 PRO B O 1
ATOM 6064 N N . CYS B 1 197 ? -4.508 24 28.219 1 94.31 197 CYS B N 1
ATOM 6065 C CA . CYS B 1 197 ? -3.064 24.094 28.016 1 94.31 197 CYS B CA 1
ATOM 6066 C C . CYS B 1 197 ? -2.709 24.078 26.547 1 94.31 197 CYS B C 1
ATOM 6068 O O . CYS B 1 197 ? -3.533 23.703 25.703 1 94.31 197 CYS B O 1
ATOM 6070 N N . GLY B 1 198 ? -1.5 24.641 26.234 1 93.06 198 GLY B N 1
ATOM 6071 C CA . GLY B 1 198 ? -0.94 24.531 24.891 1 93.06 198 GLY B CA 1
ATOM 6072 C C . GLY B 1 198 ? -1.532 25.516 23.922 1 93.06 198 GLY B C 1
ATOM 6073 O O . GLY B 1 198 ? -1.23 25.484 22.719 1 93.06 198 GLY B O 1
ATOM 6074 N N . VAL B 1 199 ? -2.357 26.391 24.375 1 95.25 199 VAL B N 1
ATOM 6075 C CA . VAL B 1 199 ? -2.975 27.406 23.516 1 95.25 199 VAL B CA 1
ATOM 6076 C C . VAL B 1 199 ? -2.117 28.672 23.5 1 95.25 199 VAL B C 1
ATOM 6078 O O . VAL B 1 199 ? -2.092 29.422 24.484 1 95.25 199 VAL B O 1
ATOM 6081 N N . ILE B 1 200 ? -1.53 28.906 22.375 1 91 200 ILE B N 1
ATOM 6082 C CA . ILE B 1 200 ? -0.605 30.031 22.25 1 91 200 ILE B CA 1
ATOM 6083 C C . ILE B 1 200 ? -1.348 31.344 22.5 1 91 200 ILE B C 1
ATOM 6085 O O . ILE B 1 200 ? -2.379 31.594 21.875 1 91 200 ILE B O 1
ATOM 6089 N N . GLY B 1 201 ? -0.816 32.156 23.359 1 92.62 201 GLY B N 1
ATOM 6090 C CA . GLY B 1 201 ? -1.406 33.438 23.672 1 92.62 201 GLY B CA 1
ATOM 6091 C C . GLY B 1 201 ? -2.365 33.375 24.844 1 92.62 201 GLY B C 1
ATOM 6092 O O . GLY B 1 201 ? -2.789 34.438 25.359 1 92.62 201 GLY B O 1
ATOM 6093 N N . LEU B 1 202 ? -2.684 32.188 25.312 1 94.75 202 LEU B N 1
ATOM 6094 C CA . LEU B 1 202 ? -3.668 32.062 26.391 1 94.75 202 LEU B CA 1
ATOM 6095 C C . LEU B 1 202 ? -3.062 31.406 27.609 1 94.75 202 LEU B C 1
ATOM 6097 O O . LEU B 1 202 ? -3.229 31.875 28.734 1 94.75 202 LEU B O 1
ATOM 6101 N N . ASN B 1 203 ? -2.426 30.281 27.438 1 94.31 203 ASN B N 1
ATOM 6102 C CA . ASN B 1 203 ? -1.908 29.531 28.562 1 94.31 203 ASN B CA 1
ATOM 6103 C C . ASN B 1 203 ? -0.6 28.828 28.219 1 94.31 203 ASN B C 1
ATOM 6105 O O . ASN B 1 203 ? -0.111 28.938 27.094 1 94.31 203 ASN B O 1
ATOM 6109 N N . ASP B 1 204 ? 0.025 28.125 29.219 1 91.69 204 ASP B N 1
ATOM 6110 C CA . ASP B 1 204 ? 1.327 27.484 29.062 1 91.69 204 ASP B CA 1
ATOM 6111 C C . ASP B 1 204 ? 1.197 26.141 28.344 1 91.69 204 ASP B C 1
ATOM 6113 O O . ASP B 1 204 ? 0.086 25.656 28.125 1 91.69 204 ASP B O 1
ATOM 6117 N N . GLY B 1 205 ? 2.35 25.594 28 1 92.12 205 GLY B N 1
ATOM 6118 C CA . GLY B 1 205 ? 2.385 24.266 27.422 1 92.12 205 GLY B CA 1
ATOM 6119 C C . GLY B 1 205 ? 1.801 23.203 28.328 1 92.12 205 GLY B C 1
ATOM 6120 O O . GLY B 1 205 ? 1.708 23.406 29.547 1 92.12 205 GLY B O 1
ATOM 6121 N N . CYS B 1 206 ? 1.407 22.141 27.734 1 95.19 206 CYS B N 1
ATOM 6122 C CA . CYS B 1 206 ? 0.79 21.062 28.516 1 95.19 206 CYS B CA 1
ATOM 6123 C C . CYS B 1 206 ? 1.844 20.25 29.25 1 95.19 206 CYS B C 1
ATOM 6125 O O . CYS B 1 206 ? 2.908 19.969 28.703 1 95.19 206 CYS B O 1
ATOM 6127 N N . SER B 1 207 ? 1.501 19.875 30.516 1 95.31 207 SER B N 1
ATOM 6128 C CA . SER B 1 207 ? 2.191 18.75 31.125 1 95.31 207 SER B CA 1
ATOM 6129 C C . SER B 1 207 ? 1.768 17.422 30.484 1 95.31 207 SER B C 1
ATOM 6131 O O . SER B 1 207 ? 0.777 17.375 29.75 1 95.31 207 SER B O 1
ATOM 6133 N N . LYS B 1 208 ? 2.572 16.422 30.797 1 96.19 208 LYS B N 1
ATOM 6134 C CA . LYS B 1 208 ? 2.209 15.094 30.297 1 96.19 208 LYS B CA 1
ATOM 6135 C C . LYS B 1 208 ? 0.813 14.695 30.766 1 96.19 208 LYS B C 1
ATOM 6137 O O . LYS B 1 208 ? 0.017 14.172 29.984 1 96.19 208 LYS B O 1
ATOM 6142 N N . GLU B 1 209 ? 0.517 14.914 31.984 1 96.56 209 GLU B N 1
ATOM 6143 C CA . GLU B 1 209 ? -0.784 14.562 32.562 1 96.56 209 GLU B CA 1
ATOM 6144 C C . GLU B 1 209 ? -1.906 15.344 31.875 1 96.56 209 GLU B C 1
ATOM 6146 O O . GLU B 1 209 ? -2.953 14.789 31.547 1 96.56 209 GLU B O 1
ATOM 6151 N N . GLN B 1 210 ? -1.705 16.656 31.734 1 96.19 210 GLN B N 1
ATOM 6152 C CA . GLN B 1 210 ? -2.695 17.5 31.062 1 96.19 210 GLN B CA 1
ATOM 6153 C C . GLN B 1 210 ? -2.92 17.047 29.625 1 96.19 210 GLN B C 1
ATOM 6155 O O . GLN B 1 210 ? -4.059 17 29.156 1 96.19 210 GLN B O 1
ATOM 6160 N N . PHE B 1 211 ? -1.82 16.766 29.016 1 96.88 211 PHE B N 1
ATOM 6161 C CA . PHE B 1 211 ? -1.876 16.297 27.625 1 96.88 211 PHE B CA 1
ATOM 6162 C C . PHE B 1 211 ? -2.705 15.031 27.516 1 96.88 211 PHE B C 1
ATOM 6164 O O . PHE B 1 211 ? -3.633 14.961 26.703 1 96.88 211 PHE B O 1
ATOM 6171 N N . LEU B 1 212 ? -2.41 14 28.312 1 97.62 212 LEU B N 1
ATOM 6172 C CA . LEU B 1 212 ? -3.111 12.719 28.281 1 97.62 212 LEU B CA 1
ATOM 6173 C C . LEU B 1 212 ? -4.586 12.898 28.625 1 97.62 212 LEU B C 1
ATOM 6175 O O . LEU B 1 212 ? -5.449 12.234 28.047 1 97.62 212 LEU B O 1
ATOM 6179 N N . HIS B 1 213 ? -4.887 13.75 29.531 1 96.44 213 HIS B N 1
ATOM 6180 C CA . HIS B 1 213 ? -6.281 14.047 29.844 1 96.44 213 HIS B CA 1
ATOM 6181 C C . HIS B 1 213 ? -6.988 14.672 28.641 1 96.44 213 HIS B C 1
ATOM 6183 O O . HIS B 1 213 ? -8.156 14.367 28.375 1 96.44 213 HIS B O 1
ATOM 6189 N N . GLY B 1 214 ? -6.277 15.562 27.922 1 96.31 214 GLY B N 1
ATOM 6190 C CA . GLY B 1 214 ? -6.816 16.188 26.734 1 96.31 214 GLY B CA 1
ATOM 6191 C C . GLY B 1 214 ? -7.18 15.203 25.641 1 96.31 214 GLY B C 1
ATOM 6192 O O . GLY B 1 214 ? -8.133 15.422 24.891 1 96.31 214 GLY B O 1
ATOM 6193 N N . MET B 1 215 ? -6.434 14.078 25.547 1 97.75 215 MET B N 1
ATOM 6194 C CA . MET B 1 215 ? -6.672 13.062 24.531 1 97.75 215 MET B CA 1
ATOM 6195 C C . MET B 1 215 ? -8.062 12.469 24.672 1 97.75 215 MET B C 1
ATOM 6197 O O . MET B 1 215 ? -8.641 11.977 23.688 1 97.75 215 MET B O 1
ATOM 6201 N N . LEU B 1 216 ? -8.633 12.531 25.891 1 96.88 216 LEU B N 1
ATOM 6202 C CA . LEU B 1 216 ? -9.93 11.93 26.156 1 96.88 216 LEU B CA 1
ATOM 6203 C C . LEU B 1 216 ? -11.055 12.781 25.578 1 96.88 216 LEU B C 1
ATOM 6205 O O . LEU B 1 216 ? -12.188 12.312 25.438 1 96.88 216 LEU B O 1
ATOM 6209 N N . ASN B 1 217 ? -10.75 14.039 25.188 1 94.31 217 ASN B N 1
ATOM 6210 C CA . ASN B 1 217 ? -11.773 14.969 24.734 1 94.31 217 ASN B CA 1
ATOM 6211 C C . ASN B 1 217 ? -11.641 15.281 23.25 1 94.31 217 ASN B C 1
ATOM 6213 O O . ASN B 1 217 ? -12.406 16.094 22.703 1 94.31 217 ASN B O 1
ATOM 6217 N N . LEU B 1 218 ? -10.727 14.672 22.609 1 96 218 LEU B N 1
ATOM 6218 C CA . LEU B 1 218 ? -10.508 14.922 21.188 1 96 218 LEU B CA 1
ATOM 6219 C C . LEU B 1 218 ? -11.586 14.234 20.344 1 96 218 LEU B C 1
ATOM 6221 O O . LEU B 1 218 ? -12.023 13.133 20.672 1 96 218 LEU B O 1
ATOM 6225 N N . TYR B 1 219 ? -11.984 14.945 19.25 1 96.44 219 TYR B N 1
ATOM 6226 C CA . TYR B 1 219 ? -12.859 14.32 18.266 1 96.44 219 TYR B CA 1
ATOM 6227 C C . TYR B 1 219 ? -12.062 13.414 17.328 1 96.44 219 TYR B C 1
ATOM 6229 O O . TYR B 1 219 ? -11.008 13.805 16.812 1 96.44 219 TYR B O 1
ATOM 6237 N N . PRO B 1 220 ? -12.508 12.141 17.109 1 97.69 220 PRO B N 1
ATOM 6238 C CA . PRO B 1 220 ? -11.898 11.367 16.016 1 97.69 220 PRO B CA 1
ATOM 6239 C C . PRO B 1 220 ? -12.102 12.008 14.648 1 97.69 220 PRO B C 1
ATOM 6241 O O . PRO B 1 220 ? -13.148 12.625 14.406 1 97.69 220 PRO B O 1
ATOM 6244 N N . ILE B 1 221 ? -11.188 11.883 13.773 1 97.75 221 ILE B N 1
ATOM 6245 C CA . ILE B 1 221 ? -11.273 12.453 12.438 1 97.75 221 ILE B CA 1
ATOM 6246 C C . ILE B 1 221 ? -11.727 11.383 11.445 1 97.75 221 ILE B C 1
ATOM 6248 O O . ILE B 1 221 ? -12.5 11.672 10.531 1 97.75 221 ILE B O 1
ATOM 6252 N N . ALA B 1 222 ? -11.273 10.188 11.57 1 97.56 222 ALA B N 1
ATOM 6253 C CA . ALA B 1 222 ? -11.625 9.016 10.773 1 97.56 222 ALA B CA 1
ATOM 6254 C C . ALA B 1 222 ? -11.523 7.738 11.602 1 97.56 222 ALA B C 1
ATOM 6256 O O . ALA B 1 222 ? -10.852 7.715 12.641 1 97.56 222 ALA B O 1
ATOM 6257 N N . PRO B 1 223 ? -12.211 6.668 11.164 1 97.75 223 PRO B N 1
ATOM 6258 C CA . PRO B 1 223 ? -12 5.398 11.867 1 97.75 223 PRO B CA 1
ATOM 6259 C C . PRO B 1 223 ? -10.562 4.902 11.781 1 97.75 223 PRO B C 1
ATOM 6261 O O . PRO B 1 223 ? -9.914 5.051 10.742 1 97.75 223 PRO B O 1
ATOM 6264 N N . PRO B 1 224 ? -10.078 4.297 12.891 1 98.19 224 PRO B N 1
ATOM 6265 C CA . PRO B 1 224 ? -8.719 3.752 12.836 1 98.19 224 PRO B CA 1
ATOM 6266 C C . PRO B 1 224 ? -8.516 2.797 11.664 1 98.19 224 PRO B C 1
ATOM 6268 O O . PRO B 1 224 ? -9.414 2.016 11.328 1 98.19 224 PRO B O 1
ATOM 6271 N N . MET B 1 225 ? -7.363 2.922 10.953 1 97.94 225 MET B N 1
ATOM 6272 C CA . MET B 1 225 ? -6.879 2.053 9.883 1 97.94 225 MET B CA 1
ATOM 6273 C C . MET B 1 225 ? -7.703 2.234 8.617 1 97.94 225 MET B C 1
ATOM 6275 O O . MET B 1 225 ? -7.66 1.393 7.719 1 97.94 225 MET B O 1
ATOM 6279 N N . SER B 1 226 ? -8.461 3.35 8.477 1 96.94 226 SER B N 1
ATOM 6280 C CA . SER B 1 226 ? -9.289 3.557 7.297 1 96.94 226 SER B CA 1
ATOM 6281 C C . SER B 1 226 ? -8.578 4.414 6.258 1 96.94 226 SER B C 1
ATOM 6283 O O . SER B 1 226 ? -8.625 4.117 5.062 1 96.94 226 SER B O 1
ATOM 6285 N N . ARG B 1 227 ? -7.93 5.477 6.703 1 96.81 227 ARG B N 1
ATOM 6286 C CA . ARG B 1 227 ? -7.273 6.438 5.82 1 96.81 227 ARG B CA 1
ATOM 6287 C C . ARG B 1 227 ? -6.223 7.246 6.578 1 96.81 227 ARG B C 1
ATOM 6289 O O . ARG B 1 227 ? -6.262 7.324 7.805 1 96.81 227 ARG B O 1
ATOM 6296 N N . PRO B 1 228 ? -5.324 7.812 5.859 1 97 228 PRO B N 1
ATOM 6297 C CA . PRO B 1 228 ? -4.309 8.602 6.559 1 97 228 PRO B CA 1
ATOM 6298 C C . PRO B 1 228 ? -4.848 9.945 7.059 1 97 228 PRO B C 1
ATOM 6300 O O . PRO B 1 228 ? -5.586 10.625 6.344 1 97 228 PRO B O 1
ATOM 6303 N N . VAL B 1 229 ? -4.484 10.25 8.234 1 97.31 229 VAL B N 1
ATOM 6304 C CA . VAL B 1 229 ? -4.672 11.547 8.891 1 97.31 229 VAL B CA 1
ATOM 6305 C C . VAL B 1 229 ? -3.377 11.969 9.578 1 97.31 229 VAL B C 1
ATOM 6307 O O . VAL B 1 229 ? -2.871 11.266 10.453 1 97.31 229 VAL B O 1
ATOM 6310 N N . TYR B 1 230 ? -2.91 13.039 9.117 1 96.5 230 TYR B N 1
ATOM 6311 C CA . TYR B 1 230 ? -1.658 13.516 9.695 1 96.5 230 TYR B CA 1
ATOM 6312 C C . TYR B 1 230 ? -1.811 13.773 11.188 1 96.5 230 TYR B C 1
ATOM 6314 O O . TYR B 1 230 ? -2.783 14.398 11.625 1 96.5 230 TYR B O 1
ATOM 6322 N N . SER B 1 231 ? -0.754 13.297 12.023 1 98.31 231 SER B N 1
ATOM 6323 C CA . SER B 1 231 ? -0.873 13.523 13.461 1 98.31 231 SER B CA 1
ATOM 6324 C C . SER B 1 231 ? 0.499 13.641 14.117 1 98.31 231 SER B C 1
ATOM 6326 O O . SER B 1 231 ? 1.286 12.695 14.102 1 98.31 231 SER B O 1
ATOM 6328 N N . ASN B 1 232 ? 0.775 14.797 14.695 1 97.94 232 ASN B N 1
ATOM 6329 C CA . ASN B 1 232 ? 1.916 14.961 15.594 1 97.94 232 ASN B CA 1
ATOM 6330 C C . ASN B 1 232 ? 1.673 14.281 16.938 1 97.94 232 ASN B C 1
ATOM 6332 O O . ASN B 1 232 ? 2.604 13.758 17.547 1 97.94 232 ASN B O 1
ATOM 6336 N N . ILE B 1 233 ? 0.419 14.266 17.344 1 97.94 233 ILE B N 1
ATOM 6337 C CA . ILE B 1 233 ? 0.012 13.656 18.609 1 97.94 233 ILE B CA 1
ATOM 6338 C C . ILE B 1 233 ? 0.435 12.188 18.641 1 97.94 233 ILE B C 1
ATOM 6340 O O . ILE B 1 233 ? 0.895 11.68 19.656 1 97.94 233 ILE B O 1
ATOM 6344 N N . ALA B 1 234 ? 0.307 11.531 17.531 1 98.75 234 ALA B N 1
ATOM 6345 C CA . ALA B 1 234 ? 0.648 10.117 17.422 1 98.75 234 ALA B CA 1
ATOM 6346 C C . ALA B 1 234 ? 2.088 9.859 17.859 1 98.75 234 ALA B C 1
ATOM 6348 O O . ALA B 1 234 ? 2.365 8.883 18.562 1 98.75 234 ALA B O 1
ATOM 6349 N N . TYR B 1 235 ? 2.955 10.734 17.562 1 98.75 235 TYR B N 1
ATOM 6350 C CA . TYR B 1 235 ? 4.371 10.516 17.828 1 98.75 235 TYR B CA 1
ATOM 6351 C C . TYR B 1 235 ? 4.703 10.844 19.281 1 98.75 235 TYR B C 1
ATOM 6353 O O . TYR B 1 235 ? 5.59 10.227 19.875 1 98.75 235 TYR B O 1
ATOM 6361 N N . THR B 1 236 ? 3.969 11.797 19.844 1 98.5 236 THR B N 1
ATOM 6362 C CA . THR B 1 236 ? 4.082 11.984 21.297 1 98.5 236 THR B CA 1
ATOM 6363 C C . THR B 1 236 ? 3.646 10.727 22.031 1 98.5 236 THR B C 1
ATOM 6365 O O . THR B 1 236 ? 4.363 10.242 22.922 1 98.5 236 THR B O 1
ATOM 6368 N N . LEU B 1 237 ? 2.541 10.18 21.641 1 98.81 237 LEU B N 1
ATOM 6369 C CA . LEU B 1 237 ? 2.004 8.992 22.297 1 98.81 237 LEU B CA 1
ATOM 6370 C C . LEU B 1 237 ? 2.926 7.793 22.078 1 98.81 237 LEU B C 1
ATOM 6372 O O . LEU B 1 237 ? 3.117 6.988 23 1 98.81 237 LEU B O 1
ATOM 6376 N N . LEU B 1 238 ? 3.486 7.629 20.875 1 98.75 238 LEU B N 1
ATOM 6377 C CA . LEU B 1 238 ? 4.422 6.543 20.594 1 98.75 238 LEU B CA 1
ATOM 6378 C C . LEU B 1 238 ? 5.602 6.582 21.547 1 98.75 238 LEU B C 1
ATOM 6380 O O . LEU B 1 238 ? 5.98 5.551 22.109 1 98.75 238 LEU B O 1
ATOM 6384 N N . MET B 1 239 ? 6.156 7.75 21.766 1 98.69 239 MET B N 1
ATOM 6385 C CA . MET B 1 239 ? 7.34 7.848 22.609 1 98.69 239 MET B CA 1
ATOM 6386 C C . MET B 1 239 ? 6.973 7.648 24.078 1 98.69 239 MET B C 1
ATOM 6388 O O . MET B 1 239 ? 7.754 7.094 24.844 1 98.69 239 MET B O 1
ATOM 6392 N N . TYR B 1 240 ? 5.727 8.133 24.531 1 98.5 240 TYR B N 1
ATOM 6393 C CA . TYR B 1 240 ? 5.254 7.805 25.875 1 98.5 240 TYR B CA 1
ATOM 6394 C C . TYR B 1 240 ? 5.168 6.297 26.062 1 98.5 240 TYR B C 1
ATOM 6396 O O . TYR B 1 240 ? 5.559 5.773 27.109 1 98.5 240 TYR B O 1
ATOM 6404 N N . ALA B 1 241 ? 4.656 5.602 25.031 1 98.56 241 ALA B N 1
ATOM 6405 C CA . ALA B 1 241 ? 4.531 4.148 25.109 1 98.56 241 ALA B CA 1
ATOM 6406 C C . ALA B 1 241 ? 5.898 3.486 25.234 1 98.56 241 ALA B C 1
ATOM 6408 O O . ALA B 1 241 ? 6.094 2.625 26.094 1 98.56 241 ALA B O 1
ATOM 6409 N N . ILE B 1 242 ? 6.855 3.887 24.422 1 98.56 242 ILE B N 1
ATOM 6410 C CA . ILE B 1 242 ? 8.188 3.291 24.438 1 98.56 242 ILE B CA 1
ATOM 6411 C C . ILE B 1 242 ? 8.883 3.607 25.766 1 98.56 242 ILE B C 1
ATOM 6413 O O . ILE B 1 242 ? 9.602 2.768 26.312 1 98.56 242 ILE B O 1
ATOM 6417 N N . GLU B 1 243 ? 8.695 4.812 26.234 1 98.12 243 GLU B N 1
ATOM 6418 C CA . GLU B 1 243 ? 9.25 5.191 27.531 1 98.12 243 GLU B CA 1
ATOM 6419 C C . GLU B 1 243 ? 8.727 4.285 28.641 1 98.12 243 GLU B C 1
ATOM 6421 O O . GLU B 1 243 ? 9.477 3.902 29.547 1 98.12 243 GLU B O 1
ATOM 6426 N N . THR B 1 244 ? 7.473 4.004 28.578 1 97.38 244 THR B N 1
ATOM 6427 C CA . THR B 1 244 ? 6.879 3.111 29.578 1 97.38 244 THR B CA 1
ATOM 6428 C C . THR B 1 244 ? 7.555 1.745 29.547 1 97.38 244 THR B C 1
ATOM 6430 O O . THR B 1 244 ? 7.82 1.157 30.594 1 97.38 244 THR B O 1
ATOM 6433 N N . LYS B 1 245 ? 7.875 1.298 28.391 1 95.81 245 LYS B N 1
ATOM 6434 C CA . LYS B 1 245 ? 8.445 -0.037 28.219 1 95.81 245 LYS B CA 1
ATOM 6435 C C . LYS B 1 245 ? 9.93 -0.048 28.562 1 95.81 245 LYS B C 1
ATOM 6437 O O . LYS B 1 245 ? 10.43 -0.998 29.172 1 95.81 245 LYS B O 1
ATOM 6442 N N . THR B 1 246 ? 10.648 1.002 28.234 1 97 246 THR B N 1
ATOM 6443 C CA . THR B 1 246 ? 12.102 0.957 28.266 1 97 246 THR B CA 1
ATOM 6444 C C . THR B 1 246 ? 12.641 1.735 29.469 1 97 246 THR B C 1
ATOM 6446 O O . THR B 1 246 ? 13.797 1.562 29.859 1 97 246 THR B O 1
ATOM 6449 N N . GLY B 1 247 ? 11.875 2.732 29.969 1 97.62 247 GLY B N 1
ATOM 6450 C CA . GLY B 1 247 ? 12.336 3.639 31.016 1 97.62 247 GLY B CA 1
ATOM 6451 C C . GLY B 1 247 ? 13.18 4.785 30.484 1 97.62 247 GLY B C 1
ATOM 6452 O O . GLY B 1 247 ? 13.672 5.609 31.25 1 97.62 247 GLY B O 1
ATOM 6453 N N . LYS B 1 248 ? 13.305 4.906 29.219 1 97.75 248 LYS B N 1
ATOM 6454 C CA . LYS B 1 248 ? 14.148 5.938 28.609 1 97.75 248 LYS B CA 1
ATOM 6455 C C . LYS B 1 248 ? 13.297 7.039 27.984 1 97.75 248 LYS B C 1
ATOM 6457 O O . LYS B 1 248 ? 12.266 6.762 27.375 1 97.75 248 LYS B O 1
ATOM 6462 N N . ASN B 1 249 ? 13.695 8.289 28.203 1 96.94 249 ASN B N 1
ATOM 6463 C CA . ASN B 1 249 ? 12.984 9.391 27.547 1 96.94 249 ASN B CA 1
ATOM 6464 C C . ASN B 1 249 ? 13.43 9.562 26.094 1 96.94 249 ASN B C 1
ATOM 6466 O O . ASN B 1 249 ? 14.328 8.852 25.625 1 96.94 249 ASN B O 1
ATOM 6470 N N . TYR B 1 250 ? 12.852 10.477 25.391 1 97.56 250 TYR B N 1
ATOM 6471 C CA . TYR B 1 250 ? 13.07 10.609 23.953 1 97.56 250 TYR B CA 1
ATOM 6472 C C . TYR B 1 250 ? 14.516 10.984 23.656 1 97.56 250 TYR B C 1
ATOM 6474 O O . TYR B 1 250 ? 15.117 10.469 22.703 1 97.56 250 TYR B O 1
ATOM 6482 N N . THR B 1 251 ? 15.055 11.898 24.375 1 97.06 251 THR B N 1
ATOM 6483 C CA . THR B 1 251 ? 16.438 12.305 24.172 1 97.06 251 THR B CA 1
ATOM 6484 C C . THR B 1 251 ? 17.375 11.109 24.281 1 97.06 251 THR B C 1
ATOM 6486 O O . THR B 1 251 ? 18.266 10.938 23.453 1 97.06 251 THR B O 1
ATOM 6489 N N . GLU B 1 252 ? 17.172 10.297 25.281 1 97.38 252 GLU B N 1
ATOM 6490 C CA . GLU B 1 252 ? 17.984 9.094 25.469 1 97.38 252 GLU B CA 1
ATOM 6491 C C . GLU B 1 252 ? 17.766 8.094 24.344 1 97.38 252 GLU B C 1
ATOM 6493 O O . GLU B 1 252 ? 18.719 7.465 23.875 1 97.38 252 GLU B O 1
ATOM 6498 N N . LEU B 1 253 ? 16.531 7.957 23.938 1 98.25 253 LEU B N 1
ATOM 6499 C CA . LEU B 1 253 ? 16.203 7.016 22.875 1 98.25 253 LEU B CA 1
ATOM 6500 C C . LEU B 1 253 ? 16.875 7.426 21.562 1 98.25 253 LEU B C 1
ATOM 6502 O O . LEU B 1 253 ? 17.422 6.582 20.844 1 98.25 253 LEU B O 1
ATOM 6506 N N . VAL B 1 254 ? 16.844 8.719 21.203 1 98.38 254 VAL B N 1
ATOM 6507 C CA . VAL B 1 254 ? 17.5 9.219 20.016 1 98.38 254 VAL B CA 1
ATOM 6508 C C . VAL B 1 254 ? 19 8.938 20.094 1 98.38 254 VAL B C 1
ATOM 6510 O O . VAL B 1 254 ? 19.594 8.445 19.125 1 98.38 254 VAL B O 1
ATOM 6513 N N . ARG B 1 255 ? 19.578 9.227 21.219 1 97.12 255 ARG B N 1
ATOM 6514 C CA . ARG B 1 255 ? 21 9.023 21.391 1 97.12 255 ARG B CA 1
ATOM 6515 C C . ARG B 1 255 ? 21.375 7.547 21.297 1 97.12 255 ARG B C 1
ATOM 6517 O O . ARG B 1 255 ? 22.234 7.168 20.5 1 97.12 255 ARG B O 1
ATOM 6524 N N . ASP B 1 256 ? 20.656 6.664 22.031 1 97.75 256 ASP B N 1
ATOM 6525 C CA . ASP B 1 256 ? 21.078 5.281 22.25 1 97.75 256 ASP B CA 1
ATOM 6526 C C . ASP B 1 256 ? 20.719 4.414 21.031 1 97.75 256 ASP B C 1
ATOM 6528 O O . ASP B 1 256 ? 21.469 3.49 20.688 1 97.75 256 ASP B O 1
ATOM 6532 N N . LEU B 1 257 ? 19.609 4.73 20.391 1 98.38 257 LEU B N 1
ATOM 6533 C CA . LEU B 1 257 ? 19.109 3.805 19.375 1 98.38 257 LEU B CA 1
ATOM 6534 C C . LEU B 1 257 ? 19.422 4.328 17.969 1 98.38 257 LEU B C 1
ATOM 6536 O O . LEU B 1 257 ? 19.375 3.57 17 1 98.38 257 LEU B O 1
ATOM 6540 N N . ILE B 1 258 ? 19.766 5.594 17.828 1 98.56 258 ILE B N 1
ATOM 6541 C CA . ILE B 1 258 ? 19.922 6.133 16.484 1 98.56 258 ILE B CA 1
ATOM 6542 C C . ILE B 1 258 ? 21.266 6.867 16.375 1 98.56 258 ILE B C 1
ATOM 6544 O O . ILE B 1 258 ? 22.172 6.43 15.672 1 98.56 258 ILE B O 1
ATOM 6548 N N . ALA B 1 259 ? 21.469 7.91 17.172 1 97.81 259 ALA B N 1
ATOM 6549 C CA . ALA B 1 259 ? 22.609 8.812 16.984 1 97.81 259 ALA B CA 1
ATOM 6550 C C . ALA B 1 259 ? 23.922 8.078 17.188 1 97.81 259 ALA B C 1
ATOM 6552 O O . ALA B 1 259 ? 24.859 8.219 16.391 1 97.81 259 ALA B O 1
ATOM 6553 N N . THR B 1 260 ? 24.016 7.297 18.234 1 97.94 260 THR B N 1
ATOM 6554 C CA . THR B 1 260 ? 25.266 6.605 18.547 1 97.94 260 THR B CA 1
ATOM 6555 C C . THR B 1 260 ? 25.516 5.484 17.547 1 97.94 260 THR B C 1
ATOM 6557 O O . THR B 1 260 ? 26.578 5.441 16.906 1 97.94 260 THR B O 1
ATOM 6560 N N . PRO B 1 261 ? 24.547 4.637 17.312 1 98.31 261 PRO B N 1
ATOM 6561 C CA . PRO B 1 261 ? 24.812 3.523 16.406 1 98.31 261 PRO B CA 1
ATOM 6562 C C . PRO B 1 261 ? 25.172 3.988 14.992 1 98.31 261 PRO B C 1
ATOM 6564 O O . PRO B 1 261 ? 25.938 3.322 14.289 1 98.31 261 PRO B O 1
ATOM 6567 N N . PHE B 1 262 ? 24.703 5.145 14.594 1 98.5 262 PHE B N 1
ATOM 6568 C CA . PHE B 1 262 ? 24.922 5.57 13.211 1 98.5 262 PHE B CA 1
ATOM 6569 C C . PHE B 1 262 ? 25.828 6.785 13.156 1 98.5 262 PHE B C 1
ATOM 6571 O O . PHE B 1 262 ? 25.922 7.453 12.125 1 98.5 262 PHE B O 1
ATOM 6578 N N . ASN B 1 263 ? 26.438 7.117 14.281 1 97.69 263 ASN B N 1
ATOM 6579 C CA . ASN B 1 263 ? 27.406 8.211 14.398 1 97.69 263 ASN B CA 1
ATOM 6580 C C . ASN B 1 263 ? 26.812 9.539 13.938 1 97.69 263 ASN B C 1
ATOM 6582 O O . ASN B 1 263 ? 27.391 10.227 13.102 1 97.69 263 ASN B O 1
ATOM 6586 N N . MET B 1 264 ? 25.656 9.789 14.383 1 97.94 264 MET B N 1
ATOM 6587 C CA . MET B 1 264 ? 24.922 11.016 14.062 1 97.94 264 MET B CA 1
ATOM 6588 C C . MET B 1 264 ? 25.062 12.039 15.188 1 97.94 264 MET B C 1
ATOM 6590 O O . MET B 1 264 ? 24.062 12.391 15.828 1 97.94 264 MET B O 1
ATOM 6594 N N . THR B 1 265 ? 26.109 12.656 15.273 1 93.75 265 THR B N 1
ATOM 6595 C CA . THR B 1 265 ? 26.469 13.469 16.438 1 93.75 265 THR B CA 1
ATOM 6596 C C . THR B 1 265 ? 25.75 14.812 16.391 1 93.75 265 THR B C 1
ATOM 6598 O O . THR B 1 265 ? 25.656 15.508 17.406 1 93.75 265 THR B O 1
ATOM 6601 N N . ASN B 1 266 ? 25.266 15.227 15.234 1 95.62 266 ASN B N 1
ATOM 6602 C CA . ASN B 1 266 ? 24.547 16.484 15.109 1 95.62 266 ASN B CA 1
ATOM 6603 C C . ASN B 1 266 ? 23.047 16.281 15.219 1 95.62 266 ASN B C 1
ATOM 6605 O O . ASN B 1 266 ? 22.266 17.188 14.906 1 95.62 266 ASN B O 1
ATOM 6609 N N . THR B 1 267 ? 22.578 15.094 15.609 1 97.56 267 THR B N 1
ATOM 6610 C CA . THR B 1 267 ? 21.156 14.797 15.664 1 97.56 267 THR B CA 1
ATOM 6611 C C . THR B 1 267 ? 20.688 14.648 17.109 1 97.56 267 THR B C 1
ATOM 6613 O O . THR B 1 267 ? 21.125 13.734 17.812 1 97.56 267 THR B O 1
ATOM 6616 N N . PHE B 1 268 ? 19.875 15.523 17.531 1 96.81 268 PHE B N 1
ATOM 6617 C CA . PHE B 1 268 ? 19.344 15.57 18.891 1 96.81 268 PHE B CA 1
ATOM 6618 C C . PHE B 1 268 ? 18.109 16.469 18.953 1 96.81 268 PHE B C 1
ATOM 6620 O O . PHE B 1 268 ? 17.859 17.25 18.031 1 96.81 268 PHE B O 1
ATOM 6627 N N . PRO B 1 269 ? 17.312 16.297 20.016 1 96.62 269 PRO B N 1
ATOM 6628 C CA . PRO B 1 269 ? 16.188 17.219 20.156 1 96.62 269 PRO B CA 1
ATOM 6629 C C . PRO B 1 269 ? 16.625 18.656 20.375 1 96.62 269 PRO B C 1
ATOM 6631 O O . PRO B 1 269 ? 17.547 18.922 21.141 1 96.62 269 PRO B O 1
ATOM 6634 N N . SER B 1 270 ? 15.969 19.547 19.641 1 94 270 SER B N 1
ATOM 6635 C CA . SER B 1 270 ? 16.234 20.969 19.766 1 94 270 SER B CA 1
ATOM 6636 C C . SER B 1 270 ? 16.156 21.422 21.219 1 94 270 SER B C 1
ATOM 6638 O O . SER B 1 270 ? 15.234 21.031 21.938 1 94 270 SER B O 1
ATOM 6640 N N . GLY B 1 271 ? 17.109 22.234 21.641 1 86.31 271 GLY B N 1
ATOM 6641 C CA . GLY B 1 271 ? 17.172 22.734 23 1 86.31 271 GLY B CA 1
ATOM 6642 C C . GLY B 1 271 ? 17.891 21.781 23.953 1 86.31 271 GLY B C 1
ATOM 6643 O O . GLY B 1 271 ? 18.141 22.125 25.109 1 86.31 271 GLY B O 1
ATOM 6644 N N . HIS B 1 272 ? 18.203 20.609 23.469 1 80.81 272 HIS B N 1
ATOM 6645 C CA . HIS B 1 272 ? 18.844 19.609 24.297 1 80.81 272 HIS B CA 1
ATOM 6646 C C . HIS B 1 272 ? 20.078 19.047 23.609 1 80.81 272 HIS B C 1
ATOM 6648 O O . HIS B 1 272 ? 20.156 17.844 23.359 1 80.81 272 HIS B O 1
ATOM 6654 N N . PRO B 1 273 ? 21.062 19.844 23.422 1 78.12 273 PRO B N 1
ATOM 6655 C CA . PRO B 1 273 ? 22.297 19.344 22.797 1 78.12 273 PRO B CA 1
ATOM 6656 C C . PRO B 1 273 ? 23.094 18.422 23.719 1 78.12 273 PRO B C 1
ATOM 6658 O O . PRO B 1 273 ? 22.938 18.484 24.938 1 78.12 273 PRO B O 1
ATOM 6661 N N . PRO B 1 274 ? 23.766 17.422 23.031 1 70 274 PRO B N 1
ATOM 6662 C CA . PRO B 1 274 ? 24.609 16.562 23.859 1 70 274 PRO B CA 1
ATOM 6663 C C . PRO B 1 274 ? 25.594 17.344 24.719 1 70 274 PRO B C 1
ATOM 6665 O O . PRO B 1 274 ? 25.953 16.906 25.812 1 70 274 PRO B O 1
ATOM 6668 N N . SER B 1 275 ? 26.188 18.328 24.094 1 62.94 275 SER B N 1
ATOM 6669 C CA . SER B 1 275 ? 27 19.234 24.891 1 62.94 275 SER B CA 1
ATOM 6670 C C . SER B 1 275 ? 26.141 20.297 25.578 1 62.94 275 SER B C 1
ATOM 6672 O O . SER B 1 275 ? 25.016 20.562 25.156 1 62.94 275 SER B O 1
ATOM 6674 N N . PRO B 1 276 ? 26.531 20.672 26.672 1 62.38 276 PRO B N 1
ATOM 6675 C CA . PRO B 1 276 ? 25.688 21.5 27.547 1 62.38 276 PRO B CA 1
ATOM 6676 C C . PRO B 1 276 ? 24.984 22.625 26.781 1 62.38 276 PRO B C 1
ATOM 6678 O O . PRO B 1 276 ? 23.891 23.031 27.156 1 62.38 276 PRO B O 1
ATOM 6681 N N . ASP B 1 277 ? 25.609 23.234 25.75 1 60.5 277 ASP B N 1
ATOM 6682 C CA . ASP B 1 277 ? 24.938 24.344 25.078 1 60.5 277 ASP B CA 1
ATOM 6683 C C . ASP B 1 277 ? 24.844 24.109 23.578 1 60.5 277 ASP B C 1
ATOM 6685 O O . ASP B 1 277 ? 25.703 23.422 23 1 60.5 277 ASP B O 1
ATOM 6689 N N . MET B 1 278 ? 23.688 24.562 23.125 1 68.5 278 MET B N 1
ATOM 6690 C CA . MET B 1 278 ? 23.609 24.641 21.672 1 68.5 278 MET B CA 1
ATOM 6691 C C . MET B 1 278 ? 24.75 25.484 21.109 1 68.5 278 MET B C 1
ATOM 6693 O O . MET B 1 278 ? 25.016 26.578 21.625 1 68.5 278 MET B O 1
ATOM 6697 N N . ASP B 1 279 ? 25.516 25.047 20.219 1 81.06 279 ASP B N 1
ATOM 6698 C CA . ASP B 1 279 ? 26.594 25.781 19.547 1 81.06 279 ASP B CA 1
ATOM 6699 C C . ASP B 1 279 ? 26.078 26.438 18.266 1 81.06 279 ASP B C 1
ATOM 6701 O O . ASP B 1 279 ? 26.078 25.797 17.203 1 81.06 279 ASP B O 1
ATOM 6705 N N . ASP B 1 280 ? 25.75 27.656 18.359 1 88.88 280 ASP B N 1
ATOM 6706 C CA . ASP B 1 280 ? 25.188 28.391 17.234 1 88.88 280 ASP B CA 1
ATOM 6707 C C . ASP B 1 280 ? 26.188 28.5 16.094 1 88.88 280 ASP B C 1
ATOM 6709 O O . ASP B 1 280 ? 25.812 28.797 14.953 1 88.88 280 ASP B O 1
ATOM 6713 N N . SER B 1 281 ? 27.422 28.297 16.406 1 90.62 281 SER B N 1
ATOM 6714 C CA . SER B 1 281 ? 28.438 28.453 15.375 1 90.62 281 SER B CA 1
ATOM 6715 C C . SER B 1 281 ? 28.328 27.328 14.336 1 90.62 281 SER B C 1
ATOM 6717 O O . SER B 1 281 ? 28.891 27.438 13.242 1 90.62 281 SER B O 1
ATOM 6719 N N . LEU B 1 282 ? 27.562 26.297 14.602 1 93.31 282 LEU B N 1
ATOM 6720 C CA . LEU B 1 282 ? 27.359 25.203 13.664 1 93.31 282 LEU B CA 1
ATOM 6721 C C . LEU B 1 282 ? 25.984 25.312 13.008 1 93.31 282 LEU B C 1
ATOM 6723 O O . LEU B 1 282 ? 25.688 24.562 12.07 1 93.31 282 LEU B O 1
ATOM 6727 N N . ALA B 1 283 ? 25.25 26.266 13.453 1 95.88 283 ALA B N 1
ATOM 6728 C CA . ALA B 1 283 ? 23.844 26.312 13.078 1 95.88 283 ALA B CA 1
ATOM 6729 C C . ALA B 1 283 ? 23.625 27.172 11.836 1 95.88 283 ALA B C 1
ATOM 6731 O O . ALA B 1 283 ? 24.266 28.219 11.688 1 95.88 283 ALA B O 1
ATOM 6732 N N . VAL B 1 284 ? 22.781 26.703 10.969 1 97.38 284 VAL B N 1
ATOM 6733 C CA . VAL B 1 284 ? 22.297 27.547 9.883 1 97.38 284 VAL B CA 1
ATOM 6734 C C . VAL B 1 284 ? 21.047 28.297 10.336 1 97.38 284 VAL B C 1
ATOM 6736 O O . VAL B 1 284 ? 19.938 27.766 10.25 1 97.38 284 VAL B O 1
ATOM 6739 N N . ILE B 1 285 ? 21.188 29.562 10.703 1 96.5 285 ILE B N 1
ATOM 6740 C CA . ILE B 1 285 ? 20.094 30.344 11.242 1 96.5 285 ILE B CA 1
ATOM 6741 C C . ILE B 1 285 ? 19.641 31.375 10.203 1 96.5 285 ILE B C 1
ATOM 6743 O O . ILE B 1 285 ? 20.375 32.312 9.891 1 96.5 285 ILE B O 1
ATOM 6747 N N . PRO B 1 286 ? 18.5 31.172 9.633 1 95.06 286 PRO B N 1
ATOM 6748 C CA . PRO B 1 286 ? 18.047 32.094 8.586 1 95.06 286 PRO B CA 1
ATOM 6749 C C . PRO B 1 286 ? 17.719 33.5 9.117 1 95.06 286 PRO B C 1
ATOM 6751 O O . PRO B 1 286 ? 17.484 33.656 10.32 1 95.06 286 PRO B O 1
ATOM 6754 N N . PRO B 1 287 ? 17.656 34.531 8.234 1 93.12 287 PRO B N 1
ATOM 6755 C CA . PRO B 1 287 ? 17.375 35.906 8.641 1 93.12 287 PRO B CA 1
ATOM 6756 C C . PRO B 1 287 ? 15.883 36.219 8.75 1 93.12 287 PRO B C 1
ATOM 6758 O O . PRO B 1 287 ? 15.484 37.375 8.875 1 93.12 287 PRO B O 1
ATOM 6761 N N . VAL B 1 288 ? 15.078 35.219 8.664 1 90.25 288 VAL B N 1
ATOM 6762 C CA . VAL B 1 288 ? 13.633 35.344 8.812 1 90.25 288 VAL B CA 1
ATOM 6763 C C . VAL B 1 288 ? 13.203 34.812 10.18 1 90.25 288 VAL B C 1
ATOM 6765 O O . VAL B 1 288 ? 14.008 34.219 10.891 1 90.25 288 VAL B O 1
ATOM 6768 N N . ASP B 1 289 ? 11.984 35.156 10.578 1 89.31 289 ASP B N 1
ATOM 6769 C CA . ASP B 1 289 ? 11.469 34.562 11.797 1 89.31 289 ASP B CA 1
ATOM 6770 C C . ASP B 1 289 ? 11.602 33.031 11.758 1 89.31 289 ASP B C 1
ATOM 6772 O O . ASP B 1 289 ? 11.312 32.406 10.734 1 89.31 289 ASP B O 1
ATOM 6776 N N . ASN B 1 290 ? 12.195 32.469 12.812 1 91.69 290 ASN B N 1
ATOM 6777 C CA . ASN B 1 290 ? 12.461 31.031 12.852 1 91.69 290 ASN B CA 1
ATOM 6778 C C . ASN B 1 290 ? 12.391 30.5 14.281 1 91.69 290 ASN B C 1
ATOM 6780 O O . ASN B 1 290 ? 12.266 31.266 15.234 1 91.69 290 ASN B O 1
ATOM 6784 N N . THR B 1 291 ? 12.492 29.188 14.398 1 91.69 291 THR B N 1
ATOM 6785 C CA . THR B 1 291 ? 12.352 28.562 15.711 1 91.69 291 THR B CA 1
ATOM 6786 C C . THR B 1 291 ? 13.648 27.875 16.125 1 91.69 291 THR B C 1
ATOM 6788 O O . THR B 1 291 ? 13.633 26.891 16.875 1 91.69 291 THR B O 1
ATOM 6791 N N . TRP B 1 292 ? 14.789 28.281 15.602 1 93.5 292 TRP B N 1
ATOM 6792 C CA . TRP B 1 292 ? 16.062 27.703 16.016 1 93.5 292 TRP B CA 1
ATOM 6793 C C . TRP B 1 292 ? 16.234 27.812 17.531 1 93.5 292 TRP B C 1
ATOM 6795 O O . TRP B 1 292 ? 16.031 28.891 18.109 1 93.5 292 TRP B O 1
ATOM 6805 N N . GLY B 1 293 ? 16.531 26.75 18.141 1 90.56 293 GLY B N 1
ATOM 6806 C CA . GLY B 1 293 ? 16.844 26.766 19.562 1 90.56 293 GLY B CA 1
ATOM 6807 C C . GLY B 1 293 ? 15.609 26.562 20.422 1 90.56 293 GLY B C 1
ATOM 6808 O O . GLY B 1 293 ? 15.727 26.391 21.641 1 90.56 293 GLY B O 1
ATOM 6809 N N . SER B 1 294 ? 14.469 26.516 19.812 1 90.62 294 SER B N 1
ATOM 6810 C CA . SER B 1 294 ? 13.242 26.328 20.578 1 90.62 294 SER B CA 1
ATOM 6811 C C . SER B 1 294 ? 13.188 24.938 21.203 1 90.62 294 SER B C 1
ATOM 6813 O O . SER B 1 294 ? 13.617 23.953 20.578 1 90.62 294 SER B O 1
ATOM 6815 N N . ASP B 1 295 ? 12.703 24.859 22.391 1 91.38 295 ASP B N 1
ATOM 6816 C CA . ASP B 1 295 ? 12.445 23.578 23.047 1 91.38 295 ASP B CA 1
ATOM 6817 C C . ASP B 1 295 ? 11.078 23.031 22.672 1 91.38 295 ASP B C 1
ATOM 6819 O O . ASP B 1 295 ? 10.047 23.578 23.062 1 91.38 295 ASP B O 1
ATOM 6823 N N . TYR B 1 296 ? 11.055 21.922 22.016 1 92.44 296 TYR B N 1
ATOM 6824 C CA . TYR B 1 296 ? 9.82 21.328 21.531 1 92.44 296 TYR B CA 1
ATOM 6825 C C . TYR B 1 296 ? 9.211 20.422 22.594 1 92.44 296 TYR B C 1
ATOM 6827 O O . TYR B 1 296 ? 8.055 20.016 22.484 1 92.44 296 TYR B O 1
ATOM 6835 N N . GLY B 1 297 ? 9.977 20.094 23.609 1 92 297 GLY B N 1
ATOM 6836 C CA . GLY B 1 297 ? 9.469 19.234 24.672 1 92 297 GLY B CA 1
ATOM 6837 C C . GLY B 1 297 ? 8.898 17.922 24.156 1 92 297 GLY B C 1
ATOM 6838 O O . GLY B 1 297 ? 9.555 17.219 23.391 1 92 297 GLY B O 1
ATOM 6839 N N . ASP B 1 298 ? 7.664 17.641 24.578 1 94.44 298 ASP B N 1
ATOM 6840 C CA . ASP B 1 298 ? 7.023 16.375 24.25 1 94.44 298 ASP B CA 1
ATOM 6841 C C . ASP B 1 298 ? 6.625 16.344 22.766 1 94.44 298 ASP B C 1
ATOM 6843 O O . ASP B 1 298 ? 6.293 15.281 22.234 1 94.44 298 ASP B O 1
ATOM 6847 N N . ALA B 1 299 ? 6.734 17.406 22.078 1 95.31 299 ALA B N 1
ATOM 6848 C CA . ALA B 1 299 ? 6.398 17.469 20.656 1 95.31 299 ALA B CA 1
ATOM 6849 C C . ALA B 1 299 ? 7.613 17.156 19.781 1 95.31 299 ALA B C 1
ATOM 6851 O O . ALA B 1 299 ? 7.492 17.016 18.562 1 95.31 299 ALA B O 1
ATOM 6852 N N . ALA B 1 300 ? 8.805 16.984 20.359 1 97.19 300 ALA B N 1
ATOM 6853 C CA . ALA B 1 300 ? 10.055 16.797 19.625 1 97.19 300 ALA B CA 1
ATOM 6854 C C . ALA B 1 300 ? 9.977 15.562 18.734 1 97.19 300 ALA B C 1
ATOM 6856 O O . ALA B 1 300 ? 10.438 15.594 17.578 1 97.19 300 ALA B O 1
ATOM 6857 N N . PRO B 1 301 ? 9.312 14.469 19.156 1 98.44 301 PRO B N 1
ATOM 6858 C CA . PRO B 1 301 ? 9.258 13.273 18.312 1 98.44 301 PRO B CA 1
ATOM 6859 C C . PRO B 1 301 ? 8.562 13.523 16.984 1 98.44 301 PRO B C 1
ATOM 6861 O O . PRO B 1 301 ? 8.836 12.836 15.992 1 98.44 301 PRO B O 1
ATOM 6864 N N . GLY B 1 302 ? 7.73 14.492 16.953 1 98 302 GLY B N 1
ATOM 6865 C CA . GLY B 1 302 ? 6.988 14.789 15.742 1 98 302 GLY B CA 1
ATOM 6866 C C . GLY B 1 302 ? 7.684 15.797 14.844 1 98 302 GLY B C 1
ATOM 6867 O O . GLY B 1 302 ? 7.398 15.867 13.648 1 98 302 GLY B O 1
ATOM 6868 N N . GLY B 1 303 ? 8.633 16.641 15.461 1 97.62 303 GLY B N 1
ATOM 6869 C CA . GLY B 1 303 ? 9.141 17.641 14.555 1 97.62 303 GLY B CA 1
ATOM 6870 C C . GLY B 1 303 ? 10.281 18.453 15.141 1 97.62 303 GLY B C 1
ATOM 6871 O O . GLY B 1 303 ? 10.672 19.484 14.586 1 97.62 303 GLY B O 1
ATOM 6872 N N . GLY B 1 304 ? 10.906 18.031 16.25 1 97.31 304 GLY B N 1
ATOM 6873 C CA . GLY B 1 304 ? 11.797 18.938 16.969 1 97.31 304 GLY B CA 1
ATOM 6874 C C . GLY B 1 304 ? 13.242 18.469 16.953 1 97.31 304 GLY B C 1
ATOM 6875 O O . GLY B 1 304 ? 13.984 18.719 17.906 1 97.31 304 GLY B O 1
ATOM 6876 N N . LEU B 1 305 ? 13.648 17.766 15.938 1 98 305 LEU B N 1
ATOM 6877 C CA . LEU B 1 305 ? 15.047 17.328 15.906 1 98 305 LEU B CA 1
ATOM 6878 C C . LEU B 1 305 ? 15.891 18.297 15.086 1 98 305 LEU B C 1
ATOM 6880 O O . LEU B 1 305 ? 15.422 18.859 14.094 1 98 305 LEU B O 1
ATOM 6884 N N . VAL B 1 306 ? 17.078 18.484 15.547 1 97.56 306 VAL B N 1
ATOM 6885 C CA . VAL B 1 306 ? 18.188 19.062 14.805 1 97.56 306 VAL B CA 1
ATOM 6886 C C . VAL B 1 306 ? 19.016 17.969 14.148 1 97.56 306 VAL B C 1
ATOM 6888 O O . VAL B 1 306 ? 19.203 16.891 14.727 1 97.56 306 VAL B O 1
ATOM 6891 N N . SER B 1 307 ? 19.484 18.219 12.969 1 98.19 307 SER B N 1
ATOM 6892 C CA . SER B 1 307 ? 20.391 17.297 12.312 1 98.19 307 SER B CA 1
ATOM 6893 C C . SER B 1 307 ? 21.234 18 11.258 1 98.19 307 SER B C 1
ATOM 6895 O O . SER B 1 307 ? 21.312 19.219 11.234 1 98.19 307 SER B O 1
ATOM 6897 N N . SER B 1 308 ? 22.031 17.234 10.539 1 98.44 308 SER B N 1
ATOM 6898 C CA . SER B 1 308 ? 22.906 17.734 9.492 1 98.44 308 SER B CA 1
ATOM 6899 C C . SER B 1 308 ? 22.875 16.844 8.266 1 98.44 308 SER B C 1
ATOM 6901 O O . SER B 1 308 ? 22.328 15.734 8.305 1 98.44 308 SER B O 1
ATOM 6903 N N . LEU B 1 309 ? 23.344 17.375 7.184 1 98.88 309 LEU B N 1
ATOM 6904 C CA . LEU B 1 309 ? 23.422 16.594 5.957 1 98.88 309 LEU B CA 1
ATOM 6905 C C . LEU B 1 309 ? 24.25 15.328 6.176 1 98.88 309 LEU B C 1
ATOM 6907 O O . LEU B 1 309 ? 23.875 14.242 5.723 1 98.88 309 LEU B O 1
ATOM 6911 N N . SER B 1 310 ? 25.406 15.438 6.883 1 98.81 310 SER B N 1
ATOM 6912 C CA . SER B 1 310 ? 26.266 14.281 7.117 1 98.81 310 SER B CA 1
ATOM 6913 C C . SER B 1 310 ? 25.547 13.211 7.93 1 98.81 310 SER B C 1
ATOM 6915 O O . SER B 1 310 ? 25.625 12.023 7.609 1 98.81 310 SER B O 1
ATOM 6917 N N . ASP B 1 311 ? 24.891 13.633 9.008 1 98.81 311 ASP B N 1
ATOM 6918 C CA . ASP B 1 311 ? 24.156 12.695 9.859 1 98.81 311 ASP B CA 1
ATOM 6919 C C . ASP B 1 311 ? 23.047 11.992 9.078 1 98.81 311 ASP B C 1
ATOM 6921 O O . ASP B 1 311 ? 22.922 10.766 9.125 1 98.81 311 ASP B O 1
ATOM 6925 N N . LEU B 1 312 ? 22.25 12.781 8.359 1 98.94 312 LEU B N 1
ATOM 6926 C CA . LEU B 1 312 ? 21.141 12.211 7.594 1 98.94 312 LEU B CA 1
ATOM 6927 C C . LEU B 1 312 ? 21.656 11.32 6.469 1 98.94 312 LEU B C 1
ATOM 6929 O O . LEU B 1 312 ? 21.031 10.32 6.121 1 98.94 312 LEU B O 1
ATOM 6933 N N . SER B 1 313 ? 22.797 11.68 5.914 1 98.94 313 SER B N 1
ATOM 6934 C CA . SER B 1 313 ? 23.438 10.82 4.926 1 98.94 313 SER B CA 1
ATOM 6935 C C . SER B 1 313 ? 23.766 9.453 5.516 1 98.94 313 SER B C 1
ATOM 6937 O O . SER B 1 313 ? 23.516 8.422 4.887 1 98.94 313 SER B O 1
ATOM 6939 N N . SER B 1 314 ? 24.312 9.438 6.703 1 98.94 314 SER B N 1
ATOM 6940 C CA . SER B 1 314 ? 24.656 8.188 7.375 1 98.94 314 SER B CA 1
ATOM 6941 C C . SER B 1 314 ? 23.422 7.312 7.582 1 98.94 314 SER B C 1
ATOM 6943 O O . SER B 1 314 ? 23.469 6.105 7.32 1 98.94 314 SER B O 1
ATOM 6945 N N . PHE B 1 315 ? 22.422 7.945 8.07 1 98.94 315 PHE B N 1
ATOM 6946 C CA . PHE B 1 315 ? 21.219 7.188 8.359 1 98.94 315 PHE B CA 1
ATOM 6947 C C . PHE B 1 315 ? 20.578 6.684 7.074 1 98.94 315 PHE B C 1
ATOM 6949 O O . PHE B 1 315 ? 20.109 5.539 7.008 1 98.94 315 PHE B O 1
ATOM 6956 N N . LEU B 1 316 ? 20.453 7.566 6.039 1 98.88 316 LEU B N 1
ATOM 6957 C CA . LEU B 1 316 ? 19.906 7.172 4.742 1 98.88 316 LEU B CA 1
ATOM 6958 C C . LEU B 1 316 ? 20.703 6.02 4.148 1 98.88 316 LEU B C 1
ATOM 6960 O O . LEU B 1 316 ? 20.141 5.07 3.611 1 98.88 316 LEU B O 1
ATOM 6964 N N . HIS B 1 317 ? 22.016 6.07 4.266 1 98.75 317 HIS B N 1
ATOM 6965 C CA . HIS B 1 317 ? 22.875 4.996 3.773 1 98.75 317 HIS B CA 1
ATOM 6966 C C . HIS B 1 317 ? 22.578 3.686 4.492 1 98.75 317 HIS B C 1
ATOM 6968 O O . HIS B 1 317 ? 22.562 2.621 3.867 1 98.75 317 HIS B O 1
ATOM 6974 N N . ALA B 1 318 ? 22.344 3.756 5.785 1 98.88 318 ALA B N 1
ATOM 6975 C CA . ALA B 1 318 ? 22 2.566 6.562 1 98.88 318 ALA B CA 1
ATOM 6976 C C . ALA B 1 318 ? 20.703 1.94 6.066 1 98.88 318 ALA B C 1
ATOM 6978 O O . ALA B 1 318 ? 20.531 0.718 6.094 1 98.88 318 ALA B O 1
ATOM 6979 N N . ILE B 1 319 ? 19.734 2.754 5.656 1 98.81 319 ILE B N 1
ATOM 6980 C CA . ILE B 1 319 ? 18.5 2.244 5.07 1 98.81 319 ILE B CA 1
ATOM 6981 C C . ILE B 1 319 ? 18.812 1.54 3.75 1 98.81 319 ILE B C 1
ATOM 6983 O O . ILE B 1 319 ? 18.359 0.417 3.516 1 98.81 319 ILE B O 1
ATOM 6987 N N . LEU B 1 320 ? 19.625 2.15 2.922 1 98.25 320 LEU B N 1
ATOM 6988 C CA . LEU B 1 320 ? 19.953 1.615 1.605 1 98.25 320 LEU B CA 1
ATOM 6989 C C . LEU B 1 320 ? 20.734 0.306 1.729 1 98.25 320 LEU B C 1
ATOM 6991 O O . LEU B 1 320 ? 20.531 -0.617 0.937 1 98.25 320 LEU B O 1
ATOM 6995 N N . ASP B 1 321 ? 21.609 0.229 2.717 1 97.44 321 ASP B N 1
ATOM 6996 C CA . ASP B 1 321 ? 22.438 -0.971 2.816 1 97.44 321 ASP B CA 1
ATOM 6997 C C . ASP B 1 321 ? 21.781 -2.004 3.738 1 97.44 321 ASP B C 1
ATOM 6999 O O . ASP B 1 321 ? 22.406 -3.02 4.07 1 97.44 321 ASP B O 1
ATOM 7003 N N . ARG B 1 322 ? 20.594 -1.723 4.242 1 98 322 ARG B N 1
ATOM 7004 C CA . ARG B 1 322 ? 19.719 -2.656 4.949 1 98 322 ARG B CA 1
ATOM 7005 C C . ARG B 1 322 ? 20.219 -2.906 6.367 1 98 322 ARG B C 1
ATOM 7007 O O . ARG B 1 322 ? 20 -3.98 6.93 1 98 322 ARG B O 1
ATOM 7014 N N . THR B 1 323 ? 20.828 -1.908 7.008 1 98.38 323 THR B N 1
ATOM 7015 C CA . THR B 1 323 ? 21.359 -2.096 8.352 1 98.38 323 THR B CA 1
ATOM 7016 C C . THR B 1 323 ? 20.672 -1.168 9.344 1 98.38 323 THR B C 1
ATOM 7018 O O . THR B 1 323 ? 20.984 -1.168 10.531 1 98.38 323 THR B O 1
ATOM 7021 N N . ALA B 1 324 ? 19.719 -0.395 8.859 1 98.69 324 ALA B N 1
ATOM 7022 C CA . ALA B 1 324 ? 19.078 0.604 9.703 1 98.69 324 ALA B CA 1
ATOM 7023 C C . ALA B 1 324 ? 18.281 -0.058 10.828 1 98.69 324 ALA B C 1
ATOM 7025 O O . ALA B 1 324 ? 18.031 0.557 11.867 1 98.69 324 ALA B O 1
ATOM 7026 N N . LEU B 1 325 ? 17.859 -1.287 10.578 1 98.25 325 LEU B N 1
ATOM 7027 C CA . LEU B 1 325 ? 17.078 -2.039 11.555 1 98.25 325 LEU B CA 1
ATOM 7028 C C . LEU B 1 325 ? 17.734 -3.387 11.852 1 98.25 325 LEU B C 1
ATOM 7030 O O . LEU B 1 325 ? 18.938 -3.553 11.664 1 98.25 325 LEU B O 1
ATOM 7034 N N . GLY B 1 326 ? 16.938 -4.32 12.414 1 96.19 326 GLY B N 1
ATOM 7035 C CA . GLY B 1 326 ? 17.516 -5.555 12.922 1 96.19 326 GLY B CA 1
ATOM 7036 C C . GLY B 1 326 ? 17.844 -6.555 11.82 1 96.19 326 GLY B C 1
ATOM 7037 O O . GLY B 1 326 ? 18.672 -7.445 12.008 1 96.19 326 GLY B O 1
ATOM 7038 N N . SER B 1 327 ? 17.25 -6.453 10.648 1 96.81 327 SER B N 1
ATOM 7039 C CA . SER B 1 327 ? 17.484 -7.316 9.492 1 96.81 327 SER B CA 1
ATOM 7040 C C . SER B 1 327 ? 17.172 -6.602 8.188 1 96.81 327 SER B C 1
ATOM 7042 O O . SER B 1 327 ? 16.484 -5.578 8.188 1 96.81 327 SER B O 1
ATOM 7044 N N . ALA B 1 328 ? 17.688 -7.117 7.109 1 97.75 328 ALA B N 1
ATOM 7045 C CA . ALA B 1 328 ? 17.391 -6.566 5.789 1 97.75 328 ALA B CA 1
ATOM 7046 C C . ALA B 1 328 ? 15.898 -6.652 5.484 1 97.75 328 ALA B C 1
ATOM 7048 O O . ALA B 1 328 ? 15.32 -5.73 4.902 1 97.75 328 ALA B O 1
ATOM 7049 N N . ALA B 1 329 ? 15.266 -7.727 5.898 1 97.88 329 ALA B N 1
ATOM 7050 C CA . ALA B 1 329 ? 13.844 -7.918 5.664 1 97.88 329 ALA B CA 1
ATOM 7051 C C . ALA B 1 329 ? 13.016 -6.852 6.383 1 97.88 329 ALA B C 1
ATOM 7053 O O . ALA B 1 329 ? 12.039 -6.336 5.836 1 97.88 329 ALA B O 1
ATOM 7054 N N . GLU B 1 330 ? 13.398 -6.508 7.578 1 97.62 330 GLU B N 1
ATOM 7055 C CA . GLU B 1 330 ? 12.695 -5.48 8.336 1 97.62 330 GLU B CA 1
ATOM 7056 C C . GLU B 1 330 ? 12.797 -4.117 7.656 1 97.62 330 GLU B C 1
ATOM 7058 O O . GLU B 1 330 ? 11.828 -3.352 7.641 1 97.62 330 GLU B O 1
ATOM 7063 N N . VAL B 1 331 ? 13.977 -3.803 7.133 1 98.56 331 VAL B N 1
ATOM 7064 C CA . VAL B 1 331 ? 14.148 -2.531 6.441 1 98.56 331 VAL B CA 1
ATOM 7065 C C . VAL B 1 331 ? 13.289 -2.506 5.184 1 98.56 331 VAL B C 1
ATOM 7067 O O . VAL B 1 331 ? 12.641 -1.499 4.891 1 98.56 331 VAL B O 1
ATOM 7070 N N . ARG B 1 332 ? 13.25 -3.625 4.43 1 98.12 332 ARG B N 1
ATOM 7071 C CA . ARG B 1 332 ? 12.406 -3.691 3.24 1 98.12 332 ARG B CA 1
ATOM 7072 C C . ARG B 1 332 ? 10.93 -3.539 3.607 1 98.12 332 ARG B C 1
ATOM 7074 O O . ARG B 1 332 ? 10.18 -2.85 2.912 1 98.12 332 ARG B O 1
ATOM 7081 N N . GLU B 1 333 ? 10.531 -4.18 4.672 1 97.75 333 GLU B N 1
ATOM 7082 C CA . GLU B 1 333 ? 9.148 -4.035 5.133 1 97.75 333 GLU B CA 1
ATOM 7083 C C . GLU B 1 333 ? 8.836 -2.586 5.484 1 97.75 333 GLU B C 1
ATOM 7085 O O . GLU B 1 333 ? 7.742 -2.094 5.199 1 97.75 333 GLU B O 1
ATOM 7090 N N . TRP B 1 334 ? 9.812 -1.922 6.152 1 98.38 334 TRP B N 1
ATOM 7091 C CA . TRP B 1 334 ? 9.641 -0.531 6.559 1 98.38 334 TRP B CA 1
ATOM 7092 C C . TRP B 1 334 ? 9.375 0.362 5.352 1 98.38 334 TRP B C 1
ATOM 7094 O O . TRP B 1 334 ? 8.648 1.353 5.453 1 98.38 334 TRP B O 1
ATOM 7104 N N . LEU B 1 335 ? 9.852 -0.026 4.18 1 97.94 335 LEU B N 1
ATOM 7105 C CA . LEU B 1 335 ? 9.727 0.771 2.967 1 97.94 335 LEU B CA 1
ATOM 7106 C C . LEU B 1 335 ? 8.461 0.39 2.199 1 97.94 335 LEU B C 1
ATOM 7108 O O . LEU B 1 335 ? 8.188 0.947 1.133 1 97.94 335 LEU B O 1
ATOM 7112 N N . GLN B 1 336 ? 7.637 -0.475 2.711 1 97.12 336 GLN B N 1
ATOM 7113 C CA . GLN B 1 336 ? 6.422 -0.88 2.014 1 97.12 336 GLN B CA 1
ATOM 7114 C C . GLN B 1 336 ? 5.277 0.092 2.293 1 97.12 336 GLN B C 1
ATOM 7116 O O . GLN B 1 336 ? 5.266 0.763 3.326 1 97.12 336 GLN B O 1
ATOM 7121 N N . PRO B 1 337 ? 4.273 0.215 1.395 1 97.5 33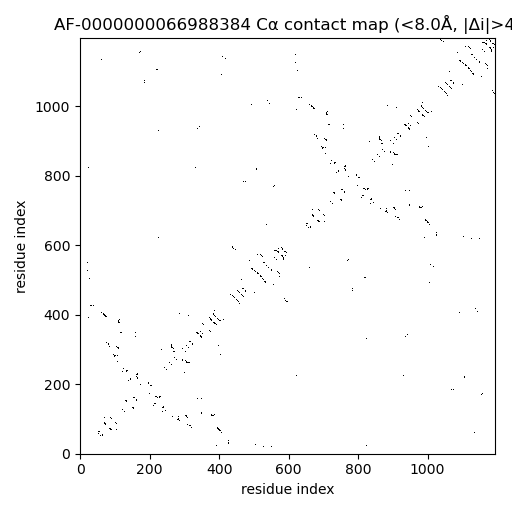7 PRO B N 1
ATOM 7122 C CA . PRO B 1 337 ? 3.094 1.04 1.657 1 97.5 337 PRO B CA 1
ATOM 7123 C C . PRO B 1 337 ? 2.182 0.442 2.725 1 97.5 337 PRO B C 1
ATOM 7125 O O . PRO B 1 337 ? 2.174 -0.775 2.924 1 97.5 337 PRO B O 1
ATOM 7128 N N . ARG B 1 338 ? 1.432 1.352 3.357 1 97.75 338 ARG B N 1
ATOM 7129 C CA . ARG B 1 338 ? 0.491 0.917 4.383 1 97.75 338 ARG B CA 1
ATOM 7130 C C . ARG B 1 338 ? -0.928 1.365 4.051 1 97.75 338 ARG B C 1
ATOM 7132 O O . ARG B 1 338 ? -1.896 0.839 4.605 1 97.75 338 ARG B O 1
ATOM 7139 N N . SER B 1 339 ? -1.019 2.369 3.195 1 97.69 339 SER B N 1
ATOM 7140 C CA . SER B 1 339 ? -2.344 2.84 2.811 1 97.69 339 SER B CA 1
ATOM 7141 C C . SER B 1 339 ? -2.293 3.629 1.505 1 97.69 339 SER B C 1
ATOM 7143 O O . SER B 1 339 ? -1.223 4.07 1.082 1 97.69 339 SER B O 1
ATOM 7145 N N . PHE B 1 340 ? -3.414 3.668 0.919 1 96.06 340 PHE B N 1
ATOM 7146 C CA . PHE B 1 340 ? -3.621 4.609 -0.176 1 96.06 340 PHE B CA 1
ATOM 7147 C C . PHE B 1 340 ? -3.881 6.012 0.359 1 96.06 340 PHE B C 1
ATOM 7149 O O . PHE B 1 340 ? -4.309 6.176 1.504 1 96.06 340 PHE B O 1
ATOM 7156 N N . ALA B 1 341 ? -3.504 6.844 -0.545 1 90.56 341 ALA B N 1
ATOM 7157 C CA . ALA B 1 341 ? -3.92 8.219 -0.299 1 90.56 341 ALA B CA 1
ATOM 7158 C C . ALA B 1 341 ? -4.902 8.695 -1.364 1 90.56 341 ALA B C 1
ATOM 7160 O O . ALA B 1 341 ? -5.375 7.902 -2.182 1 90.56 341 ALA B O 1
ATOM 7161 N N . GLY B 1 342 ? -5.438 9.859 -1.392 1 80.88 342 GLY B N 1
ATOM 7162 C CA . GLY B 1 342 ? -6.574 10.344 -2.156 1 80.88 342 GLY B CA 1
ATOM 7163 C C . GLY B 1 342 ? -6.262 10.555 -3.627 1 80.88 342 GLY B C 1
ATOM 7164 O O . GLY B 1 342 ? -6.977 11.273 -4.324 1 80.88 342 GLY B O 1
ATOM 7165 N N . SER B 1 343 ? -5.055 9.969 -4.172 1 86.88 343 SER B N 1
ATOM 7166 C CA . SER B 1 343 ? -4.723 10 -5.594 1 86.88 343 SER B CA 1
ATOM 7167 C C . SER B 1 343 ? -4.098 8.688 -6.047 1 86.88 343 SER B C 1
ATOM 7169 O O . SER B 1 343 ? -3.635 7.895 -5.223 1 86.88 343 SER B O 1
ATOM 7171 N N . PRO B 1 344 ? -4.055 8.492 -7.418 1 90.5 344 PRO B N 1
ATOM 7172 C CA . PRO B 1 344 ? -3.42 7.266 -7.902 1 90.5 344 PRO B CA 1
ATOM 7173 C C . PRO B 1 344 ? -1.905 7.266 -7.703 1 90.5 344 PRO B C 1
ATOM 7175 O O . PRO B 1 344 ? -1.256 6.23 -7.879 1 90.5 344 PRO B O 1
ATOM 7178 N N . HIS B 1 345 ? -1.322 8.414 -7.219 1 93.88 345 HIS B N 1
ATOM 7179 C CA . HIS B 1 345 ? 0.131 8.539 -7.207 1 93.88 345 HIS B CA 1
ATOM 7180 C C . HIS B 1 345 ? 0.661 8.68 -5.785 1 93.88 345 HIS B C 1
ATOM 7182 O O . HIS B 1 345 ? 1.875 8.711 -5.57 1 93.88 345 HIS B O 1
ATOM 7188 N N . SER B 1 346 ? -0.249 8.75 -4.824 1 95.12 346 SER B N 1
ATOM 7189 C CA . SER B 1 346 ? 0.159 9.062 -3.459 1 95.12 346 SER B CA 1
ATOM 7190 C C . SER B 1 346 ? -0.208 7.938 -2.5 1 95.12 346 SER B C 1
ATOM 7192 O O . SER B 1 346 ? -1.328 7.422 -2.535 1 95.12 346 SER B O 1
ATOM 7194 N N . PHE B 1 347 ? 0.749 7.562 -1.674 1 97.06 347 PHE B N 1
ATOM 7195 C CA . PHE B 1 347 ? 0.586 6.496 -0.69 1 97.06 347 PHE B CA 1
ATOM 7196 C C . PHE B 1 347 ? 1.279 6.859 0.618 1 97.06 347 PHE B C 1
ATOM 7198 O O . PHE B 1 347 ? 2.062 7.809 0.67 1 97.06 347 PHE B O 1
ATOM 7205 N N . LEU B 1 348 ? 0.917 6.125 1.64 1 97.5 348 LEU B N 1
ATOM 7206 C CA . LEU B 1 348 ? 1.584 6.324 2.922 1 97.5 348 LEU B CA 1
ATOM 7207 C C . LEU B 1 348 ? 2.189 5.02 3.43 1 97.5 348 LEU B C 1
ATOM 7209 O O . LEU B 1 348 ? 1.601 3.951 3.26 1 97.5 348 LEU B O 1
ATOM 7213 N N . GLY B 1 349 ? 3.391 5.168 3.988 1 97.75 349 GLY B N 1
ATOM 7214 C CA . GLY B 1 349 ? 4.043 4.109 4.742 1 97.75 349 GLY B CA 1
ATOM 7215 C C . GLY B 1 349 ? 4.141 4.406 6.227 1 97.75 349 GLY B C 1
ATOM 7216 O O . GLY B 1 349 ? 3.18 4.887 6.832 1 97.75 349 GLY B O 1
ATOM 7217 N N . THR B 1 350 ? 5.301 4.09 6.773 1 96.44 350 THR B N 1
ATOM 7218 C CA . THR B 1 350 ? 5.574 4.305 8.195 1 96.44 350 THR B CA 1
ATOM 7219 C C . THR B 1 350 ? 6.871 5.086 8.383 1 96.44 350 THR B C 1
ATOM 7221 O O . THR B 1 350 ? 7.934 4.496 8.578 1 96.44 350 THR B O 1
ATOM 7224 N N . PRO B 1 351 ? 7.047 6.391 8.352 1 95.25 351 PRO B N 1
ATOM 7225 C CA . PRO B 1 351 ? 5.918 7.23 7.949 1 95.25 351 PRO B CA 1
ATOM 7226 C C . PRO B 1 351 ? 6.086 7.816 6.551 1 95.25 351 PRO B C 1
ATOM 7228 O O . PRO B 1 351 ? 5.844 9.008 6.34 1 95.25 351 PRO B O 1
ATOM 7231 N N . TRP B 1 352 ? 6.52 7.051 5.656 1 98.06 352 TRP B N 1
ATOM 7232 C CA . TRP B 1 352 ? 6.883 7.48 4.309 1 98.06 352 TRP B CA 1
ATOM 7233 C C . TRP B 1 352 ? 5.676 8.062 3.58 1 98.06 352 TRP B C 1
ATOM 7235 O O . TRP B 1 352 ? 4.598 7.461 3.576 1 98.06 352 TRP B O 1
ATOM 7245 N N . GLU B 1 353 ? 5.902 9.281 3.109 1 97.12 353 GLU B N 1
ATOM 7246 C CA . GLU B 1 353 ? 4.992 9.867 2.127 1 97.12 353 GLU B CA 1
ATOM 7247 C C . GLU B 1 353 ? 5.379 9.461 0.708 1 97.12 353 GLU B C 1
ATOM 7249 O O . GLU B 1 353 ? 6.094 10.188 0.019 1 97.12 353 GLU B O 1
ATOM 7254 N N . ILE B 1 354 ? 4.844 8.344 0.282 1 97.88 354 ILE B N 1
ATOM 7255 C CA . ILE B 1 354 ? 5.309 7.672 -0.927 1 97.88 354 ILE B CA 1
ATOM 7256 C C . ILE B 1 354 ? 4.672 8.32 -2.154 1 97.88 354 ILE B C 1
ATOM 7258 O O . ILE B 1 354 ? 3.451 8.492 -2.211 1 97.88 354 ILE B O 1
ATOM 7262 N N . PHE B 1 355 ? 5.539 8.695 -3.068 1 96.56 355 PHE B N 1
ATOM 7263 C CA . PHE B 1 355 ? 5.109 9.336 -4.305 1 96.56 355 PHE B CA 1
ATOM 7264 C C . PHE B 1 355 ? 5.578 8.539 -5.516 1 96.56 355 PHE B C 1
ATOM 7266 O O . PHE B 1 355 ? 6.758 8.195 -5.621 1 96.56 355 PHE B O 1
ATOM 7273 N N . ARG B 1 356 ? 4.66 8.156 -6.371 1 95.81 356 ARG B N 1
ATOM 7274 C CA . ARG B 1 356 ? 4.934 7.555 -7.672 1 95.81 356 ARG B CA 1
ATOM 7275 C C . ARG B 1 356 ? 4.492 8.477 -8.805 1 95.81 356 ARG B C 1
ATOM 7277 O O . ARG B 1 356 ? 3.379 8.344 -9.32 1 95.81 356 ARG B O 1
ATOM 7284 N N . PRO B 1 357 ? 5.406 9.352 -9.258 1 94.06 357 PRO B N 1
ATOM 7285 C CA . PRO B 1 357 ? 5.02 10.312 -10.297 1 94.06 357 PRO B CA 1
ATOM 7286 C C . PRO B 1 357 ? 4.703 9.641 -11.633 1 94.06 357 PRO B C 1
ATOM 7288 O O . PRO B 1 357 ? 5.254 8.586 -11.938 1 94.06 357 PRO B O 1
ATOM 7291 N N . PRO B 1 358 ? 3.846 10.305 -12.414 1 90.69 358 PRO B N 1
ATOM 7292 C CA . PRO B 1 358 ? 3.768 9.844 -13.805 1 90.69 358 PRO B CA 1
ATOM 7293 C C . PRO B 1 358 ? 5.137 9.766 -14.477 1 90.69 358 PRO B C 1
ATOM 7295 O O . PRO B 1 358 ? 5.93 10.711 -14.391 1 90.69 358 PRO B O 1
ATOM 7298 N N . PRO B 1 359 ? 5.371 8.68 -15.125 1 91.5 359 PRO B N 1
ATOM 7299 C CA . PRO B 1 359 ? 6.715 8.461 -15.672 1 91.5 359 PRO B CA 1
ATOM 7300 C C . PRO B 1 359 ? 7.164 9.594 -16.594 1 91.5 359 PRO B C 1
ATOM 7302 O O . PRO B 1 359 ? 8.352 9.914 -16.656 1 91.5 359 PRO B O 1
ATOM 7305 N N . GLU B 1 360 ? 6.25 10.266 -17.281 1 90.75 360 GLU B N 1
ATOM 7306 C CA . GLU B 1 360 ? 6.602 11.297 -18.266 1 90.75 360 GLU B CA 1
ATOM 7307 C C . GLU B 1 360 ? 7.215 12.516 -17.594 1 90.75 360 GLU B C 1
ATOM 7309 O O . GLU B 1 360 ? 7.895 13.312 -18.234 1 90.75 360 GLU B O 1
ATOM 7314 N N . LEU B 1 361 ? 6.973 12.648 -16.312 1 90.81 361 LEU B N 1
ATOM 7315 C CA . LEU B 1 361 ? 7.52 13.797 -15.594 1 90.81 361 LEU B CA 1
ATOM 7316 C C . LEU B 1 361 ? 8.992 13.586 -15.273 1 90.81 361 LEU B C 1
ATOM 7318 O O . LEU B 1 361 ? 9.758 14.547 -15.172 1 90.81 361 LEU B O 1
ATOM 7322 N N . LEU B 1 362 ? 9.375 12.344 -15.148 1 93.44 362 LEU B N 1
ATOM 7323 C CA . LEU B 1 362 ? 10.766 12.023 -14.836 1 93.44 362 LEU B CA 1
ATOM 7324 C C . LEU B 1 362 ? 11.547 11.68 -16.109 1 93.44 362 LEU B C 1
ATOM 7326 O O . LEU B 1 362 ? 12.758 11.875 -16.156 1 93.44 362 LEU B O 1
ATOM 7330 N N . PHE B 1 363 ? 10.789 11.141 -17.047 1 92.38 363 PHE B N 1
ATOM 7331 C CA . PHE B 1 363 ? 11.398 10.688 -18.297 1 92.38 363 PHE B CA 1
ATOM 7332 C C . PHE B 1 363 ? 10.711 11.328 -19.5 1 92.38 363 PHE B C 1
ATOM 7334 O O . PHE B 1 363 ? 10.039 10.648 -20.266 1 92.38 363 PHE B O 1
ATOM 7341 N N . PRO B 1 364 ? 10.945 12.555 -19.766 1 82.88 364 PRO B N 1
ATOM 7342 C CA . PRO B 1 364 ? 10.203 13.273 -20.812 1 82.88 364 PRO B CA 1
ATOM 7343 C C . PRO B 1 364 ? 10.5 12.734 -22.219 1 82.88 364 PRO B C 1
ATOM 7345 O O . PRO B 1 364 ? 9.664 12.867 -23.109 1 82.88 364 PRO B O 1
ATOM 7348 N N . GLU B 1 365 ? 11.586 12.148 -22.453 1 78.81 365 GLU B N 1
ATOM 7349 C CA . GLU B 1 365 ? 11.914 11.648 -23.797 1 78.81 365 GLU B CA 1
ATOM 7350 C C . GLU B 1 365 ? 11.273 10.289 -24.047 1 78.81 365 GLU B C 1
ATOM 7352 O O . GLU B 1 365 ? 11.273 9.797 -25.172 1 78.81 365 GLU B O 1
ATOM 7357 N N . GLY B 1 366 ? 10.617 9.773 -23.062 1 69 366 GLY B N 1
ATOM 7358 C CA . GLY B 1 366 ? 9.797 8.578 -23.203 1 69 366 GLY B CA 1
ATOM 7359 C C . GLY B 1 366 ? 10.609 7.297 -23.219 1 69 366 GLY B C 1
ATOM 7360 O O . GLY B 1 366 ? 10.117 6.242 -22.812 1 69 366 GLY B O 1
ATOM 7361 N N . ALA B 1 367 ? 11.758 7.363 -23.719 1 68.56 367 ALA B N 1
ATOM 7362 C CA . ALA B 1 367 ? 12.492 6.109 -23.844 1 68.56 367 ALA B CA 1
ATOM 7363 C C . ALA B 1 367 ? 12.867 5.551 -22.469 1 68.56 367 ALA B C 1
ATOM 7365 O O . ALA B 1 367 ? 13.586 6.199 -21.703 1 68.56 367 ALA B O 1
ATOM 7366 N N . GLY B 1 368 ? 12.164 4.379 -22.109 1 76.88 368 GLY B N 1
ATOM 7367 C CA . GLY B 1 368 ? 12.5 3.688 -20.875 1 76.88 368 GLY B CA 1
ATOM 7368 C C . GLY B 1 368 ? 11.734 4.203 -19.672 1 76.88 368 GLY B C 1
ATOM 7369 O O . GLY B 1 368 ? 12.016 3.822 -18.547 1 76.88 368 GLY B O 1
ATOM 7370 N N . GLY B 1 369 ? 10.891 5.141 -19.953 1 86.69 369 GLY B N 1
ATOM 7371 C CA . GLY B 1 369 ? 10.109 5.672 -18.859 1 86.69 369 GLY B CA 1
ATOM 7372 C C . GLY B 1 369 ? 9.289 4.613 -18.141 1 86.69 369 GLY B C 1
ATOM 7373 O O . GLY B 1 369 ? 8.727 3.721 -18.781 1 86.69 369 GLY B O 1
ATOM 7374 N N . HIS B 1 370 ? 9.406 4.594 -16.812 1 91.94 370 HIS B N 1
ATOM 7375 C CA . HIS B 1 370 ? 8.68 3.664 -15.953 1 91.94 370 HIS B CA 1
ATOM 7376 C C . HIS B 1 370 ? 8.352 4.301 -14.609 1 91.94 370 HIS B C 1
ATOM 7378 O O . HIS B 1 370 ? 8.836 5.391 -14.297 1 91.94 370 HIS B O 1
ATOM 7384 N N . THR B 1 371 ? 7.488 3.697 -13.945 1 93.25 371 THR B N 1
ATOM 7385 C CA . THR B 1 371 ? 7.105 4.184 -12.625 1 93.25 371 THR B CA 1
ATOM 7386 C C . THR B 1 371 ? 8.266 4.043 -11.641 1 93.25 371 THR B C 1
ATOM 7388 O O . THR B 1 371 ? 8.867 2.973 -11.531 1 93.25 371 THR B O 1
ATOM 7391 N N . VAL B 1 372 ? 8.609 5.133 -11.039 1 95.56 372 VAL B N 1
ATOM 7392 C CA . VAL B 1 372 ? 9.617 5.16 -9.984 1 95.56 372 VAL B CA 1
ATOM 7393 C C . VAL B 1 372 ? 8.961 5.391 -8.633 1 95.56 372 VAL B C 1
ATOM 7395 O O . VAL B 1 372 ? 8.109 6.273 -8.492 1 95.56 372 VAL B O 1
ATOM 7398 N N . THR B 1 373 ? 9.258 4.582 -7.676 1 96.69 373 THR B N 1
ATOM 7399 C CA . THR B 1 373 ? 8.727 4.75 -6.328 1 96.69 373 THR B CA 1
ATOM 7400 C C . THR B 1 373 ? 9.664 5.598 -5.477 1 96.69 373 THR B C 1
ATOM 7402 O O . THR B 1 373 ? 10.836 5.242 -5.293 1 96.69 373 THR B O 1
ATOM 7405 N N . ILE B 1 374 ? 9.18 6.664 -4.926 1 97.88 374 ILE B N 1
ATOM 7406 C CA . ILE B 1 374 ? 9.969 7.559 -4.078 1 97.88 374 ILE B CA 1
ATOM 7407 C C . ILE B 1 374 ? 9.43 7.516 -2.65 1 97.88 374 ILE B C 1
ATOM 7409 O O . ILE B 1 374 ? 8.289 7.918 -2.398 1 97.88 374 ILE B O 1
ATOM 7413 N N . PHE B 1 375 ? 10.211 7.02 -1.742 1 98.44 375 PHE B N 1
ATOM 7414 C CA . PHE B 1 375 ? 9.875 7.035 -0.323 1 98.44 375 PHE B CA 1
ATOM 7415 C C . PHE B 1 375 ? 10.367 8.312 0.337 1 98.44 375 PHE B C 1
ATOM 7417 O O . PHE B 1 375 ? 11.539 8.414 0.726 1 98.44 375 PHE B O 1
ATOM 7424 N N . ASN B 1 376 ? 9.445 9.195 0.531 1 97.31 376 ASN B N 1
ATOM 7425 C CA . ASN B 1 376 ? 9.797 10.547 0.951 1 97.31 376 ASN B CA 1
ATOM 7426 C C . ASN B 1 376 ? 9.25 10.859 2.338 1 97.31 376 ASN B C 1
ATOM 7428 O O . ASN B 1 376 ? 8.305 10.219 2.797 1 97.31 376 ASN B O 1
ATOM 7432 N N . LYS B 1 377 ? 9.914 11.703 3.01 1 98.19 377 LYS B N 1
ATOM 7433 C CA . LYS B 1 377 ? 9.359 12.406 4.168 1 98.19 377 LYS B CA 1
ATOM 7434 C C . LYS B 1 377 ? 9.734 13.883 4.145 1 98.19 377 LYS B C 1
ATOM 7436 O O . LYS B 1 377 ? 10.914 14.234 4.113 1 98.19 377 LYS B O 1
ATOM 7441 N N . ASP B 1 378 ? 8.75 14.719 4.16 1 95.25 378 ASP B N 1
ATOM 7442 C CA . ASP B 1 378 ? 8.938 16.156 4.238 1 95.25 378 ASP B CA 1
ATOM 7443 C C . ASP B 1 378 ? 9.078 16.625 5.691 1 95.25 378 ASP B C 1
ATOM 7445 O O . ASP B 1 378 ? 8.57 15.969 6.602 1 95.25 378 ASP B O 1
ATOM 7449 N N . GLY B 1 379 ? 9.844 17.672 5.902 1 96.38 379 GLY B N 1
ATOM 7450 C CA . GLY B 1 379 ? 9.969 18.328 7.191 1 96.38 379 GLY B CA 1
ATOM 7451 C C . GLY B 1 379 ? 9.812 19.844 7.109 1 96.38 379 GLY B C 1
ATOM 7452 O O . GLY B 1 379 ? 10.359 20.484 6.207 1 96.38 379 GLY B O 1
ATOM 7453 N N . ALA B 1 380 ? 9.031 20.344 8.023 1 94.88 380 ALA B N 1
ATOM 7454 C CA . ALA B 1 380 ? 8.875 21.797 8.102 1 94.88 380 ALA B CA 1
ATOM 7455 C C . ALA B 1 380 ? 8.891 22.281 9.547 1 94.88 380 ALA B C 1
ATOM 7457 O O . ALA B 1 380 ? 8.336 21.625 10.43 1 94.88 380 ALA B O 1
ATOM 7458 N N . ALA B 1 381 ? 9.609 23.25 9.805 1 94.38 381 ALA B N 1
ATOM 7459 C CA . ALA B 1 381 ? 9.617 24.109 10.992 1 94.38 381 ALA B CA 1
ATOM 7460 C C . ALA B 1 381 ? 9.703 25.578 10.594 1 94.38 381 ALA B C 1
ATOM 7462 O O . ALA B 1 381 ? 10.047 25.906 9.461 1 94.38 381 ALA B O 1
ATOM 7463 N N . TYR B 1 382 ? 9.336 26.453 11.477 1 92.12 382 TYR B N 1
ATOM 7464 C CA . TYR B 1 382 ? 9.359 27.859 11.117 1 92.12 382 TYR B CA 1
ATOM 7465 C C . TYR B 1 382 ? 10.75 28.281 10.656 1 92.12 382 TYR B C 1
ATOM 7467 O O . TYR B 1 382 ? 11.719 28.188 11.414 1 92.12 382 TYR B O 1
ATOM 7475 N N . GLY B 1 383 ? 10.828 28.656 9.438 1 93.75 383 GLY B N 1
ATOM 7476 C CA . GLY B 1 383 ? 12.078 29.109 8.852 1 93.75 383 GLY B CA 1
ATOM 7477 C C . GLY B 1 383 ? 12.898 28 8.25 1 93.75 383 GLY B C 1
ATOM 7478 O O . GLY B 1 383 ? 13.977 28.234 7.703 1 93.75 383 GLY B O 1
ATOM 7479 N N . TYR B 1 384 ? 12.453 26.781 8.328 1 95.56 384 TYR B N 1
ATOM 7480 C CA . TYR B 1 384 ? 13.203 25.625 7.824 1 95.56 384 TYR B CA 1
ATOM 7481 C C . TYR B 1 384 ? 12.297 24.703 7.012 1 95.56 384 TYR B C 1
ATOM 7483 O O . TYR B 1 384 ? 11.117 24.531 7.336 1 95.56 384 TYR B O 1
ATOM 7491 N N . ARG B 1 385 ? 12.758 24.078 5.961 1 95.62 385 ARG B N 1
ATOM 7492 C CA . ARG B 1 385 ? 12.133 23.016 5.176 1 95.62 385 ARG B CA 1
ATOM 7493 C C . ARG B 1 385 ? 13.156 21.953 4.793 1 95.62 385 ARG B C 1
ATOM 7495 O O . ARG B 1 385 ? 14.32 22.266 4.516 1 95.62 385 ARG B O 1
ATOM 7502 N N . ALA B 1 386 ? 12.734 20.75 4.852 1 97.19 386 ALA B N 1
ATOM 7503 C CA . ALA B 1 386 ? 13.656 19.641 4.566 1 97.19 386 ALA B CA 1
ATOM 7504 C C . ALA B 1 386 ? 12.945 18.516 3.818 1 97.19 386 ALA B C 1
ATOM 7506 O O . ALA B 1 386 ? 11.719 18.422 3.842 1 97.19 386 ALA B O 1
ATOM 7507 N N . ARG B 1 387 ? 13.711 17.781 3.062 1 97.62 387 ARG B N 1
ATOM 7508 C CA . ARG B 1 387 ? 13.266 16.578 2.377 1 97.62 387 ARG B CA 1
ATOM 7509 C C . ARG B 1 387 ? 14.242 15.422 2.588 1 97.62 387 ARG B C 1
ATOM 7511 O O . ARG B 1 387 ? 15.461 15.625 2.559 1 97.62 387 ARG B O 1
ATOM 7518 N N . PHE B 1 388 ? 13.758 14.312 2.939 1 98.62 388 PHE B N 1
ATOM 7519 C CA . PHE B 1 388 ? 14.469 13.055 3.086 1 98.62 388 PHE B CA 1
ATOM 7520 C C . PHE B 1 388 ? 13.844 11.969 2.215 1 98.62 388 PHE B C 1
ATOM 7522 O O . PHE B 1 388 ? 12.75 11.484 2.51 1 98.62 388 PHE B O 1
ATOM 7529 N N . SER B 1 389 ? 14.562 11.531 1.102 1 98.62 389 SER B N 1
ATOM 7530 C CA . SER B 1 389 ? 13.938 10.648 0.118 1 98.62 389 SER B CA 1
ATOM 7531 C C . SER B 1 389 ? 14.82 9.445 -0.182 1 98.62 389 SER B C 1
ATOM 7533 O O . SER B 1 389 ? 16.047 9.578 -0.312 1 98.62 389 SER B O 1
ATOM 7535 N N . VAL B 1 390 ? 14.188 8.312 -0.278 1 98.69 390 VAL B N 1
ATOM 7536 C CA . VAL B 1 390 ? 14.852 7.062 -0.642 1 98.69 390 VAL B CA 1
ATOM 7537 C C . VAL B 1 390 ? 14.328 6.57 -1.988 1 98.69 390 VAL B C 1
ATOM 7539 O O . VAL B 1 390 ? 13.117 6.402 -2.168 1 98.69 390 VAL B O 1
ATOM 7542 N N . LEU B 1 391 ? 15.172 6.441 -2.93 1 98.19 391 LEU B N 1
ATOM 7543 C CA . LEU B 1 391 ? 14.898 5.762 -4.191 1 98.19 391 LEU B CA 1
ATOM 7544 C C . LEU B 1 391 ? 15.578 4.398 -4.23 1 98.19 391 LEU B C 1
ATOM 7546 O O . LEU B 1 391 ? 16.562 4.211 -4.953 1 98.19 391 LEU B O 1
ATOM 7550 N N . ASP B 1 392 ? 14.945 3.516 -3.635 1 97.44 392 ASP B N 1
ATOM 7551 C CA . ASP B 1 392 ? 15.539 2.223 -3.311 1 97.44 392 ASP B CA 1
ATOM 7552 C C . ASP B 1 392 ? 15.906 1.455 -4.578 1 97.44 392 ASP B C 1
ATOM 7554 O O . ASP B 1 392 ? 16.906 0.747 -4.613 1 97.44 392 ASP B O 1
ATOM 7558 N N . GLU B 1 393 ? 15.133 1.48 -5.625 1 95.31 393 GLU B N 1
ATOM 7559 C CA . GLU B 1 393 ? 15.383 0.697 -6.832 1 95.31 393 GLU B CA 1
ATOM 7560 C C . GLU B 1 393 ? 16.688 1.129 -7.512 1 95.31 393 GLU B C 1
ATOM 7562 O O . GLU B 1 393 ? 17.234 0.396 -8.336 1 95.31 393 GLU B O 1
ATOM 7567 N N . TYR B 1 394 ? 17.125 2.326 -7.16 1 96.81 394 TYR B N 1
ATOM 7568 C CA . TYR B 1 394 ? 18.375 2.824 -7.734 1 96.81 394 TYR B CA 1
ATOM 7569 C C . TYR B 1 394 ? 19.5 2.793 -6.707 1 96.81 394 TYR B C 1
ATOM 7571 O O . TYR B 1 394 ? 20.641 3.084 -7.031 1 96.81 394 TYR B O 1
ATOM 7579 N N . GLY B 1 395 ? 19.156 2.506 -5.438 1 97.31 395 GLY B N 1
ATOM 7580 C CA . GLY B 1 395 ? 20.156 2.518 -4.391 1 97.31 395 GLY B CA 1
ATOM 7581 C C . GLY B 1 395 ? 20.688 3.908 -4.082 1 97.31 395 GLY B C 1
ATOM 7582 O O . GLY B 1 395 ? 21.875 4.082 -3.828 1 97.31 395 GLY B O 1
ATOM 7583 N N . VAL B 1 396 ? 19.781 4.871 -4.18 1 98.31 396 VAL B N 1
ATOM 7584 C CA . VAL B 1 396 ? 20.203 6.234 -3.883 1 98.31 396 VAL B CA 1
ATOM 7585 C C . VAL B 1 396 ? 19.172 6.91 -2.982 1 98.31 396 VAL B C 1
ATOM 7587 O O . VAL B 1 396 ? 18.078 6.371 -2.756 1 98.31 396 VAL B O 1
ATOM 7590 N N . GLY B 1 397 ? 19.547 8.008 -2.436 1 98.5 397 GLY B N 1
ATOM 7591 C CA . GLY B 1 397 ? 18.656 8.891 -1.692 1 98.5 397 GLY B CA 1
ATOM 7592 C C . GLY B 1 397 ? 19.016 10.359 -1.855 1 98.5 397 GLY B C 1
ATOM 7593 O O . GLY B 1 397 ? 20.094 10.695 -2.334 1 98.5 397 GLY B O 1
ATOM 7594 N N . ILE B 1 398 ? 18.047 11.211 -1.589 1 98.81 398 ILE B N 1
ATOM 7595 C CA . ILE B 1 398 ? 18.188 12.656 -1.73 1 98.81 398 ILE B CA 1
ATOM 7596 C C . ILE B 1 398 ? 17.844 13.344 -0.406 1 98.81 398 ILE B C 1
ATOM 7598 O O . ILE B 1 398 ? 16.844 13 0.24 1 98.81 398 ILE B O 1
ATOM 7602 N N . ILE B 1 399 ? 18.656 14.234 0.01 1 98.94 399 ILE B N 1
ATOM 7603 C CA . ILE B 1 399 ? 18.422 15.062 1.183 1 98.94 399 ILE B CA 1
ATOM 7604 C C . ILE B 1 399 ? 18.453 16.547 0.782 1 98.94 399 ILE B C 1
ATOM 7606 O O . ILE B 1 399 ? 19.406 16.984 0.124 1 98.94 399 ILE B O 1
ATOM 7610 N N . VAL B 1 400 ? 17.453 17.266 1.077 1 98.75 400 VAL B N 1
ATOM 7611 C CA . VAL B 1 400 ? 17.375 18.703 0.881 1 98.75 400 VAL B CA 1
ATOM 7612 C C . VAL B 1 400 ? 17.109 19.391 2.215 1 98.75 400 VAL B C 1
ATOM 7614 O O . VAL B 1 400 ? 16.094 19.125 2.867 1 98.75 400 VAL B O 1
ATOM 7617 N N . LEU B 1 401 ? 18 20.219 2.645 1 98.69 401 LEU B N 1
ATOM 7618 C CA . LEU B 1 401 ? 17.859 21.047 3.838 1 98.69 401 LEU B CA 1
ATOM 7619 C C . LEU B 1 401 ? 17.906 22.531 3.48 1 98.69 401 LEU B C 1
ATOM 7621 O O . LEU B 1 401 ? 18.875 23 2.865 1 98.69 401 LEU B O 1
ATOM 7625 N N . THR B 1 402 ? 16.891 23.25 3.85 1 97.38 402 THR B N 1
ATOM 7626 C CA . THR B 1 402 ? 16.859 24.688 3.584 1 97.38 402 THR B CA 1
ATOM 7627 C C . THR B 1 402 ? 16.5 25.469 4.844 1 97.38 402 THR B C 1
ATOM 7629 O O . THR B 1 402 ? 15.781 24.969 5.707 1 97.38 402 THR B O 1
ATOM 7632 N N . ALA B 1 403 ? 17.078 26.625 5.027 1 97.25 403 ALA B N 1
ATOM 7633 C CA . ALA B 1 403 ? 16.766 27.625 6.047 1 97.25 403 ALA B CA 1
ATOM 7634 C C . ALA B 1 403 ? 16.422 28.969 5.414 1 97.25 403 ALA B C 1
ATOM 7636 O O . ALA B 1 403 ? 17.25 29.547 4.711 1 97.25 403 ALA B O 1
ATOM 7637 N N . GLY B 1 404 ? 15.273 29.438 5.574 1 94.31 404 GLY B N 1
ATOM 7638 C CA . GLY B 1 404 ? 14.781 30.656 4.949 1 94.31 404 GLY B CA 1
ATOM 7639 C C . GLY B 1 404 ? 13.391 30.5 4.363 1 94.31 404 GLY B C 1
ATOM 7640 O O . GLY B 1 404 ? 12.5 29.938 5 1 94.31 404 GLY B O 1
ATOM 7641 N N . ASP B 1 405 ? 13.242 31.047 3.174 1 88.69 405 ASP B N 1
ATOM 7642 C CA . ASP B 1 405 ? 11.961 30.938 2.477 1 88.69 405 ASP B CA 1
ATOM 7643 C C . ASP B 1 405 ? 11.555 29.469 2.299 1 88.69 405 ASP B C 1
ATOM 7645 O O . ASP B 1 405 ? 12.25 28.703 1.629 1 88.69 405 ASP B O 1
ATOM 7649 N N . GLN B 1 406 ? 10.414 29.109 2.697 1 87.06 406 GLN B N 1
ATOM 7650 C CA . GLN B 1 406 ? 10 27.719 2.797 1 87.06 406 GLN B CA 1
ATOM 7651 C C . GLN B 1 406 ? 9.562 27.172 1.44 1 87.06 406 GLN B C 1
ATOM 7653 O O . GLN B 1 406 ? 9.453 25.969 1.257 1 87.06 406 GLN B O 1
ATOM 7658 N N . THR B 1 407 ? 9.344 27.969 0.511 1 85.69 407 THR B N 1
ATOM 7659 C CA . THR B 1 407 ? 8.898 27.531 -0.808 1 85.69 407 THR B CA 1
ATOM 7660 C C . THR B 1 407 ? 10.078 27 -1.62 1 85.69 407 THR B C 1
ATOM 7662 O O . THR B 1 407 ? 9.891 26.328 -2.639 1 85.69 407 THR B O 1
ATOM 7665 N N . ALA B 1 408 ? 11.266 27.25 -1.179 1 91.62 408 ALA B N 1
ATOM 7666 C CA . ALA B 1 408 ? 12.469 26.922 -1.943 1 91.62 408 ALA B CA 1
ATOM 7667 C C . ALA B 1 408 ? 12.656 25.406 -2.053 1 91.62 408 ALA B C 1
ATOM 7669 O O . ALA B 1 408 ? 13.008 24.891 -3.117 1 91.62 408 ALA B O 1
ATOM 7670 N N . ALA B 1 409 ? 12.406 24.719 -0.995 1 92.44 409 ALA B N 1
ATOM 7671 C CA . ALA B 1 409 ? 12.75 23.297 -0.89 1 92.44 409 ALA B CA 1
ATOM 7672 C C . ALA B 1 409 ? 12.055 22.484 -1.977 1 92.44 409 ALA B C 1
ATOM 7674 O O . ALA B 1 409 ? 12.648 21.562 -2.539 1 92.44 409 ALA B O 1
ATOM 7675 N N . THR B 1 410 ? 10.789 22.781 -2.293 1 91.75 410 THR B N 1
ATOM 7676 C CA . THR B 1 410 ? 10.039 22.016 -3.281 1 91.75 410 THR B CA 1
ATOM 7677 C C . THR B 1 410 ? 10.656 22.172 -4.668 1 91.75 410 THR B C 1
ATOM 7679 O O . THR B 1 410 ? 10.836 21.172 -5.387 1 91.75 410 THR B O 1
ATOM 7682 N N . SER B 1 411 ? 10.953 23.422 -5.035 1 93.81 411 SER B N 1
ATOM 7683 C CA . SER B 1 411 ? 11.562 23.688 -6.34 1 93.81 411 SER B CA 1
ATOM 7684 C C . SER B 1 411 ? 12.93 23.016 -6.453 1 93.81 411 SER B C 1
ATOM 7686 O O . SER B 1 411 ? 13.281 22.484 -7.504 1 93.81 411 SER B O 1
ATOM 7688 N N . ILE B 1 412 ? 13.641 23.125 -5.395 1 96.31 412 ILE B N 1
ATOM 7689 C CA . ILE B 1 412 ? 14.969 22.516 -5.359 1 96.31 412 ILE B CA 1
ATOM 7690 C C . ILE B 1 412 ? 14.852 21 -5.504 1 96.31 412 ILE B C 1
ATOM 7692 O O . ILE B 1 412 ? 15.547 20.391 -6.328 1 96.31 412 ILE B O 1
ATOM 7696 N N . TYR B 1 413 ? 14.016 20.438 -4.77 1 96 413 TYR B N 1
ATOM 7697 C CA . TYR B 1 413 ? 13.797 19 -4.773 1 96 413 TYR B CA 1
ATOM 7698 C C . TYR B 1 413 ? 13.359 18.516 -6.152 1 96 413 TYR B C 1
ATOM 7700 O O . TYR B 1 413 ? 13.883 17.531 -6.66 1 96 413 TYR B O 1
ATOM 7708 N N . ASP B 1 414 ? 12.398 19.188 -6.77 1 95.62 414 ASP B N 1
ATOM 7709 C CA . ASP B 1 414 ? 11.922 18.844 -8.102 1 95.62 414 ASP B CA 1
ATOM 7710 C C . ASP B 1 414 ? 13.055 18.891 -9.125 1 95.62 414 ASP B C 1
ATOM 7712 O O . ASP B 1 414 ? 13.141 18.016 -10 1 95.62 414 ASP B O 1
ATOM 7716 N N . ALA B 1 415 ? 13.852 19.859 -8.984 1 97.25 415 ALA B N 1
ATOM 7717 C CA . ALA B 1 415 ? 14.984 20 -9.891 1 97.25 415 ALA B CA 1
ATOM 7718 C C . ALA B 1 415 ? 15.945 18.812 -9.742 1 97.25 415 ALA B C 1
ATOM 7720 O O . ALA B 1 415 ? 16.438 18.281 -10.734 1 97.25 415 ALA B O 1
ATOM 7721 N N . VAL B 1 416 ? 16.188 18.438 -8.484 1 98.25 416 VAL B N 1
ATOM 7722 C CA . VAL B 1 416 ? 17.078 17.297 -8.219 1 98.25 416 VAL B CA 1
ATOM 7723 C C . VAL B 1 416 ? 16.484 16.031 -8.844 1 98.25 416 VAL B C 1
ATOM 7725 O O . VAL B 1 416 ? 17.188 15.312 -9.562 1 98.25 416 VAL B O 1
ATOM 7728 N N . LEU B 1 417 ? 15.242 15.758 -8.672 1 97.38 417 LEU B N 1
ATOM 7729 C CA . LEU B 1 417 ? 14.602 14.555 -9.195 1 97.38 417 LEU B CA 1
ATOM 7730 C C . LEU B 1 417 ? 14.609 14.555 -10.727 1 97.38 417 LEU B C 1
ATOM 7732 O O . LEU B 1 417 ? 15.023 13.57 -11.344 1 97.38 417 LEU B O 1
ATOM 7736 N N . ALA B 1 418 ? 14.195 15.656 -11.266 1 95.81 418 ALA B N 1
ATOM 7737 C CA . ALA B 1 418 ? 14.031 15.742 -12.711 1 95.81 418 ALA B CA 1
ATOM 7738 C C . ALA B 1 418 ? 15.375 15.617 -13.43 1 95.81 418 ALA B C 1
ATOM 7740 O O . ALA B 1 418 ? 15.445 15.102 -14.547 1 95.81 418 ALA B O 1
ATOM 7741 N N . THR B 1 419 ? 16.406 16.047 -12.75 1 96.75 419 THR B N 1
ATOM 7742 C CA . THR B 1 419 ? 17.734 16.016 -13.367 1 96.75 419 THR B CA 1
ATOM 7743 C C . THR B 1 419 ? 18.422 14.688 -13.102 1 96.75 419 THR B C 1
ATOM 7745 O O . THR B 1 419 ? 19 14.086 -14.008 1 96.75 419 THR B O 1
ATOM 7748 N N . LEU B 1 420 ? 18.312 14.164 -11.93 1 96.5 420 LEU B N 1
ATOM 7749 C CA . LEU B 1 420 ? 19.203 13.086 -11.531 1 96.5 420 LEU B CA 1
ATOM 7750 C C . LEU B 1 420 ? 18.562 11.727 -11.789 1 96.5 420 LEU B C 1
ATOM 7752 O O . LEU B 1 420 ? 19.266 10.75 -12.094 1 96.5 420 LEU B O 1
ATOM 7756 N N . VAL B 1 421 ? 17.281 11.562 -11.68 1 96.25 421 VAL B N 1
ATOM 7757 C CA . VAL B 1 421 ? 16.656 10.25 -11.805 1 96.25 421 VAL B CA 1
ATOM 7758 C C . VAL B 1 421 ? 16.891 9.695 -13.211 1 96.25 421 VAL B C 1
ATOM 7760 O O . VAL B 1 421 ? 17.375 8.57 -13.367 1 96.25 421 VAL B O 1
ATOM 7763 N N . PRO B 1 422 ? 16.594 10.484 -14.281 1 94.94 422 PRO B N 1
ATOM 7764 C CA . PRO B 1 422 ? 16.875 9.93 -15.609 1 94.94 422 PRO B CA 1
ATOM 7765 C C . PRO B 1 422 ? 18.375 9.664 -15.828 1 94.94 422 PRO B C 1
ATOM 7767 O O . PRO B 1 422 ? 18.734 8.711 -16.531 1 94.94 422 PRO B O 1
ATOM 7770 N N . ALA B 1 423 ? 19.219 10.5 -15.242 1 95.06 423 ALA B N 1
ATOM 7771 C CA . ALA B 1 423 ? 20.656 10.297 -15.391 1 95.06 423 ALA B CA 1
ATOM 7772 C C . ALA B 1 423 ? 21.094 9.016 -14.688 1 95.06 423 ALA B C 1
ATOM 7774 O O . ALA B 1 423 ? 21.938 8.281 -15.219 1 95.06 423 ALA B O 1
ATOM 7775 N N . ILE B 1 424 ? 20.594 8.773 -13.539 1 96.31 424 ILE B N 1
ATOM 7776 C CA . ILE B 1 424 ? 20.938 7.578 -12.781 1 96.31 424 ILE B CA 1
ATOM 7777 C C . ILE B 1 424 ? 20.406 6.344 -13.508 1 96.31 424 ILE B C 1
ATOM 7779 O O . ILE B 1 424 ? 21.109 5.336 -13.617 1 96.31 424 ILE B O 1
ATOM 7783 N N . ASP B 1 425 ? 19.188 6.41 -13.992 1 95.31 425 ASP B N 1
ATOM 7784 C CA . ASP B 1 425 ? 18.641 5.324 -14.797 1 95.31 425 ASP B CA 1
ATOM 7785 C C . ASP B 1 425 ? 19.516 5.051 -16.031 1 95.31 425 ASP B C 1
ATOM 7787 O O . ASP B 1 425 ? 19.797 3.896 -16.344 1 95.31 425 ASP B O 1
ATOM 7791 N N . GLY B 1 426 ? 19.859 6.156 -16.672 1 92.94 426 GLY B N 1
ATOM 7792 C CA . GLY B 1 426 ? 20.734 6.016 -17.828 1 92.94 426 GLY B CA 1
ATOM 7793 C C . GLY B 1 426 ? 22.047 5.344 -17.484 1 92.94 426 GLY B C 1
ATOM 7794 O O . GLY B 1 426 ? 22.516 4.473 -18.234 1 92.94 426 GLY B O 1
ATOM 7795 N N . ALA B 1 427 ? 22.641 5.73 -16.406 1 94.44 427 ALA B N 1
ATOM 7796 C CA . ALA B 1 427 ? 23.906 5.133 -15.961 1 94.44 427 ALA B CA 1
ATOM 7797 C C . ALA B 1 427 ? 23.719 3.646 -15.664 1 94.44 427 ALA B C 1
ATOM 7799 O O . ALA B 1 427 ? 24.594 2.834 -16 1 94.44 427 ALA B O 1
ATOM 7800 N N . ALA B 1 428 ? 22.688 3.314 -15 1 94.56 428 ALA B N 1
ATOM 7801 C CA . ALA B 1 428 ? 22.391 1.915 -14.695 1 94.56 428 ALA B CA 1
ATOM 7802 C C . ALA B 1 428 ? 22.234 1.099 -15.977 1 94.56 428 ALA B C 1
ATOM 7804 O O . ALA B 1 428 ? 22.766 -0.009 -16.078 1 94.56 428 ALA B O 1
ATOM 7805 N N . ARG B 1 429 ? 21.531 1.642 -16.906 1 94 429 ARG B N 1
ATOM 7806 C CA . ARG B 1 429 ? 21.297 0.949 -18.172 1 94 429 ARG B CA 1
ATOM 7807 C C . ARG B 1 429 ? 22.578 0.806 -18.969 1 94 429 ARG B C 1
ATOM 7809 O O . ARG B 1 429 ? 22.781 -0.208 -19.641 1 94 429 ARG B O 1
ATOM 7816 N N . GLU B 1 430 ? 23.359 1.852 -18.953 1 92.88 430 GLU B N 1
ATOM 7817 C CA . GLU B 1 430 ? 24.656 1.762 -19.609 1 92.88 430 GLU B CA 1
ATOM 7818 C C . GLU B 1 430 ? 25.5 0.635 -19.031 1 92.88 430 GLU B C 1
ATOM 7820 O O . GLU B 1 430 ? 26.094 -0.148 -19.766 1 92.88 430 GLU B O 1
ATOM 7825 N N . SER B 1 431 ? 25.531 0.615 -17.781 1 93.06 431 SER B N 1
ATOM 7826 C CA . SER B 1 431 ? 26.266 -0.449 -17.109 1 93.06 431 SER B CA 1
ATOM 7827 C C . SER B 1 431 ? 25.688 -1.819 -17.438 1 93.06 431 SER B C 1
ATOM 7829 O O . SER B 1 431 ? 26.438 -2.766 -17.703 1 93.06 431 SER B O 1
ATOM 7831 N N . ALA B 1 432 ? 24.406 -1.952 -17.453 1 95.06 432 ALA B N 1
ATOM 7832 C CA . ALA B 1 432 ? 23.75 -3.213 -17.781 1 95.06 432 ALA B CA 1
ATOM 7833 C C . ALA B 1 432 ? 24.047 -3.635 -19.219 1 95.06 432 ALA B C 1
ATOM 7835 O O . ALA B 1 432 ? 24.266 -4.816 -19.484 1 95.06 432 ALA B O 1
ATOM 7836 N N . GLY B 1 433 ? 24.016 -2.637 -20.109 1 94.44 433 GLY B N 1
ATOM 7837 C CA . GLY B 1 433 ? 24.344 -2.92 -21.5 1 94.44 433 GLY B CA 1
ATOM 7838 C C . GLY B 1 433 ? 25.734 -3.475 -21.688 1 94.44 433 GLY B C 1
ATOM 7839 O O . GLY B 1 433 ? 25.953 -4.355 -22.516 1 94.44 433 GLY B O 1
ATOM 7840 N N . ARG B 1 434 ? 26.609 -3.027 -20.891 1 92.88 434 ARG B N 1
ATOM 7841 C CA . ARG B 1 434 ? 27.984 -3.473 -20.969 1 92.88 434 ARG B CA 1
ATOM 7842 C C . ARG B 1 434 ? 28.156 -4.852 -20.344 1 92.88 434 ARG B C 1
ATOM 7844 O O . ARG B 1 434 ? 28.891 -5.695 -20.875 1 92.88 434 ARG B O 1
ATOM 7851 N N . GLU B 1 435 ? 27.453 -5.055 -19.297 1 95.12 435 GLU B N 1
ATOM 7852 C CA . GLU B 1 435 ? 27.75 -6.238 -18.484 1 95.12 435 GLU B CA 1
ATOM 7853 C C . GLU B 1 435 ? 26.844 -7.402 -18.875 1 95.12 435 GLU B C 1
ATOM 7855 O O . GLU B 1 435 ? 27.297 -8.531 -19.031 1 95.12 435 GLU B O 1
ATOM 7860 N N . TYR B 1 436 ? 25.562 -7.18 -19.125 1 97.19 436 TYR B N 1
ATOM 7861 C CA . TYR B 1 436 ? 24.594 -8.273 -19.156 1 97.19 436 TYR B CA 1
ATOM 7862 C C . TYR B 1 436 ? 24.156 -8.562 -20.578 1 97.19 436 TYR B C 1
ATOM 7864 O O . TYR B 1 436 ? 23.375 -9.492 -20.828 1 97.19 436 TYR B O 1
ATOM 7872 N N . VAL B 1 437 ? 24.594 -7.754 -21.531 1 97.06 437 VAL B N 1
ATOM 7873 C CA . VAL B 1 437 ? 24.234 -7.934 -22.922 1 97.06 437 VAL B CA 1
ATOM 7874 C C . VAL B 1 437 ? 25.359 -8.648 -23.672 1 97.06 437 VAL B C 1
ATOM 7876 O O . VAL B 1 437 ? 26.531 -8.32 -23.484 1 97.06 437 VAL B O 1
ATOM 7879 N N . GLY B 1 438 ? 24.969 -9.672 -24.453 1 96.81 438 GLY B N 1
ATOM 7880 C CA . GLY B 1 438 ? 25.953 -10.367 -25.25 1 96.81 438 GLY B CA 1
ATOM 7881 C C . GLY B 1 438 ? 25.547 -11.789 -25.609 1 96.81 438 GLY B C 1
ATOM 7882 O O . GLY B 1 438 ? 24.422 -12.195 -25.344 1 96.81 438 GLY B O 1
ATOM 7883 N N . ARG B 1 439 ? 26.516 -12.398 -26.281 1 97.06 439 ARG B N 1
ATOM 7884 C CA . ARG B 1 439 ? 26.359 -13.812 -26.609 1 97.06 439 ARG B CA 1
ATOM 7885 C C . ARG B 1 439 ? 27.141 -14.688 -25.609 1 97.06 439 ARG B C 1
ATOM 7887 O O . ARG B 1 439 ? 28.266 -14.359 -25.234 1 97.06 439 ARG B O 1
ATOM 7894 N N . PHE B 1 440 ? 26.516 -15.703 -25.156 1 96.75 440 PHE B N 1
ATOM 7895 C CA . PHE B 1 440 ? 27.109 -16.672 -24.234 1 96.75 440 PHE B CA 1
ATOM 7896 C C . PHE B 1 440 ? 27.141 -18.062 -24.859 1 96.75 440 PHE B C 1
ATOM 7898 O O . PHE B 1 440 ? 26.094 -18.578 -25.281 1 96.75 440 PHE B O 1
ATOM 7905 N N . ALA B 1 441 ? 28.297 -18.641 -24.891 1 93.31 441 ALA B N 1
ATOM 7906 C CA . ALA B 1 441 ? 28.469 -19.938 -25.562 1 93.31 441 ALA B CA 1
ATOM 7907 C C . ALA B 1 441 ? 28.984 -21 -24.594 1 93.31 441 ALA B C 1
ATOM 7909 O O . ALA B 1 441 ? 29.922 -20.75 -23.828 1 93.31 441 ALA B O 1
ATOM 7910 N N . GLY B 1 442 ? 28.234 -22.062 -24.625 1 86.31 442 GLY B N 1
ATOM 7911 C CA . GLY B 1 442 ? 28.656 -23.188 -23.828 1 86.31 442 GLY B CA 1
ATOM 7912 C C . GLY B 1 442 ? 29.922 -23.859 -24.359 1 86.31 442 GLY B C 1
ATOM 7913 O O . GLY B 1 442 ? 30.219 -23.75 -25.547 1 86.31 442 GLY B O 1
ATOM 7914 N N . ARG B 1 443 ? 30.688 -24.344 -23.312 1 72.81 443 ARG B N 1
ATOM 7915 C CA . ARG B 1 443 ? 31.875 -25.141 -23.656 1 72.81 443 ARG B CA 1
ATOM 7916 C C . ARG B 1 443 ? 31.625 -26.625 -23.438 1 72.81 443 ARG B C 1
ATOM 7918 O O . ARG B 1 443 ? 30.828 -27 -22.578 1 72.81 443 ARG B O 1
ATOM 7925 N N . SER B 1 444 ? 31.938 -27.297 -24.422 1 64.88 444 SER B N 1
ATOM 7926 C CA . SER B 1 444 ? 31.906 -28.75 -24.203 1 64.88 444 SER B CA 1
ATOM 7927 C C . SER B 1 444 ? 32.719 -29.141 -22.984 1 64.88 444 SER B C 1
ATOM 7929 O O . SER B 1 444 ? 33.844 -28.641 -22.797 1 64.88 444 SER B O 1
ATOM 7931 N N . THR B 1 445 ? 31.922 -29.516 -21.953 1 58.88 445 THR B N 1
ATOM 7932 C CA . THR B 1 445 ? 32.656 -30.062 -20.812 1 58.88 445 THR B CA 1
ATOM 7933 C C . THR B 1 445 ? 32.531 -31.578 -20.781 1 58.88 445 THR B C 1
ATOM 7935 O O . THR B 1 445 ? 31.844 -32.188 -21.609 1 58.88 445 THR B O 1
ATOM 7938 N N . ALA B 1 446 ? 33.375 -32.25 -19.953 1 56.53 446 ALA B N 1
ATOM 7939 C CA . ALA B 1 446 ? 33.281 -33.688 -19.75 1 56.53 446 ALA B CA 1
ATOM 7940 C C . ALA B 1 446 ? 31.844 -34.062 -19.328 1 56.53 446 ALA B C 1
ATOM 7942 O O . ALA B 1 446 ? 31.359 -35.125 -19.734 1 56.53 446 ALA B O 1
ATOM 7943 N N . GLU B 1 447 ? 31.188 -33.281 -18.641 1 52.84 447 GLU B N 1
ATOM 7944 C CA . GLU B 1 447 ? 29.859 -33.531 -18.078 1 52.84 447 GLU B CA 1
ATOM 7945 C C . GLU B 1 447 ? 28.766 -33.25 -19.094 1 52.84 447 GLU B C 1
ATOM 7947 O O . GLU B 1 447 ? 27.781 -34 -19.172 1 52.84 447 GLU B O 1
ATOM 7952 N N . THR B 1 448 ? 28.906 -32.188 -19.75 1 56.44 448 THR B N 1
ATOM 7953 C CA . THR B 1 448 ? 27.812 -31.75 -20.625 1 56.44 448 THR B CA 1
ATOM 7954 C C . THR B 1 448 ? 27.953 -32.344 -22.016 1 56.44 448 THR B C 1
ATOM 7956 O O . THR B 1 448 ? 27 -32.406 -22.781 1 56.44 448 THR B O 1
ATOM 7959 N N . GLY B 1 449 ? 29.078 -33.062 -22.156 1 60.5 449 GLY B N 1
ATOM 7960 C CA . GLY B 1 449 ? 29.391 -33.5 -23.5 1 60.5 449 GLY B CA 1
ATOM 7961 C C . GLY B 1 449 ? 29.484 -32.344 -24.5 1 60.5 449 GLY B C 1
ATOM 7962 O O . GLY B 1 449 ? 29.719 -31.203 -24.125 1 60.5 449 GLY B O 1
ATOM 7963 N N . ALA B 1 450 ? 29.484 -32.656 -25.859 1 64.38 450 ALA B N 1
ATOM 7964 C CA . ALA B 1 450 ? 29.766 -31.766 -26.984 1 64.38 450 ALA B CA 1
ATOM 7965 C C . ALA B 1 450 ? 28.5 -31.047 -27.438 1 64.38 450 ALA B C 1
ATOM 7967 O O . ALA B 1 450 ? 28.422 -30.547 -28.562 1 64.38 450 ALA B O 1
ATOM 7968 N N . VAL B 1 451 ? 27.406 -31.047 -26.5 1 84.44 451 VAL B N 1
ATOM 7969 C CA . VAL B 1 451 ? 26.219 -30.453 -27.078 1 84.44 451 VAL B CA 1
ATOM 7970 C C . VAL B 1 451 ? 26.297 -28.922 -26.938 1 84.44 451 VAL B C 1
ATOM 7972 O O . VAL B 1 451 ? 26.344 -28.391 -25.828 1 84.44 451 VAL B O 1
ATOM 7975 N N . PRO B 1 452 ? 26.344 -28.281 -28.031 1 88.38 452 PRO B N 1
ATOM 7976 C CA . PRO B 1 452 ? 26.469 -26.812 -27.984 1 88.38 452 PRO B CA 1
ATOM 7977 C C . PRO B 1 452 ? 25.203 -26.141 -27.438 1 88.38 452 PRO B C 1
ATOM 7979 O O . PRO B 1 452 ? 24.094 -26.516 -27.812 1 88.38 452 PRO B O 1
ATOM 7982 N N . VAL B 1 453 ? 25.391 -25.234 -26.484 1 93.62 453 VAL B N 1
ATOM 7983 C CA . VAL B 1 453 ? 24.328 -24.359 -25.969 1 93.62 453 VAL B CA 1
ATOM 7984 C C . VAL B 1 453 ? 24.75 -22.891 -26.125 1 93.62 453 VAL B C 1
ATOM 7986 O O . VAL B 1 453 ? 25.891 -22.547 -25.844 1 93.62 453 VAL B O 1
ATOM 7989 N N . ASP B 1 454 ? 23.828 -22.109 -26.688 1 93.88 454 ASP B N 1
ATOM 7990 C CA . ASP B 1 454 ? 24.094 -20.688 -26.875 1 93.88 454 ASP B CA 1
ATOM 7991 C C . ASP B 1 454 ? 22.922 -19.844 -26.359 1 93.88 454 ASP B C 1
ATOM 7993 O O . ASP B 1 454 ? 21.766 -20.234 -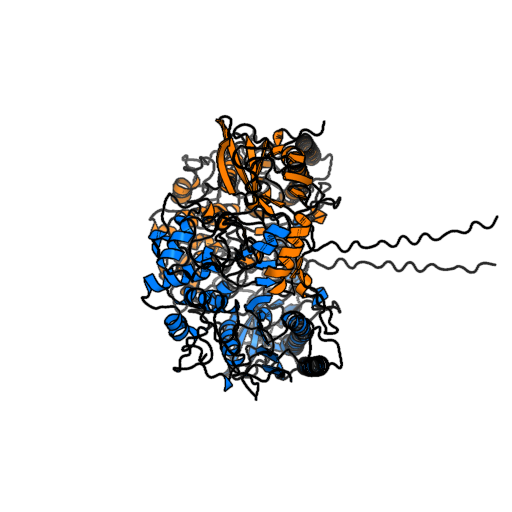26.5 1 93.88 454 ASP B O 1
ATOM 7997 N N . ALA B 1 455 ? 23.266 -18.766 -25.734 1 96.88 455 ALA B N 1
ATOM 7998 C CA . ALA B 1 455 ? 22.266 -17.766 -25.312 1 96.88 455 ALA B CA 1
ATOM 7999 C C . ALA B 1 455 ? 22.703 -16.359 -25.734 1 96.88 455 ALA B C 1
ATOM 8001 O O . ALA B 1 455 ? 23.891 -16.047 -25.734 1 96.88 455 ALA B O 1
ATOM 8002 N N . THR B 1 456 ? 21.75 -15.57 -26.125 1 97.44 456 THR B N 1
ATOM 8003 C CA . THR B 1 456 ? 22.016 -14.18 -26.484 1 97.44 456 THR B CA 1
ATOM 8004 C C . THR B 1 456 ? 21.062 -13.242 -25.734 1 97.44 456 THR B C 1
ATOM 8006 O O . THR B 1 456 ? 19.844 -13.453 -25.75 1 97.44 456 THR B O 1
ATOM 8009 N N . THR B 1 457 ? 21.609 -12.258 -25.062 1 97.81 457 THR B N 1
ATOM 8010 C CA . THR B 1 457 ? 20.828 -11.242 -24.375 1 97.81 457 THR B CA 1
ATOM 8011 C C . THR B 1 457 ? 21.016 -9.867 -25.016 1 97.81 457 THR B C 1
ATOM 8013 O O . THR B 1 457 ? 22.078 -9.586 -25.578 1 97.81 457 THR B O 1
ATOM 8016 N N . GLU B 1 458 ? 19.969 -9.102 -24.969 1 96.88 458 GLU B N 1
ATOM 8017 C CA . GLU B 1 458 ? 19.984 -7.707 -25.406 1 96.88 458 GLU B CA 1
ATOM 8018 C C . GLU B 1 458 ? 19.328 -6.797 -24.375 1 96.88 458 GLU B C 1
ATOM 8020 O O . GLU B 1 458 ? 18.719 -7.273 -23.406 1 96.88 458 GLU B O 1
ATOM 8025 N N . LEU B 1 459 ? 19.562 -5.562 -24.5 1 95.94 459 LEU B N 1
ATOM 8026 C CA . LEU B 1 459 ? 18.891 -4.531 -23.719 1 95.94 459 LEU B CA 1
ATOM 8027 C C . LEU B 1 459 ? 18.078 -3.602 -24.609 1 95.94 459 LEU B C 1
ATOM 8029 O O . LEU B 1 459 ? 18.625 -3.002 -25.547 1 95.94 459 LEU B O 1
ATOM 8033 N N . ASP B 1 460 ? 16.75 -3.555 -24.422 1 92.75 460 ASP B N 1
ATOM 8034 C CA . ASP B 1 460 ? 15.938 -2.561 -25.125 1 92.75 460 ASP B CA 1
ATOM 8035 C C . ASP B 1 460 ? 15.445 -1.483 -24.156 1 92.75 460 ASP B C 1
ATOM 8037 O O . ASP B 1 460 ? 16.031 -1.281 -23.094 1 92.75 460 ASP B O 1
ATOM 8041 N N . SER B 1 461 ? 14.508 -0.688 -24.531 1 89.5 461 SER B N 1
ATOM 8042 C CA . SER B 1 461 ? 14.078 0.454 -23.734 1 89.5 461 SER B CA 1
ATOM 8043 C C . SER B 1 461 ? 13.367 0.002 -22.469 1 89.5 461 SER B C 1
ATOM 8045 O O . SER B 1 461 ? 13.148 0.801 -21.547 1 89.5 461 SER B O 1
ATOM 8047 N N . VAL B 1 462 ? 13.031 -1.271 -22.359 1 90.12 462 VAL B N 1
ATOM 8048 C CA . VAL B 1 462 ? 12.258 -1.763 -21.234 1 90.12 462 VAL B CA 1
ATOM 8049 C C . VAL B 1 462 ? 13.18 -2.482 -20.25 1 90.12 462 VAL B C 1
ATOM 8051 O O . VAL B 1 462 ? 13.32 -2.057 -19.094 1 90.12 462 VAL B O 1
ATOM 8054 N N . SER B 1 463 ? 13.875 -3.49 -20.75 1 94.56 463 SER B N 1
ATOM 8055 C CA . SER B 1 463 ? 14.711 -4.309 -19.875 1 94.56 463 SER B CA 1
ATOM 8056 C C . SER B 1 463 ? 15.711 -5.133 -20.672 1 94.56 463 SER B C 1
ATOM 8058 O O . SER B 1 463 ? 15.75 -5.047 -21.906 1 94.56 463 SER B O 1
ATOM 8060 N N . VAL B 1 464 ? 16.531 -5.867 -19.953 1 96.56 464 VAL B N 1
ATOM 8061 C CA . VAL B 1 464 ? 17.281 -6.973 -20.547 1 96.56 464 VAL B CA 1
ATOM 8062 C C . VAL B 1 464 ? 16.312 -8.07 -20.984 1 96.56 464 VAL B C 1
ATOM 8064 O O . VAL B 1 464 ? 15.281 -8.289 -20.344 1 96.56 464 VAL B O 1
ATOM 8067 N N . LYS B 1 465 ? 16.625 -8.664 -22.141 1 95.94 465 LYS B N 1
ATOM 8068 C CA . LYS B 1 465 ? 15.773 -9.75 -22.625 1 95.94 465 LYS B CA 1
ATOM 8069 C C . LYS B 1 465 ? 16.609 -10.844 -23.281 1 95.94 465 LYS B C 1
ATOM 8071 O O . LYS B 1 465 ? 17.719 -10.594 -23.75 1 95.94 465 LYS B O 1
ATOM 8076 N N . LEU B 1 466 ? 16.125 -12 -23.156 1 95.75 466 LEU B N 1
ATOM 8077 C CA . LEU B 1 466 ? 16.672 -13.133 -23.891 1 95.75 466 LEU B CA 1
ATOM 8078 C C . LEU B 1 466 ? 16.156 -13.156 -25.328 1 95.75 466 LEU B C 1
ATOM 8080 O O . LEU B 1 466 ? 14.945 -13.242 -25.547 1 95.75 466 LEU B O 1
ATOM 8084 N N . VAL B 1 467 ? 17.047 -13.039 -26.297 1 95.5 467 VAL B N 1
ATOM 8085 C CA . VAL B 1 467 ? 16.578 -13 -27.672 1 95.5 467 VAL B CA 1
ATOM 8086 C C . VAL B 1 467 ? 16.906 -14.32 -28.375 1 95.5 467 VAL B C 1
ATOM 8088 O O . VAL B 1 467 ? 16.391 -14.602 -29.453 1 95.5 467 VAL B O 1
ATOM 8091 N N . GLY B 1 468 ? 17.75 -15.07 -27.688 1 95.69 468 GLY B N 1
ATOM 8092 C CA . GLY B 1 468 ? 18.062 -16.391 -28.219 1 95.69 468 GLY B CA 1
ATOM 8093 C C . GLY B 1 468 ? 18.5 -17.375 -27.141 1 95.69 468 GLY B C 1
ATOM 8094 O O . GLY B 1 468 ? 19.203 -17 -26.203 1 95.69 468 GLY B O 1
ATOM 8095 N N . LEU B 1 469 ? 18.094 -18.547 -27.266 1 96.75 469 LEU B N 1
ATOM 8096 C CA . LEU B 1 469 ? 18.531 -19.719 -26.5 1 96.75 469 LEU B CA 1
ATOM 8097 C C . LEU B 1 469 ? 18.438 -20.984 -27.344 1 96.75 469 LEU B C 1
ATOM 8099 O O . LEU B 1 469 ? 17.359 -21.344 -27.828 1 96.75 469 LEU B O 1
ATOM 8103 N N . SER B 1 470 ? 19.562 -21.578 -27.562 1 95.62 470 SER B N 1
ATOM 8104 C CA . SER B 1 470 ? 19.562 -22.75 -28.422 1 95.62 470 SER B CA 1
ATOM 8105 C C . SER B 1 470 ? 20.422 -23.875 -27.828 1 95.62 470 SER B C 1
ATOM 8107 O O . SER B 1 470 ? 21.375 -23.609 -27.109 1 95.62 470 SER B O 1
ATOM 8109 N N . ARG B 1 471 ? 20.062 -25.016 -28.062 1 94.06 471 ARG B N 1
ATOM 8110 C CA . ARG B 1 471 ? 20.797 -26.234 -27.719 1 94.06 471 ARG B CA 1
ATOM 8111 C C . ARG B 1 471 ? 20.781 -27.234 -28.875 1 94.06 471 ARG B C 1
ATOM 8113 O O . ARG B 1 471 ? 19.703 -27.641 -29.344 1 94.06 471 ARG B O 1
ATOM 8120 N N . ASN B 1 472 ? 21.953 -27.562 -29.297 1 90.69 472 ASN B N 1
ATOM 8121 C CA . ASN B 1 472 ? 22.109 -28.5 -30.406 1 90.69 472 ASN B CA 1
ATOM 8122 C C . ASN B 1 472 ? 21.266 -28.094 -31.609 1 90.69 472 ASN B C 1
ATOM 8124 O O . ASN B 1 472 ? 20.562 -28.922 -32.188 1 90.69 472 ASN B O 1
ATOM 8128 N N . GLY B 1 473 ? 21.219 -26.859 -31.859 1 90.31 473 GLY B N 1
ATOM 8129 C CA . GLY B 1 473 ? 20.562 -26.312 -33.031 1 90.31 473 GLY B CA 1
ATOM 8130 C C . GLY B 1 473 ? 19.078 -26.094 -32.844 1 90.31 473 GLY B C 1
ATOM 8131 O O . GLY B 1 473 ? 18.406 -25.5 -33.688 1 90.31 473 GLY B O 1
ATOM 8132 N N . THR B 1 474 ? 18.484 -26.469 -31.766 1 95.38 474 THR B N 1
ATOM 8133 C CA . THR B 1 474 ? 17.062 -26.297 -31.484 1 95.38 474 THR B CA 1
ATOM 8134 C C . THR B 1 474 ? 16.812 -24.953 -30.812 1 95.38 474 THR B C 1
ATOM 8136 O O . THR B 1 474 ? 17.547 -24.562 -29.891 1 95.38 474 THR B O 1
ATOM 8139 N N . ASP B 1 475 ? 15.805 -24.25 -31.25 1 96.69 475 ASP B N 1
ATOM 8140 C CA . ASP B 1 475 ? 15.375 -23 -30.625 1 96.69 475 ASP B CA 1
ATOM 8141 C C . ASP B 1 475 ? 14.57 -23.281 -29.359 1 96.69 475 ASP B C 1
ATOM 8143 O O . ASP B 1 475 ? 13.375 -23.578 -29.438 1 96.69 475 ASP B O 1
ATOM 8147 N N . LEU B 1 476 ? 15.133 -23.062 -28.297 1 96.38 476 LEU B N 1
ATOM 8148 C CA . LEU B 1 476 ? 14.516 -23.422 -27.031 1 96.38 476 LEU B CA 1
ATOM 8149 C C . LEU B 1 476 ? 13.477 -22.375 -26.609 1 96.38 476 LEU B C 1
ATOM 8151 O O . LEU B 1 476 ? 12.633 -22.641 -25.75 1 96.38 476 LEU B O 1
ATOM 8155 N N . LEU B 1 477 ? 13.531 -21.172 -27.094 1 95 477 LEU B N 1
ATOM 8156 C CA . LEU B 1 477 ? 12.484 -20.203 -26.797 1 95 477 LEU B CA 1
ATOM 8157 C C . LEU B 1 477 ? 11.156 -20.641 -27.406 1 95 477 LEU B C 1
ATOM 8159 O O . LEU B 1 477 ? 10.102 -20.516 -26.766 1 95 477 LEU B O 1
ATOM 8163 N N . GLU B 1 478 ? 11.219 -21.125 -28.578 1 94.56 478 GLU B N 1
ATOM 8164 C CA . GLU B 1 478 ? 10.031 -21.703 -29.188 1 94.56 478 GLU B CA 1
ATOM 8165 C C . GLU B 1 478 ? 9.547 -22.922 -28.422 1 94.56 478 GLU B C 1
ATOM 8167 O O . GLU B 1 478 ? 8.344 -23.125 -28.234 1 94.56 478 GLU B O 1
ATOM 8172 N N . SER B 1 479 ? 10.5 -23.734 -28.016 1 95.88 479 SER B N 1
ATOM 8173 C CA . SER B 1 479 ? 10.172 -24.922 -27.234 1 95.88 479 SER B CA 1
ATOM 8174 C C . SER B 1 479 ? 9.469 -24.547 -25.938 1 95.88 479 SER B C 1
ATOM 8176 O O . SER B 1 479 ? 8.508 -25.219 -25.531 1 95.88 479 SER B O 1
ATOM 8178 N N . LEU B 1 480 ? 9.969 -23.547 -25.297 1 93.75 480 LEU B N 1
ATOM 8179 C CA . LEU B 1 480 ? 9.383 -23.094 -24.047 1 93.75 480 LEU B CA 1
ATOM 8180 C C . LEU B 1 480 ? 7.957 -22.594 -24.266 1 93.75 480 LEU B C 1
ATOM 8182 O O . LEU B 1 480 ? 7.094 -22.766 -23.391 1 93.75 480 LEU B O 1
ATOM 8186 N N . GLU B 1 481 ? 7.676 -21.906 -25.328 1 91.75 481 GLU B N 1
ATOM 8187 C CA . GLU B 1 481 ? 6.316 -21.5 -25.656 1 91.75 481 GLU B CA 1
ATOM 8188 C C . GLU B 1 481 ? 5.391 -22.719 -25.781 1 91.75 481 GLU B C 1
ATOM 8190 O O . GLU B 1 481 ? 4.25 -22.672 -25.312 1 91.75 481 GLU B O 1
ATOM 8195 N N . GLU B 1 482 ? 5.922 -23.719 -26.422 1 93.06 482 GLU B N 1
ATOM 8196 C CA . GLU B 1 482 ? 5.148 -24.953 -26.578 1 93.06 482 GLU B CA 1
ATOM 8197 C C . GLU B 1 482 ? 4.875 -25.609 -25.219 1 93.06 482 GLU B C 1
ATOM 8199 O O . GLU B 1 482 ? 3.762 -26.062 -24.969 1 93.06 482 GLU B O 1
ATOM 8204 N N . ILE B 1 483 ? 5.891 -25.672 -24.422 1 93.31 483 ILE B N 1
ATOM 8205 C CA . ILE B 1 483 ? 5.746 -26.266 -23.109 1 93.31 483 ILE B CA 1
ATOM 8206 C C . ILE B 1 483 ? 4.734 -25.469 -22.281 1 93.31 483 ILE B C 1
ATOM 8208 O O . ILE B 1 483 ? 3.908 -26.047 -21.578 1 93.31 483 ILE B O 1
ATOM 8212 N N . TRP B 1 484 ? 4.809 -24.156 -22.328 1 90.56 484 TRP B N 1
ATOM 8213 C CA . TRP B 1 484 ? 3.852 -23.297 -21.625 1 90.56 484 TRP B CA 1
ATOM 8214 C C . TRP B 1 484 ? 2.422 -23.641 -22.031 1 90.56 484 TRP B C 1
ATOM 8216 O O . TRP B 1 484 ? 1.547 -23.797 -21.172 1 90.56 484 TRP B O 1
ATOM 8226 N N . LYS B 1 485 ? 2.172 -23.766 -23.25 1 88.5 485 LYS B N 1
ATOM 8227 C CA . LYS B 1 485 ? 0.836 -24.062 -23.766 1 88.5 485 LYS B CA 1
ATOM 8228 C C . LYS B 1 485 ? 0.309 -25.375 -23.203 1 88.5 485 LYS B C 1
ATOM 8230 O O . LYS B 1 485 ? -0.879 -25.5 -22.906 1 88.5 485 LYS B O 1
ATOM 8235 N N . GLU B 1 486 ? 1.201 -26.281 -23.031 1 90.44 486 GLU B N 1
ATOM 8236 C CA . GLU B 1 486 ? 0.808 -27.641 -22.641 1 90.44 486 GLU B CA 1
ATOM 8237 C C . GLU B 1 486 ? 0.72 -27.75 -21.109 1 90.44 486 GLU B C 1
ATOM 8239 O O . GLU B 1 486 ? 0.208 -28.75 -20.594 1 90.44 486 GLU B O 1
ATOM 8244 N N . THR B 1 487 ? 1.201 -26.797 -20.406 1 90.94 487 THR B N 1
ATOM 8245 C CA . THR B 1 487 ? 1.257 -26.875 -18.953 1 90.94 487 THR B CA 1
ATOM 8246 C C . THR B 1 487 ? 0.454 -25.75 -18.312 1 90.94 487 THR B C 1
ATOM 8248 O O . THR B 1 487 ? -0.775 -25.812 -18.25 1 90.94 487 THR B O 1
ATOM 8251 N N . VAL B 1 488 ? 1.129 -24.609 -18 1 86.5 488 VAL B N 1
ATOM 8252 C CA . VAL B 1 488 ? 0.501 -23.5 -17.297 1 86.5 488 VAL B CA 1
ATOM 8253 C C . VAL B 1 488 ? -0.626 -22.922 -18.141 1 86.5 488 VAL B C 1
ATOM 8255 O O . VAL B 1 488 ? -1.703 -22.609 -17.625 1 86.5 488 VAL B O 1
ATOM 8258 N N . GLY B 1 489 ? -0.388 -22.781 -19.391 1 81.5 489 GLY B N 1
ATOM 8259 C CA . GLY B 1 489 ? -1.394 -22.234 -20.297 1 81.5 489 GLY B CA 1
ATOM 8260 C C . GLY B 1 489 ? -2.617 -23.125 -20.422 1 81.5 489 GLY B C 1
ATOM 8261 O O . GLY B 1 489 ? -3.721 -22.641 -20.688 1 81.5 489 GLY B O 1
ATOM 8262 N N . GLY B 1 490 ? -2.424 -24.359 -20.328 1 78.31 490 GLY B N 1
ATOM 8263 C CA . GLY B 1 490 ? -3.549 -25.297 -20.328 1 78.31 490 GLY B CA 1
ATOM 8264 C C . GLY B 1 490 ? -4.395 -25.188 -19.062 1 78.31 490 GLY B C 1
ATOM 8265 O O . GLY B 1 490 ? -5.617 -25.344 -19.125 1 78.31 490 GLY B O 1
ATOM 8266 N N . PHE B 1 491 ? -3.734 -24.922 -18.094 1 78.06 491 PHE B N 1
ATOM 8267 C CA . PHE B 1 491 ? -4.406 -24.781 -16.812 1 78.06 491 PHE B CA 1
ATOM 8268 C C . PHE B 1 491 ? -5.047 -23.391 -16.688 1 78.06 491 PHE B C 1
ATOM 8270 O O . PHE B 1 491 ? -6.145 -23.266 -16.141 1 78.06 491 PHE B O 1
ATOM 8277 N N . LEU B 1 492 ? -4.336 -22.375 -17.203 1 78.31 492 LEU B N 1
ATOM 8278 C CA . LEU B 1 492 ? -4.816 -21 -17.188 1 78.31 492 LEU B CA 1
ATOM 8279 C C . LEU B 1 492 ? -4.898 -20.438 -18.594 1 78.31 492 LEU B C 1
ATOM 8281 O O . LEU B 1 492 ? -4.172 -19.5 -18.938 1 78.31 492 LEU B O 1
ATOM 8285 N N . PRO B 1 493 ? -5.875 -20.844 -19.297 1 68.06 493 PRO B N 1
ATOM 8286 C CA . PRO B 1 493 ? -5.922 -20.484 -20.703 1 68.06 493 PRO B CA 1
ATOM 8287 C C . PRO B 1 493 ? -6.148 -19 -20.938 1 68.06 493 PRO B C 1
ATOM 8289 O O . PRO B 1 493 ? -5.906 -18.484 -22.031 1 68.06 493 PRO B O 1
ATOM 8292 N N . SER B 1 494 ? -6.512 -18.391 -19.891 1 68.69 494 SER B N 1
ATOM 8293 C CA . SER B 1 494 ? -6.758 -16.969 -20.031 1 68.69 494 SER B CA 1
ATOM 8294 C C . SER B 1 494 ? -5.453 -16.172 -20.016 1 68.69 494 SER B C 1
ATOM 8296 O O . SER B 1 494 ? -5.434 -14.992 -20.359 1 68.69 494 SER B O 1
ATOM 8298 N N . LEU B 1 495 ? -4.387 -16.828 -19.688 1 72.81 495 LEU B N 1
ATOM 8299 C CA . LEU B 1 495 ? -3.094 -16.141 -19.656 1 72.81 495 LEU B CA 1
ATOM 8300 C C . LEU B 1 495 ? -2.273 -16.469 -20.906 1 72.81 495 LEU B C 1
ATOM 8302 O O . LEU B 1 495 ? -1.662 -17.531 -20.984 1 72.81 495 LEU B O 1
ATOM 8306 N N . GLU B 1 496 ? -2.254 -15.539 -21.828 1 72.56 496 GLU B N 1
ATOM 8307 C CA . GLU B 1 496 ? -1.492 -15.711 -23.062 1 72.56 496 GLU B CA 1
ATOM 8308 C C . GLU B 1 496 ? -0.072 -15.18 -22.906 1 72.56 496 GLU B C 1
ATOM 8310 O O . GLU B 1 496 ? 0.124 -14.031 -22.516 1 72.56 496 GLU B O 1
ATOM 8315 N N . LEU B 1 497 ? 0.831 -16.078 -23.266 1 79.69 497 LEU B N 1
ATOM 8316 C CA . LEU B 1 497 ? 2.229 -15.672 -23.219 1 79.69 497 LEU B CA 1
ATOM 8317 C C . LEU B 1 497 ? 2.543 -14.703 -24.359 1 79.69 497 LEU B C 1
ATOM 8319 O O . LEU B 1 497 ? 2.127 -14.914 -25.5 1 79.69 497 LEU B O 1
ATOM 8323 N N . GLN B 1 498 ? 3.158 -13.523 -24.031 1 73.25 498 GLN B N 1
ATOM 8324 C CA . GLN B 1 498 ? 3.443 -12.484 -25.016 1 73.25 498 GLN B CA 1
ATOM 8325 C C . GLN B 1 498 ? 4.855 -12.633 -25.578 1 73.25 498 GLN B C 1
ATOM 8327 O O . GLN B 1 498 ? 5.207 -11.984 -26.562 1 73.25 498 GLN B O 1
ATOM 8332 N N . GLY B 1 499 ? 5.645 -13.625 -25.312 1 66.62 499 GLY B N 1
ATOM 8333 C CA . GLY B 1 499 ? 6.906 -14.039 -25.906 1 66.62 499 GLY B CA 1
ATOM 8334 C C . GLY B 1 499 ? 7.988 -12.984 -25.797 1 66.62 499 GLY B C 1
ATOM 8335 O O . GLY B 1 499 ? 8.891 -12.922 -26.625 1 66.62 499 GLY B O 1
ATOM 8336 N N . ALA B 1 500 ? 8.047 -12.047 -24.875 1 77.5 500 ALA B N 1
ATOM 8337 C CA . ALA B 1 500 ? 9.086 -11.023 -24.828 1 77.5 500 ALA B CA 1
ATOM 8338 C C . ALA B 1 500 ? 10.297 -11.508 -24.047 1 77.5 500 ALA B C 1
ATOM 8340 O O . ALA B 1 500 ? 11.406 -11 -24.234 1 77.5 500 ALA B O 1
ATOM 8341 N N . TRP B 1 501 ? 10.328 -12.523 -23.328 1 92.12 501 TRP B N 1
ATOM 8342 C CA . TRP B 1 501 ? 11.367 -13.195 -22.562 1 92.12 501 TRP B CA 1
ATOM 8343 C C . TRP B 1 501 ? 12.227 -12.18 -21.812 1 92.12 501 TRP B C 1
ATOM 8345 O O . TRP B 1 501 ? 13.453 -12.18 -21.953 1 92.12 501 TRP B O 1
ATOM 8355 N N . ARG B 1 502 ? 11.516 -11.352 -21.125 1 95 502 ARG B N 1
ATOM 8356 C CA . ARG B 1 502 ? 12.211 -10.289 -20.406 1 95 502 ARG B CA 1
ATOM 8357 C C . ARG B 1 502 ? 12.883 -10.828 -19.141 1 95 502 ARG B C 1
ATOM 8359 O O . ARG B 1 502 ? 12.352 -11.719 -18.484 1 95 502 ARG B O 1
ATOM 8366 N N . LEU B 1 503 ? 14.07 -10.297 -18.875 1 97 503 LEU B N 1
ATOM 8367 C CA . LEU B 1 503 ? 14.859 -10.68 -17.703 1 97 503 LEU B CA 1
ATOM 8368 C C . LEU B 1 503 ? 14.938 -9.531 -16.703 1 97 503 LEU B C 1
ATOM 8370 O O . LEU B 1 503 ? 15.141 -8.375 -17.094 1 97 503 LEU B O 1
ATOM 8374 N N . TYR B 1 504 ? 14.75 -9.852 -15.477 1 96.81 504 TYR B N 1
ATOM 8375 C CA . TYR B 1 504 ? 14.883 -8.883 -14.391 1 96.81 504 TYR B CA 1
ATOM 8376 C C . TYR B 1 504 ? 15.742 -9.445 -13.266 1 96.81 504 TYR B C 1
ATOM 8378 O O . TYR B 1 504 ? 15.656 -10.633 -12.945 1 96.81 504 TYR B O 1
ATOM 8386 N N . PRO B 1 505 ? 16.609 -8.586 -12.656 1 97.69 505 PRO B N 1
ATOM 8387 C CA . PRO B 1 505 ? 17.359 -9.047 -11.492 1 97.69 505 PRO B CA 1
ATOM 8388 C C . PRO B 1 505 ? 16.469 -9.328 -10.281 1 97.69 505 PRO B C 1
ATOM 8390 O O . PRO B 1 505 ? 15.5 -8.609 -10.047 1 97.69 505 PRO B O 1
ATOM 8393 N N . THR B 1 506 ? 16.781 -10.352 -9.523 1 97.06 506 THR B N 1
ATOM 8394 C CA . THR B 1 506 ? 15.977 -10.703 -8.352 1 97.06 506 THR B CA 1
ATOM 8395 C C . THR B 1 506 ? 16.578 -10.117 -7.082 1 97.06 506 THR B C 1
ATOM 8397 O O . THR B 1 506 ? 15.953 -10.109 -6.027 1 97.06 506 THR B O 1
ATOM 8400 N N . GLU B 1 507 ? 17.797 -9.656 -7.148 1 95.81 507 GLU B N 1
ATOM 8401 C CA . GLU B 1 507 ? 18.594 -9.141 -6.043 1 95.81 507 GLU B CA 1
ATOM 8402 C C . GLU B 1 507 ? 19.047 -10.266 -5.105 1 95.81 507 GLU B C 1
ATOM 8404 O O . GLU B 1 507 ? 19.406 -10.008 -3.959 1 95.81 507 GLU B O 1
ATOM 8409 N N . ILE B 1 508 ? 18.922 -11.508 -5.559 1 97.12 508 ILE B N 1
ATOM 8410 C CA . ILE B 1 508 ? 19.531 -12.656 -4.91 1 97.12 508 ILE B CA 1
ATOM 8411 C C . ILE B 1 508 ? 20.906 -12.945 -5.535 1 97.12 508 ILE B C 1
ATOM 8413 O O . ILE B 1 508 ? 21.016 -13.055 -6.758 1 97.12 508 ILE B O 1
ATOM 8417 N N . ALA B 1 509 ? 21.891 -12.984 -4.719 1 96.12 509 ALA B N 1
ATOM 8418 C CA . ALA B 1 509 ? 23.25 -13.297 -5.16 1 96.12 509 ALA B CA 1
ATOM 8419 C C . ALA B 1 509 ? 23.984 -14.109 -4.105 1 96.12 509 ALA B C 1
ATOM 8421 O O . ALA B 1 509 ? 23.766 -13.93 -2.906 1 96.12 509 ALA B O 1
ATOM 8422 N N . LYS B 1 510 ? 24.844 -14.977 -4.543 1 95.19 510 LYS B N 1
ATOM 8423 C CA . LYS B 1 510 ? 25.641 -15.797 -3.641 1 95.19 510 LYS B CA 1
ATOM 8424 C C . LYS B 1 510 ? 27.094 -15.867 -4.105 1 95.19 510 LYS B C 1
ATOM 8426 O O . LYS B 1 510 ? 27.375 -15.852 -5.309 1 95.19 510 LYS B O 1
ATOM 8431 N N . PRO B 1 511 ? 28 -15.984 -3.143 1 95.94 511 PRO B N 1
ATOM 8432 C CA . PRO B 1 511 ? 29.391 -16.203 -3.541 1 95.94 511 PRO B CA 1
ATOM 8433 C C . PRO B 1 511 ? 29.641 -17.594 -4.117 1 95.94 511 PRO B C 1
ATOM 8435 O O . PRO B 1 511 ? 28.891 -18.531 -3.809 1 95.94 511 PRO B O 1
ATOM 8438 N N . GLY B 1 512 ? 30.578 -17.609 -5 1 95.44 512 GLY B N 1
ATOM 8439 C CA . GLY B 1 512 ? 30.984 -18.875 -5.586 1 95.44 512 GLY B CA 1
ATOM 8440 C C . GLY B 1 512 ? 32.406 -18.859 -6.078 1 95.44 512 GLY B C 1
ATOM 8441 O O . GLY B 1 512 ? 33.188 -17.953 -5.762 1 95.44 512 GLY B O 1
ATOM 8442 N N . THR B 1 513 ? 32.781 -20.031 -6.617 1 94.25 513 THR B N 1
ATOM 8443 C CA . THR B 1 513 ? 34.094 -20.188 -7.238 1 94.25 513 THR B CA 1
ATOM 8444 C C . THR B 1 513 ? 33.969 -20.781 -8.641 1 94.25 513 THR B C 1
ATOM 8446 O O . THR B 1 513 ? 33.25 -21.781 -8.836 1 94.25 513 THR B O 1
ATOM 8449 N N . SER B 1 514 ? 34.594 -20.078 -9.531 1 89.12 514 SER B N 1
ATOM 8450 C CA . SER B 1 514 ? 34.594 -20.594 -10.898 1 89.12 514 SER B CA 1
ATOM 8451 C C . SER B 1 514 ? 35.469 -21.844 -11.031 1 89.12 514 SER B C 1
ATOM 8453 O O . SER B 1 514 ? 36.156 -22.219 -10.094 1 89.12 514 SER B O 1
ATOM 8455 N N . GLU B 1 515 ? 35.344 -22.484 -12.18 1 79.62 515 GLU B N 1
ATOM 8456 C CA . GLU B 1 515 ? 36.125 -23.703 -12.445 1 79.62 515 GLU B CA 1
ATOM 8457 C C . GLU B 1 515 ? 37.625 -23.438 -12.359 1 79.62 515 GLU B C 1
ATOM 8459 O O . GLU B 1 515 ? 38.375 -24.312 -11.945 1 79.62 515 GLU B O 1
ATOM 8464 N N . ASP B 1 516 ? 38.031 -22.266 -12.758 1 83.5 516 ASP B N 1
ATOM 8465 C CA . ASP B 1 516 ? 39.438 -21.922 -12.766 1 83.5 516 ASP B CA 1
ATOM 8466 C C . ASP B 1 516 ? 39.875 -21.375 -11.406 1 83.5 516 ASP B C 1
ATOM 8468 O O . ASP B 1 516 ? 41 -20.891 -11.258 1 83.5 516 ASP B O 1
ATOM 8472 N N . GLY B 1 517 ? 38.969 -21.328 -10.422 1 89.25 517 GLY B N 1
ATOM 8473 C CA . GLY B 1 517 ? 39.344 -20.953 -9.062 1 89.25 517 GLY B CA 1
ATOM 8474 C C . GLY B 1 517 ? 39.062 -19.5 -8.766 1 89.25 517 GLY B C 1
ATOM 8475 O O . GLY B 1 517 ? 39.344 -19.031 -7.652 1 89.25 517 GLY B O 1
ATOM 8476 N N . ARG B 1 518 ? 38.562 -18.766 -9.688 1 91.75 518 ARG B N 1
ATOM 8477 C CA . ARG B 1 518 ? 38.25 -17.359 -9.492 1 91.75 518 ARG B CA 1
ATOM 8478 C C . ARG B 1 518 ? 37.031 -17.172 -8.594 1 91.75 518 ARG B C 1
ATOM 8480 O O . ARG B 1 518 ? 36.062 -17.906 -8.711 1 91.75 518 ARG B O 1
ATOM 8487 N N . GLU B 1 519 ? 37.219 -16.219 -7.637 1 97.25 519 GLU B N 1
ATOM 8488 C CA . GLU B 1 519 ? 36.062 -15.867 -6.828 1 97.25 519 GLU B CA 1
ATOM 8489 C C . GLU B 1 519 ? 35 -15.156 -7.664 1 97.25 519 GLU B C 1
ATOM 8491 O O . GLU B 1 519 ? 35.281 -14.18 -8.352 1 97.25 519 GLU B O 1
ATOM 8496 N N . VAL B 1 520 ? 33.75 -15.727 -7.602 1 97.62 520 VAL B N 1
ATOM 8497 C CA . VAL B 1 520 ? 32.688 -15.148 -8.414 1 97.62 520 VAL B CA 1
ATOM 8498 C C . VAL B 1 520 ? 31.453 -14.914 -7.555 1 97.62 520 VAL B C 1
ATOM 8500 O O . VAL B 1 520 ? 31.406 -15.336 -6.398 1 97.62 520 VAL B O 1
ATOM 8503 N N . VAL B 1 521 ? 30.609 -14.109 -8.031 1 97.56 521 VAL B N 1
ATOM 8504 C CA . VAL B 1 521 ? 29.266 -13.914 -7.496 1 97.56 521 VAL B CA 1
ATOM 8505 C C . VAL B 1 521 ? 28.234 -14.461 -8.484 1 97.56 521 VAL B C 1
ATOM 8507 O O . VAL B 1 521 ? 28.25 -14.117 -9.664 1 97.56 521 VAL B O 1
ATOM 8510 N N . LEU B 1 522 ? 27.391 -15.375 -8.008 1 97.81 522 LEU B N 1
ATOM 8511 C CA . LEU B 1 522 ? 26.281 -15.914 -8.781 1 97.81 522 LEU B CA 1
ATOM 8512 C C . LEU B 1 522 ? 25.016 -15.094 -8.57 1 97.81 522 LEU B C 1
ATOM 8514 O O . LEU B 1 522 ? 24.422 -15.141 -7.496 1 97.81 522 LEU B O 1
ATOM 8518 N N . GLU B 1 523 ? 24.656 -14.32 -9.594 1 98.06 523 GLU B N 1
ATOM 8519 C CA . GLU B 1 523 ? 23.531 -13.391 -9.5 1 98.06 523 GLU B CA 1
ATOM 8520 C C . GLU B 1 523 ? 22.297 -13.953 -10.188 1 98.06 523 GLU B C 1
ATOM 8522 O O . GLU B 1 523 ? 22.312 -14.195 -11.398 1 98.06 523 GLU B O 1
ATOM 8527 N N . ASP B 1 524 ? 21.219 -14.062 -9.453 1 98.12 524 ASP B N 1
ATOM 8528 C CA . ASP B 1 524 ? 20 -14.688 -9.953 1 98.12 524 ASP B CA 1
ATOM 8529 C C . ASP B 1 524 ? 19.141 -13.688 -10.727 1 98.12 524 ASP B C 1
ATOM 8531 O O . ASP B 1 524 ? 18.938 -12.562 -10.273 1 98.12 524 ASP B O 1
ATOM 8535 N N . TRP B 1 525 ? 18.719 -14.094 -11.859 1 98.31 525 TRP B N 1
ATOM 8536 C CA . TRP B 1 525 ? 17.75 -13.398 -12.695 1 98.31 525 TRP B CA 1
ATOM 8537 C C . TRP B 1 525 ? 16.562 -14.312 -13.023 1 98.31 525 TRP B C 1
ATOM 8539 O O . TRP B 1 525 ? 16.688 -15.539 -12.969 1 98.31 525 TRP B O 1
ATOM 8549 N N . ARG B 1 526 ? 15.438 -13.711 -13.328 1 97.25 526 ARG B N 1
ATOM 8550 C CA . ARG B 1 526 ? 14.266 -14.484 -13.719 1 97.25 526 ARG B CA 1
ATOM 8551 C C . ARG B 1 526 ? 13.672 -13.969 -15.023 1 97.25 526 ARG B C 1
ATOM 8553 O O . ARG B 1 526 ? 13.617 -12.758 -15.25 1 97.25 526 ARG B O 1
ATOM 8560 N N . ILE B 1 527 ? 13.227 -14.906 -15.797 1 95.44 527 ILE B N 1
ATOM 8561 C CA . ILE B 1 527 ? 12.367 -14.57 -16.922 1 95.44 527 ILE B CA 1
ATOM 8562 C C . ILE B 1 527 ? 10.977 -14.195 -16.422 1 95.44 527 ILE B C 1
ATOM 8564 O O . ILE B 1 527 ? 10.383 -14.906 -15.617 1 95.44 527 ILE B O 1
ATOM 8568 N N . THR B 1 528 ? 10.555 -13.062 -16.812 1 90.69 528 THR B N 1
ATOM 8569 C CA . THR B 1 528 ? 9.164 -12.703 -16.547 1 90.69 528 THR B CA 1
ATOM 8570 C C . THR B 1 528 ? 8.297 -12.992 -17.781 1 90.69 528 THR B C 1
ATOM 8572 O O . THR B 1 528 ? 8.523 -12.43 -18.844 1 90.69 528 THR B O 1
ATOM 8575 N N . TRP B 1 529 ? 7.332 -13.812 -17.469 1 85.25 529 TRP B N 1
ATOM 8576 C CA . TRP B 1 529 ? 6.387 -14.148 -18.531 1 85.25 529 TRP B CA 1
ATOM 8577 C C . TRP B 1 529 ? 5.363 -13.039 -18.719 1 85.25 529 TRP B C 1
ATOM 8579 O O . TRP B 1 529 ? 4.637 -12.688 -17.797 1 85.25 529 TRP B O 1
ATOM 8589 N N . GLY B 1 530 ? 5.418 -12.312 -19.844 1 77.69 530 GLY B N 1
ATOM 8590 C CA . GLY B 1 530 ? 4.32 -11.406 -20.156 1 77.69 530 GLY B CA 1
ATOM 8591 C C . GLY B 1 530 ? 3.014 -12.125 -20.422 1 77.69 530 GLY B C 1
ATOM 8592 O O . GLY B 1 530 ? 2.963 -13.039 -21.25 1 77.69 530 GLY B O 1
ATOM 8593 N N . VAL B 1 531 ? 2.061 -11.891 -19.531 1 78.81 531 VAL B N 1
ATOM 8594 C CA . VAL B 1 531 ? 0.771 -12.539 -19.719 1 78.81 531 VAL B CA 1
ATOM 8595 C C . VAL B 1 531 ? -0.327 -11.492 -19.859 1 78.81 531 VAL B C 1
ATOM 8597 O O . VAL B 1 531 ? -0.245 -10.414 -19.266 1 78.81 531 VAL B O 1
ATOM 8600 N N . GLN B 1 532 ? -1.168 -11.781 -20.797 1 73.88 532 GLN B N 1
ATOM 8601 C CA . GLN B 1 532 ? -2.34 -10.93 -20.984 1 73.88 532 GLN B CA 1
ATOM 8602 C C . GLN B 1 532 ? -3.623 -11.758 -20.969 1 73.88 532 GLN B C 1
ATOM 8604 O O . GLN B 1 532 ? -3.645 -12.891 -21.453 1 73.88 532 GLN B O 1
ATOM 8609 N N . MET B 1 533 ? -4.582 -11.102 -20.297 1 76.06 533 MET B N 1
ATOM 8610 C CA . MET B 1 533 ? -5.906 -11.719 -20.344 1 76.06 533 MET B CA 1
ATOM 8611 C C . MET B 1 533 ? -6.645 -11.344 -21.625 1 76.06 533 MET B C 1
ATOM 8613 O O . MET B 1 533 ? -6.664 -10.172 -22.016 1 76.06 533 MET B O 1
ATOM 8617 N N . ASN B 1 534 ? -6.941 -12.297 -22.453 1 68.75 534 ASN B N 1
ATOM 8618 C CA . ASN B 1 534 ? -7.695 -12.016 -23.672 1 68.75 534 ASN B CA 1
ATOM 8619 C C . ASN B 1 534 ? -9.094 -12.641 -23.625 1 68.75 534 ASN B C 1
ATOM 8621 O O . ASN B 1 534 ? -9.242 -13.797 -23.234 1 68.75 534 ASN B O 1
ATOM 8625 N N . ALA B 1 535 ? -9.953 -11.719 -23.734 1 75.5 535 ALA B N 1
ATOM 8626 C CA . ALA B 1 535 ? -11.312 -12.25 -23.812 1 75.5 535 ALA B CA 1
ATOM 8627 C C . ALA B 1 535 ? -11.977 -11.859 -25.125 1 75.5 535 ALA B C 1
ATOM 8629 O O . ALA B 1 535 ? -11.953 -10.695 -25.516 1 75.5 535 ALA B O 1
ATOM 8630 N N . ASP B 1 536 ? -12.375 -12.805 -25.922 1 84.88 536 ASP B N 1
ATOM 8631 C CA . ASP B 1 536 ? -13.219 -12.562 -27.094 1 84.88 536 ASP B CA 1
ATOM 8632 C C . ASP B 1 536 ? -14.695 -12.594 -26.703 1 84.88 536 ASP B C 1
ATOM 8634 O O . ASP B 1 536 ? -15.344 -13.648 -26.797 1 84.88 536 ASP B O 1
ATOM 8638 N N . THR B 1 537 ? -15.172 -11.469 -26.25 1 94.12 537 THR B N 1
ATOM 8639 C CA . THR B 1 537 ? -16.516 -11.406 -25.688 1 94.12 537 THR B CA 1
ATOM 8640 C C . THR B 1 537 ? -17.234 -10.141 -26.141 1 94.12 537 THR B C 1
ATOM 8642 O O . THR B 1 537 ? -16.594 -9.172 -26.562 1 94.12 537 THR B O 1
ATOM 8645 N N . GLU B 1 538 ? -18.531 -10.203 -26.219 1 95.62 538 GLU B N 1
ATOM 8646 C CA . GLU B 1 538 ? -19.391 -9.055 -26.5 1 95.62 538 GLU B CA 1
ATOM 8647 C C . GLU B 1 538 ? -19.969 -8.477 -25.219 1 95.62 538 GLU B C 1
ATOM 8649 O O . GLU B 1 538 ? -20.766 -7.539 -25.25 1 95.62 538 GLU B O 1
ATOM 8654 N N . LEU B 1 539 ? -19.562 -9.031 -24.109 1 96.25 539 LEU B N 1
ATOM 8655 C CA . LEU B 1 539 ? -20.031 -8.516 -22.828 1 96.25 539 LEU B CA 1
ATOM 8656 C C . LEU B 1 539 ? -19.469 -7.125 -22.578 1 96.25 539 LEU B C 1
ATOM 8658 O O . LEU B 1 539 ? -18.406 -6.777 -23.078 1 96.25 539 LEU B O 1
ATOM 8662 N N . PRO B 1 540 ? -20.172 -6.309 -21.828 1 94.44 540 PRO B N 1
ATOM 8663 C CA . PRO B 1 540 ? -19.609 -5.008 -21.453 1 94.44 540 PRO B CA 1
ATOM 8664 C C . PRO B 1 540 ? -18.359 -5.129 -20.594 1 94.44 540 PRO B C 1
ATOM 8666 O O . PRO B 1 540 ? -18.141 -6.156 -19.953 1 94.44 540 PRO B O 1
ATOM 8669 N N . GLY B 1 541 ? -17.547 -4.059 -20.656 1 92.44 541 GLY B N 1
ATOM 8670 C CA . GLY B 1 541 ? -16.375 -3.996 -19.828 1 92.44 541 GLY B CA 1
ATOM 8671 C C . GLY B 1 541 ? -15.195 -4.766 -20.391 1 92.44 541 GLY B C 1
ATOM 8672 O O . GLY B 1 541 ? -14.18 -4.961 -19.719 1 92.44 541 GLY B O 1
ATOM 8673 N N . LYS B 1 542 ? -15.352 -5.164 -21.625 1 89.88 542 LYS B N 1
ATOM 8674 C CA . LYS B 1 542 ? -14.266 -5.887 -22.266 1 89.88 542 LYS B CA 1
ATOM 8675 C C . LYS B 1 542 ? -12.945 -5.137 -22.125 1 89.88 542 LYS B C 1
ATOM 8677 O O . LYS B 1 542 ? -12.875 -3.932 -22.375 1 89.88 542 LYS B O 1
ATOM 8682 N N . GLY B 1 543 ? -11.914 -5.816 -21.562 1 85.38 543 GLY B N 1
ATOM 8683 C CA . GLY B 1 543 ? -10.586 -5.238 -21.469 1 85.38 543 GLY B CA 1
ATOM 8684 C C . GLY B 1 543 ? -10.305 -4.613 -20.109 1 85.38 543 GLY B C 1
ATOM 8685 O O . GLY B 1 543 ? -9.164 -4.227 -19.828 1 85.38 543 GLY B O 1
ATOM 8686 N N . LEU B 1 544 ? -11.258 -4.52 -19.219 1 91.25 544 LEU B N 1
ATOM 8687 C CA . LEU B 1 544 ? -11.078 -3.902 -17.906 1 91.25 544 LEU B CA 1
ATOM 8688 C C . LEU B 1 544 ? -9.961 -4.594 -17.125 1 91.25 544 LEU B C 1
ATOM 8690 O O . LEU B 1 544 ? -9.008 -3.945 -16.703 1 91.25 544 LEU B O 1
ATOM 8694 N N . SER B 1 545 ? -9.953 -5.879 -17.062 1 89.75 545 SER B N 1
ATOM 8695 C CA . SER B 1 545 ? -9.008 -6.652 -16.266 1 89.75 545 SER B CA 1
ATOM 8696 C C . SER B 1 545 ? -7.633 -6.699 -16.938 1 89.75 545 SER B C 1
ATOM 8698 O O . SER B 1 545 ? -6.645 -7.066 -16.297 1 89.75 545 SER B O 1
ATOM 8700 N N . GLU B 1 546 ? -7.523 -6.301 -18.188 1 85.88 546 GLU B N 1
ATOM 8701 C CA . GLU B 1 546 ? -6.258 -6.305 -18.906 1 85.88 546 GLU B CA 1
ATOM 8702 C C . GLU B 1 546 ? -5.301 -5.25 -18.359 1 85.88 546 GLU B C 1
ATOM 8704 O O . GLU B 1 546 ? -4.102 -5.281 -18.641 1 85.88 546 GLU B O 1
ATOM 8709 N N . ASN B 1 547 ? -5.781 -4.41 -17.531 1 85.56 547 ASN B N 1
ATOM 8710 C CA . ASN B 1 547 ? -4.977 -3.338 -16.953 1 85.56 547 ASN B CA 1
ATOM 8711 C C . ASN B 1 547 ? -4.383 -3.74 -15.609 1 85.56 547 ASN B C 1
ATOM 8713 O O . ASN B 1 547 ? -3.646 -2.967 -15 1 85.56 547 ASN B O 1
ATOM 8717 N N . ASP B 1 548 ? -4.684 -4.918 -15.203 1 89.88 548 ASP B N 1
ATOM 8718 C CA . ASP B 1 548 ? -4.109 -5.457 -13.977 1 89.88 548 ASP B CA 1
ATOM 8719 C C . ASP B 1 548 ? -2.854 -6.277 -14.266 1 89.88 548 ASP B C 1
ATOM 8721 O O . ASP B 1 548 ? -2.887 -7.211 -15.07 1 89.88 548 ASP B O 1
ATOM 8725 N N . CYS B 1 549 ? -1.745 -5.941 -13.695 1 89.31 549 CYS B N 1
ATOM 8726 C CA . CYS B 1 549 ? -0.504 -6.688 -13.875 1 89.31 549 CYS B CA 1
ATOM 8727 C C . CYS B 1 549 ? -0.495 -7.949 -13.023 1 89.31 549 CYS B C 1
ATOM 8729 O O . CYS B 1 549 ? -0.449 -7.871 -11.797 1 89.31 549 CYS B O 1
ATOM 8731 N N . LEU B 1 550 ? -0.421 -9.117 -13.672 1 86.12 550 LEU B N 1
ATOM 8732 C CA . LEU B 1 550 ? -0.525 -10.391 -12.969 1 86.12 550 LEU B CA 1
ATOM 8733 C C . LEU B 1 550 ? 0.767 -11.188 -13.102 1 86.12 550 LEU B C 1
ATOM 8735 O O . LEU B 1 550 ? 0.82 -12.359 -12.711 1 86.12 550 LEU B O 1
ATOM 8739 N N . SER B 1 551 ? 1.819 -10.555 -13.562 1 87.06 551 SER B N 1
ATOM 8740 C CA . SER B 1 551 ? 3.064 -11.281 -13.805 1 87.06 551 SER B CA 1
ATOM 8741 C C . SER B 1 551 ? 3.609 -11.891 -12.523 1 87.06 551 SER B C 1
ATOM 8743 O O . SER B 1 551 ? 4.227 -12.953 -12.547 1 87.06 551 SER B O 1
ATOM 8745 N N . TRP B 1 552 ? 3.324 -11.297 -11.383 1 91.88 552 TRP B N 1
ATOM 8746 C CA . TRP B 1 552 ? 3.842 -11.766 -10.094 1 91.88 552 TRP B CA 1
ATOM 8747 C C . TRP B 1 552 ? 3.225 -13.109 -9.719 1 91.88 552 TRP B C 1
ATOM 8749 O O . TRP B 1 552 ? 3.75 -13.82 -8.859 1 91.88 552 TRP B O 1
ATOM 8759 N N . THR B 1 553 ? 2.164 -13.555 -10.406 1 91.69 553 THR B N 1
ATOM 8760 C CA . THR B 1 553 ? 1.448 -14.773 -10.047 1 91.69 553 THR B CA 1
ATOM 8761 C C . THR B 1 553 ? 2.014 -15.977 -10.789 1 91.69 553 THR B C 1
ATOM 8763 O O . THR B 1 553 ? 1.704 -17.125 -10.461 1 91.69 553 THR B O 1
ATOM 8766 N N . VAL B 1 554 ? 2.912 -15.773 -11.812 1 91 554 VAL B N 1
ATOM 8767 C CA . VAL B 1 554 ? 3.266 -16.906 -12.672 1 91 554 VAL B CA 1
ATOM 8768 C C . VAL B 1 554 ? 4.777 -17.109 -12.656 1 91 554 VAL B C 1
ATOM 8770 O O . VAL B 1 554 ? 5.332 -17.734 -13.562 1 91 554 VAL B O 1
ATOM 8773 N N . VAL B 1 555 ? 5.371 -16.672 -11.688 1 93 555 VAL B N 1
ATOM 8774 C CA . VAL B 1 555 ? 6.809 -16.875 -11.531 1 93 555 VAL B CA 1
ATOM 8775 C C . VAL B 1 555 ? 7.066 -18.266 -10.945 1 93 555 VAL B C 1
ATOM 8777 O O . VAL B 1 555 ? 6.344 -18.719 -10.055 1 93 555 VAL B O 1
ATOM 8780 N N . ASP B 1 556 ? 8.039 -18.969 -11.523 1 95.56 556 ASP B N 1
ATOM 8781 C CA . ASP B 1 556 ? 8.602 -20.188 -10.945 1 95.56 556 ASP B CA 1
ATOM 8782 C C . ASP B 1 556 ? 7.605 -21.344 -11.031 1 95.56 556 ASP B C 1
ATOM 8784 O O . ASP B 1 556 ? 7.613 -22.234 -10.18 1 95.56 556 ASP B O 1
ATOM 8788 N N . TRP B 1 557 ? 6.793 -21.391 -12.078 1 94.12 557 TRP B N 1
ATOM 8789 C CA . TRP B 1 557 ? 5.75 -22.406 -12.195 1 94.12 557 TRP B CA 1
ATOM 8790 C C . TRP B 1 557 ? 6.227 -23.578 -13.031 1 94.12 557 TRP B C 1
ATOM 8792 O O . TRP B 1 557 ? 5.566 -24.625 -13.086 1 94.12 557 TRP B O 1
ATOM 8802 N N . LEU B 1 558 ? 7.355 -23.453 -13.68 1 94.69 558 LEU B N 1
ATOM 8803 C CA . LEU B 1 558 ? 7.855 -24.5 -14.562 1 94.69 558 LEU B CA 1
ATOM 8804 C C . LEU B 1 558 ? 9.25 -24.953 -14.141 1 94.69 558 LEU B C 1
ATOM 8806 O O . LEU B 1 558 ? 10.172 -24.141 -14.047 1 94.69 558 LEU B O 1
ATOM 8810 N N . TYR B 1 559 ? 9.352 -26.203 -13.898 1 96.5 559 TYR B N 1
ATOM 8811 C CA . TYR B 1 559 ? 10.617 -26.828 -13.531 1 96.5 559 TYR B CA 1
ATOM 8812 C C . TYR B 1 559 ? 10.992 -27.938 -14.508 1 96.5 559 TYR B C 1
ATOM 8814 O O . TYR B 1 559 ? 10.125 -28.484 -15.188 1 96.5 559 TYR B O 1
ATOM 8822 N N . TYR B 1 560 ? 12.219 -28.203 -14.625 1 96.56 560 TYR B N 1
ATOM 8823 C CA . TYR B 1 560 ? 12.758 -29.344 -15.352 1 96.56 560 TYR B CA 1
ATOM 8824 C C . TYR B 1 560 ? 13.945 -29.953 -14.609 1 96.56 560 TYR B C 1
ATOM 8826 O O . TYR B 1 560 ? 15.016 -29.344 -14.539 1 96.56 560 TYR B O 1
ATOM 8834 N N . GLY B 1 561 ? 13.727 -31.125 -13.992 1 94.5 561 GLY B N 1
ATOM 8835 C CA . GLY B 1 561 ? 14.781 -31.797 -13.258 1 94.5 561 GLY B CA 1
ATOM 8836 C C . GLY B 1 561 ? 15.234 -31.047 -12.023 1 94.5 561 GLY B C 1
ATOM 8837 O O . GLY B 1 561 ? 16.422 -30.828 -11.82 1 94.5 561 GLY B O 1
ATOM 8838 N N . GLY B 1 562 ? 14.344 -30.516 -11.328 1 94.94 562 GLY B N 1
ATOM 8839 C CA . GLY B 1 562 ? 14.656 -29.844 -10.07 1 94.94 562 GLY B CA 1
ATOM 8840 C C . GLY B 1 562 ? 15.078 -28.406 -10.258 1 94.94 562 GLY B C 1
ATOM 8841 O O . GLY B 1 562 ? 15.312 -27.688 -9.273 1 94.94 562 GLY B O 1
ATOM 8842 N N . GLU B 1 563 ? 15.109 -27.938 -11.484 1 96.44 563 GLU B N 1
ATOM 8843 C CA . GLU B 1 563 ? 15.562 -26.578 -11.758 1 96.44 563 GLU B CA 1
ATOM 8844 C C . GLU B 1 563 ? 14.445 -25.734 -12.359 1 96.44 563 GLU B C 1
ATOM 8846 O O . GLU B 1 563 ? 13.766 -26.172 -13.289 1 96.44 563 GLU B O 1
ATOM 8851 N N . PRO B 1 564 ? 14.258 -24.484 -11.805 1 96.88 564 PRO B N 1
ATOM 8852 C CA . PRO B 1 564 ? 13.266 -23.609 -12.414 1 96.88 564 PRO B CA 1
ATOM 8853 C C . PRO B 1 564 ? 13.641 -23.188 -13.836 1 96.88 564 PRO B C 1
ATOM 8855 O O . PRO B 1 564 ? 14.766 -22.734 -14.07 1 96.88 564 PRO B O 1
ATOM 8858 N N . ILE B 1 565 ? 12.703 -23.219 -14.719 1 96.38 565 ILE B N 1
ATOM 8859 C CA . ILE B 1 565 ? 12.961 -22.938 -16.125 1 96.38 565 ILE B CA 1
ATOM 8860 C C . ILE B 1 565 ? 13.125 -21.438 -16.344 1 96.38 565 ILE B C 1
ATOM 8862 O O . ILE B 1 565 ? 13.781 -21.016 -17.297 1 96.38 565 ILE B O 1
ATOM 8866 N N . ASP B 1 566 ? 12.555 -20.641 -15.461 1 96.06 566 ASP B N 1
ATOM 8867 C CA . ASP B 1 566 ? 12.625 -19.203 -15.648 1 96.06 566 ASP B CA 1
ATOM 8868 C C . ASP B 1 566 ? 13.836 -18.609 -14.938 1 96.06 566 ASP B C 1
ATOM 8870 O O . ASP B 1 566 ? 14.016 -17.391 -14.906 1 96.06 566 ASP B O 1
ATOM 8874 N N . ARG B 1 567 ? 14.734 -19.391 -14.352 1 97.62 567 ARG B N 1
ATOM 8875 C CA . ARG B 1 567 ? 15.891 -18.922 -13.602 1 97.62 567 ARG B CA 1
ATOM 8876 C C . ARG B 1 567 ? 17.156 -18.922 -14.461 1 97.62 567 ARG B C 1
ATOM 8878 O O . ARG B 1 567 ? 17.469 -19.938 -15.078 1 97.62 567 ARG B O 1
ATOM 8885 N N . LEU B 1 568 ? 17.797 -17.844 -14.547 1 98.12 568 LEU B N 1
ATOM 8886 C CA . LEU B 1 568 ? 19.156 -17.703 -15.094 1 98.12 568 LEU B CA 1
ATOM 8887 C C . LEU B 1 568 ? 20.094 -17.125 -14.047 1 98.12 568 LEU B C 1
ATOM 8889 O O . LEU B 1 568 ? 19.672 -16.406 -13.141 1 98.12 568 LEU B O 1
ATOM 8893 N N . VAL B 1 569 ? 21.375 -17.469 -14.18 1 98.12 569 VAL B N 1
ATOM 8894 C CA . VAL B 1 569 ? 22.359 -17 -13.211 1 98.12 569 VAL B CA 1
ATOM 8895 C C . VAL B 1 569 ? 23.547 -16.359 -13.938 1 98.12 569 VAL B C 1
ATOM 8897 O O . VAL B 1 569 ? 24.297 -17.031 -14.641 1 98.12 569 VAL B O 1
ATOM 8900 N N . PHE B 1 570 ? 23.672 -15.102 -13.805 1 98.25 570 PHE B N 1
ATOM 8901 C CA . PHE B 1 570 ? 24.859 -14.445 -14.312 1 98.25 570 PHE B CA 1
ATOM 8902 C C . PHE B 1 570 ? 26.047 -14.672 -13.375 1 98.25 570 PHE B C 1
ATOM 8904 O O . PHE B 1 570 ? 25.906 -14.539 -12.156 1 98.25 570 PHE B O 1
ATOM 8911 N N . VAL B 1 571 ? 27.156 -15.023 -13.922 1 97.62 571 VAL B N 1
ATOM 8912 C CA . VAL B 1 571 ? 28.406 -15.234 -13.188 1 97.62 571 VAL B CA 1
ATOM 8913 C C . VAL B 1 571 ? 29.281 -13.984 -13.289 1 97.62 571 VAL B C 1
ATOM 8915 O O . VAL B 1 571 ? 29.734 -13.617 -14.375 1 97.62 571 VAL B O 1
ATOM 8918 N N . LYS B 1 572 ? 29.484 -13.406 -12.156 1 97.06 572 LYS B N 1
ATOM 8919 C CA . LYS B 1 572 ? 30.219 -12.148 -12.141 1 97.06 572 LYS B CA 1
ATOM 8920 C C . LYS B 1 572 ? 31.531 -12.289 -11.391 1 97.06 572 LYS B C 1
ATOM 8922 O O . LYS B 1 572 ? 31.625 -13.039 -10.422 1 97.06 572 LYS B O 1
ATOM 8927 N N . ASP B 1 573 ? 32.531 -11.547 -11.891 1 96.25 573 ASP B N 1
ATOM 8928 C CA . ASP B 1 573 ? 33.75 -11.43 -11.117 1 96.25 573 ASP B CA 1
ATOM 8929 C C . ASP B 1 573 ? 33.469 -10.766 -9.766 1 96.25 573 ASP B C 1
ATOM 8931 O O . ASP B 1 573 ? 32.875 -9.703 -9.703 1 96.25 573 ASP B O 1
ATOM 8935 N N . ALA B 1 574 ? 33.906 -11.383 -8.703 1 96 574 ALA B N 1
ATOM 8936 C CA . ALA B 1 574 ? 33.594 -10.914 -7.355 1 96 574 ALA B CA 1
ATOM 8937 C C . ALA B 1 574 ? 34.219 -9.555 -7.078 1 96 574 ALA B C 1
ATOM 8939 O O . ALA B 1 574 ? 33.688 -8.75 -6.32 1 96 574 ALA B O 1
ATOM 8940 N N . GLN B 1 575 ? 35.312 -9.258 -7.641 1 91.5 575 GLN B N 1
ATOM 8941 C CA . GLN B 1 575 ? 36.062 -8.031 -7.359 1 91.5 575 GLN B CA 1
ATOM 8942 C C . GLN B 1 575 ? 35.594 -6.891 -8.258 1 91.5 575 GLN B C 1
ATOM 8944 O O . GLN B 1 575 ? 35.375 -5.777 -7.789 1 91.5 575 GLN B O 1
ATOM 8949 N N . THR B 1 576 ? 35.375 -7.195 -9.539 1 90.19 576 THR B N 1
ATOM 8950 C CA . THR B 1 576 ? 35.125 -6.117 -10.492 1 90.19 576 THR B CA 1
ATOM 8951 C C . THR B 1 576 ? 33.625 -5.973 -10.789 1 90.19 576 THR B C 1
ATOM 8953 O O . THR B 1 576 ? 33.188 -4.941 -11.305 1 90.19 576 THR B O 1
ATOM 8956 N N . GLY B 1 577 ? 32.938 -7.008 -10.602 1 92.06 577 GLY B N 1
ATOM 8957 C CA . GLY B 1 577 ? 31.516 -6.988 -10.93 1 92.06 577 GLY B CA 1
ATOM 8958 C C . GLY B 1 577 ? 31.25 -7.266 -12.391 1 92.06 577 GLY B C 1
ATOM 8959 O O . GLY B 1 577 ? 30.094 -7.27 -12.82 1 92.06 577 GLY B O 1
ATOM 8960 N N . THR B 1 578 ? 32.25 -7.547 -13.133 1 93.94 578 THR B N 1
ATOM 8961 C CA . THR B 1 578 ? 32.125 -7.836 -14.562 1 93.94 578 THR B CA 1
ATOM 8962 C C . THR B 1 578 ? 31.438 -9.188 -14.773 1 93.94 578 THR B C 1
ATOM 8964 O O . THR B 1 578 ? 31.766 -10.164 -14.102 1 93.94 578 THR B O 1
ATOM 8967 N N . VAL B 1 579 ? 30.547 -9.211 -15.711 1 96.56 579 VAL B N 1
ATOM 8968 C CA . VAL B 1 579 ? 29.891 -10.469 -16.047 1 96.56 579 VAL B CA 1
ATOM 8969 C C . VAL B 1 579 ? 30.812 -11.336 -16.891 1 96.56 579 VAL B C 1
ATOM 8971 O O . VAL B 1 579 ? 31.219 -10.93 -17.984 1 96.56 579 VAL B O 1
ATOM 8974 N N . LEU B 1 580 ? 31.047 -12.508 -16.375 1 95.38 580 LEU B N 1
ATOM 8975 C CA . LEU B 1 580 ? 31.953 -13.445 -17.031 1 95.38 580 LEU B CA 1
ATOM 8976 C C . LEU B 1 580 ? 31.188 -14.484 -17.828 1 95.38 580 LEU B C 1
ATOM 8978 O O . LEU B 1 580 ? 31.703 -15.031 -18.812 1 95.38 580 LEU B O 1
ATOM 8982 N N . GLY B 1 581 ? 30.031 -14.75 -17.375 1 95.88 581 GLY B N 1
ATOM 8983 C CA . GLY B 1 581 ? 29.297 -15.828 -18 1 95.88 581 GLY B CA 1
ATOM 8984 C C . GLY B 1 581 ? 27.828 -15.875 -17.578 1 95.88 581 GLY B C 1
ATOM 8985 O O . GLY B 1 581 ? 27.359 -14.984 -16.875 1 95.88 581 GLY B O 1
ATOM 8986 N N . LEU B 1 582 ? 27.156 -16.891 -18.125 1 96.81 582 LEU B N 1
ATOM 8987 C CA . LEU B 1 582 ? 25.734 -17.109 -17.891 1 96.81 582 LEU B CA 1
ATOM 8988 C C . LEU B 1 582 ? 25.453 -18.594 -17.703 1 96.81 582 LEU B C 1
ATOM 8990 O O . LEU B 1 582 ? 25.953 -19.438 -18.453 1 96.81 582 LEU B O 1
ATOM 8994 N N . GLU B 1 583 ? 24.781 -18.906 -16.625 1 95.62 583 GLU B N 1
ATOM 8995 C CA . GLU B 1 583 ? 24.281 -20.266 -16.422 1 95.62 583 GLU B CA 1
ATOM 8996 C C . GLU B 1 583 ? 22.797 -20.375 -16.734 1 95.62 583 GLU B C 1
ATOM 8998 O O . GLU B 1 583 ? 22.031 -19.469 -16.422 1 95.62 583 GLU B O 1
ATOM 9003 N N . VAL B 1 584 ? 22.484 -21.406 -17.406 1 96.12 584 VAL B N 1
ATOM 9004 C CA . VAL B 1 584 ? 21.109 -21.828 -17.594 1 96.12 584 VAL B CA 1
ATOM 9005 C C . VAL B 1 584 ? 20.891 -23.172 -16.922 1 96.12 584 VAL B C 1
ATOM 9007 O O . VAL B 1 584 ? 20.953 -24.219 -17.578 1 96.12 584 VAL B O 1
ATOM 9010 N N . PRO B 1 585 ? 20.453 -23.141 -15.711 1 95.31 585 PRO B N 1
ATOM 9011 C CA . PRO B 1 585 ? 20.547 -24.328 -14.875 1 95.31 585 PRO B CA 1
ATOM 9012 C C . PRO B 1 585 ? 19.672 -25.469 -15.383 1 95.31 585 PRO B C 1
ATOM 9014 O O . PRO B 1 585 ? 20.062 -26.641 -15.312 1 95.31 585 PRO B O 1
ATOM 9017 N N . PHE B 1 586 ? 18.5 -25.219 -15.883 1 94.81 586 PHE B N 1
ATOM 9018 C CA . PHE B 1 586 ? 17.625 -26.297 -16.297 1 94.81 586 PHE B CA 1
ATOM 9019 C C . PHE B 1 586 ? 18.188 -27.031 -17.5 1 94.81 586 PHE B C 1
ATOM 9021 O O . PHE B 1 586 ? 17.781 -28.156 -17.812 1 94.81 586 PHE B O 1
ATOM 9028 N N . LEU B 1 587 ? 19.172 -26.453 -18.156 1 93.81 587 LEU B N 1
ATOM 9029 C CA . LEU B 1 587 ? 19.859 -27.094 -19.281 1 93.81 587 LEU B CA 1
ATOM 9030 C C . LEU B 1 587 ? 21.188 -27.688 -18.844 1 93.81 587 LEU B C 1
ATOM 9032 O O . LEU B 1 587 ? 21.922 -28.25 -19.656 1 93.81 587 LEU B O 1
ATOM 9036 N N . ARG B 1 588 ? 21.516 -27.5 -17.625 1 91.25 588 ARG B N 1
ATOM 9037 C CA . ARG B 1 588 ? 22.766 -28.016 -17.062 1 91.25 588 ARG B CA 1
ATOM 9038 C C . ARG B 1 588 ? 23.969 -27.484 -17.812 1 91.25 588 ARG B C 1
ATOM 9040 O O . ARG B 1 588 ? 24.891 -28.234 -18.141 1 91.25 588 ARG B O 1
ATOM 9047 N N . THR B 1 589 ? 23.969 -26.219 -18.094 1 90.69 589 THR B N 1
ATOM 9048 C CA . THR B 1 589 ? 24.969 -25.656 -18.984 1 90.69 589 THR B CA 1
ATOM 9049 C C . THR B 1 589 ? 26.281 -25.422 -18.25 1 90.69 589 THR B C 1
ATOM 9051 O O . THR B 1 589 ? 27.328 -25.266 -18.875 1 90.69 589 THR B O 1
ATOM 9054 N N . GLY B 1 590 ? 26.188 -25.375 -16.875 1 89.38 590 GLY B N 1
ATOM 9055 C CA . GLY B 1 590 ? 27.297 -24.719 -16.203 1 89.38 590 GLY B CA 1
ATOM 9056 C C . GLY B 1 590 ? 27.469 -23.281 -16.625 1 89.38 590 GLY B C 1
ATOM 9057 O O . GLY B 1 590 ? 26.516 -22.625 -17.047 1 89.38 590 GLY B O 1
ATOM 9058 N N . SER B 1 591 ? 28.656 -22.75 -16.375 1 92 591 SER B N 1
ATOM 9059 C CA . SER B 1 591 ? 28.906 -21.359 -16.719 1 92 591 SER B CA 1
ATOM 9060 C C . SER B 1 591 ? 29.328 -21.203 -18.172 1 92 591 SER B C 1
ATOM 9062 O O . SER B 1 591 ? 30.469 -21.5 -18.531 1 92 591 SER B O 1
ATOM 9064 N N . MET B 1 592 ? 28.422 -20.781 -18.984 1 93.38 592 MET B N 1
ATOM 9065 C CA . MET B 1 592 ? 28.766 -20.422 -20.359 1 93.38 592 MET B CA 1
ATOM 9066 C C . MET B 1 592 ? 29.594 -19.156 -20.406 1 93.38 592 MET B C 1
ATOM 9068 O O . MET B 1 592 ? 29.359 -18.219 -19.625 1 93.38 592 MET B O 1
ATOM 9072 N N . GLU B 1 593 ? 30.484 -19.047 -21.359 1 92.75 593 GLU B N 1
ATOM 9073 C CA . GLU B 1 593 ? 31.375 -17.906 -21.422 1 92.75 593 GLU B CA 1
ATOM 9074 C C . GLU B 1 593 ? 30.797 -16.797 -22.297 1 92.75 593 GLU B C 1
ATOM 9076 O O . GLU B 1 593 ? 30.188 -17.078 -23.344 1 92.75 593 GLU B O 1
ATOM 9081 N N . LYS B 1 594 ? 30.969 -15.617 -21.844 1 94.25 594 LYS B N 1
ATOM 9082 C CA . LYS B 1 594 ? 30.594 -14.461 -22.656 1 94.25 594 LYS B CA 1
ATOM 9083 C C . LYS B 1 594 ? 31.531 -14.312 -23.859 1 94.25 594 LYS B C 1
ATOM 9085 O O . LYS B 1 594 ? 32.75 -14.25 -23.688 1 94.25 594 LYS B O 1
ATOM 9090 N N . VAL B 1 595 ? 30.938 -14.312 -25.016 1 90.75 595 VAL B N 1
ATOM 9091 C CA . VAL B 1 595 ? 31.734 -14.281 -26.25 1 90.75 595 VAL B CA 1
ATOM 9092 C C . VAL B 1 595 ? 31.984 -12.836 -26.672 1 90.75 595 VAL B C 1
ATOM 9094 O O . VAL B 1 595 ? 31.078 -12 -26.609 1 90.75 595 VAL B O 1
ATOM 9097 N N . ASN B 1 596 ? 33.125 -12.266 -26.609 1 71.69 596 ASN B N 1
ATOM 9098 C CA . ASN B 1 596 ? 33.469 -10.93 -27.094 1 71.69 596 ASN B CA 1
ATOM 9099 C C . ASN B 1 596 ? 33.094 -10.766 -28.562 1 71.69 596 ASN B C 1
ATOM 9101 O O . ASN B 1 596 ? 33.406 -11.625 -29.391 1 71.69 596 ASN B O 1
ATOM 9105 N N . LEU B 1 597 ? 31.922 -10.195 -28.875 1 50.09 597 LEU B N 1
ATOM 9106 C CA . LEU B 1 597 ? 31.719 -9.906 -30.297 1 50.09 597 LEU B CA 1
ATOM 9107 C C . LEU B 1 597 ? 32.906 -9.141 -30.875 1 50.09 597 LEU B C 1
ATOM 9109 O O . LEU B 1 597 ? 33.312 -8.102 -30.328 1 50.09 597 LEU B O 1
ATOM 9113 N N . SER B 1 598 ? 33.938 -9.836 -31.266 1 39.44 598 SER B N 1
ATOM 9114 C CA . SER B 1 598 ? 34.875 -9.125 -32.094 1 39.44 598 SER B CA 1
ATOM 9115 C C . SER B 1 598 ? 34.188 -8.273 -33.156 1 39.44 598 SER B C 1
ATOM 9117 O O . SER B 1 598 ? 33.094 -8.625 -33.625 1 39.44 598 SER B O 1
#

Nearest PDB structures (foldseek):
  8fqo-assembly2_A  TM=7.375E-01  e=4.266E-16  Acinetobacter baumannii
  8fqu-assembly2_A  TM=7.210E-01  e=2.774E-16  Acinetobacter baumannii
  8fqs-assembly1_B  TM=7.310E-01  e=7.306E-16  Acinetobacter baumannii
  8cuq-assembly2_A  TM=7.273E-01  e=1.637E-15  Acinetobacter baumannii
  4e6w-assembly2_C-2  TM=7.131E-01  e=5.179E-13  Escherichia coli O6

Secondary structure (DSSP, 8-state):
-----------------------SS-SSPPPS-GGG-HHHHHHHHHHHHHHHHHHHTSS--SS-TTT-EEEEEEEETT-SSTTS-SEEEEE--TT--SB-SS--TT-BEEEETTHHHHHHHHHHHS---TTSBGGGT-GGG--TT-SS-GGG-BHHHHHTT-S---S-SSGGG-GGGHHHHHHTTPPP--GGGS-SSS-TTTSPPPPHHHHHHHHTTPPPSS-TTTS----SHHHHHHHHHHHHHH---HHHHHIIIIITTTT-TT-EETT--SSSS--GGGBB--SSS--TT---GGGHHHH-EEE-HHHHHHHHHHHHTT-SSSSHHHHHHHTS--EEESEEEEEE-SS-EEE---HHHH-TT-TT-----EEEEEEEETTEEEEEEEEGGGTEEEEEEEES-TTHHHHHHHHHHHHHHHHHHHHHHHHHHHHT-EEEE---BTTTBT--EEEEEEE-SS-EEEEEEEETTEEHHHHHHHHHHHTHHHH-TTEEE----EEEEEEEEEEEE-TTS-EEEEEEEEEE--EEE-----STTTTGGGGS--GGGSTT--EETTEETTEEEEEEETTT--EEEEE-GGGT--EEEEE---/-----------------------SS-SSPPPS-GGG-HHHHHHHHHHHHHHHHHHHTSS--SS-TTT-EEEEEEEETT-SSTTS-SEEEEE--TT--SB-SS--TT-BEEEETTHHHHHHHHHHHS---TTSBGGGT-GGG--TT-SS-GGG-BHHHHHTT-S---S-SSGGG-GGGHHHHHHTTPPP--GGGS-SSS-TTTSPPPPHHHHHHHHTTPPPSS-TTTS----SHHHHHHHHHHHHHH---HHHHHIIIIITTTT-TT-EETT--SSSS--GGGBB--SSS--TT---GGGHHHH-EEE-HHHHHHHHHHHHTT-SSSSHHHHHHHTS--EE-SSTTEEE-SS-EEE---HHHH-TT-TT-----EEEEEEEETTEEEEEEEEGGGTEEEEEEEES-TTHHHHHHHHHHHHHHHHHHHHHHHHHHHHT-EEEE---BTTTBT--EEEEEEE-SS-EEEEEEEETTEEHHHHHHHHHHHTHHHH-TTEEE----EEEEEEEEEEEE-TTS-EEEEEEEEEE--EEE-----STTTTGGGGS--GGGSTT--EETTEETTEEEEEEETTT--EEEEE-GGGT--EEEEE---

pLDDT: mean 91.51, std 12.81, range [18.7, 98.94]

Foldseek 3Di:
DDPPPPPPPPPPPPPPPPFDFDDPFAQFAFDAPLVVDPLQVVLLVVLQVVVVCCLVVVDPLPDDNQFKWKKKAKFFLNDPDLLDGPDMDTDAHNQQPWFAPDDDQFFKFQFFQVLLVLLLLLLQALPDDQQAQLCVQVVLLCDPLAQANSNNAGNQLLLQQQSQFAADAQDVPQVVCVVVCVVVPHDDDDPVVGQPANHPPRHHHDDPVSLSVSNRHTHGRDHGLPAGDHHLVSSLSSQSSSCSVPVDHPQRSSVPLACPVLVFQFKGFQLDHPPPDDDRNSYRATNDDFQHRPHCPSSRSRTGIMGGNSSLSSLLSCLLVQNSHDGNVVSVQQQDFSADDPDPAFTAGSHWGKGFDQQCLQVVVPQLGDTFIKGKDWGDGGQKIWIWIDRNSNRMIMIMIMGGDHVSRVSSVSSCRSSNVVSSVVSSLVVCQQFVFFKFWFDADPVLHPWIWIWGWHQGSHHIATPFIDINRDTVLVVVQVVCCVPVCVVVVQWDFPSRQGKGWPPDKDWDADPVGAIKIKTKIFGFTRTAGDDPDPDPPHCVCRSDHDSVVCTQVDAAPPHGQGIKIFIARPVPRHTAFIDRPSSPRGGTGGDPPD/DPPPPPPPPPPPPPPPPPFDFDDPFAQFAFDAPLVPDPLQVVLLVVLQVVVVCCLVVVDPLPDDNQFKWKKKAKFFLNDPDLLDGPDMDTDAHNQQPWFAPDDDQFFKFQFFQVLLVLLLLLLQALPDDQQAQLCVQVVLLCDPLAQANSNNAGNQLLLQQQSQFAADAQDVPQVVCVVVCVVVPHDDDDPVVGQPANHPPRHHHDDPVSLSVSNRHTHGRDHGLPAGDHHLVSSLSSQSSSCSVPVDHPQVSCVPLACPVLVFQFKGFQLDHPPPDDDRNSYRATNDDFQHRPHCPSSRSRTGIMGGNSSLSSLLSCLLVQNSHDGNVVSVQQQDFSADHPDPAFTAGSHWGKGWDQQCLQVVVPQLGDTFIKGKDWGDGGQKIKIWIDRNSNRMIMIMIMGGDHVSRVSSVSSCRSSNVVSSVVSSLVVCQQFVFFKFWFDADPVLHPWIWIWGWHQGSHHIFTPFIDTNRDTVLVVVQVVCCVPVCVVVVQWHFPSRQGKGWPPDKDWDADPVGAIKIKTKIFGFTRTAGDDPDPDPPHCVCRSDHDSVVCTQVDAAPPHGQGIKIFIARPPPRHTAFIDRPSSPRPGTGGDPPD

Organism: NCBI:txid100816

Sequence (1196 aa):
MKLRLAHYLATIQAAAVALECHPQGPIVPRPLNLSASDTFRRALDNLTKTFDAASTGEIKGGWDVRNVSMSIGLVSLDQAEPAVPTWEYHHLASGNVNGTKSLNRDSQYLIGSISKVISDAILLRSGVNIDDPVTDYIPSLDNPSSLISWDNITLRALASQLAGIPPNYGFSEYYYIKGYFESLGFPQINDSAFGPCGVIGLNDGCSKEQFLHGMLNLYPIAPPMSRPVYSNIAYTLLMYAIETKTGKNYTELVRDLIATPFNMTNTFPSGHPPSPDMDDSLAVIPPVDNTWGSDYGDAAPGGGLVSSLSDLSSFLHAILDRTALGSAAEVREWLQPRSFAGSPHSFLGTPWEIFRPPPELLFPEGAGGHTVTIFNKDGAAYGYRARFSVLDEYGVGIIVLTAGDQTAATSIYDAVLATLVPAIDGAARESAGREYVGRFAGRSTAETGAVPVDATTELDSVSVKLVGLSRNGTDLLESLEEIWKETVGGFLPSLELQGAWRLYPTEIAKPGTSEDGREVVLEDWRITWGVQMNADTELPGKGLSENDCLSWTVVDWLYYGGEPIDRLVFVKDAQTGTVLGLEVPFLRTGSMEKVNLSMKLRLAHYLATIQAAAVALECHPQGPIVPRPLNLSASDTFRRALDNLTKTFDAASTGEIKGGWDVRNVSMSIGLVSLDQAEPAVPTWEYHHLASGNVNGTKSLNRDSQYLIGSISKVISDAILLRSGVNIDDPVTDYIPSLDNPSSLISWDNITLRALASQLAGIPPNYGFSEYYYIKGYFESLGFPQINDSAFGPCGVIGLNDGCSKEQFLHGMLNLYPIAPPMSRPVYSNIAYTLLMYAIETKTGKNYTELVRDLIATPFNMTNTFPSGHPPSPDMDDSLAVIPPVDNTWGSDYGDAAPGGGLVSSLSDLSSFLHAILDRTALGSAAEVREWLQPRSFAGSPHSFLGTPWEIFRPPPELLFPEGAGGHTVTIFNKDGAAYGYRARFSVLDEYGVGIIVLTAGDQTAATSIYDAVLATLVPAIDGAARESAGREYVGRFAGRSTAETGAVPVDATTELDSVSVKLVGLSRNGTDLLESLEEIWKETVGGFLPSLELQGAWRLYPTEIAKPGTSEDGREVVLEDWRITWGVQMNADTELPGKGLSENDCLSWTVVDWLYYGGEPIDRLVFVKDAQTGTVLGLEVPFLRTGSMEKVNLS

InterPro domains:
  IPR001466 Beta-lactamase-related [PF00144] (95-417)
  IPR012338 Beta-lactamase/transpeptidase-like [G3DSA:3.40.710.10] (79-422)
  IPR012338 Beta-lactamase/transpeptidase-like [SSF56601] (96-425)
  IPR058664 Beta-lactamase-like ARB_00930-like, C-terminal domain [PF26335] (428-590)

Radius of gyration: 31.21 Å; Cα contacts (8 Å, |Δi|>4): 2823; chains: 2; bounding box: 80×81×95 Å

Solvent-accessible surface area (backbone atoms only — not comparable to full-atom values): 60930 Å² total; per-residue (Å²): 139,87,78,80,78,76,77,79,76,76,73,76,69,72,70,75,75,70,79,62,63,45,73,48,64,36,53,50,63,53,54,71,59,57,84,73,29,67,63,33,47,51,44,51,52,51,51,51,52,49,50,51,31,24,57,71,56,77,38,51,45,45,56,61,44,47,36,40,26,38,42,36,33,38,33,40,60,75,39,91,43,54,47,48,46,72,40,72,50,68,46,74,20,80,44,38,77,49,44,32,90,69,74,52,53,73,31,33,36,64,32,4,30,40,24,34,50,55,44,40,49,44,51,74,67,64,73,65,67,47,80,40,36,43,30,83,50,38,56,84,53,62,40,90,81,28,66,38,68,41,68,63,27,24,43,46,26,32,51,38,25,14,42,9,41,51,25,63,73,29,65,32,37,61,53,72,47,44,69,57,45,40,74,47,50,44,67,90,72,64,75,81,44,34,67,90,30,27,23,55,84,75,46,56,72,56,50,72,67,56,44,57,56,49,58,37,71,39,67,60,62,32,50,37,37,64,31,60,25,39,41,43,47,36,36,32,51,51,50,51,31,50,21,63,75,70,74,43,54,66,66,53,44,44,40,69,69,41,19,57,78,50,66,13,86,55,44,38,42,35,68,51,45,93,50,96,58,78,60,50,66,40,22,60,40,39,70,52,78,57,51,84,69,47,69,43,67,72,50,20,41,29,33,22,25,26,27,21,57,22,33,51,26,20,49,51,35,26,51,62,70,28,58,68,47,95,35,51,35,55,38,35,46,49,71,27,42,51,34,63,36,33,25,91,28,20,32,28,14,54,54,26,49,27,36,38,57,64,29,59,66,46,27,74,84,52,78,51,47,52,79,49,66,34,41,23,33,64,12,59,43,62,30,20,22,26,39,45,33,38,32,65,52,53,34,32,31,43,37,39,41,33,22,18,60,61,51,34,48,60,43,53,49,26,25,49,48,37,50,44,51,46,28,50,52,48,43,16,50,51,50,42,49,68,46,67,34,43,40,27,40,41,62,66,37,94,86,58,34,82,60,48,34,40,36,30,32,42,67,61,61,79,36,36,23,53,79,42,39,33,32,72,86,34,57,38,61,62,35,49,53,53,51,37,49,72,43,62,27,59,74,37,66,35,46,42,76,68,80,62,43,30,37,33,57,34,83,44,68,42,82,44,68,44,95,89,64,46,59,23,31,42,33,37,29,34,47,47,66,44,60,44,63,69,74,72,48,70,48,54,34,73,67,55,68,55,66,49,51,60,52,47,66,64,51,63,58,44,30,40,60,72,22,44,62,42,42,35,32,40,32,18,36,57,86,77,60,46,53,51,25,41,26,40,59,47,65,58,49,50,76,10,38,56,50,76,82,123,137,84,81,77,80,74,79,76,77,75,73,76,70,74,70,73,75,71,80,62,64,45,74,49,65,36,53,51,62,54,53,70,60,57,85,73,30,65,63,32,47,51,43,52,51,49,50,50,53,50,51,50,32,23,56,70,57,77,38,52,44,45,56,61,42,47,37,42,26,40,43,37,33,36,32,41,61,75,38,91,41,55,45,48,46,71,39,73,48,68,45,75,19,81,45,38,76,50,43,31,90,70,74,53,52,72,31,32,34,63,32,3,32,41,25,34,51,55,45,41,50,45,52,74,67,64,74,65,68,46,79,41,36,44,29,81,50,38,55,84,53,62,42,90,82,27,67,39,70,42,66,64,27,24,44,47,26,34,52,37,25,15,41,9,42,50,24,64,73,28,65,32,37,60,53,73,47,45,70,57,45,39,73,48,49,43,69,89,72,63,77,82,43,34,65,92,30,26,23,55,82,76,48,56,72,58,50,73,68,57,45,56,57,48,58,38,72,38,68,61,61,32,50,37,38,63,31,58,25,40,42,42,45,35,35,33,51,50,50,52,31,50,21,63,75,70,73,42,54,66,67,52,43,45,40,68,69,44,20,58,77,50,67,14,86,56,43,40,42,35,68,51,45,93,49,96,59,79,61,50,66,40,22,60,40,39,70,53,79,57,52,83,70,45,68,43,69,73,50,19,42,30,33,22,26,27,27,20,56,22,32,51,26,20,49,53,34,27,50,64,70,28,58,67,48,96,36,50,35,56,38,35,46,50,72,26,44,51,35,62,37,29,25,92,28,19,32,29,14,54,56,28,48,27,38,39,56,64,29,59,67,46,25,73,84,52,77,52,50,53,80,50,68,36,43,23,32,62,12,58,43,62,30,19,21,26,40,45,34,38,33,66,52,54,36,31,30,43,36,39,41,32,21,19,61,60,49,33,48,61,42,52,49,25,24,49,47,37,51,44,51,46,27,50,51,48,42,17,49,53,50,40,47,67,43,68,34,43,41,27,40,42,64,66,38,93,84,59,34,82,63,47,34,40,38,31,34,42,65,60,61,78,37,37,24,53,80,43,38,32,33,72,85,31,58,39,60,61,34,49,53,52,50,38,51,73,43,62,26,58,75,38,67,36,46,40,77,66,80,59,42,31,37,34,55,33,83,44,68,43,81,45,66,44,96,87,64,46,57,23,30,43,34,37,28,35,48,48,66,44,61,43,62,69,74,72,47,68,47,55,34,74,67,56,69,54,65,50,52,58,52,48,65,64,51,63,58,44,28,40,60,70,22,45,63,41,42,36,32,40,32,18,36,57,86,79,61,46,51,51,24,41,25,41,60,49,65,58,50,52,74,10,38,55,50,76,82,121